Protein 8R2R (pdb70)

B-factor: mean 80.79, std 21.19, range [41.86, 186.73]

Organism: Mycobacterium tuberculosis (strain ATCC 25618 / H37Rv) (NCBI:txid83332)

Secondary structure (DSSP, 8-state):
--SS--SHHHHHHHHHHH-TTSEEEEETTEEEEHHHHHHHHHHHHHHHHTTT--TT-EEEEE--SSHHHHHHHHHHHHTTPEEEE--TTS-HHHHHHHHHHHT--EEEEETTTHHHHHHHHHH-TT--EEEEET----TT-EEHHHHHH-------TTSEEEEEE-S---SS--EEEEEHHHHHHHHHHHHHHH---TTT--EEE-S-TTSHHHHHTTHHHHHHT--EEEPPPSS--HHHHHHHHHHTT--EEE--HHHHHHHHHHHHHS-------EEEE-SS---HHHHHHHHHHSTT-EEEEEE---SS----EEEEGGGTTTTTT--EEE-TT-EEEEE-TTSPBPPTTS-EEEEEE-TTS--EETT-HHHHHHHTGGGSEEEEEEEEE-TT-EEEE---PPPS--/-GGG--SHHHHHHHHHHH-TTSEEEEETTEEEEHHHHHHHHHHHHHHHHHTT--TT-EEEEE--SSHHHHHHHHHHHHTT-EEEE--TTS-HHHHHHHHHHHT--EEEEEGGGHHHHHHHHHH-TT--EEEEET--SBTTBEEHHHHHTT--------TTSEEEEEE-S--SSS--EEEEEHHHHHHHHHHHHHHH---TTT--EEE-S-TTSHHHHHTTHHHHHHT--EEEPPP----HHHHHHHHHHHT--EEEE-HHHHHHHHHHHHHS-------EEEE-SS---HHHHHHHHHHSTT-EEEEEE---SS----EEE-TTHHHHTTT--EEEPTT-EEEEE-TTS-BPPTTS-EEEEEE-TTS---BTT-HHHHHHHTGGGSEEEEEEEEE-TT-EEEE------TTT-

Nearest PDB structures (foldseek):
  8r2r-assembly1_A  TM=1.002E+00  e=1.449E-90  Mycobacterium tuberculosis H37Rv
  8r2q-assembly1_A  TM=9.995E-01  e=2.449E-86  Mycobacterium tuberculosis H37Rv
  8r2r-assembly1_B  TM=1.001E+00  e=6.295E-86  Mycobacterium tuberculosis H37Rv
  4gxr-assembly1_A  TM=8.474E-01  e=1.047E-34  Rhodopseudomonas palustris CGA009
  7thq-assembly2_A  TM=8.764E-01  e=4.043E-30  Pseudomonas protegens Pf-5

Foldseek 3Di:
DVVPADFLLVLLVVQCVPPVQAFAEAEPHDGQGSVNLNLLLCLVLVLVVVVVDAAAAEEEEQEWQDVVVVSVLSSCVQRNYAYEYDDNVDALVVVLLVCVQRLHQHYEYEPVSVVSVVSVCVVPVSNQYYEYEPDDCDVSYHDSVVSSVPDGDDFHQQRFRYWQWADVPPPHIWTFTFGRVLLVVLLVLCCVAQNDDLPQAEAEAAPTCSFCSNVSSSSPCSNSVHYYYGYGDDDDDLVVVQVVQQVRLHAEDEDELVSLVVNLVCCVVPNGPHNHAEYEYEPDFHDPVSLVSSCVSDPNHWYKYWDDDHSFTRTFAIDTSVCCVVPPQFNHAGDPQKDKAFAAPVRHGDPAQDKGWIWIDGPSGTPAGRPCVPVRCVQCPPNTGTSVWIWHAHPVRIIHTDDDDDDDVD/DPPPADFLLVLLVVCCVPPVAAFAEAEPHDTAGSVRLNLLLCLLLFLCVVVPQAAAAEEEEQEWFDVVRVSVLSSCVQRNYAYEYDDNVDALVRVLLVCVQRLHQHYEYAPVSVVSVVSNCVVHVSHQAYEYEPDPPDPSYHHSVVSSVPGDDGDDAHQQRFSYWQWAPPPPDRIWTFTFGRLLLLVLLVLCCVAQNDDLPQAEAEAADTCSFPSRVSSSSPSSNSVHYYYGYGHDDDDLVVVQVVQLVRQHAEDEDEQVSLVVNLVVCVVPNGDHNHAEYEYEPDAHDPVSLVSSCVSDPNHKYKYFDQDHSFAHGQAIDTSVCCPVVPQFNHAGDPQKDKAFAAPVRHGDPAFDKGWIWIDGSNGTPATPPCVPVRCVCCPPNTGTSVWIWHAHPVRTIHTDDDDDDPVVD

InterPro domains:
  IPR000873 AMP-dependent synthetase/ligase domain [PF00501] (32-395)
  IPR020845 AMP-binding, conserved site [PS00455] (188-199)
  IPR025110 AMP-binding enzyme, C-terminal domain [PF13193] (445-519)
  IPR042099 ANL, N-terminal domain [G3DSA:3.40.50.12780] (21-429)
  IPR045851 AMP-binding enzyme domain superfamily [G3DSA:3.30.300.30] (431-530)
  IPR050237 ATP-dependent AMP-binding enzyme [PTHR43767] (29-523)

Solvent-accessible surface area: 33281 Å² total; per-residue (Å²): 29,92,59,92,53,27,3,11,5,11,9,0,60,12,0,16,90,34,39,50,119,24,54,1,0,48,30,102,53,103,68,31,24,0,35,54,0,84,140,31,0,28,22,0,4,45,12,1,61,58,99,70,8,27,105,24,46,43,0,0,0,1,2,46,3,65,16,23,0,4,0,0,3,0,0,0,1,27,20,6,1,4,0,0,7,2,42,32,172,42,69,47,80,80,0,7,71,8,0,99,24,0,63,0,83,4,0,0,0,3,56,66,21,15,98,35,0,48,19,0,46,118,87,26,108,59,0,73,14,0,0,5,2,63,27,67,61,132,91,65,24,49,0,0,68,67,17,20,127,173,183,113,36,71,9,52,45,109,7,44,0,0,0,4,25,34,93,52,66,124,79,116,13,61,1,0,4,1,13,4,42,3,8,24,13,16,3,5,11,36,1,0,10,32,18,15,39,18,48,63,12,18,25,11,0,28,37,28,2,22,74,3,34,0,3,17,56,1,15,40,4,4,4,4,6,9,18,2,5,1,41,56,58,71,101,89,64,33,10,97,7,0,68,40,1,61,80,27,109,0,12,23,6,60,11,43,6,74,56,0,74,34,0,0,76,28,15,92,61,144,102,39,98,31,123,18,79,8,0,28,27,8,98,41,105,10,80,41,74,6,10,132,44,0,61,74,18,10,84,173,30,63,18,5,8,49,52,12,55,56,19,26,4,3,24,0,0,17,6,10,34,103,18,8,74,80,41,114,58,8,27,0,64,13,6,4,6,0,4,7,47,14,3,51,171,114,43,85,89,24,99,117,20,96,75,6,35,1,0,2,61,3,25,11,7,0,42,43,17,51,107,11,105,79,12,22,64,138,12,44,42,57,38,15,8,38,34,59,47,92,0,81,49,18,112,85,24,18,0,58,38,59,138,226,184,190,79,182,167,176,23,112,59,83,59,21,2,10,5,23,11,0,61,16,0,16,95,43,32,54,123,24,51,1,1,54,41,98,50,106,68,32,26,0,37,47,0,82,134,39,0,17,16,0,0,26,6,0,56,68,71,63,7,28,107,23,49,39,0,0,0,0,2,54,7,47,14,18,0,5,0,0,2,1,0,0,1,5,6,7,1,4,0,0,7,2,38,25,190,34,71,46,79,77,0,5,71,17,0,103,20,0,60,0,81,5,0,0,0,11,55,72,18,18,94,34,0,51,20,0,48,122,92,24,110,60,1,75,18,1,0,8,0,58,23,68,60,110,112,92,17,68,0,0,59,66,3,12,131,88,119,90,143,114,54,77,8,51,47,112,12,48,0,0,0,5,21,30,73,54,80,136,55,131,24,70,1,0,3,2,14,5,41,3,9,28,16,16,4,13,10,34,0,0,10,28,15,14,31,26,57,66,12,21,25,15,0,28,35,36,2,27,77,4,30,0,5,21,54,2,15,40,4,5,3,3,7,9,18,2,5,1,41,52,57,69,110,79,73,31,13,96,6,0,67,34,2,68,77,27,111,1,13,19,6,61,11,46,6,78,51,0,70,35,0,0,70,31,17,96,64,140,106,42,89,28,110,16,70,10,0,28,28,7,98,48,112,16,85,34,79,3,11,147,40,0,58,70,16,11,95,111,24,77,20,8,8,50,50,14,55,56,28,33,4,3,23,0,0,15,8,14,34,94,22,11,62,86,43,130,61,7,25,0,74,14,2,9,12,0,2,8,44,16,1,66,179,120,37,88,90,25,98,122,18,92,75,5,38,0,0,2,83,5,22,11,7,0,38,45,11,54,106,8,97,108,20,22,65,131,13,46,42,62,39,25,3,44,29,65,50,90,0,81,43,15,109,80,18,19,0,61,50,59,133,214,174,167,79,145,168,143,118

Sequence (823 aa):
YLARRQNWVNQLERHAMMQPDAPALRFVGNTMTWADLRRRVAALAGALSGRGVGFGDRVMILMLNRTEFVESVLAANMIGAIAVPLNFRLTPTEIAVLVEDCVAHVMLTEAALAPVAIGVRNIQPLLSVIVVAGGSSQDSVFGYEDLLNEEPVDIPNDSPALIMYTSGTTGRPKGAVLTHANLTGQAMTALYTSGANINSDVGFVGVPLFHIAGIGNMLTGLLLGLPTVIYPLGAFDPGQLLDVLEAEKVTGIFLVPAQWQAVCTEQQARPRDLRLRVLSWGAAPAPDALLRQMSATFPETQILAAFGQTEMSPVTCMLLGEDAIAKRGSVGRVIPTVAARVVDQNMNDVPVGEVGEIVYRAPTLMSCYWNNPEATAEAFAGGWFHSGDLVRMDSDGYVWVVDRKKDMIIYLARRQNWVNQLERHAMMQPDAPALRFVGNTMTWADLRRRVAALAGALSGRGVGFGDRVMILMLNRTEFVESVLAANMIGAIAVPLNFRLTPTEIAVLVEDCVAHVMLTEAALAPVAIGVRNIQPLLSVIVVAGGSSQDSVFGYEDLLNEAHEPVDIPNDSPALIMYTSGTTGRPKGAVLTHANLTGQAMTALYTSGANINSDVGFVGVPLFHIAGIGNMLTGLLLGLPTVIYPLGAFDPGQLLDVLEAEKVTGIFLVPAQWQAVCTEQQARPRDLRLRVLSWGAAPAPDALLRQMSATFPETQILAAFGQTEMSPVTCMLLGEDAIAKRGSVGRVIPTVAARVVDQNMNDVPVGEVGEIVYRAPTLMSCYWNNPEATAEAFAGGWFHSGDLVRMDSDGYVWVVDRKKDMIIS

Structure (mmCIF, N/CA/C/O backbone):
data_8R2R
#
_entry.id   8R2R
#
_cell.length_a   121.671
_cell.length_b   121.671
_cell.length_c   249.874
_cell.angle_alpha   90.000
_cell.angle_beta   90.000
_cell.angle_gamma   90.000
#
_symmetry.space_group_name_H-M   'P 41 21 2'
#
loop_
_entity.id
_entity.type
_entity.pdbx_description
1 polymer 'Probable fatty-acid-CoA ligase FadD5 (Fatty-acid-CoA synthetase) (Fatty-acid-CoA synthase)'
2 non-polymer GLYCEROL
3 water water
#
loop_
_atom_site.group_PDB
_atom_site.id
_atom_site.type_symbol
_atom_site.label_atom_id
_atom_site.label_alt_id
_atom_site.label_comp_id
_atom_site.label_asym_id
_atom_site.label_entity_id
_atom_site.label_seq_id
_atom_site.pdbx_PDB_ins_code
_atom_site.Cartn_x
_atom_site.Cartn_y
_atom_site.Cartn_z
_atom_site.occupancy
_atom_site.B_iso_or_equiv
_atom_site.auth_seq_id
_atom_site.auth_comp_id
_atom_site.auth_asym_id
_atom_site.auth_atom_id
_atom_site.pdbx_PDB_model_num
ATOM 1 N N . TYR A 1 37 ? -10.66613 60.78404 25.98556 1.000 130.44243 21 TYR A N 1
ATOM 2 C CA . TYR A 1 37 ? -11.04835 60.20984 24.69996 1.000 131.45630 21 TYR A CA 1
ATOM 3 C C . TYR A 1 37 ? -10.12106 60.74249 23.63475 1.000 139.70475 21 TYR A C 1
ATOM 4 O O . TYR A 1 37 ? -10.41997 61.72697 22.95585 1.000 141.68597 21 TYR A O 1
ATOM 13 N N . LEU A 1 38 ? -8.98802 60.05114 23.50679 1.000 146.15450 22 LEU A N 1
ATOM 14 C CA . LEU A 1 38 ? -7.85466 60.58025 22.75923 1.000 152.49212 22 LEU A CA 1
ATOM 15 C C . LEU A 1 38 ? -8.13990 60.60483 21.25921 1.000 150.76263 22 LEU A C 1
ATOM 16 O O . LEU A 1 38 ? -7.92925 61.62695 20.59494 1.000 152.98507 22 LEU A O 1
ATOM 21 N N . ALA A 1 39 ? -8.62006 59.48920 20.70690 1.000 128.02816 23 ALA A N 1
ATOM 22 C CA . ALA A 1 39 ? -9.03894 59.41407 19.30696 1.000 130.20641 23 ALA A CA 1
ATOM 23 C C . ALA A 1 39 ? -10.41137 58.75884 19.19796 1.000 138.11263 23 ALA A C 1
ATOM 24 O O . ALA A 1 39 ? -10.64309 57.90113 18.33947 1.000 130.53070 23 ALA A O 1
ATOM 26 N N . ARG A 1 40 ? -11.34124 59.16733 20.06837 1.000 134.88424 24 ARG A N 1
ATOM 27 C CA . ARG A 1 40 ? -12.66770 58.55165 20.18363 1.000 119.10149 24 ARG A CA 1
ATOM 28 C C . ARG A 1 40 ? -12.55454 57.06567 20.53007 1.000 107.16869 24 ARG A C 1
ATOM 29 O O . ARG A 1 40 ? -13.18945 56.20652 19.91614 1.000 101.22431 24 ARG A O 1
ATOM 37 N N . ARG A 1 41 ? -11.71978 56.76664 21.52058 1.000 105.44530 25 ARG A N 1
ATOM 38 C CA . ARG A 1 41 ? -11.54943 55.40300 21.99491 1.000 87.30849 25 ARG A CA 1
ATOM 39 C C . ARG A 1 41 ? -12.52602 55.12681 23.12708 1.000 84.11434 25 ARG A C 1
ATOM 40 O O . ARG A 1 41 ? -12.80494 56.00665 23.94530 1.000 93.80682 25 ARG A O 1
ATOM 48 N N . GLN A 1 42 ? -13.04637 53.90139 23.17187 1.000 74.66879 26 GLN A N 1
ATOM 49 C CA . GLN A 1 42 ? -13.93325 53.46555 24.25161 1.000 72.57726 26 GLN A CA 1
ATOM 50 C C . GLN A 1 42 ? -13.26268 52.30929 24.98827 1.000 64.84113 26 GLN A C 1
ATOM 51 O O . GLN A 1 42 ? -13.19029 51.19244 24.46900 1.000 75.73145 26 GLN A O 1
ATOM 57 N N . ASN A 1 43 ? -12.76920 52.58048 26.19388 1.000 72.25565 27 ASN A N 1
ATOM 58 C CA . ASN A 1 43 ? -12.23691 51.54686 27.07312 1.000 63.73039 27 ASN A CA 1
ATOM 59 C C . ASN A 1 43 ? -12.24047 52.08314 28.49845 1.000 63.46157 27 ASN A C 1
ATOM 60 O O . ASN A 1 43 ? -12.34132 53.29196 28.72123 1.000 75.70489 27 ASN A O 1
ATOM 65 N N . TRP A 1 44 ? -12.11551 51.17132 29.46907 1.000 69.24522 28 TRP A N 1
ATOM 66 C CA . TRP A 1 44 ? -12.25778 51.59340 30.85935 1.000 58.78959 28 TRP A CA 1
ATOM 67 C C . TRP A 1 44 ? -11.05742 52.38178 31.36594 1.000 59.43684 28 TRP A C 1
ATOM 68 O O . TRP A 1 44 ? -11.15607 53.01335 32.42581 1.000 62.79662 28 TRP A O 1
ATOM 79 N N . VAL A 1 45 ? -9.93662 52.37817 30.64602 1.000 54.14155 29 VAL A N 1
ATOM 80 C CA . VAL A 1 45 ? -8.85651 53.28986 31.01101 1.000 68.24472 29 VAL A CA 1
ATOM 81 C C . VAL A 1 45 ? -9.26346 54.72596 30.72023 1.000 68.37559 29 VAL A C 1
ATOM 82 O O . VAL A 1 45 ? -9.04211 55.62439 31.53981 1.000 77.63267 29 VAL A O 1
ATOM 86 N N . ASN A 1 46 ? -9.88147 54.96300 29.55791 1.000 65.40545 30 ASN A N 1
ATOM 87 C CA . ASN A 1 46 ? -10.34713 56.30654 29.22694 1.000 74.59328 30 ASN A CA 1
ATOM 88 C C . ASN A 1 46 ? -11.48943 56.73649 30.13722 1.000 64.97400 30 ASN A C 1
ATOM 89 O O . ASN A 1 46 ? -11.56560 57.90376 30.53964 1.000 71.98388 30 ASN A O 1
ATOM 94 N N . GLN A 1 47 ? -12.39911 55.81424 30.45326 1.000 65.41981 31 GLN A N 1
ATOM 95 C CA . GLN A 1 47 ? -13.46819 56.12671 31.39506 1.000 70.01335 31 GLN A CA 1
ATOM 96 C C . GLN A 1 47 ? -12.90018 56.54580 32.74481 1.000 64.58994 31 GLN A C 1
ATOM 97 O O . GLN A 1 47 ? -13.37279 57.51162 33.35438 1.000 66.67656 31 GLN A O 1
ATOM 103 N N . LEU A 1 48 ? -11.86327 55.84736 33.21259 1.000 67.61493 32 LEU A N 1
ATOM 104 C CA . LEU A 1 48 ? -11.22363 56.21895 34.46915 1.000 58.77545 32 LEU A CA 1
ATOM 105 C C . LEU A 1 48 ? -10.64182 57.62584 34.40028 1.000 65.12708 32 LEU A C 1
ATOM 106 O O . LEU A 1 48 ? -10.78045 58.40965 35.34691 1.000 67.86512 32 LEU A O 1
ATOM 111 N N . GLU A 1 49 ? -9.99120 57.97078 33.28678 1.000 69.15127 33 GLU A N 1
ATOM 112 C CA . GLU A 1 49 ? -9.49454 59.33465 33.13236 1.000 71.10811 33 GLU A CA 1
ATOM 113 C C . GLU A 1 49 ? -10.64776 60.33358 33.09139 1.000 66.44665 33 GLU A C 1
ATOM 114 O O . GLU A 1 49 ? -10.57265 61.40355 33.70661 1.000 73.97838 33 GLU A O 1
ATOM 120 N N . ARG A 1 50 ? -11.73374 59.99030 32.38971 1.000 63.96962 34 ARG A N 1
ATOM 121 C CA . ARG A 1 50 ? -12.90358 60.86619 32.34680 1.000 58.56326 34 ARG A CA 1
ATOM 122 C C . ARG A 1 50 ? -13.47501 61.09350 33.73892 1.000 66.55839 34 ARG A C 1
ATOM 123 O O . ARG A 1 50 ? -13.84170 62.22213 34.08944 1.000 73.29950 34 ARG A O 1
ATOM 131 N N . HIS A 1 51 ? -13.57544 60.03080 34.54262 1.000 68.32426 35 HIS A N 1
ATOM 132 C CA . HIS A 1 51 ? -14.16999 60.16996 35.86880 1.000 66.68640 35 HIS A CA 1
ATOM 133 C C . HIS A 1 51 ? -13.25197 60.94484 36.80329 1.000 70.26498 35 HIS A C 1
ATOM 134 O O . HIS A 1 51 ? -13.72175 61.74578 37.61918 1.000 69.28557 35 HIS A O 1
ATOM 141 N N . ALA A 1 52 ? -11.94094 60.71857 36.70423 1.000 67.01091 36 ALA A N 1
ATOM 142 C CA . ALA A 1 52 ? -11.00464 61.47144 37.52990 1.000 68.11605 36 ALA A CA 1
ATOM 143 C C . ALA A 1 52 ? -11.06942 62.96399 37.24032 1.000 70.08492 36 ALA A C 1
ATOM 144 O O . ALA A 1 52 ? -10.75045 63.76948 38.11982 1.000 72.48753 36 ALA A O 1
ATOM 146 N N . MET A 1 53 ? -11.50098 63.35357 36.04036 1.000 74.59830 37 MET A N 1
ATOM 147 C CA . MET A 1 53 ? -11.62786 64.76728 35.71009 1.000 61.76692 37 MET A CA 1
ATOM 148 C C . MET A 1 53 ? -12.98028 65.35007 36.10407 1.000 72.45153 37 MET A C 1
ATOM 149 O O . MET A 1 53 ? -13.04166 66.47011 36.61962 1.000 85.85894 37 MET A O 1
ATOM 154 N N . MET A 1 54 ? -14.07193 64.62269 35.87412 1.000 69.86452 38 MET A N 1
ATOM 155 C CA . MET A 1 54 ? -15.39419 65.18113 36.12565 1.000 67.48249 38 MET A CA 1
ATOM 156 C C . MET A 1 54 ? -15.84367 65.02947 37.57167 1.000 73.51923 38 MET A C 1
ATOM 157 O O . MET A 1 54 ? -16.61836 65.85687 38.06392 1.000 79.75459 38 MET A O 1
ATOM 162 N N . GLN A 1 55 ? -15.38370 64.00669 38.25985 1.000 71.06550 39 GLN A N 1
ATOM 163 C CA . GLN A 1 55 ? -15.79486 63.80573 39.64012 1.000 68.74805 39 GLN A CA 1
ATOM 164 C C . GLN A 1 55 ? -14.64447 63.20972 40.44133 1.000 68.60578 39 GLN A C 1
ATOM 165 O O . GLN A 1 55 ? -14.77956 62.09673 40.96150 1.000 67.87663 39 GLN A O 1
ATOM 171 N N . PRO A 1 56 ? -13.50593 63.90977 40.56779 1.000 72.73319 40 PRO A N 1
ATOM 172 C CA . PRO A 1 56 ? -12.32438 63.27063 41.17731 1.000 69.81179 40 PRO A CA 1
ATOM 173 C C . PRO A 1 56 ? -12.57114 62.73831 42.57329 1.000 71.43328 40 PRO A C 1
ATOM 174 O O . PRO A 1 56 ? -12.03985 61.67581 42.91853 1.000 78.91965 40 PRO A O 1
ATOM 178 N N . ASP A 1 57 ? -13.39104 63.42119 43.37226 1.000 65.14941 41 ASP A N 1
ATOM 179 C CA . ASP A 1 57 ? -13.58698 63.05981 44.76754 1.000 62.97531 41 ASP A CA 1
ATOM 180 C C . ASP A 1 57 ? -14.80594 62.17459 44.98722 1.000 66.77740 41 ASP A C 1
ATOM 181 O O . ASP A 1 57 ? -15.19331 61.94855 46.13797 1.000 76.38822 41 ASP A O 1
ATOM 186 N N . ALA A 1 58 ? -15.39999 61.65311 43.92047 1.000 71.97220 42 ALA A N 1
ATOM 187 C CA . ALA A 1 58 ? -16.50828 60.71848 44.03117 1.000 59.06540 42 ALA A CA 1
ATOM 188 C C . ALA A 1 58 ? -15.98939 59.30614 44.29478 1.000 71.43643 42 ALA A C 1
ATOM 189 O O . ALA A 1 58 ? -14.88430 58.95460 43.87565 1.000 74.63946 42 ALA A O 1
ATOM 191 N N . PRO A 1 59 ? -16.77023 58.47577 44.98363 1.000 70.62908 43 PRO A N 1
ATOM 192 C CA . PRO A 1 59 ? -16.29388 57.12529 45.31507 1.000 59.95814 43 PRO A CA 1
ATOM 193 C C . PRO A 1 59 ? -16.22969 56.23843 44.07991 1.000 69.57632 43 PRO A C 1
ATOM 194 O O . PRO A 1 59 ? -17.19565 56.14106 43.31723 1.000 65.03654 43 PRO A O 1
ATOM 198 N N . ALA A 1 60 ? -15.07799 55.58527 43.89621 1.000 65.66811 44 ALA A N 1
ATOM 199 C CA . ALA A 1 60 ? -14.86776 54.61674 42.82217 1.000 59.13526 44 ALA A CA 1
ATOM 200 C C . ALA A 1 60 ? -14.94655 53.18446 43.33367 1.000 65.19506 44 ALA A C 1
ATOM 201 O O . ALA A 1 60 ? -15.74898 52.38226 42.84565 1.000 64.95747 44 ALA A O 1
ATOM 203 N N . LEU A 1 61 ? -14.11011 52.84972 44.30944 1.000 70.83505 45 LEU A N 1
ATOM 204 C CA . LEU A 1 61 ? -14.08080 51.52827 44.91129 1.000 64.04369 45 LEU A CA 1
ATOM 205 C C . LEU A 1 61 ? -14.29893 51.64032 46.41313 1.000 66.52323 45 LEU A C 1
ATOM 206 O O . LEU A 1 61 ? -13.91915 52.63084 47.04356 1.000 71.63776 45 LEU A O 1
ATOM 211 N N . ARG A 1 62 ? -14.92829 50.61543 46.97723 1.000 63.97973 46 ARG A N 1
ATOM 212 C CA . ARG A 1 62 ? -15.13696 50.50612 48.41355 1.000 64.39497 46 ARG A CA 1
ATOM 213 C C . ARG A 1 62 ? -14.65086 49.13246 48.84039 1.000 65.14317 46 ARG A C 1
ATOM 214 O O . ARG A 1 62 ? -15.13051 48.11974 48.32083 1.000 65.34779 46 ARG A O 1
ATOM 222 N N . PHE A 1 63 ? -13.69816 49.09541 49.77298 1.000 60.32581 47 PHE A N 1
ATOM 223 C CA . PHE A 1 63 ? -13.11685 47.83853 50.23434 1.000 59.51187 47 PHE A CA 1
ATOM 224 C C . PHE A 1 63 ? -12.85655 47.93007 51.72994 1.000 70.28188 47 PHE A C 1
ATOM 225 O O . PHE A 1 63 ? -12.09543 48.79524 52.17229 1.000 67.39404 47 PHE A O 1
ATOM 233 N N . VAL A 1 64 ? -13.49514 47.04258 52.49762 1.000 72.90051 48 VAL A N 1
ATOM 234 C CA . VAL A 1 64 ? -13.33165 46.94952 53.94722 1.000 71.36891 48 VAL A CA 1
ATOM 235 C C . VAL A 1 64 ? -13.44370 48.34054 54.56845 1.000 77.04993 48 VAL A C 1
ATOM 236 O O . VAL A 1 64 ? -12.56490 48.78080 55.31806 1.000 75.18689 48 VAL A O 1
ATOM 240 N N . GLY A 1 65 ? -14.51664 49.05597 54.23166 1.000 75.00268 49 GLY A N 1
ATOM 241 C CA . GLY A 1 65 ? -14.82824 50.32842 54.85179 1.000 71.09353 49 GLY A CA 1
ATOM 242 C C . GLY A 1 65 ? -14.09033 51.53776 54.31662 1.000 67.48929 49 GLY A C 1
ATOM 243 O O . GLY A 1 65 ? -14.36815 52.65603 54.76770 1.000 83.96791 49 GLY A O 1
ATOM 244 N N . ASN A 1 66 ? -13.17215 51.36655 53.37189 1.000 72.18671 50 ASN A N 1
ATOM 245 C CA . ASN A 1 66 ? -12.35696 52.46280 52.86635 1.000 72.23309 50 ASN A CA 1
ATOM 246 C C . ASN A 1 66 ? -12.81398 52.88616 51.47780 1.000 72.66341 50 ASN A C 1
ATOM 247 O O . ASN A 1 66 ? -13.03992 52.04578 50.60153 1.000 73.09827 50 ASN A O 1
ATOM 252 N N . THR A 1 67 ? -12.93942 54.19466 51.28142 1.000 71.68330 51 THR A N 1
ATOM 253 C CA . THR A 1 67 ? -13.31654 54.76037 49.99385 1.000 67.78537 51 THR A CA 1
ATOM 254 C C . THR A 1 67 ? -12.06704 55.09949 49.19708 1.000 64.40423 51 THR A C 1
ATOM 255 O O . THR A 1 67 ? -11.14750 55.73884 49.71808 1.000 76.61833 51 THR A O 1
ATOM 259 N N . MET A 1 68 ? -12.03909 54.67545 47.93989 1.000 65.48865 52 MET A N 1
ATOM 260 C CA . MET A 1 68 ? -11.03452 55.11788 46.98264 1.000 70.89638 52 MET A CA 1
ATOM 261 C C . MET A 1 68 ? -11.74516 55.93989 45.91435 1.000 67.12649 52 MET A C 1
ATOM 262 O O . MET A 1 68 ? -12.55205 55.40682 45.14618 1.000 68.69371 52 MET A O 1
ATOM 267 N N . THR A 1 69 ? -11.45528 57.23719 45.87898 1.000 73.85950 53 THR A N 1
ATOM 268 C CA . THR A 1 69 ? -12.07127 58.12373 44.90685 1.000 64.01883 53 THR A CA 1
ATOM 269 C C . THR A 1 69 ? -11.52729 57.84528 43.50549 1.000 68.07583 53 THR A C 1
ATOM 270 O O . THR A 1 69 ? -10.54606 57.11721 43.31863 1.000 69.66209 53 THR A O 1
ATOM 274 N N . TRP A 1 70 ? -12.18326 58.44835 42.50651 1.000 68.40405 54 TRP A N 1
ATOM 275 C CA . TRP A 1 70 ? -11.70540 58.33496 41.13037 1.000 59.69504 54 TRP A CA 1
ATOM 276 C C . TRP A 1 70 ? -10.32872 58.96609 40.97090 1.000 69.45412 54 TRP A C 1
ATOM 277 O O . TRP A 1 70 ? -9.47402 58.43607 40.25182 1.000 66.42061 54 TRP A O 1
ATOM 288 N N . ALA A 1 71 ? -10.08758 60.09083 41.64574 1.000 68.60758 55 ALA A N 1
ATOM 289 C CA . ALA A 1 71 ? -8.77155 60.71730 41.57252 1.000 65.81099 55 ALA A CA 1
ATOM 290 C C . ALA A 1 71 ? -7.69672 59.83151 42.19655 1.000 75.03743 55 ALA A C 1
ATOM 291 O O . ALA A 1 71 ? -6.59131 59.71213 41.65284 1.000 72.06629 55 ALA A O 1
ATOM 293 N N . ASP A 1 72 ? -7.99731 59.20352 43.33822 1.000 75.57017 56 ASP A N 1
ATOM 294 C CA . ASP A 1 72 ? -7.03720 58.28130 43.93965 1.000 70.67705 56 ASP A CA 1
ATOM 295 C C . ASP A 1 72 ? -6.76605 57.09386 43.02181 1.000 71.55719 56 ASP A C 1
ATOM 296 O O . ASP A 1 72 ? -5.61458 56.67137 42.86321 1.000 73.22035 56 ASP A O 1
ATOM 301 N N . LEU A 1 73 ? -7.81589 56.54146 42.40725 1.000 71.92563 57 LEU A N 1
ATOM 302 C CA . LEU A 1 73 ? -7.63952 55.35696 41.57304 1.000 62.01104 57 LEU A CA 1
ATOM 303 C C . LEU A 1 73 ? -6.81667 55.67154 40.32926 1.000 69.68430 57 LEU A C 1
ATOM 304 O O . LEU A 1 73 ? -5.95477 54.87800 39.93397 1.000 75.31603 57 LEU A O 1
ATOM 309 N N . ARG A 1 74 ? -7.05647 56.82676 39.70387 1.000 71.89035 58 ARG A N 1
ATOM 310 C CA . ARG A 1 74 ? -6.27995 57.19100 38.52288 1.000 72.27196 58 ARG A CA 1
ATOM 311 C C . ARG A 1 74 ? -4.81621 57.42586 38.87418 1.000 76.29965 58 ARG A C 1
ATOM 312 O O . ARG A 1 74 ? -3.91903 56.97674 38.14958 1.000 74.52468 58 ARG A O 1
ATOM 320 N N . ARG A 1 75 ? -4.55704 58.13289 39.97772 1.000 72.88575 59 ARG A N 1
ATOM 321 C CA . ARG A 1 75 ? -3.18171 58.37087 40.40803 1.000 73.39659 59 ARG A CA 1
ATOM 322 C C . ARG A 1 75 ? -2.44203 57.05820 40.62715 1.000 75.83039 59 ARG A C 1
ATOM 323 O O . ARG A 1 75 ? -1.32445 56.86777 40.13146 1.000 74.04885 59 ARG A O 1
ATOM 331 N N . ARG A 1 76 ? -3.06376 56.13221 41.35882 1.000 71.69378 60 ARG A N 1
ATOM 332 C CA . ARG A 1 76 ? -2.42918 54.84682 41.62466 1.000 69.95976 60 ARG A CA 1
ATOM 333 C C . ARG A 1 76 ? -2.24006 54.04320 40.34259 1.000 77.32070 60 ARG A C 1
ATOM 334 O O . ARG A 1 76 ? -1.15404 53.50089 40.10330 1.000 82.82920 60 ARG A O 1
ATOM 342 N N . VAL A 1 77 ? -3.27289 53.96994 39.49604 1.000 72.21119 61 VAL A N 1
ATOM 343 C CA . VAL A 1 77 ? -3.14761 53.22653 38.24308 1.000 68.73718 61 VAL A CA 1
ATOM 344 C C . VAL A 1 77 ? -2.01743 53.79611 37.39365 1.000 74.83618 61 VAL A C 1
ATOM 345 O O . VAL A 1 77 ? -1.20562 53.04937 36.83247 1.000 77.85252 61 VAL A O 1
ATOM 349 N N . ALA A 1 78 ? -1.93101 55.12518 37.30331 1.000 71.35020 62 ALA A N 1
ATOM 350 C CA . ALA A 1 78 ? -0.88921 55.74058 36.48551 1.000 74.28730 62 ALA A CA 1
ATOM 351 C C . ALA A 1 78 ? 0.50268 55.45059 37.03786 1.000 79.99593 62 ALA A C 1
ATOM 352 O O . ALA A 1 78 ? 1.44412 55.21726 36.26951 1.000 84.46539 62 ALA A O 1
ATOM 354 N N . ALA A 1 79 ? 0.65440 55.45760 38.36496 1.000 75.70732 63 ALA A N 1
ATOM 355 C CA . ALA A 1 79 ? 1.94707 55.13057 38.95900 1.000 71.85849 63 ALA A CA 1
ATOM 356 C C . ALA A 1 79 ? 2.35243 53.69170 38.65824 1.000 85.77039 63 ALA A C 1
ATOM 357 O O . ALA A 1 79 ? 3.52463 53.42090 38.36902 1.000 92.47311 63 ALA A O 1
ATOM 359 N N . LEU A 1 80 ? 1.40079 52.75396 38.72488 1.000 83.03235 64 LEU A N 1
ATOM 360 C CA . LEU A 1 80 ? 1.72461 51.35816 38.44222 1.000 83.88413 64 LEU A CA 1
ATOM 361 C C . LEU A 1 80 ? 2.04973 51.15422 36.97000 1.000 78.63758 64 LEU A C 1
ATOM 362 O O . LEU A 1 80 ? 2.91092 50.33606 36.62752 1.000 81.14304 64 LEU A O 1
ATOM 367 N N . ALA A 1 81 ? 1.37170 51.88988 36.08612 1.000 83.27224 65 ALA A N 1
ATOM 368 C CA . ALA A 1 81 ? 1.69638 51.82190 34.66605 1.000 79.21019 65 ALA A CA 1
ATOM 369 C C . ALA A 1 81 ? 3.09224 52.36620 34.40093 1.000 85.65780 65 ALA A C 1
ATOM 370 O O . ALA A 1 81 ? 3.83654 51.81196 33.58368 1.000 98.95370 65 ALA A O 1
ATOM 372 N N . GLY A 1 82 ? 3.46804 53.44609 35.08713 1.000 79.27527 66 GLY A N 1
ATOM 373 C CA . GLY A 1 82 ? 4.83097 53.93572 34.97435 1.000 90.51475 66 GLY A CA 1
ATOM 374 C C . GLY A 1 82 ? 5.84777 52.93210 35.48246 1.000 85.20416 66 GLY A C 1
ATOM 375 O O . GLY A 1 82 ? 6.89650 52.72717 34.86662 1.000 92.76353 66 GLY A O 1
ATOM 376 N N . ALA A 1 83 ? 5.54954 52.28818 36.61109 1.000 80.99491 67 ALA A N 1
ATOM 377 C CA . ALA A 1 83 ? 6.45996 51.28247 37.14474 1.000 85.02893 67 ALA A CA 1
ATOM 378 C C . ALA A 1 83 ? 6.60261 50.10758 36.18797 1.000 96.30383 67 ALA A C 1
ATOM 379 O O . ALA A 1 83 ? 7.69454 49.54374 36.03992 1.000 101.18901 67 ALA A O 1
ATOM 381 N N . LEU A 1 84 ? 5.50717 49.73398 35.52390 1.000 93.49241 68 LEU A N 1
ATOM 382 C CA . LEU A 1 84 ? 5.53208 48.61977 34.58307 1.000 86.78854 68 LEU A CA 1
ATOM 383 C C . LEU A 1 84 ? 6.41893 48.93332 33.38465 1.000 95.23421 68 LEU A C 1
ATOM 384 O O . LEU A 1 84 ? 7.38292 48.21342 33.10826 1.000 104.03213 68 LEU A O 1
ATOM 389 N N . SER A 1 85 ? 6.12611 50.02350 32.67307 1.000 94.16216 69 SER A N 1
ATOM 390 C CA . SER A 1 85 ? 6.82769 50.33215 31.43074 1.000 98.88338 69 SER A CA 1
ATOM 391 C C . SER A 1 85 ? 8.29667 50.64176 31.71711 1.000 101.38212 69 SER A C 1
ATOM 392 O O . SER A 1 85 ? 9.12303 50.72915 30.79988 1.000 99.73040 69 SER A O 1
ATOM 395 N N . GLY A 1 86 ? 8.62833 50.80674 33.00252 1.000 106.71085 70 GLY A N 1
ATOM 396 C CA . GLY A 1 86 ? 9.97989 50.80291 33.52221 1.000 89.92629 70 GLY A CA 1
ATOM 397 C C . GLY A 1 86 ? 10.61585 49.43533 33.63962 1.000 102.12002 70 GLY A C 1
ATOM 398 O O . GLY A 1 86 ? 11.76500 49.33277 34.07523 1.000 122.73252 70 GLY A O 1
ATOM 399 N N . ARG A 1 87 ? 9.90129 48.37018 33.26639 1.000 105.37279 71 ARG A N 1
ATOM 400 C CA . ARG A 1 87 ? 10.46218 47.02492 33.21564 1.000 100.91618 71 ARG A CA 1
ATOM 401 C C . ARG A 1 87 ? 10.41682 46.44237 31.80917 1.000 108.81750 71 ARG A C 1
ATOM 402 O O . ARG A 1 87 ? 10.45867 45.21789 31.65093 1.000 123.92585 71 ARG A O 1
ATOM 410 N N . GLY A 1 88 ? 10.32693 47.28992 30.78610 1.000 110.38679 72 GLY A N 1
ATOM 411 C CA . GLY A 1 88 ? 10.34341 46.79516 29.42802 1.000 119.62226 72 GLY A CA 1
ATOM 412 C C . GLY A 1 88 ? 9.03831 46.21750 28.94035 1.000 107.00646 72 GLY A C 1
ATOM 413 O O . GLY A 1 88 ? 8.98777 45.71369 27.81340 1.000 129.07808 72 GLY A O 1
ATOM 414 N N . VAL A 1 89 ? 7.98158 46.26491 29.74875 1.000 93.43888 73 VAL A N 1
ATOM 415 C CA . VAL A 1 89 ? 6.66414 45.81372 29.31870 1.000 104.27377 73 VAL A CA 1
ATOM 416 C C . VAL A 1 89 ? 5.97866 46.95708 28.58241 1.000 91.17320 73 VAL A C 1
ATOM 417 O O . VAL A 1 89 ? 5.91804 48.09084 29.07739 1.000 85.93181 73 VAL A O 1
ATOM 421 N N . GLY A 1 90 ? 5.49420 46.66506 27.37924 1.000 81.33309 74 GLY A N 1
ATOM 422 C CA . GLY A 1 90 ? 4.85520 47.66126 26.54551 1.000 73.47220 74 GLY A CA 1
ATOM 423 C C . GLY A 1 90 ? 3.64201 47.10417 25.83495 1.000 75.22343 74 GLY A C 1
ATOM 424 O O . GLY A 1 90 ? 3.07615 46.09966 26.27513 1.000 82.23048 74 GLY A O 1
ATOM 425 N N . PHE A 1 91 ? 3.24407 47.74096 24.73319 1.000 61.67959 75 PHE A N 1
ATOM 426 C CA . PHE A 1 91 ? 2.02548 47.35923 24.03293 1.000 73.79208 75 PHE A CA 1
ATOM 427 C C . PHE A 1 91 ? 2.05595 45.88498 23.65234 1.000 77.55723 75 PHE A C 1
ATOM 428 O O . PHE A 1 91 ? 3.04470 45.39101 23.10189 1.000 89.71719 75 PHE A O 1
ATOM 436 N N . GLY A 1 92 ? 0.96773 45.17873 23.96310 1.000 74.75793 76 GLY A N 1
ATOM 437 C CA . GLY A 1 92 ? 0.82348 43.78545 23.60438 1.000 74.10217 76 GLY A CA 1
ATOM 438 C C . GLY A 1 92 ? 1.44262 42.80257 24.56697 1.000 73.27591 76 GLY A C 1
ATOM 439 O O . GLY A 1 92 ? 1.07587 41.62185 24.54140 1.000 88.20706 76 GLY A O 1
ATOM 440 N N . ASP A 1 93 ? 2.37142 43.24339 25.41073 1.000 74.12585 77 ASP A N 1
ATOM 441 C CA . ASP A 1 93 ? 2.95369 42.36164 26.41090 1.000 80.08723 77 ASP A CA 1
ATOM 442 C C . ASP A 1 93 ? 1.90605 41.95159 27.43400 1.000 79.92120 77 ASP A C 1
ATOM 443 O O . ASP A 1 93 ? 0.93196 42.66614 27.68796 1.000 83.45151 77 ASP A O 1
ATOM 448 N N . ARG A 1 94 ? 2.12645 40.79299 28.03887 1.000 85.01061 78 ARG A N 1
ATOM 449 C CA . ARG A 1 94 ? 1.17537 40.21280 28.97169 1.000 77.67814 78 ARG A CA 1
ATOM 450 C C . ARG A 1 94 ? 1.65734 40.40733 30.40006 1.000 78.67861 78 ARG A C 1
ATOM 451 O O . ARG A 1 94 ? 2.81603 40.12112 30.71630 1.000 82.87172 78 ARG A O 1
ATOM 459 N N . VAL A 1 95 ? 0.76194 40.89956 31.25058 1.000 80.45266 79 VAL A N 1
ATOM 460 C CA . VAL A 1 95 ? 1.00587 41.07615 32.67452 1.000 76.03624 79 VAL A CA 1
ATOM 461 C C . VAL A 1 95 ? 0.04740 40.16508 33.42529 1.000 69.71915 79 VAL A C 1
ATOM 462 O O . VAL A 1 95 ? -1.16705 40.19924 33.19206 1.000 71.92616 79 VAL A O 1
ATOM 466 N N . MET A 1 96 ? 0.58757 39.34840 34.31358 1.000 76.35879 80 MET A N 1
ATOM 467 C CA . MET A 1 96 ? -0.22051 38.39443 35.05197 1.000 81.42793 80 MET A CA 1
ATOM 468 C C . MET A 1 96 ? -0.58420 38.95470 36.41595 1.000 79.87825 80 MET A C 1
ATOM 469 O O . MET A 1 96 ? 0.21624 39.65010 37.04839 1.000 78.65105 80 MET A O 1
ATOM 474 N N . ILE A 1 97 ? -1.80052 38.64985 36.85901 1.000 68.94815 81 ILE A N 1
ATOM 475 C CA . ILE A 1 97 ? -2.33205 39.13289 38.12602 1.000 65.59617 81 ILE A CA 1
ATOM 476 C C . ILE A 1 97 ? -2.74076 37.92779 38.95251 1.000 66.10926 81 ILE A C 1
ATOM 477 O O . ILE A 1 97 ? -3.58948 37.13817 38.52197 1.000 74.84813 81 ILE A O 1
ATOM 482 N N . LEU A 1 98 ? -2.13385 37.78122 40.12810 1.000 74.12241 82 LEU A N 1
ATOM 483 C CA . LEU A 1 98 ? -2.44387 36.70843 41.07200 1.000 66.67822 82 LEU A CA 1
ATOM 484 C C . LEU A 1 98 ? -2.82914 37.37740 42.38822 1.000 73.10004 82 LEU A C 1
ATOM 485 O O . LEU A 1 98 ? -1.97809 37.60973 43.24871 1.000 75.22345 82 LEU A O 1
ATOM 490 N N . MET A 1 99 ? -4.11377 37.69907 42.53953 1.000 68.71323 83 MET A N 1
ATOM 491 C CA . MET A 1 99 ? -4.58827 38.43407 43.70211 1.000 66.04042 83 MET A CA 1
ATOM 492 C C . MET A 1 99 ? -5.96788 37.94479 44.11875 1.000 63.68459 83 MET A C 1
ATOM 493 O O . MET A 1 99 ? -6.73420 37.40790 43.31569 1.000 70.69485 83 MET A O 1
ATOM 498 N N . LEU A 1 100 ? -6.27495 38.15642 45.39535 1.000 73.67058 84 LEU A N 1
ATOM 499 C CA . LEU A 1 100 ? -7.60797 37.94658 45.93622 1.000 67.16412 84 LEU A CA 1
ATOM 500 C C . LEU A 1 100 ? -8.46325 39.18377 45.65560 1.000 74.14575 84 LEU A C 1
ATOM 501 O O . LEU A 1 100 ? -8.03087 40.12342 44.98200 1.000 76.33431 84 LEU A O 1
ATOM 506 N N . ASN A 1 101 ? -9.69073 39.20276 46.17263 1.000 78.81460 85 ASN A N 1
ATOM 507 C CA . ASN A 1 101 ? -10.56053 40.36479 46.00879 1.000 66.20804 85 ASN A CA 1
ATOM 508 C C . ASN A 1 101 ? -9.98877 41.52613 46.80742 1.000 67.71398 85 ASN A C 1
ATOM 509 O O . ASN A 1 101 ? -9.97747 41.49996 48.04193 1.000 71.28652 85 ASN A O 1
ATOM 514 N N . ARG A 1 102 ? -9.53602 42.55160 46.09794 1.000 67.80822 86 ARG A N 1
ATOM 515 C CA . ARG A 1 102 ? -8.68019 43.59176 46.64066 1.000 72.78568 86 ARG A CA 1
ATOM 516 C C . ARG A 1 102 ? -8.60642 44.69267 45.59544 1.000 71.77130 86 ARG A C 1
ATOM 517 O O . ARG A 1 102 ? -8.65067 44.40845 44.39646 1.000 74.16292 86 ARG A O 1
ATOM 525 N N . THR A 1 103 ? -8.51259 45.94756 46.04893 1.000 70.50464 87 THR A N 1
ATOM 526 C CA . THR A 1 103 ? -8.49923 47.05352 45.09256 1.00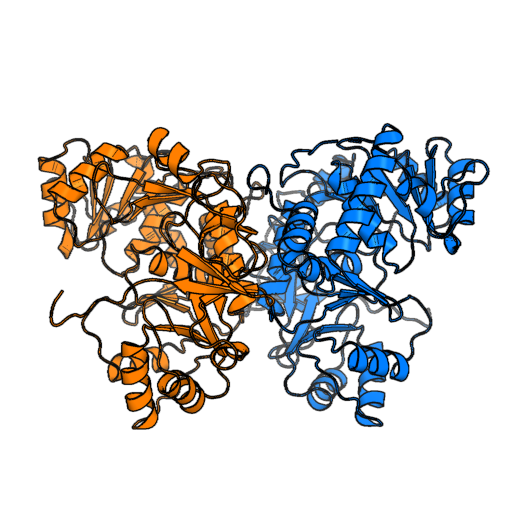0 71.28390 87 THR A CA 1
ATOM 527 C C . THR A 1 103 ? -7.34141 46.93350 44.11348 1.000 81.80565 87 THR A C 1
ATOM 528 O O . THR A 1 103 ? -7.49008 47.28029 42.93482 1.000 79.24558 87 THR A O 1
ATOM 532 N N . GLU A 1 104 ? -6.19112 46.43309 44.57368 1.000 73.18233 88 GLU A N 1
ATOM 533 C CA . GLU A 1 104 ? -5.03190 46.30648 43.69830 1.000 76.30930 88 GLU A CA 1
ATOM 534 C C . GLU A 1 104 ? -5.31707 45.44610 42.46985 1.000 75.41850 88 GLU A C 1
ATOM 535 O O . GLU A 1 104 ? -4.66135 45.63357 41.43766 1.000 67.65245 88 GLU A O 1
ATOM 541 N N . PHE A 1 105 ? -6.27974 44.51800 42.55080 1.000 67.53359 89 PHE A N 1
ATOM 542 C CA . PHE A 1 105 ? -6.67474 43.75575 41.36806 1.000 67.65840 89 PHE A CA 1
ATOM 543 C C . PHE A 1 105 ? -7.17434 44.68277 40.27040 1.000 69.88467 89 PHE A C 1
ATOM 544 O O . PHE A 1 105 ? -6.76064 44.56943 39.11147 1.000 72.70154 89 PHE A O 1
ATOM 552 N N . VAL A 1 106 ? -8.07823 45.60103 40.62043 1.000 65.87781 90 VAL A N 1
ATOM 553 C CA . VAL A 1 106 ? -8.60052 46.54943 39.64414 1.000 67.86511 90 VAL A CA 1
ATOM 554 C C . VAL A 1 106 ? -7.51270 47.52188 39.20750 1.000 70.27299 90 VAL A C 1
ATOM 555 O O . VAL A 1 106 ? -7.42084 47.87914 38.02696 1.000 69.50135 90 VAL A O 1
ATOM 559 N N . GLU A 1 107 ? -6.66989 47.96275 40.14607 1.000 68.39958 91 GLU A N 1
ATOM 560 C CA . GLU A 1 107 ? -5.56720 48.84630 39.78340 1.000 63.27292 91 GLU A CA 1
ATOM 561 C C . GLU A 1 107 ? -4.63352 48.16980 38.78747 1.000 68.10861 91 GLU A C 1
ATOM 562 O O . GLU A 1 107 ? -4.17968 48.79846 37.82477 1.000 76.90724 91 GLU A O 1
ATOM 568 N N . SER A 1 108 ? -4.35526 46.87919 38.99000 1.000 74.59376 92 SER A N 1
ATOM 569 C CA . SER A 1 108 ? -3.45409 46.16271 38.09159 1.000 71.09947 92 SER A CA 1
ATOM 570 C C . SER A 1 108 ? -4.04304 46.03484 36.69480 1.000 66.65967 92 SER A C 1
ATOM 571 O O . SER A 1 108 ? -3.34831 46.27829 35.70162 1.000 76.97335 92 SER A O 1
ATOM 574 N N . VAL A 1 109 ? -5.31656 45.64908 36.59356 1.000 71.01256 93 VAL A N 1
ATOM 575 C CA . VAL A 1 109 ? -5.94151 45.50859 35.27994 1.000 67.04065 93 VAL A CA 1
ATOM 576 C C . VAL A 1 109 ? -5.86852 46.82282 34.51593 1.000 67.14470 93 VAL A C 1
ATOM 577 O O . VAL A 1 109 ? -5.43422 46.86729 33.35860 1.000 81.09837 93 VAL A O 1
ATOM 581 N N . LEU A 1 110 ? -6.27823 47.91690 35.16046 1.000 65.31270 94 LEU A N 1
ATOM 582 C CA . LEU A 1 110 ? -6.28733 49.21285 34.49102 1.000 59.80777 94 LEU A CA 1
ATOM 583 C C . LEU A 1 110 ? -4.87301 49.69074 34.17470 1.000 73.02294 94 LEU A C 1
ATOM 584 O O . LEU A 1 110 ? -4.64695 50.33447 33.14386 1.000 71.77791 94 LEU A O 1
ATOM 589 N N . ALA A 1 111 ? -3.90656 49.37772 35.04166 1.000 73.77316 95 ALA A N 1
ATOM 590 C CA . ALA A 1 111 ? -2.54101 49.84776 34.82593 1.000 80.25433 95 ALA A CA 1
ATOM 591 C C . ALA A 1 111 ? -1.88778 49.14138 33.64414 1.000 80.52907 95 ALA A C 1
ATOM 592 O O . ALA A 1 111 ? -1.13763 49.76161 32.87966 1.000 74.39949 95 ALA A O 1
ATOM 594 N N . ALA A 1 112 ? -2.15141 47.84227 33.48333 1.000 79.79326 96 ALA A N 1
ATOM 595 C CA . ALA A 1 112 ? -1.63832 47.12884 32.31880 1.000 79.13998 96 ALA A CA 1
ATOM 596 C C . ALA A 1 112 ? -2.31571 47.60568 31.04037 1.000 77.19677 96 ALA A C 1
ATOM 597 O O . ALA A 1 112 ? -1.64778 47.82034 30.02272 1.000 74.12328 96 ALA A O 1
ATOM 599 N N . ASN A 1 113 ? -3.64087 47.78073 31.07152 1.000 71.13212 97 ASN A N 1
ATOM 600 C CA . ASN A 1 113 ? -4.34431 48.25807 29.88380 1.000 72.46836 97 ASN A CA 1
ATOM 601 C C . ASN A 1 113 ? -3.98484 49.70055 29.55179 1.000 74.33867 97 ASN A C 1
ATOM 602 O O . ASN A 1 113 ? -4.08870 50.10762 28.38879 1.000 69.92465 97 ASN A O 1
ATOM 607 N N . MET A 1 114 ? -3.57619 50.48784 30.55256 1.000 80.55118 98 MET A N 1
ATOM 608 C CA . MET A 1 114 ? -3.24332 51.88751 30.30432 1.000 76.94777 98 MET A CA 1
ATOM 609 C C . MET A 1 114 ? -2.03807 52.03084 29.37994 1.000 76.38992 98 MET A C 1
ATOM 610 O O . MET A 1 114 ? -1.93644 53.01555 28.64159 1.000 81.76446 98 MET A O 1
ATOM 615 N N . ILE A 1 115 ? -1.13440 51.05859 29.38220 1.000 76.71529 99 ILE A N 1
ATOM 616 C CA . ILE A 1 115 ? 0.02555 51.07103 28.50166 1.000 72.50985 99 ILE A CA 1
ATOM 617 C C . ILE A 1 115 ? -0.14561 50.08674 27.34330 1.000 77.68200 99 ILE A C 1
ATOM 618 O O . ILE A 1 115 ? 0.82110 49.76914 26.65716 1.000 82.77697 99 ILE A O 1
ATOM 623 N N . GLY A 1 116 ? -1.36728 49.60444 27.10682 1.000 75.03569 100 GLY A N 1
ATOM 624 C CA . GLY A 1 116 ? -1.61756 48.66140 26.03632 1.000 69.65438 100 GLY A CA 1
ATOM 625 C C . GLY A 1 116 ? -1.24290 47.22733 26.33709 1.000 71.97632 100 GLY A C 1
ATOM 626 O O . GLY A 1 116 ? -1.35924 46.37608 25.44596 1.000 76.19605 100 GLY A O 1
ATOM 627 N N . ALA A 1 117 ? -0.79397 46.93152 27.55445 1.000 83.27406 101 ALA A N 1
ATOM 628 C CA . ALA A 1 117 ? -0.48305 45.56495 27.94053 1.000 74.18414 101 ALA A CA 1
ATOM 629 C C . ALA A 1 117 ? -1.76034 44.78821 28.23318 1.000 73.77648 101 ALA A C 1
ATOM 630 O O . ALA A 1 117 ? -2.80779 45.36218 28.54416 1.000 73.87629 101 ALA A O 1
ATOM 632 N N . ILE A 1 118 ? -1.66420 43.46831 28.12456 1.000 77.22708 102 ILE A N 1
ATOM 633 C CA . ILE A 1 118 ? -2.80584 42.57669 28.28291 1.000 72.64824 102 ILE A CA 1
ATOM 634 C C . ILE A 1 118 ? -2.74143 41.96796 29.67462 1.000 73.68630 102 ILE A C 1
ATOM 635 O O . ILE A 1 118 ? -1.74515 41.32899 30.03562 1.000 73.84952 102 ILE A O 1
ATOM 640 N N . ALA A 1 119 ? -3.79941 42.16421 30.45689 1.000 74.19934 103 ALA A N 1
ATOM 641 C CA . ALA A 1 119 ? -3.85564 41.65888 31.82235 1.000 69.74170 103 ALA A CA 1
ATOM 642 C C . ALA A 1 119 ? -4.35866 40.22260 31.80983 1.000 70.56774 103 ALA A C 1
ATOM 643 O O . ALA A 1 119 ? -5.34526 39.91168 31.13483 1.000 72.14627 103 ALA A O 1
ATOM 645 N N . VAL A 1 120 ? -3.67154 39.34840 32.53957 1.000 68.81590 104 VAL A N 1
ATOM 646 C CA . VAL A 1 120 ? -4.05827 37.94100 32.60162 1.000 75.85000 104 VAL A CA 1
ATOM 647 C C . VAL A 1 120 ? -4.39070 37.57144 34.04191 1.000 73.21130 104 VAL A C 1
ATOM 648 O O . VAL A 1 120 ? -3.49135 37.18105 34.80202 1.000 75.38897 104 VAL A O 1
ATOM 652 N N . PRO A 1 121 ? -5.65247 37.68364 34.45919 1.000 72.45238 105 PRO A N 1
ATOM 653 C CA . PRO A 1 121 ? -6.01304 37.29876 35.83033 1.000 74.07865 105 PRO A CA 1
ATOM 654 C C . PRO A 1 121 ? -5.89850 35.79739 36.01591 1.000 69.38316 105 PRO A C 1
ATOM 655 O O . PRO A 1 121 ? -6.28813 35.01770 35.14297 1.000 85.78753 105 PRO A O 1
ATOM 659 N N . LEU A 1 122 ? -5.37193 35.39984 37.17293 1.000 75.10841 106 LEU A N 1
ATOM 660 C CA . LEU A 1 122 ? -5.06665 34.00823 37.47773 1.000 78.50105 106 LEU A CA 1
ATOM 661 C C . LEU A 1 122 ? -5.96152 33.47981 38.59066 1.000 67.93809 106 LEU A C 1
ATOM 662 O O . LEU A 1 122 ? -6.25745 34.18882 39.55900 1.000 78.91579 106 LEU A O 1
ATOM 667 N N . ASN A 1 123 ? -6.38710 32.22904 38.43688 1.000 65.41643 107 ASN A N 1
ATOM 668 C CA . ASN A 1 123 ? -7.08885 31.49453 39.48546 1.000 75.97788 107 ASN A CA 1
ATOM 669 C C . ASN A 1 123 ? -6.11372 31.18483 40.61911 1.000 78.21352 107 ASN A C 1
ATOM 670 O O . ASN A 1 123 ? -5.22479 30.34121 40.46639 1.000 74.32401 107 ASN A O 1
ATOM 675 N N . PHE A 1 124 ? -6.28417 31.84756 41.76743 1.000 68.39720 108 PHE A N 1
ATOM 676 C CA . PHE A 1 124 ? -5.34595 31.67279 42.87413 1.000 75.49520 108 PHE A CA 1
ATOM 677 C C . PHE A 1 124 ? -5.40986 30.29182 43.51131 1.000 80.21623 108 PHE A C 1
ATOM 678 O O . PHE A 1 124 ? -4.62061 30.02137 44.41982 1.000 84.12366 108 PHE A O 1
ATOM 686 N N . ARG A 1 125 ? -6.32816 29.42682 43.08330 1.000 81.47609 109 ARG A N 1
ATOM 687 C CA . ARG A 1 125 ? -6.35630 28.05073 43.56058 1.000 70.17114 109 ARG A CA 1
ATOM 688 C C . ARG A 1 125 ? -5.41219 27.13721 42.79014 1.000 70.70429 109 ARG A C 1
ATOM 689 O O . ARG A 1 125 ? -5.27464 25.96353 43.15307 1.000 78.65231 109 ARG A O 1
ATOM 697 N N . LEU A 1 126 ? -4.77390 27.63416 41.73738 1.000 80.53279 110 LEU A N 1
ATOM 698 C CA . LEU A 1 126 ? -3.88956 26.79775 40.94349 1.000 84.80853 110 LEU A CA 1
ATOM 699 C C . LEU A 1 126 ? -2.57929 26.55627 41.68176 1.000 88.13845 110 LEU A C 1
ATOM 700 O O . LEU A 1 126 ? -2.09329 27.41077 42.42783 1.000 82.25347 110 LEU A O 1
ATOM 705 N N . THR A 1 127 ? -2.01482 25.36700 41.47992 1.000 91.16572 111 THR A N 1
ATOM 706 C CA . THR A 1 127 ? -0.68685 25.08718 41.99180 1.000 87.74502 111 THR A CA 1
ATOM 707 C C . THR A 1 127 ? 0.33370 25.94212 41.24185 1.000 96.16716 111 THR A C 1
ATOM 708 O O . THR A 1 127 ? 0.05438 26.44725 40.15086 1.000 90.32522 111 THR A O 1
ATOM 712 N N . PRO A 1 128 ? 1.51611 26.14935 41.82317 1.000 91.87899 112 PRO A N 1
ATOM 713 C CA . PRO A 1 128 ? 2.55289 26.90180 41.09749 1.000 91.60745 112 PRO A CA 1
ATOM 714 C C . PRO A 1 128 ? 2.94359 26.26282 39.77511 1.000 99.73037 112 PRO A C 1
ATOM 715 O O . PRO A 1 128 ? 3.29428 26.98219 38.82932 1.000 100.90386 112 PRO A O 1
ATOM 719 N N . THR A 1 129 ? 2.88561 24.93062 39.67809 1.000 94.72896 113 THR A N 1
ATOM 720 C CA . THR A 1 129 ? 3.15101 24.26407 38.40593 1.000 96.51905 113 THR A CA 1
ATOM 721 C C . THR A 1 129 ? 2.09065 24.61021 37.37047 1.000 90.22695 113 THR A C 1
ATOM 722 O O . THR A 1 129 ? 2.41173 24.85793 36.20182 1.000 100.52181 113 THR A O 1
ATOM 726 N N . GLU A 1 130 ? 0.82018 24.61769 37.78018 1.000 81.05857 114 GLU A N 1
ATOM 727 C CA . GLU A 1 130 ? -0.25721 24.96250 36.86005 1.000 84.64327 114 GLU A CA 1
ATOM 728 C C . GLU A 1 130 ? -0.14512 26.40899 36.39728 1.000 89.07750 114 GLU A C 1
ATOM 729 O O . GLU A 1 130 ? -0.34754 26.70517 35.21253 1.000 91.61299 114 GLU A O 1
ATOM 735 N N . ILE A 1 131 ? 0.18445 27.32164 37.31482 1.000 90.28636 115 ILE A N 1
ATOM 736 C CA . ILE A 1 131 ? 0.37556 28.71992 36.93764 1.000 83.70660 115 ILE A CA 1
ATOM 737 C C . ILE A 1 131 ? 1.53723 28.85224 35.96190 1.000 90.77438 115 ILE A C 1
ATOM 738 O O . ILE A 1 131 ? 1.47304 29.62495 34.99700 1.000 87.49031 115 ILE A O 1
ATOM 743 N N . ALA A 1 132 ? 2.61092 28.08820 36.18625 1.000 89.18856 116 ALA A N 1
ATOM 744 C CA . ALA A 1 132 ? 3.76878 28.16310 35.30013 1.000 89.97057 116 ALA A CA 1
ATOM 745 C C . ALA A 1 132 ? 3.42735 27.70912 33.88562 1.000 92.68077 116 ALA A C 1
ATOM 746 O O . ALA A 1 132 ? 4.05684 28.15928 32.92032 1.000 93.75140 116 ALA A O 1
ATOM 748 N N . VAL A 1 133 ? 2.44121 26.81975 33.74210 1.000 88.58953 117 VAL A N 1
ATOM 749 C CA . VAL A 1 133 ? 1.96505 26.43789 32.41386 1.000 85.10285 117 VAL A CA 1
ATOM 750 C C . VAL A 1 133 ? 1.34866 27.63859 31.70639 1.000 91.22130 117 VAL A C 1
ATOM 751 O O . VAL A 1 133 ? 1.59572 27.87487 30.51678 1.000 88.73496 117 VAL A O 1
ATOM 755 N N . LEU A 1 134 ? 0.54764 28.42212 32.43242 1.000 82.27605 118 LEU A N 1
ATOM 756 C CA . LEU A 1 134 ? -0.06257 29.61267 31.85222 1.000 89.59078 118 LEU A CA 1
ATOM 757 C C . LEU A 1 134 ? 0.98444 30.67375 31.53906 1.000 84.75399 118 LEU A C 1
ATOM 758 O O . LEU A 1 134 ? 0.88096 31.37630 30.52681 1.000 90.66901 118 LEU A O 1
ATOM 763 N N . VAL A 1 135 ? 1.99303 30.81354 32.40171 1.000 86.20333 119 VAL A N 1
ATOM 764 C CA . VAL A 1 135 ? 3.08984 31.73633 32.11819 1.000 93.14083 119 VAL A CA 1
ATOM 765 C C . VAL A 1 135 ? 3.79021 31.34133 30.82610 1.000 91.47483 119 VAL A C 1
ATOM 766 O O . VAL A 1 135 ? 4.19241 32.19743 30.03022 1.000 94.53056 119 VAL A O 1
ATOM 770 N N . GLU A 1 136 ? 3.93135 30.03722 30.59092 1.000 98.93517 120 GLU A N 1
ATOM 771 C CA . GLU A 1 136 ? 4.56545 29.56405 29.36617 1.000 96.01338 120 GLU A CA 1
ATOM 772 C C . GLU A 1 136 ? 3.69434 29.84076 28.14596 1.000 95.23411 120 GLU A C 1
ATOM 773 O O . GLU A 1 136 ? 4.19905 30.25630 27.09644 1.000 100.76771 120 GLU A O 1
ATOM 779 N N . ASP A 1 137 ? 2.38303 29.62636 28.26593 1.000 95.30269 121 ASP A N 1
ATOM 780 C CA . ASP A 1 137 ? 1.51297 29.72421 27.09842 1.000 85.18379 121 ASP A CA 1
ATOM 781 C C . ASP A 1 137 ? 1.46896 31.14693 26.54855 1.000 91.66730 121 ASP A C 1
ATOM 782 O O . ASP A 1 137 ? 1.60432 31.34997 25.33703 1.000 93.95892 121 ASP A O 1
ATOM 787 N N . CYS A 1 138 ? 1.29053 32.14700 27.41032 1.000 96.35048 122 CYS A N 1
ATOM 788 C CA . CYS A 1 138 ? 1.22078 33.52708 26.94869 1.000 95.45741 122 CYS A CA 1
ATOM 789 C C . CYS A 1 138 ? 2.54851 34.26082 27.07450 1.000 89.41931 122 CYS A C 1
ATOM 790 O O . CYS A 1 138 ? 2.61169 35.45444 26.75913 1.000 85.09984 122 CYS A O 1
ATOM 793 N N . VAL A 1 139 ? 3.60797 33.57091 27.50303 1.000 88.13640 123 VAL A N 1
ATOM 794 C CA . VAL A 1 139 ? 4.96332 34.11650 27.53472 1.000 96.65637 123 VAL A CA 1
ATOM 795 C C . VAL A 1 139 ? 4.97597 35.41705 28.32278 1.000 86.65004 123 VAL A C 1
ATOM 796 O O . VAL A 1 139 ? 5.41367 36.45605 27.82344 1.000 102.01981 123 VAL A O 1
ATOM 800 N N . ALA A 1 140 ? 4.47572 35.37293 29.54769 1.000 88.55075 124 ALA A N 1
ATOM 801 C CA . ALA A 1 140 ? 4.45388 36.55359 30.39254 1.000 90.98653 124 ALA A CA 1
ATOM 802 C C . ALA A 1 140 ? 5.76452 36.69187 31.15258 1.000 90.35253 124 ALA A C 1
ATOM 803 O O . ALA A 1 140 ? 6.41902 35.70252 31.49213 1.000 108.22369 124 ALA A O 1
ATOM 805 N N . HIS A 1 141 ? 6.14975 37.94111 31.40910 1.000 85.52510 125 HIS A N 1
ATOM 806 C CA . HIS A 1 141 ? 7.38163 38.23847 32.12229 1.000 90.51150 125 HIS A CA 1
ATOM 807 C C . HIS A 1 141 ? 7.15546 39.02570 33.40226 1.000 96.56141 125 HIS A C 1
ATOM 808 O O . HIS A 1 141 ? 8.12240 39.27995 34.13023 1.000 98.23093 125 HIS A O 1
ATOM 815 N N . VAL A 1 142 ? 5.91952 39.42953 33.69347 1.000 88.18138 126 VAL A N 1
ATOM 816 C CA . VAL A 1 142 ? 5.60358 40.22464 34.87480 1.000 89.16156 126 VAL A CA 1
ATOM 817 C C . VAL A 1 142 ? 4.39621 39.61015 35.56854 1.000 83.58414 126 VAL A C 1
ATOM 818 O O . VAL A 1 142 ? 3.40701 39.26748 34.91076 1.000 80.60155 126 VAL A O 1
ATOM 822 N N . MET A 1 143 ? 4.47456 39.47117 36.89329 1.000 81.55274 127 MET A N 1
ATOM 823 C CA . MET A 1 143 ? 3.34322 39.01854 37.69715 1.000 81.81701 127 MET A CA 1
ATOM 824 C C . MET A 1 143 ? 3.11339 39.98236 38.84958 1.000 82.10678 127 MET A C 1
ATOM 825 O O . MET A 1 143 ? 3.99517 40.16911 39.69433 1.000 83.62021 127 MET A O 1
ATOM 830 N N . LEU A 1 144 ? 1.92698 40.57946 38.88597 1.000 79.73227 128 LEU A N 1
ATOM 831 C CA . LEU A 1 144 ? 1.49825 41.42952 39.98905 1.000 79.17456 128 LEU A CA 1
ATOM 832 C C . LEU A 1 144 ? 0.68646 40.56836 40.95010 1.000 77.34073 128 LEU A C 1
ATOM 833 O O . LEU A 1 144 ? -0.40248 40.09980 40.60200 1.000 86.14387 128 LEU A O 1
ATOM 838 N N . THR A 1 145 ? 1.21827 40.35321 42.14970 1.000 69.39585 129 THR A N 1
ATOM 839 C CA . THR A 1 145 ? 0.57542 39.52676 43.16535 1.000 78.79232 129 THR A CA 1
ATOM 840 C C . THR A 1 145 ? 0.42034 40.33264 44.45796 1.000 76.33845 129 THR A C 1
ATOM 841 O O . THR A 1 145 ? 0.54869 41.55994 44.46861 1.000 77.59140 129 THR A O 1
ATOM 845 N N . GLU A 1 146 ? 0.13401 39.63431 45.55541 1.000 85.09449 130 GLU A N 1
ATOM 846 C CA . GLU A 1 146 ? -0.00914 40.26048 46.86514 1.000 91.01503 130 GLU A CA 1
ATOM 847 C C . GLU A 1 146 ? 0.75728 39.44490 47.90227 1.000 84.80658 130 GLU A C 1
ATOM 848 O O . GLU A 1 146 ? 1.28140 38.36393 47.61479 1.000 86.09095 130 GLU A O 1
ATOM 854 N N . ALA A 1 147 ? 0.81432 39.97595 49.12615 1.000 82.62236 131 ALA A N 1
ATOM 855 C CA . ALA A 1 147 ? 1.59348 39.33462 50.18030 1.000 84.58067 131 ALA A CA 1
ATOM 856 C C . ALA A 1 147 ? 1.12977 37.90550 50.43518 1.000 90.70985 131 ALA A C 1
ATOM 857 O O . ALA A 1 147 ? 1.95471 36.99819 50.59533 1.000 80.94692 131 ALA A O 1
ATOM 859 N N . ALA A 1 148 ? -0.18528 37.68291 50.47779 1.000 91.87740 132 ALA A N 1
ATOM 860 C CA . ALA A 1 148 ? -0.69110 36.35091 50.79634 1.000 81.71292 132 ALA A CA 1
ATOM 861 C C . ALA A 1 148 ? -0.24893 35.32466 49.76076 1.000 83.77238 132 ALA A C 1
ATOM 862 O O . ALA A 1 148 ? 0.14151 34.20663 50.11207 1.000 89.65450 132 ALA A O 1
ATOM 864 N N . LEU A 1 149 ? -0.29442 35.68786 48.48310 1.000 82.19099 133 LEU A N 1
ATOM 865 C CA . LEU A 1 149 ? 0.01540 34.77342 47.39511 1.000 78.70132 133 LEU A CA 1
ATOM 866 C C . LEU A 1 149 ? 1.45149 34.89118 46.91144 1.000 92.12283 133 LEU A C 1
ATOM 867 O O . LEU A 1 149 ? 1.82345 34.21556 45.94468 1.000 87.57521 133 LEU A O 1
ATOM 872 N N . ALA A 1 150 ? 2.25702 35.74028 47.54582 1.000 92.40939 134 ALA A N 1
ATOM 873 C CA . ALA A 1 150 ? 3.64237 35.90129 47.11582 1.000 79.69053 134 ALA A CA 1
ATOM 874 C C . ALA A 1 150 ? 4.46105 34.61670 47.20601 1.000 87.22411 134 ALA A C 1
ATOM 875 O O . ALA A 1 150 ? 5.33387 34.42168 46.34076 1.000 98.48258 134 ALA A O 1
ATOM 877 N N . PRO A 1 151 ? 4.26816 33.72459 48.18951 1.000 96.66557 135 PRO A N 1
ATOM 878 C CA . PRO A 1 151 ? 4.96072 32.42534 48.11864 1.000 92.62992 135 PRO A CA 1
ATOM 879 C C . PRO A 1 151 ? 4.67275 31.65760 46.84366 1.000 90.49796 135 PRO A C 1
ATOM 880 O O . PRO A 1 151 ? 5.57301 30.99102 46.31882 1.000 92.26491 135 PRO A O 1
ATOM 884 N N . VAL A 1 152 ? 3.44382 31.73240 46.32780 1.000 94.01006 136 VAL A N 1
ATOM 885 C CA . VAL A 1 152 ? 3.10094 31.00539 45.10960 1.000 81.48748 136 VAL A CA 1
ATOM 886 C C . VAL A 1 152 ? 3.86966 31.56394 43.91703 1.000 92.36110 136 VAL A C 1
ATOM 887 O O . VAL A 1 152 ? 4.34889 30.80859 43.06290 1.000 95.64836 136 VAL A O 1
ATOM 891 N N . ALA A 1 153 ? 4.01457 32.89097 43.84631 1.000 90.60654 137 ALA A N 1
ATOM 892 C CA . ALA A 1 153 ? 4.66077 33.50773 42.68983 1.000 96.26673 137 ALA A CA 1
ATOM 893 C C . ALA A 1 153 ? 6.14341 33.15493 42.61932 1.000 105.12411 137 ALA A C 1
ATOM 894 O O . ALA A 1 153 ? 6.67648 32.91143 41.52934 1.000 100.75473 137 ALA A O 1
ATOM 896 N N . ILE A 1 154 ? 6.82751 33.12524 43.76696 1.000 100.07230 138 ILE A N 1
ATOM 897 C CA . ILE A 1 154 ? 8.23428 32.73008 43.77701 1.000 105.99457 138 ILE A CA 1
ATOM 898 C C . ILE A 1 154 ? 8.37711 31.28163 43.33088 1.000 106.01951 138 ILE A C 1
ATOM 899 O O . ILE A 1 154 ? 9.32405 30.92527 42.61819 1.000 106.85786 138 ILE A O 1
ATOM 904 N N . GLY A 1 155 ? 7.44162 30.42399 43.74744 1.000 92.12983 139 GLY A N 1
ATOM 905 C CA . GLY A 1 155 ? 7.43095 29.05808 43.25231 1.000 89.11344 139 GLY A CA 1
ATOM 906 C C . GLY A 1 155 ? 7.25896 28.99269 41.74730 1.000 105.45429 139 GLY A C 1
ATOM 907 O O . GLY A 1 155 ? 7.88033 28.16461 41.07753 1.000 109.08818 139 GLY A O 1
ATOM 908 N N . VAL A 1 156 ? 6.41750 29.87033 41.19459 1.000 91.81233 140 VAL A N 1
ATOM 909 C CA . VAL A 1 156 ? 6.27948 29.95358 39.74407 1.000 100.45937 140 VAL A CA 1
ATOM 910 C C . VAL A 1 156 ? 7.61118 30.32880 39.10734 1.000 109.65673 140 VAL A C 1
ATOM 911 O O . VAL A 1 156 ? 8.03839 29.71899 38.11886 1.000 107.73775 140 VAL A O 1
ATOM 915 N N . ARG A 1 157 ? 8.30230 31.31818 39.67870 1.000 102.79930 141 ARG A N 1
ATOM 916 C CA . ARG A 1 157 ? 9.57145 31.75116 39.10528 1.000 105.38202 141 ARG A CA 1
ATOM 917 C C . ARG A 1 157 ? 10.64237 30.67348 39.21617 1.000 110.72370 141 ARG A C 1
ATOM 918 O O . ARG A 1 157 ? 11.52086 30.58595 38.35033 1.000 117.66368 141 ARG A O 1
ATOM 926 N N . ASN A 1 158 ? 10.59099 29.84903 40.26583 1.000 113.28679 142 ASN A N 1
ATOM 927 C CA . ASN A 1 158 ? 11.52358 28.73123 40.36814 1.000 109.52203 142 ASN A CA 1
ATOM 928 C C . ASN A 1 158 ? 11.24376 27.67050 39.31265 1.000 107.25875 142 ASN A C 1
ATOM 929 O O . ASN A 1 158 ? 12.15905 26.94593 38.90659 1.000 115.86351 142 ASN A O 1
ATOM 934 N N . ILE A 1 159 ? 9.99420 27.55990 38.86742 1.000 112.78025 143 ILE A N 1
ATOM 935 C CA . ILE A 1 159 ? 9.64971 26.62813 37.80166 1.000 106.30727 143 ILE A CA 1
ATOM 936 C C . ILE A 1 159 ? 9.82815 27.26696 36.42656 1.000 101.05130 143 ILE A C 1
ATOM 937 O O . ILE A 1 159 ? 10.18973 26.57980 35.46576 1.000 116.80833 143 ILE A O 1
ATOM 942 N N . GLN A 1 160 ? 9.60635 28.57111 36.31593 1.000 104.95511 144 GLN A N 1
ATOM 943 C CA . GLN A 1 160 ? 9.63531 29.26854 35.03228 1.000 112.49756 144 GLN A CA 1
ATOM 944 C C . GLN A 1 160 ? 10.45328 30.54342 35.16749 1.000 115.91447 144 GLN A C 1
ATOM 945 O O . GLN A 1 160 ? 9.96473 31.53012 35.75585 1.000 110.51643 144 GLN A O 1
ATOM 951 N N . PRO A 1 161 ? 11.68032 30.58057 34.64245 1.000 128.27264 145 PRO A N 1
ATOM 952 C CA . PRO A 1 161 ? 12.50083 31.79525 34.76564 1.000 122.03920 145 PRO A CA 1
ATOM 953 C C . PRO A 1 161 ? 12.06037 32.92878 33.85139 1.000 114.45601 145 PRO A C 1
ATOM 954 O O . PRO A 1 161 ? 12.59472 34.03764 33.97727 1.000 111.63390 145 PRO A O 1
ATOM 958 N N . LEU A 1 162 ? 11.10905 32.68877 32.94125 1.000 122.23310 146 LEU A N 1
ATOM 959 C CA . LEU A 1 162 ? 10.51476 33.77339 32.16295 1.000 128.75818 146 LEU A CA 1
ATOM 960 C C . LEU A 1 162 ? 9.85356 34.81899 33.04983 1.000 125.75420 146 LEU A C 1
ATOM 961 O O . LEU A 1 162 ? 9.71384 35.97435 32.63119 1.000 123.69217 146 LEU A O 1
ATOM 966 N N . LEU A 1 163 ? 9.43559 34.43787 34.25808 1.000 131.55612 147 LEU A N 1
ATOM 967 C CA . LEU A 1 163 ? 8.81663 35.36436 35.20407 1.000 123.11366 147 LEU A CA 1
ATOM 968 C C . LEU A 1 163 ? 9.92476 36.12290 35.92981 1.000 112.62794 147 LEU A C 1
ATOM 969 O O . LEU A 1 163 ? 10.28300 35.83616 37.07286 1.000 117.99935 147 LEU A O 1
ATOM 974 N N . SER A 1 164 ? 10.48577 37.11161 35.23785 1.000 113.28508 148 SER A N 1
ATOM 975 C CA . SER A 1 164 ? 11.59863 37.87792 35.78161 1.000 122.51554 148 SER A CA 1
ATOM 976 C C . SER A 1 164 ? 11.16275 38.99584 36.72360 1.000 123.59416 148 SER A C 1
ATOM 977 O O . SER A 1 164 ? 12.01585 39.56554 37.41219 1.000 131.32396 148 SER A O 1
ATOM 980 N N . VAL A 1 165 ? 9.87414 39.32706 36.77874 1.000 114.80161 149 VAL A N 1
ATOM 981 C CA . VAL A 1 165 ? 9.38341 40.43532 37.59113 1.000 113.58902 149 VAL A CA 1
ATOM 982 C C . VAL A 1 165 ? 8.17899 39.96818 38.39839 1.000 106.99394 149 VAL A C 1
ATOM 983 O O . VAL A 1 165 ? 7.18266 39.50961 37.82875 1.000 99.71506 149 VAL A O 1
ATOM 987 N N . ILE A 1 166 ? 8.26747 40.09627 39.72044 1.000 109.37036 150 ILE A N 1
ATOM 988 C CA . ILE A 1 166 ? 7.17316 39.77729 40.63125 1.000 99.41280 150 ILE A CA 1
ATOM 989 C C . ILE A 1 166 ? 6.98144 40.97521 41.55015 1.000 95.92194 150 ILE A C 1
ATOM 990 O O . ILE A 1 166 ? 7.80447 41.21396 42.44108 1.000 101.92786 150 ILE A O 1
ATOM 995 N N . VAL A 1 167 ? 5.90580 41.72718 41.33942 1.000 94.23527 151 VAL A N 1
ATOM 996 C CA . VAL A 1 167 ? 5.57875 42.88439 42.16525 1.000 95.11292 151 VAL A CA 1
ATOM 997 C C . VAL A 1 167 ? 4.51382 42.47187 43.17485 1.000 91.74587 151 VAL A C 1
ATOM 998 O O . VAL A 1 167 ? 3.46999 41.92099 42.79887 1.000 90.88007 151 VAL A O 1
ATOM 1002 N N . VAL A 1 168 ? 4.77039 42.73611 44.45460 1.000 87.49151 152 VAL A N 1
ATOM 1003 C CA . VAL A 1 168 ? 3.91263 42.27553 45.54449 1.000 96.34670 152 VAL A CA 1
ATOM 1004 C C . VAL A 1 168 ? 3.17052 43.46463 46.13761 1.000 98.16763 152 VAL A C 1
ATOM 1005 O O . VAL A 1 168 ? 3.79583 44.40049 46.65098 1.000 101.95256 152 VAL A O 1
ATOM 1009 N N . ALA A 1 169 ? 1.83834 43.41164 46.09071 1.000 95.09325 153 ALA A N 1
ATOM 1010 C CA . ALA A 1 169 ? 1.00067 44.34141 46.83868 1.000 93.11428 153 ALA A CA 1
ATOM 1011 C C . ALA A 1 169 ? 1.03326 44.01744 48.32800 1.000 104.47658 153 ALA A C 1
ATOM 1012 O O . ALA A 1 169 ? 0.92231 42.85543 48.73214 1.000 97.52718 153 ALA A O 1
ATOM 1014 N N . GLY A 1 170 ? 1.18045 45.05685 49.14570 1.000 101.00991 154 GLY A N 1
ATOM 1015 C CA . GLY A 1 170 ? 1.28186 44.85182 50.57491 1.000 102.32436 154 GLY A CA 1
ATOM 1016 C C . GLY A 1 170 ? 2.60748 44.29705 51.03180 1.000 104.33479 154 GLY A C 1
ATOM 1017 O O . GLY A 1 170 ? 2.69750 43.76351 52.13987 1.000 119.96686 154 GLY A O 1
ATOM 1018 N N . GLY A 1 171 ? 3.64571 44.40513 50.20351 1.000 113.65221 155 GLY A N 1
ATOM 1019 C CA . GLY A 1 171 ? 4.94740 43.88511 50.54911 1.000 105.08114 155 GLY A CA 1
ATOM 1020 C C . GLY A 1 171 ? 6.03960 44.88656 50.24044 1.000 116.41834 155 GLY A C 1
ATOM 1021 O O . GLY A 1 171 ? 5.84960 45.85188 49.49958 1.000 116.28307 155 GLY A O 1
ATOM 1022 N N . SER A 1 172 ? 7.20518 44.63218 50.82116 1.000 126.58885 156 SER A N 1
ATOM 1023 C CA . SER A 1 172 ? 8.35634 45.50723 50.68478 1.000 130.21556 156 SER A CA 1
ATOM 1024 C C . SER A 1 172 ? 9.17043 45.13273 49.45047 1.000 139.74726 156 SER A C 1
ATOM 1025 O O . SER A 1 172 ? 9.00249 44.05876 48.86749 1.000 140.71333 156 SER A O 1
ATOM 1028 N N . SER A 1 173 ? 10.05710 46.04677 49.04790 1.000 140.27249 157 SER A N 1
ATOM 1029 C CA . SER A 1 173 ? 10.96768 45.80579 47.92593 1.000 135.75750 157 SER A CA 1
ATOM 1030 C C . SER A 1 173 ? 12.17456 45.01024 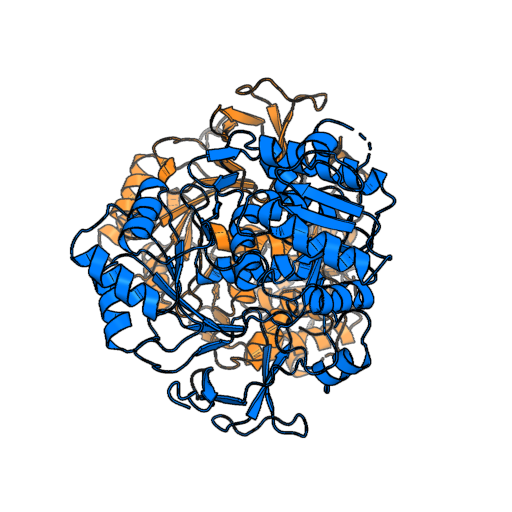48.42634 1.000 143.04005 157 SER A C 1
ATOM 1031 O O . SER A 1 173 ? 13.29242 45.51093 48.56099 1.000 137.39326 157 SER A O 1
ATOM 1034 N N . GLN A 1 174 ? 11.92251 43.73550 48.71585 1.000 150.57685 158 GLN A N 1
ATOM 1035 C CA . GLN A 1 174 ? 12.96263 42.85299 49.22610 1.000 147.60598 158 GLN A CA 1
ATOM 1036 C C . GLN A 1 174 ? 13.73818 42.22138 48.07389 1.000 156.77900 158 GLN A C 1
ATOM 1037 O O . GLN A 1 174 ? 13.69407 42.71081 46.94015 1.000 159.68846 158 GLN A O 1
ATOM 1043 N N . ASP A 1 175 ? 14.45259 41.13572 48.35334 1.000 160.63515 159 ASP A N 1
ATOM 1044 C CA . ASP A 1 175 ? 15.25357 40.47366 47.33157 1.000 156.35403 159 ASP A CA 1
ATOM 1045 C C . ASP A 1 175 ? 14.35292 39.77918 46.31708 1.000 157.40614 159 ASP A C 1
ATOM 1046 O O . ASP A 1 175 ? 13.51962 38.94366 46.68256 1.000 159.14443 159 ASP A O 1
ATOM 1048 N N . SER A 1 176 ? 14.52126 40.13421 45.04031 1.000 159.76959 160 SER A N 1
ATOM 1049 C CA . SER A 1 176 ? 13.76227 39.57140 43.92056 1.000 160.09801 160 SER A CA 1
ATOM 1050 C C . SER A 1 176 ? 12.26307 39.84802 44.02780 1.000 153.28869 160 SER A C 1
ATOM 1051 O O . SER A 1 176 ? 11.45334 39.17179 43.38300 1.000 147.53299 160 SER A O 1
ATOM 1054 N N . VAL A 1 177 ? 11.87718 40.83786 44.82773 1.000 142.16908 161 VAL A N 1
ATOM 1055 C CA . VAL A 1 177 ? 10.48452 41.22955 44.99667 1.000 131.74164 161 VAL A CA 1
ATOM 1056 C C . VAL A 1 177 ? 10.40917 42.74497 44.91406 1.000 135.92030 161 VAL A C 1
ATOM 1057 O O . VAL A 1 177 ? 11.15784 43.44775 45.60199 1.000 143.31700 161 VAL A O 1
ATOM 1061 N N . PHE A 1 178 ? 9.51793 43.24456 44.06861 1.000 118.39410 162 PHE A N 1
ATOM 1062 C CA . PHE A 1 178 ? 9.29388 44.67383 43.92054 1.000 115.69361 162 PHE A CA 1
ATOM 1063 C C . PHE A 1 178 ? 8.12426 45.06075 44.81687 1.000 120.84581 162 PHE A C 1
ATOM 1064 O O . PHE A 1 178 ? 7.06162 44.43224 44.76203 1.000 116.89545 162 PHE A O 1
ATOM 1072 N N . GLY A 1 179 ? 8.33490 46.06314 45.66647 1.000 125.33628 163 GLY A N 1
ATOM 1073 C CA . GLY A 1 179 ? 7.25549 46.55168 46.50861 1.000 116.52878 163 GLY A CA 1
ATOM 1074 C C . GLY A 1 179 ? 6.22689 47.29369 45.67394 1.000 127.95412 163 GLY A C 1
ATOM 1075 O O . GLY A 1 179 ? 6.57455 48.14504 44.84670 1.000 132.90606 163 GLY A O 1
ATOM 1076 N N . TYR A 1 180 ? 4.95081 46.96046 45.87529 1.000 117.77751 164 TYR A N 1
ATOM 1077 C CA . TYR A 1 180 ? 3.87815 47.60370 45.12197 1.000 108.98217 164 TYR A CA 1
ATOM 1078 C C . TYR A 1 180 ? 3.83692 49.09860 45.40610 1.000 105.52867 164 TYR A C 1
ATOM 1079 O O . TYR A 1 180 ? 3.90487 49.92262 44.48758 1.000 105.13629 164 TYR A O 1
ATOM 1088 N N . GLU A 1 181 ? 3.73583 49.46671 46.68679 1.000 110.24607 165 GLU A N 1
ATOM 1089 C CA . GLU A 1 181 ? 3.67568 50.87505 47.05448 1.000 111.67040 165 GLU A CA 1
ATOM 1090 C C . GLU A 1 181 ? 5.01630 51.57661 46.87318 1.000 120.71742 165 GLU A C 1
ATOM 1091 O O . GLU A 1 181 ? 5.04683 52.80820 46.79995 1.000 130.25501 165 GLU A O 1
ATOM 1097 N N . ASP A 1 182 ? 6.12050 50.82578 46.79458 1.000 126.30513 166 ASP A N 1
ATOM 1098 C CA . ASP A 1 182 ? 7.42071 51.42685 46.50426 1.000 124.17771 166 ASP A CA 1
ATOM 1099 C C . ASP A 1 182 ? 7.54636 51.79035 45.02756 1.000 116.57128 166 ASP A C 1
ATOM 1100 O O . ASP A 1 182 ? 8.07449 52.85690 44.68946 1.000 114.90374 166 ASP A O 1
ATOM 1105 N N . LEU A 1 183 ? 7.08172 50.90870 44.13494 1.000 119.64704 167 LEU A N 1
ATOM 1106 C CA . LEU A 1 183 ? 7.09609 51.21875 42.70842 1.000 120.37850 167 LEU A CA 1
ATOM 1107 C C . LEU A 1 183 ? 6.09653 52.31592 42.36709 1.000 116.93910 167 LEU A C 1
ATOM 1108 O O . LEU A 1 183 ? 6.30471 53.06769 41.40690 1.000 120.18203 167 LEU A O 1
ATOM 1113 N N . LEU A 1 184 ? 5.01095 52.42201 43.13828 1.000 113.28060 168 LEU A N 1
ATOM 1114 C CA . LEU A 1 184 ? 4.05880 53.50905 42.93863 1.000 113.81665 168 LEU A CA 1
ATOM 1115 C C . LEU A 1 184 ? 4.61573 54.83816 43.43191 1.000 118.61932 168 LEU A C 1
ATOM 1116 O O . LEU A 1 184 ? 4.27981 55.89089 42.87803 1.000 112.12618 168 LEU A O 1
ATOM 1121 N N . ASN A 1 185 ? 5.46589 54.81051 44.46443 1.000 141.20150 169 ASN A N 1
ATOM 1122 C CA . ASN A 1 185 ? 6.06453 56.04242 44.97116 1.000 140.30222 169 ASN A CA 1
ATOM 1123 C C . ASN A 1 185 ? 7.00306 56.67393 43.95138 1.000 137.97948 169 ASN A C 1
ATOM 1124 O O . ASN A 1 185 ? 7.10749 57.90448 43.88779 1.000 145.35039 169 ASN A O 1
ATOM 1129 N N . GLU A 1 186 ? 7.69475 55.86213 43.15805 1.000 131.72268 170 GLU A N 1
ATOM 1130 C CA . GLU A 1 186 ? 8.51434 56.38982 42.07775 1.000 127.88497 170 GLU A CA 1
ATOM 1131 C C . GLU A 1 186 ? 7.63537 56.98982 40.97839 1.000 133.90567 170 GLU A C 1
ATOM 1132 O O . GLU A 1 186 ? 6.76280 56.31634 40.42158 1.000 127.68074 170 GLU A O 1
ATOM 1138 N N . GLU A 1 192 ? 3.79572 58.78067 29.07721 1.000 133.87934 176 GLU A N 1
ATOM 1139 C CA . GLU A 1 192 ? 3.31855 59.31091 27.80279 1.000 153.92434 176 GLU A CA 1
ATOM 1140 C C . GLU A 1 192 ? 2.02871 58.60272 27.37116 1.000 146.33508 176 GLU A C 1
ATOM 1141 O O . GLU A 1 192 ? 1.87850 57.40078 27.58826 1.000 144.12860 176 GLU A O 1
ATOM 1147 N N . PRO A 1 193 ? 1.09433 59.34726 26.77886 1.000 133.44518 177 PRO A N 1
ATOM 1148 C CA . PRO A 1 193 ? -0.18480 58.74381 26.38366 1.000 129.26173 177 PRO A CA 1
ATOM 1149 C C . PRO A 1 193 ? -0.00916 57.71539 25.27604 1.000 126.07302 177 PRO A C 1
ATOM 1150 O O . PRO A 1 193 ? 0.88799 57.81474 24.43596 1.000 127.28036 177 PRO A O 1
ATOM 1154 N N . VAL A 1 194 ? -0.88691 56.71283 25.28534 1.000 121.22964 178 VAL A N 1
ATOM 1155 C CA . VAL A 1 194 ? -0.84496 55.60953 24.33103 1.000 104.10510 178 VAL A CA 1
ATOM 1156 C C . VAL A 1 194 ? -2.19512 55.52000 23.63549 1.000 92.70339 178 VAL A C 1
ATOM 1157 O O . VAL A 1 194 ? -3.24096 55.57453 24.29146 1.000 97.33097 178 VAL A O 1
ATOM 1161 N N . ASP A 1 195 ? -2.17447 55.39543 22.31166 1.000 89.52157 179 ASP A N 1
ATOM 1162 C CA . ASP A 1 195 ? -3.40067 55.17411 21.55832 1.000 89.91630 179 ASP A CA 1
ATOM 1163 C C . ASP A 1 195 ? -3.76418 53.69818 21.65261 1.000 92.60418 179 ASP A C 1
ATOM 1164 O O . ASP A 1 195 ? -2.94967 52.82576 21.32435 1.000 81.37921 179 ASP A O 1
ATOM 1169 N N . ILE A 1 196 ? -4.97027 53.42012 22.12523 1.000 84.91406 180 ILE A N 1
ATOM 1170 C CA . ILE A 1 196 ? -5.44435 52.06364 22.35212 1.000 79.14846 180 ILE A CA 1
ATOM 1171 C C . ILE A 1 196 ? -6.68025 51.84696 21.49673 1.000 77.95827 180 ILE A C 1
ATOM 1172 O O . ILE A 1 196 ? -7.78441 52.26278 21.86550 1.000 80.11162 180 ILE A O 1
ATOM 1177 N N . PRO A 1 197 ? -6.53716 51.22479 20.33199 1.000 84.10243 181 PRO A N 1
ATOM 1178 C CA . PRO A 1 197 ? -7.70371 50.95472 19.48961 1.000 73.10930 181 PRO A CA 1
ATOM 1179 C C . PRO A 1 197 ? -8.67713 50.04175 20.21070 1.000 75.46333 181 PRO A C 1
ATOM 1180 O O . PRO A 1 197 ? -8.27589 49.12433 20.92981 1.000 75.20844 181 PRO A O 1
ATOM 1184 N N . ASN A 1 198 ? -9.97096 50.30245 20.00712 1.000 69.40183 182 ASN A N 1
ATOM 1185 C CA . ASN A 1 198 ? -11.00211 49.56731 20.72775 1.000 77.17071 182 ASN A CA 1
ATOM 1186 C C . ASN A 1 198 ? -10.91440 48.06514 20.49579 1.000 75.36511 182 ASN A C 1
ATOM 1187 O O . ASN A 1 198 ? -11.46301 47.29403 21.29191 1.000 78.22482 182 ASN A O 1
ATOM 1192 N N . ASP A 1 199 ? -10.22396 47.63433 19.44208 1.000 82.88343 183 ASP A N 1
ATOM 1193 C CA . ASP A 1 199 ? -10.02627 46.22311 19.15053 1.000 74.21799 183 ASP A CA 1
ATOM 1194 C C . ASP A 1 199 ? -8.72179 45.68105 19.71859 1.000 72.53222 183 ASP A C 1
ATOM 1195 O O . ASP A 1 199 ? -8.32499 44.56524 19.37077 1.000 71.34804 183 ASP A O 1
ATOM 1200 N N . SER A 1 200 ? -8.04680 46.43292 20.57689 1.000 78.26603 184 SER A N 1
ATOM 1201 C CA . SER A 1 200 ? -6.85173 45.90373 21.21314 1.000 64.59750 184 SER A CA 1
ATOM 1202 C C . SER A 1 200 ? -7.24562 44.85522 22.24931 1.000 78.63727 184 SER A C 1
ATOM 1203 O O . SER A 1 200 ? -8.22886 45.03936 22.97384 1.000 74.93637 184 SER A O 1
ATOM 1206 N N . PRO A 1 201 ? -6.52129 43.74028 22.32409 1.000 73.60574 185 PRO A N 1
ATOM 1207 C CA . PRO A 1 201 ? -6.76159 42.77341 23.40136 1.000 67.10299 185 PRO A CA 1
ATOM 1208 C C . PRO A 1 201 ? -6.55003 43.42192 24.75993 1.000 69.77943 185 PRO A C 1
ATOM 1209 O O . PRO A 1 201 ? -5.51039 44.03255 25.01905 1.000 75.06009 185 PRO A O 1
ATOM 1213 N N . ALA A 1 202 ? -7.55185 43.29028 25.62723 1.000 69.96812 186 ALA A N 1
ATOM 1214 C CA . ALA A 1 202 ? -7.48657 43.81206 26.98661 1.000 65.01428 186 ALA A CA 1
ATOM 1215 C C . ALA A 1 202 ? -7.16210 42.74407 28.01823 1.000 68.99314 186 ALA A C 1
ATOM 1216 O O . ALA A 1 202 ? -6.42475 43.01363 28.97374 1.000 69.34446 186 ALA A O 1
ATOM 1218 N N . LEU A 1 203 ? -7.69684 41.53736 27.84270 1.000 65.93878 187 LEU A N 1
ATOM 1219 C CA . LEU A 1 203 ? -7.56566 40.47177 28.82217 1.000 65.95010 187 LEU A CA 1
ATOM 1220 C C . LEU A 1 203 ? -7.29069 39.15508 28.11645 1.000 70.27497 187 LEU A C 1
ATOM 1221 O O . LEU A 1 203 ? -7.64732 38.96948 26.95104 1.000 72.72827 187 LEU A O 1
ATOM 1226 N N . ILE A 1 204 ? -6.65333 38.24295 28.84330 1.000 72.29518 188 ILE A N 1
ATOM 1227 C CA . ILE A 1 204 ? -6.59439 36.83014 28.48772 1.000 68.33493 188 ILE A CA 1
ATOM 1228 C C . ILE A 1 204 ? -7.17263 36.06216 29.66889 1.000 79.68473 188 ILE A C 1
ATOM 1229 O O . ILE A 1 204 ? -6.60718 36.08310 30.77143 1.000 80.06482 188 ILE A O 1
ATOM 1234 N N . MET A 1 205 ? -8.29947 35.39778 29.44749 1.000 71.34410 189 MET A N 1
ATOM 1235 C CA . MET A 1 205 ? -9.01896 34.67862 30.49361 1.000 74.09294 189 MET A CA 1
ATOM 1236 C C . MET A 1 205 ? -8.88184 33.18333 30.22014 1.000 74.48309 189 MET A C 1
ATOM 1237 O O . MET A 1 205 ? -9.54245 32.64814 29.32562 1.000 70.24318 189 MET A O 1
ATOM 1242 N N . TYR A 1 206 ? -8.02567 32.51091 30.99284 1.000 79.85258 190 TYR A N 1
ATOM 1243 C CA . TYR A 1 206 ? -7.81566 31.07870 30.82166 1.000 70.17417 190 TYR A CA 1
ATOM 1244 C C . TYR A 1 206 ? -8.96588 30.28503 31.42359 1.000 74.49411 190 TYR A C 1
ATOM 1245 O O . TYR A 1 206 ? -9.51402 30.65046 32.46700 1.000 77.09903 190 TYR A O 1
ATOM 1254 N N . THR A 1 207 ? -9.32307 29.18909 30.75844 1.000 86.90399 191 THR A N 1
ATOM 1255 C CA . THR A 1 207 ? -10.42123 28.34815 31.20321 1.000 95.74724 191 THR A CA 1
ATOM 1256 C C . THR A 1 207 ? -9.97093 27.43030 32.33571 1.000 112.11932 191 THR A C 1
ATOM 1257 O O . THR A 1 207 ? -8.78262 27.15573 32.51908 1.000 115.20277 191 THR A O 1
ATOM 1261 N N . SER A 1 208 ? -10.95215 26.95836 33.10512 1.000 132.17324 192 SER A N 1
ATOM 1262 C CA . SER A 1 208 ? -10.67739 26.12575 34.26817 1.000 124.31145 192 SER A CA 1
ATOM 1263 C C . SER A 1 208 ? -10.47813 24.66402 33.89795 1.000 132.33274 192 SER A C 1
ATOM 1264 O O . SER A 1 208 ? -9.72516 23.95718 34.57889 1.000 130.23996 192 SER A O 1
ATOM 1267 N N . GLY A 1 209 ? -11.14953 24.19738 32.84097 1.000 142.44808 193 GLY A N 1
ATOM 1268 C CA . GLY A 1 209 ? -11.08850 22.78424 32.49588 1.000 152.82921 193 GLY A CA 1
ATOM 1269 C C . GLY A 1 209 ? -9.67034 22.29839 32.27388 1.000 158.78592 193 GLY A C 1
ATOM 1270 O O . GLY A 1 209 ? -9.25132 21.28781 32.84627 1.000 147.99715 193 GLY A O 1
ATOM 1271 N N . THR A 1 210 ? -8.91021 23.02826 31.45323 1.000 165.05839 194 THR A N 1
ATOM 1272 C CA . THR A 1 210 ? -7.49894 22.74585 31.17748 1.000 168.24482 194 THR A CA 1
ATOM 1273 C C . THR A 1 210 ? -7.26389 21.25472 30.93402 1.000 175.75890 194 THR A C 1
ATOM 1274 O O . THR A 1 210 ? -6.42884 20.61287 31.57669 1.000 169.96325 194 THR A O 1
ATOM 1278 N N . THR A 1 211 ? -8.02838 20.69661 29.99426 1.000 178.70087 195 THR A N 1
ATOM 1279 C CA . THR A 1 211 ? -7.89069 19.29002 29.61676 1.000 177.08719 195 THR A CA 1
ATOM 1280 C C . THR A 1 211 ? -6.61053 19.13803 28.79836 1.000 165.68754 195 THR A C 1
ATOM 1281 O O . THR A 1 211 ? -6.62054 19.04726 27.56793 1.000 156.75732 195 THR A O 1
ATOM 1285 N N . GLY A 1 212 ? -5.48209 19.12127 29.50697 1.000 150.97984 196 GLY A N 1
ATOM 1286 C CA . GLY A 1 212 ? -4.18502 18.97243 28.87621 1.000 151.28364 196 GLY A CA 1
ATOM 1287 C C . GLY A 1 212 ? -3.57494 20.27270 28.38959 1.000 148.09729 196 GLY A C 1
ATOM 1288 O O . GLY A 1 212 ? -2.52912 20.70086 28.88743 1.000 141.56333 196 GLY A O 1
ATOM 1289 N N . ARG A 1 213 ? -4.21620 20.90975 27.40621 1.000 135.97545 197 ARG A N 1
ATOM 1290 C CA . ARG A 1 213 ? -3.70634 22.15066 26.83531 1.000 124.88222 197 ARG A CA 1
ATOM 1291 C C . ARG A 1 213 ? -4.47064 23.33796 27.39950 1.000 135.60112 197 ARG A C 1
ATOM 1292 O O . ARG A 1 213 ? -5.71096 23.31304 27.42811 1.000 130.03732 197 ARG A O 1
ATOM 1300 N N . PRO A 1 214 ? -3.78461 24.38029 27.86443 1.000 136.03818 198 PRO A N 1
ATOM 1301 C CA . PRO A 1 214 ? -4.49171 25.56759 28.35616 1.000 112.09070 198 PRO A CA 1
ATOM 1302 C C . PRO A 1 214 ? -5.00090 26.41410 27.20204 1.000 95.45699 198 PRO A C 1
ATOM 1303 O O . PRO A 1 214 ? -4.37024 26.50585 26.14563 1.000 106.13571 198 PRO A O 1
ATOM 1307 N N . LYS A 1 215 ? -6.15941 27.03560 27.41205 1.000 92.11262 199 LYS A N 1
ATOM 1308 C CA . LYS A 1 215 ? -6.80657 27.85550 26.39300 1.000 84.96887 199 LYS A CA 1
ATOM 1309 C C . LYS A 1 215 ? -7.12036 29.22274 26.97833 1.000 81.04626 199 LYS A C 1
ATOM 1310 O O . LYS A 1 215 ? -7.93878 29.33727 27.89768 1.000 79.59649 199 LYS A O 1
ATOM 1316 N N . GLY A 1 216 ? -6.47769 30.25460 26.43873 1.000 75.04250 200 GLY A N 1
ATOM 1317 C CA . GLY A 1 216 ? -6.66089 31.60276 26.93179 1.000 63.09797 200 GLY A CA 1
ATOM 1318 C C . GLY A 1 216 ? -7.50972 32.45764 26.01800 1.000 70.66725 200 GLY A C 1
ATOM 1319 O O . GLY A 1 216 ? -7.06131 32.86732 24.94446 1.000 75.43045 200 GLY A O 1
ATOM 1320 N N . ALA A 1 217 ? -8.74141 32.73430 26.43372 1.000 75.06199 201 ALA A N 1
ATOM 1321 C CA . ALA A 1 217 ? -9.63730 33.54255 25.62226 1.000 68.61213 201 ALA A CA 1
ATOM 1322 C C . ALA A 1 217 ? -9.17597 34.99444 25.61819 1.000 68.38908 201 ALA A C 1
ATOM 1323 O O . ALA A 1 217 ? -8.93968 35.58638 26.67559 1.000 72.25543 201 ALA A O 1
ATOM 1325 N N . VAL A 1 218 ? -9.03925 35.56128 24.42338 1.000 72.80511 202 VAL A N 1
ATOM 1326 C CA . VAL A 1 218 ? -8.60850 36.94180 24.23654 1.000 70.68295 202 VAL A CA 1
ATOM 1327 C C . VAL A 1 218 ? -9.84887 37.81144 24.08914 1.000 66.33214 202 VAL A C 1
ATOM 1328 O O . VAL A 1 218 ? -10.64584 37.61636 23.16372 1.000 78.67795 202 VAL A O 1
ATOM 1332 N N . LEU A 1 219 ? -10.00875 38.77722 24.98855 1.000 67.66371 203 LEU A N 1
ATOM 1333 C CA . LEU A 1 219 ? -11.13386 39.70377 24.96545 1.000 70.33594 203 LEU A CA 1
ATOM 1334 C C . LEU A 1 219 ? -10.61965 41.11578 24.71983 1.000 66.16013 203 LEU A C 1
ATOM 1335 O O . LEU A 1 219 ? -9.69590 41.56973 25.40336 1.000 75.56818 203 LEU A O 1
ATOM 1340 N N . THR A 1 220 ? -11.21767 41.80745 23.75403 1.000 64.80089 204 THR A N 1
ATOM 1341 C CA . THR A 1 220 ? -10.82181 43.17173 23.43605 1.000 72.66147 204 THR A CA 1
ATOM 1342 C C . THR A 1 220 ? -11.67437 44.17725 24.20978 1.000 72.90162 204 THR A C 1
ATOM 1343 O O . THR A 1 220 ? -12.68064 43.82886 24.83345 1.000 72.25123 204 THR A O 1
ATOM 1347 N N . HIS A 1 221 ? -11.26772 45.45166 24.15555 1.000 64.92249 205 HIS A N 1
ATOM 1348 C CA . HIS A 1 221 ? -12.06165 46.49121 24.81048 1.000 68.80499 205 HIS A CA 1
ATOM 1349 C C . HIS A 1 221 ? -13.44782 46.60594 24.18148 1.000 67.23872 205 HIS A C 1
ATOM 1350 O O . HIS A 1 221 ? -14.43711 46.85523 24.88035 1.000 63.34506 205 HIS A O 1
ATOM 1357 N N . ALA A 1 222 ? -13.53952 46.44380 22.85928 1.000 69.25504 206 ALA A N 1
ATOM 1358 C CA . ALA A 1 222 ? -14.85051 46.42391 22.21934 1.000 70.53867 206 ALA A CA 1
ATOM 1359 C C . ALA A 1 222 ? -15.70317 45.28680 22.76525 1.000 70.26304 206 ALA A C 1
ATOM 1360 O O . ALA A 1 222 ? -16.90115 45.46245 23.02151 1.000 62.16870 206 ALA A O 1
ATOM 1362 N N . ASN A 1 223 ? -15.09617 44.11127 22.94581 1.000 69.27940 207 ASN A N 1
ATOM 1363 C CA . ASN A 1 223 ? -15.78198 42.99242 23.58401 1.000 61.62185 207 ASN A CA 1
ATOM 1364 C C . ASN A 1 223 ? -16.35615 43.40589 24.93340 1.000 68.01392 207 ASN A C 1
ATOM 1365 O O . ASN A 1 223 ? -17.54948 43.21916 25.19772 1.000 63.38296 207 ASN A O 1
ATOM 1370 N N . LEU A 1 224 ? -15.51812 43.99426 25.79315 1.000 65.74161 208 LEU A N 1
ATOM 1371 C CA . LEU A 1 224 ? -15.96441 44.38455 27.12821 1.000 55.48624 208 LEU A CA 1
ATOM 1372 C C . LEU A 1 224 ? -17.04447 45.45573 27.06978 1.000 60.73124 208 LEU A C 1
ATOM 1373 O O . LEU A 1 224 ? -18.02571 45.39531 27.82342 1.000 66.59182 208 LEU A O 1
ATOM 1378 N N . THR A 1 225 ? -16.87099 46.45680 26.19648 1.000 54.89799 209 THR A N 1
ATOM 1379 C CA . THR A 1 225 ? -17.90087 47.47775 26.02434 1.000 63.96435 209 THR A CA 1
ATOM 1380 C C . THR A 1 225 ? -19.24790 46.84936 25.70524 1.000 65.71069 209 THR A C 1
ATOM 1381 O O . THR A 1 225 ? -20.26016 47.16970 26.33927 1.000 64.89647 209 THR A O 1
ATOM 1385 N N . GLY A 1 226 ? -19.27754 45.94641 24.72574 1.000 60.35484 210 GLY A N 1
ATOM 1386 C CA . GLY A 1 226 ? -20.52879 45.30474 24.37216 1.000 57.00608 210 GLY A CA 1
ATOM 1387 C C . GLY A 1 226 ? -21.12795 44.52032 25.52122 1.000 60.65931 210 GLY A C 1
ATOM 1388 O O . GLY A 1 226 ? -22.35063 44.49360 25.69112 1.000 64.36485 210 GLY A O 1
ATOM 1389 N N . GLN A 1 227 ? -20.28044 43.86368 26.32186 1.000 50.94100 211 GLN A N 1
ATOM 1390 C CA . GLN A 1 227 ? -20.79686 43.12453 27.46937 1.000 58.21780 211 GLN A CA 1
ATOM 1391 C C . GLN A 1 227 ? -21.36439 44.06756 28.51653 1.000 62.52849 211 GLN A C 1
ATOM 1392 O O . GLN A 1 227 ? -22.32098 43.70980 29.21410 1.000 64.15006 211 GLN A O 1
ATOM 1398 N N . ALA A 1 228 ? -20.79248 45.27113 28.63858 1.000 52.95681 212 ALA A N 1
ATOM 1399 C CA . ALA A 1 228 ? -21.35210 46.26531 29.54840 1.000 66.25859 212 ALA A CA 1
ATOM 1400 C C . ALA A 1 228 ? -22.74253 46.68996 29.10834 1.000 63.64942 212 ALA A C 1
ATOM 1401 O O . ALA A 1 228 ? -23.61199 46.94344 29.95206 1.000 66.92390 212 ALA A O 1
ATOM 1403 N N . MET A 1 229 ? -22.96896 46.75575 27.79423 1.000 63.24914 213 MET A N 1
ATOM 1404 C CA . MET A 1 229 ? -24.26676 47.16105 27.27155 1.000 66.58202 213 MET A CA 1
ATOM 1405 C C . MET A 1 229 ? -25.35513 46.16592 27.65073 1.000 63.28610 213 MET A C 1
ATOM 1406 O O . MET A 1 229 ? -26.49306 46.56870 27.92446 1.000 67.34473 213 MET A O 1
ATOM 1411 N N . THR A 1 230 ? -25.02429 44.87138 27.69346 1.000 66.47612 214 THR A N 1
ATOM 1412 C CA . THR A 1 230 ? -26.01528 43.87085 28.07971 1.000 67.00325 214 THR A CA 1
ATOM 1413 C C . THR A 1 230 ? -26.48290 44.08414 29.51200 1.000 66.28734 214 THR A C 1
ATOM 1414 O O . THR A 1 230 ? -27.65549 43.85143 29.83500 1.000 70.64340 214 THR A O 1
ATOM 1418 N N . ALA A 1 231 ? -25.58035 44.52222 30.38906 1.000 64.03095 215 ALA A N 1
ATOM 1419 C CA . ALA A 1 231 ? -25.99222 44.81000 31.75640 1.000 62.25677 215 ALA A CA 1
ATOM 1420 C C . ALA A 1 231 ? -26.94317 45.99186 31.80793 1.000 65.66140 215 ALA A C 1
ATOM 1421 O O . ALA A 1 231 ? -27.85829 46.01322 32.63913 1.000 73.42561 215 ALA A O 1
ATOM 1423 N N . LEU A 1 232 ? -26.75695 46.96747 30.91568 1.000 71.65203 216 LEU A N 1
ATOM 1424 C CA . LEU A 1 232 ? -27.56387 48.18170 30.96488 1.000 64.48334 216 LEU A CA 1
ATOM 1425 C C . LEU A 1 232 ? -29.01110 47.91262 30.57776 1.000 66.65965 216 LEU A C 1
ATOM 1426 O O . LEU A 1 232 ? -29.93558 48.44360 31.20569 1.000 71.42824 216 LEU A O 1
ATOM 1431 N N . TYR A 1 233 ? -29.23595 47.10253 29.54882 1.000 67.36561 217 TYR A N 1
ATOM 1432 C CA . TYR A 1 233 ? -30.59391 46.93401 29.05664 1.000 73.85492 217 TYR A CA 1
ATOM 1433 C C . TYR A 1 233 ? -31.31416 45.75614 29.69603 1.000 76.00583 217 TYR A C 1
ATOM 1434 O O . TYR A 1 233 ? -32.47882 45.50552 29.36685 1.000 81.51462 217 TYR A O 1
ATOM 1443 N N . THR A 1 234 ? -30.66645 45.05016 30.61906 1.000 71.36952 218 THR A N 1
ATOM 1444 C CA . THR A 1 234 ? -31.32858 44.04899 31.44283 1.000 70.45774 218 THR A CA 1
ATOM 1445 C C . THR A 1 234 ? -31.51863 44.51924 32.87706 1.000 80.94616 218 THR A C 1
ATOM 1446 O O . THR A 1 234 ? -32.64794 44.53585 33.37822 1.000 84.46148 218 THR A O 1
ATOM 1450 N N . SER A 1 235 ? -30.43366 44.91386 33.55265 1.000 80.62523 219 SER A N 1
ATOM 1451 C CA . SER A 1 235 ? -30.51424 45.35691 34.94102 1.000 85.92971 219 SER A CA 1
ATOM 1452 C C . SER A 1 235 ? -31.00349 46.78759 35.07427 1.000 88.73942 219 SER A C 1
ATOM 1453 O O . SER A 1 235 ? -31.58059 47.13504 36.11008 1.000 102.00999 219 SER A O 1
ATOM 1456 N N . GLY A 1 236 ? -30.78262 47.62111 34.06211 1.000 80.24644 220 GLY A N 1
ATOM 1457 C CA . GLY A 1 236 ? -30.98777 49.04409 34.21158 1.000 83.83281 220 GLY A CA 1
ATOM 1458 C C . GLY A 1 236 ? -29.84105 49.68509 34.97398 1.000 91.80208 220 GLY A C 1
ATOM 1459 O O . GLY A 1 236 ? -28.83796 49.05370 35.31962 1.000 91.35106 220 GLY A O 1
ATOM 1460 N N . ALA A 1 237 ? -30.00685 50.97808 35.24995 1.000 82.39811 221 ALA A N 1
ATOM 1461 C CA . ALA A 1 237 ? -28.97207 51.76180 35.91304 1.000 67.74704 221 ALA A CA 1
ATOM 1462 C C . ALA A 1 237 ? -29.50383 53.11624 36.34653 1.000 65.94780 221 ALA A C 1
ATOM 1463 O O . ALA A 1 237 ? -30.12155 53.82677 35.54557 1.000 88.41820 221 ALA A O 1
ATOM 1465 N N . ASN A 1 238 ? -29.25835 53.48682 37.60323 1.000 76.13937 222 ASN A N 1
ATOM 1466 C CA . ASN A 1 238 ? -29.47735 54.84513 38.09030 1.000 72.62488 222 ASN A CA 1
ATOM 1467 C C . ASN A 1 238 ? -28.11207 55.49459 38.27281 1.000 70.82799 222 ASN A C 1
ATOM 1468 O O . ASN A 1 238 ? -27.39811 55.18954 39.22859 1.000 80.29257 222 ASN A O 1
ATOM 1473 N N . ILE A 1 239 ? -27.75467 56.41167 37.36865 1.000 70.47790 223 ILE A N 1
ATOM 1474 C CA . ILE A 1 239 ? -26.41273 56.99394 37.38188 1.000 63.96573 223 ILE A CA 1
ATOM 1475 C C . ILE A 1 239 ? -26.20104 57.98165 38.51561 1.000 72.93680 223 ILE A C 1
ATOM 1476 O O . ILE A 1 239 ? -25.16576 58.66152 38.53859 1.000 81.40218 223 ILE A O 1
ATOM 1481 N N . ASN A 1 240 ? -27.13796 58.09241 39.45856 1.000 67.56870 224 ASN A N 1
ATOM 1482 C CA . ASN A 1 240 ? -26.93008 58.92023 40.64139 1.000 72.42129 224 ASN A CA 1
ATOM 1483 C C . ASN A 1 240 ? -26.72351 58.09454 41.90168 1.000 87.10311 224 ASN A C 1
ATOM 1484 O O . ASN A 1 240 ? -25.77447 58.33896 42.65375 1.000 96.40807 224 ASN A O 1
ATOM 1489 N N . SER A 1 241 ? -27.58242 57.10227 42.14148 1.000 79.57062 225 SER A N 1
ATOM 1490 C CA . SER A 1 241 ? -27.67450 56.43572 43.43405 1.000 76.68448 225 SER A CA 1
ATOM 1491 C C . SER A 1 241 ? -27.15943 55.00314 43.44125 1.000 76.67192 225 SER A C 1
ATOM 1492 O O . SER A 1 241 ? -27.09024 54.39800 44.51500 1.000 88.57854 225 SER A O 1
ATOM 1495 N N . ASP A 1 242 ? -26.79668 54.43901 42.29570 1.000 76.36395 226 ASP A N 1
ATOM 1496 C CA . ASP A 1 242 ? -26.45276 53.02373 42.26088 1.000 65.68795 226 ASP A CA 1
ATOM 1497 C C . ASP A 1 242 ? -25.10328 52.75778 42.92215 1.000 68.05312 226 ASP A C 1
ATOM 1498 O O . ASP A 1 242 ? -24.17576 53.57021 42.84311 1.000 71.24753 226 ASP A O 1
ATOM 1503 N N . VAL A 1 243 ? -25.00639 51.60515 43.58512 1.000 65.78699 227 VAL A N 1
ATOM 1504 C CA . VAL A 1 243 ? -23.77471 51.12413 44.20640 1.000 47.46012 227 VAL A CA 1
ATOM 1505 C C . VAL A 1 243 ? -23.65644 49.64562 43.87658 1.000 54.83220 227 VAL A C 1
ATOM 1506 O O . VAL A 1 243 ? -24.48430 48.84235 44.32410 1.000 61.44614 227 VAL A O 1
ATOM 1510 N N . GLY A 1 244 ? -22.63360 49.28539 43.09058 1.000 54.26554 228 GLY A N 1
ATOM 1511 C CA . GLY A 1 244 ? -22.45408 47.91149 42.67508 1.000 42.28431 228 GLY A CA 1
ATOM 1512 C C . GLY A 1 244 ? -21.66518 47.08758 43.67811 1.000 63.66612 228 GLY A C 1
ATOM 1513 O O . GLY A 1 244 ? -21.14086 47.59454 44.66971 1.000 65.12242 228 GLY A O 1
ATOM 1514 N N . PHE A 1 245 ? -21.55926 45.79053 43.38597 1.000 61.74915 229 PHE A N 1
ATOM 1515 C CA . PHE A 1 245 ? -21.01975 44.83493 44.34618 1.000 58.67378 229 PHE A CA 1
ATOM 1516 C C . PHE A 1 245 ? -20.45509 43.63762 43.59958 1.000 56.99106 229 PHE A C 1
ATOM 1517 O O . PHE A 1 245 ? -21.15427 43.04453 42.77381 1.000 68.13048 229 PHE A O 1
ATOM 1525 N N . VAL A 1 246 ? -19.21054 43.26894 43.90504 1.000 58.68988 230 VAL A N 1
ATOM 1526 C CA . VAL A 1 246 ? -18.59152 42.06527 43.35708 1.000 55.77022 230 VAL A CA 1
ATOM 1527 C C . VAL A 1 246 ? -18.09336 41.20720 44.51850 1.000 65.07732 230 VAL A C 1
ATOM 1528 O O . VAL A 1 246 ? -17.29360 41.66627 45.34530 1.000 64.86835 230 VAL A O 1
ATOM 1532 N N . GLY A 1 247 ? -18.58539 39.97207 44.59459 1.000 66.72980 231 GLY A N 1
ATOM 1533 C CA . GLY A 1 247 ? -18.24005 39.07951 45.68411 1.000 41.86438 231 GLY A CA 1
ATOM 1534 C C . GLY A 1 247 ? -17.68932 37.74396 45.22557 1.000 57.73675 231 GLY A C 1
ATOM 1535 O O . GLY A 1 247 ? -16.99343 37.06457 45.98873 1.000 74.34105 231 GLY A O 1
ATOM 1536 N N . VAL A 1 248 ? -17.99956 37.35183 43.99107 1.000 60.36911 232 VAL A N 1
ATOM 1537 C CA . VAL A 1 248 ? -17.33730 36.22227 43.33932 1.000 67.72505 232 VAL A CA 1
ATOM 1538 C C . VAL A 1 248 ? -15.87020 36.60144 43.16146 1.000 69.37817 232 VAL A C 1
ATOM 1539 O O . VAL A 1 248 ? -15.52636 37.78783 43.27388 1.000 61.33710 232 VAL A O 1
ATOM 1543 N N . PRO A 1 249 ? -14.97610 35.65155 42.88828 1.000 63.94609 233 PRO A N 1
ATOM 1544 C CA . PRO A 1 249 ? -13.56770 36.01000 42.67079 1.000 63.56400 233 PRO A CA 1
ATOM 1545 C C . PRO A 1 249 ? -13.40116 36.93677 41.47380 1.000 64.41792 233 PRO A C 1
ATOM 1546 O O . PRO A 1 249 ? -13.90494 36.66486 40.38033 1.000 65.61090 233 PRO A O 1
ATOM 1550 N N . LEU A 1 250 ? -12.66161 38.03024 41.68556 1.000 65.58761 234 LEU A N 1
ATOM 1551 C CA . LEU A 1 250 ? -12.44425 39.00801 40.62000 1.000 57.30874 234 LEU A CA 1
ATOM 1552 C C . LEU A 1 250 ? -11.70893 38.42235 39.41396 1.000 66.10676 234 LEU A C 1
ATOM 1553 O O . LEU A 1 250 ? -11.84865 38.94243 38.30188 1.000 77.54213 234 LEU A O 1
ATOM 1558 N N . PHE A 1 251 ? -10.91793 37.35976 39.59948 1.000 68.36950 235 PHE A N 1
ATOM 1559 C CA . PHE A 1 251 ? -10.21526 36.76763 38.46376 1.000 66.35367 235 PHE A CA 1
ATOM 1560 C C . PHE A 1 251 ? -11.16909 36.07443 37.49972 1.000 72.04913 235 PHE A C 1
ATOM 1561 O O . PHE A 1 251 ? -10.81583 35.87425 36.33315 1.000 73.64601 235 PHE A O 1
ATOM 1569 N N . HIS A 1 252 ? -12.34428 35.66976 37.97319 1.000 70.24477 236 HIS A N 1
ATOM 1570 C CA . HIS A 1 252 ? -13.32508 34.99591 37.14084 1.000 73.58199 236 HIS A CA 1
ATOM 1571 C C . HIS A 1 252 ? -14.06676 36.01827 36.28885 1.000 73.34789 236 HIS A C 1
ATOM 1572 O O . HIS A 1 252 ? -14.24830 37.17237 36.68725 1.000 69.91954 236 HIS A O 1
ATOM 1579 N N . ILE A 1 253 ? -14.49123 35.58715 35.09903 1.000 72.37896 237 ILE A N 1
ATOM 1580 C CA . ILE A 1 253 ? -15.16095 36.51538 34.19439 1.000 65.44381 237 ILE A CA 1
ATOM 1581 C C . ILE A 1 253 ? -16.39475 37.11113 34.85853 1.000 67.01128 237 ILE A C 1
ATOM 1582 O O . ILE A 1 253 ? -16.69460 38.29748 34.67580 1.000 68.15566 237 ILE A O 1
ATOM 1587 N N . ALA A 1 254 ? -17.10486 36.32193 35.66984 1.000 63.85544 238 ALA A N 1
ATOM 1588 C CA . ALA A 1 254 ? -18.24456 36.86328 36.40342 1.000 64.02846 238 ALA A CA 1
ATOM 1589 C C . ALA A 1 254 ? -17.81737 37.94790 37.38452 1.000 65.64437 238 ALA A C 1
ATOM 1590 O O . ALA A 1 254 ? -18.62403 38.81448 37.73800 1.000 70.34625 238 ALA A O 1
ATOM 1592 N N . GLY A 1 255 ? -16.56266 37.92559 37.83157 1.000 65.35501 239 GLY A N 1
ATOM 1593 C CA . GLY A 1 255 ? -16.07139 38.95983 38.72388 1.000 60.38679 239 GLY A CA 1
ATOM 1594 C C . GLY A 1 255 ? -15.64748 40.21001 37.98348 1.000 68.85807 239 GLY A C 1
ATOM 1595 O O . GLY A 1 255 ? -16.14088 41.31258 38.24335 1.000 69.63058 239 GLY A O 1
ATOM 1596 N N . ILE A 1 256 ? -14.72196 40.03217 37.04305 1.000 72.40305 240 ILE A N 1
ATOM 1597 C CA . ILE A 1 256 ? -14.25871 41.13621 36.21474 1.000 76.32644 240 ILE A CA 1
ATOM 1598 C C . ILE A 1 256 ? -15.42766 41.75342 35.44887 1.000 76.76496 240 ILE A C 1
ATOM 1599 O O . ILE A 1 256 ? -15.43955 42.96128 35.18411 1.000 71.48775 240 ILE A O 1
ATOM 1604 N N . GLY A 1 257 ? -16.44676 40.95220 35.12119 1.000 71.46511 241 GLY A N 1
ATOM 1605 C CA . GLY A 1 257 ? -17.62524 41.49238 34.46589 1.000 68.82197 241 GLY A CA 1
ATOM 1606 C C . GLY A 1 257 ? -18.44733 42.40498 35.35307 1.000 69.60342 241 GLY A C 1
ATOM 1607 O O . GLY A 1 257 ? -19.06669 43.35341 34.86322 1.000 84.72089 241 GLY A O 1
ATOM 1608 N N . ASN A 1 258 ? -18.47057 42.13870 36.66167 1.000 77.77551 242 ASN A N 1
ATOM 1609 C CA . ASN A 1 258 ? -19.23522 42.97428 37.57999 1.000 73.68055 242 ASN A CA 1
ATOM 1610 C C . ASN A 1 258 ? -18.62024 44.34741 37.77997 1.000 67.70231 242 ASN A C 1
ATOM 1611 O O . ASN A 1 258 ? -19.25534 45.20222 38.40335 1.000 71.74961 242 ASN A O 1
ATOM 1616 N N . MET A 1 259 ? -17.40954 44.57393 37.27634 1.000 68.51602 243 MET A N 1
ATOM 1617 C CA . MET A 1 259 ? -16.77831 45.88307 37.33549 1.000 57.62173 243 MET A CA 1
ATOM 1618 C C . MET A 1 259 ? -17.17682 46.78573 36.18322 1.000 65.67933 243 MET A C 1
ATOM 1619 O O . MET A 1 259 ? -16.99314 48.00358 36.28335 1.000 78.14471 243 MET A O 1
ATOM 1624 N N . LEU A 1 260 ? -17.71332 46.21587 35.09928 1.000 74.50046 244 LEU A N 1
ATOM 1625 C CA . LEU A 1 260 ? -17.90357 46.97047 33.86234 1.000 66.07509 244 LEU A CA 1
ATOM 1626 C C . LEU A 1 260 ? -18.82351 48.15998 34.07547 1.000 58.92281 244 LEU A C 1
ATOM 1627 O O . LEU A 1 260 ? -18.51801 49.28001 33.65331 1.000 66.90374 244 LEU A O 1
ATOM 1632 N N . THR A 1 261 ? -19.95673 47.93106 34.73793 1.000 64.45977 245 THR A N 1
ATOM 1633 C CA . THR A 1 261 ? -20.94456 48.98703 34.92802 1.000 62.59417 245 THR A CA 1
ATOM 1634 C C . THR A 1 261 ? -20.39475 50.13485 35.77067 1.000 63.26856 245 THR A C 1
ATOM 1635 O O . THR A 1 261 ? -20.59755 51.31095 35.44239 1.000 65.72725 245 THR A O 1
ATOM 1639 N N . GLY A 1 262 ? -19.68218 49.81724 36.84891 1.000 69.28831 246 GLY A N 1
ATOM 1640 C CA . GLY A 1 262 ? -19.15941 50.86706 37.70232 1.000 56.38682 246 GLY A CA 1
ATOM 1641 C C . GLY A 1 262 ? -18.11687 51.72562 37.01434 1.000 57.79386 246 GLY A C 1
ATOM 1642 O O . GLY A 1 262 ? -18.11530 52.95012 37.16598 1.000 57.34029 246 GLY A O 1
ATOM 1643 N N . LEU A 1 263 ? -17.20614 51.09945 36.26243 1.000 52.80727 247 LEU A N 1
ATOM 1644 C CA . LEU A 1 263 ? -16.18130 51.86652 35.56035 1.000 56.84798 247 LEU A CA 1
ATOM 1645 C C . LEU A 1 263 ? -16.77077 52.65131 34.39513 1.000 68.28988 247 LEU A C 1
ATOM 1646 O O . LEU A 1 263 ? -16.34108 53.78003 34.13113 1.000 63.09663 247 LEU A O 1
ATOM 1651 N N . LEU A 1 264 ? -17.76376 52.08897 33.70301 1.000 65.08621 248 LEU A N 1
ATOM 1652 C CA . LEU A 1 264 ? -18.37974 52.80513 32.58969 1.000 67.76099 248 LEU A CA 1
ATOM 1653 C C . LEU A 1 264 ? -19.16872 54.01238 33.08215 1.000 67.80569 248 LEU A C 1
ATOM 1654 O O . LEU A 1 264 ? -18.96355 55.13813 32.60937 1.000 70.37631 248 LEU A O 1
ATOM 1659 N N . LEU A 1 265 ? -20.06760 53.79931 34.03994 1.000 60.71876 249 LEU A N 1
ATOM 1660 C CA . LEU A 1 265 ? -20.98395 54.83665 34.48848 1.000 59.01577 249 LEU A CA 1
ATOM 1661 C C . LEU A 1 265 ? -20.41835 55.69634 35.60883 1.000 58.76372 249 LEU A C 1
ATOM 1662 O O . LEU A 1 265 ? -21.11219 56.60202 36.07951 1.000 71.42261 249 LEU A O 1
ATOM 1667 N N . GLY A 1 266 ? -19.18889 55.43909 36.04646 1.000 60.70702 250 GLY A N 1
ATOM 1668 C CA . GLY A 1 266 ? -18.59604 56.21919 37.11811 1.000 61.91225 250 GLY A CA 1
ATOM 1669 C C . GLY A 1 266 ? -19.28038 56.08507 38.45637 1.000 50.52817 250 GLY A C 1
ATOM 1670 O O . GLY A 1 266 ? -19.32665 57.05350 39.21855 1.000 74.91546 250 GLY A O 1
ATOM 1671 N N . LEU A 1 267 ? -19.81300 54.90676 38.76378 1.000 62.08324 251 LEU A N 1
ATOM 1672 C CA . LEU A 1 267 ? -20.50490 54.59485 40.00023 1.000 62.85991 251 LEU A CA 1
ATOM 1673 C C . LEU A 1 267 ? -19.61510 53.75268 40.91528 1.000 59.25183 251 LEU A C 1
ATOM 1674 O O . LEU A 1 267 ? -18.74303 53.02063 40.43572 1.000 72.77460 251 LEU A O 1
ATOM 1679 N N . PRO A 1 268 ? -19.80225 53.82626 42.23173 1.000 56.25377 252 PRO A N 1
ATOM 1680 C CA . PRO A 1 268 ? -18.94930 53.04464 43.13200 1.000 61.90597 252 PRO A CA 1
ATOM 1681 C C . PRO A 1 268 ? -19.24051 51.56068 43.02359 1.000 58.46568 252 PRO A C 1
ATOM 1682 O O . PRO A 1 268 ? -20.35882 51.13993 42.71990 1.000 68.12940 252 PRO A O 1
ATOM 1686 N N . THR A 1 269 ? -18.20819 50.76295 43.27999 1.000 63.16838 253 THR A N 1
ATOM 1687 C CA . THR A 1 269 ? -18.33422 49.31351 43.35970 1.000 64.44222 253 THR A CA 1
ATOM 1688 C C . THR A 1 269 ? -17.78187 48.86536 44.70253 1.000 61.77714 253 THR A C 1
ATOM 1689 O O . THR A 1 269 ? -16.64764 49.20641 45.05205 1.000 68.54611 253 THR A O 1
ATOM 1693 N N . VAL A 1 270 ? -18.58216 48.12793 45.46001 1.000 61.86759 254 VAL A N 1
ATOM 1694 C CA . VAL A 1 270 ? -18.09766 47.50485 46.68638 1.000 62.74737 254 VAL A CA 1
ATOM 1695 C C . VAL A 1 270 ? -17.38008 46.21328 46.31854 1.000 66.70489 254 VAL A C 1
ATOM 1696 O O . VAL A 1 270 ? -17.94236 45.35475 45.62762 1.000 65.04324 254 VAL A O 1
ATOM 1700 N N . ILE A 1 271 ? -16.13283 46.07572 46.76060 1.000 59.05563 255 ILE A N 1
ATOM 1701 C CA . ILE A 1 271 ? -15.36098 44.85219 46.56040 1.000 65.12912 255 ILE A CA 1
ATOM 1702 C C . ILE A 1 271 ? -15.43736 44.03153 47.83721 1.000 64.90255 255 ILE A C 1
ATOM 1703 O O . ILE A 1 271 ? -15.01520 44.49165 48.90542 1.000 72.58420 255 ILE A O 1
ATOM 1708 N N . TYR A 1 272 ? -15.96766 42.80708 47.72912 1.000 63.75217 256 TYR A N 1
ATOM 1709 C CA . TYR A 1 272 ? -16.19562 42.04461 48.94985 1.000 71.77858 256 TYR A CA 1
ATOM 1710 C C . TYR A 1 272 ? -15.09684 41.01372 49.14246 1.000 74.40892 256 TYR A C 1
ATOM 1711 O O . TYR A 1 272 ? -14.85195 40.19934 48.24019 1.000 75.73024 256 TYR A O 1
ATOM 1720 N N . PRO A 1 273 ? -14.42698 41.02057 50.29440 1.000 72.40830 257 PRO A N 1
ATOM 1721 C CA . PRO A 1 273 ? -13.31595 40.08592 50.51455 1.000 67.53066 257 PRO A CA 1
ATOM 1722 C C . PRO A 1 273 ? -13.78674 38.63982 50.47662 1.000 64.69948 257 PRO A C 1
ATOM 1723 O O . PRO A 1 273 ? -14.86507 38.30363 50.96732 1.000 75.12534 257 PRO A O 1
ATOM 1727 N N . LEU A 1 274 ? -12.96577 37.78121 49.88143 1.000 67.10079 258 LEU A N 1
ATOM 1728 C CA . LEU A 1 274 ? -13.26352 36.35680 49.86621 1.000 64.19288 258 LEU A CA 1
ATOM 1729 C C . LEU A 1 274 ? -13.11632 35.77094 51.26754 1.000 64.33016 258 LEU A C 1
ATOM 1730 O O . LEU A 1 274 ? -12.25934 36.19427 52.04917 1.000 67.51681 258 LEU A O 1
ATOM 1735 N N . GLY A 1 275 ? -13.95781 34.79379 51.58589 1.000 71.70838 259 GLY A N 1
ATOM 1736 C CA . GLY A 1 275 ? -13.89500 34.15506 52.88551 1.000 72.86807 259 GLY A CA 1
ATOM 1737 C C . GLY A 1 275 ? -15.17345 33.39763 53.19103 1.000 73.23044 259 GLY A C 1
ATOM 1738 O O . GLY A 1 275 ? -16.02309 33.19416 52.32101 1.000 84.10594 259 GLY A O 1
ATOM 1739 N N . ALA A 1 276 ? -15.29113 32.98836 54.45427 1.000 80.91070 260 ALA A N 1
ATOM 1740 C CA . ALA A 1 276 ? -16.43778 32.19629 54.88103 1.000 75.69623 260 ALA A CA 1
ATOM 1741 C C . ALA A 1 276 ? -17.73663 32.98215 54.73309 1.000 73.00777 260 ALA A C 1
ATOM 1742 O O . ALA A 1 276 ? -17.82462 34.14775 55.12768 1.000 82.68563 260 ALA A O 1
ATOM 1744 N N . PHE A 1 277 ? -18.75227 32.32629 54.16957 1.000 61.69020 261 PHE A N 1
ATOM 1745 C CA . PHE A 1 277 ? -20.03565 32.97281 53.92984 1.000 76.27108 261 PHE A CA 1
ATOM 1746 C C . PHE A 1 277 ? -20.76078 33.24764 55.24578 1.000 71.25379 261 PHE A C 1
ATOM 1747 O O . PHE A 1 277 ? -20.76065 32.41944 56.15930 1.000 78.23000 261 PHE A O 1
ATOM 1755 N N . ASP A 1 278 ? -21.38049 34.42887 55.33813 1.000 78.06165 262 ASP A N 1
ATOM 1756 C CA . ASP A 1 278 ? -22.09567 34.85154 56.54397 1.000 72.50164 262 ASP A CA 1
ATOM 1757 C C . ASP A 1 278 ? -23.24677 35.74266 56.10882 1.000 75.41854 262 ASP A C 1
ATOM 1758 O O . ASP A 1 278 ? -23.04579 36.92893 55.79034 1.000 82.22437 262 ASP A O 1
ATOM 1763 N N . PRO A 1 279 ? -24.47941 35.22162 56.08204 1.000 73.97179 263 PRO A N 1
ATOM 1764 C CA . PRO A 1 279 ? -25.59879 36.02296 55.55605 1.000 75.52973 263 PRO A CA 1
ATOM 1765 C C . PRO A 1 279 ? -25.86744 37.28825 56.35202 1.000 83.93638 263 PRO A C 1
ATOM 1766 O O . PRO A 1 279 ? -26.17257 38.33106 55.75809 1.000 73.23728 263 PRO A O 1
ATOM 1770 N N . GLY A 1 280 ? -25.75534 37.22976 57.68169 1.000 81.43149 264 GLY A N 1
ATOM 1771 C CA . GLY A 1 280 ? -25.98180 38.42246 58.48255 1.000 73.02775 264 GLY A CA 1
ATOM 1772 C C . GLY A 1 280 ? -24.90505 39.47223 58.28059 1.000 70.47375 264 GLY A C 1
ATOM 1773 O O . GLY A 1 280 ? -25.19336 40.67060 58.22118 1.000 73.78287 264 GLY A O 1
ATOM 1774 N N . GLN A 1 281 ? -23.64986 39.03862 58.17530 1.000 73.55522 265 GLN A N 1
ATOM 1775 C CA . GLN A 1 281 ? -22.56148 39.97269 57.91180 1.000 73.97737 265 GLN A CA 1
ATOM 1776 C C . GLN A 1 281 ? -22.70096 40.59827 56.52749 1.000 72.10396 265 GLN A C 1
ATOM 1777 O O . GLN A 1 281 ? -22.54780 41.81634 56.37431 1.000 72.59270 265 GLN A O 1
ATOM 1783 N N . LEU A 1 282 ? -23.00707 39.78427 55.50940 1.000 69.31450 266 LEU A N 1
ATOM 1784 C CA . LEU A 1 282 ? -23.25001 40.32509 54.16952 1.000 66.16126 266 LEU A CA 1
ATOM 1785 C C . LEU A 1 282 ? -24.39095 41.33170 54.18035 1.000 71.34379 266 LEU A C 1
ATOM 1786 O O . LEU A 1 282 ? -24.28287 42.41371 53.58810 1.000 73.35901 266 LEU A O 1
ATOM 1791 N N . LEU A 1 283 ? -25.49468 40.98960 54.85118 1.000 70.79213 267 LEU A N 1
ATOM 1792 C CA . LEU A 1 283 ? -26.63947 41.89125 54.91365 1.000 70.70818 267 LEU A CA 1
ATOM 1793 C C . LEU A 1 283 ? -26.27125 43.20701 55.58319 1.000 75.70259 267 LEU A C 1
ATOM 1794 O O . LEU A 1 283 ? -26.71915 44.27778 55.15168 1.000 75.53490 267 LEU A O 1
ATOM 1799 N N . ASP A 1 284 ? -25.43520 43.14808 56.62399 1.000 69.51153 268 ASP A N 1
ATOM 1800 C CA . ASP A 1 284 ? -24.97146 44.36840 57.27509 1.000 67.12508 268 ASP A CA 1
ATOM 1801 C C . ASP A 1 284 ? -24.13294 45.23211 56.33615 1.000 73.37294 268 ASP A C 1
ATOM 1802 O O . ASP A 1 284 ? -24.20330 46.46321 56.40806 1.000 71.91645 268 ASP A O 1
ATOM 1807 N N . VAL A 1 285 ? -23.35063 44.61921 55.44348 1.000 77.54586 269 VAL A N 1
ATOM 1808 C CA . VAL A 1 285 ? -22.55665 45.40667 54.50264 1.000 55.86159 269 VAL A CA 1
ATOM 1809 C C . VAL A 1 285 ? -23.43478 45.97986 53.39715 1.000 67.14321 269 VAL A C 1
ATOM 1810 O O . VAL A 1 285 ? -23.28481 47.14627 53.01330 1.000 70.90080 269 VAL A O 1
ATOM 1814 N N . LEU A 1 286 ? -24.35897 45.17758 52.86106 1.000 77.04161 270 LEU A N 1
ATOM 1815 C CA . LEU A 1 286 ? -25.27022 45.68807 51.83869 1.000 65.79259 270 LEU A CA 1
ATOM 1816 C C . LEU A 1 286 ? -26.09358 46.86347 52.35587 1.000 65.95368 270 LEU A C 1
ATOM 1817 O O . LEU A 1 286 ? -26.46965 47.75096 51.58389 1.000 73.33182 270 LEU A O 1
ATOM 1822 N N . GLU A 1 287 ? -26.37201 46.88932 53.65543 1.000 73.95433 271 GLU A N 1
ATOM 1823 C CA . GLU A 1 287 ? -27.11416 47.98618 54.26450 1.000 77.11288 271 GLU A CA 1
ATOM 1824 C C . GLU A 1 287 ? -26.24632 49.22870 54.43034 1.000 74.49386 271 GLU A C 1
ATOM 1825 O O . GLU A 1 287 ? -26.67364 50.34372 54.10894 1.000 83.29575 271 GLU A O 1
ATOM 1831 N N . ALA A 1 288 ? -25.02509 49.04949 54.94008 1.000 72.03259 272 ALA A N 1
ATOM 1832 C CA . ALA A 1 288 ? -24.14475 50.18277 55.20734 1.000 70.62684 272 ALA A CA 1
ATOM 1833 C C . ALA A 1 288 ? -23.67131 50.83959 53.91918 1.000 66.10428 272 ALA A C 1
ATOM 1834 O O . ALA A 1 288 ? -23.49887 52.06329 53.87121 1.000 73.41421 272 ALA A O 1
ATOM 1836 N N . GLU A 1 289 ? -23.44965 50.04699 52.86917 1.000 64.21647 273 GLU A N 1
ATOM 1837 C CA . GLU A 1 289 ? -22.94959 50.55687 51.59945 1.000 67.21322 273 GLU A CA 1
ATOM 1838 C C . GLU A 1 289 ? -24.05975 50.98139 50.64464 1.000 62.80136 273 GLU A C 1
ATOM 1839 O O . GLU A 1 289 ? -23.75878 51.47675 49.55215 1.000 60.56520 273 GLU A O 1
ATOM 1845 N N . LYS A 1 290 ? -25.32448 50.80480 51.03049 1.000 69.12914 274 LYS A N 1
ATOM 1846 C CA . LYS A 1 290 ? -26.46769 51.12626 50.17213 1.000 69.53648 274 LYS A CA 1
ATOM 1847 C C . LYS A 1 290 ? -26.33622 50.46027 48.80543 1.000 65.29212 274 LYS A C 1
ATOM 1848 O O . LYS A 1 290 ? -26.61964 51.06385 47.76757 1.000 73.25254 274 LYS A O 1
ATOM 1854 N N . VAL A 1 291 ? -25.88923 49.19845 48.81162 1.000 60.61102 275 VAL A N 1
ATOM 1855 C CA . VAL A 1 291 ? -25.73977 48.44499 47.57142 1.000 63.60662 275 VAL A CA 1
ATOM 1856 C C . VAL A 1 291 ? -27.09090 48.32355 46.87902 1.000 58.58579 275 VAL A C 1
ATOM 1857 O O . VAL A 1 291 ? -28.11354 48.03362 47.51212 1.000 73.18051 275 VAL A O 1
ATOM 1861 N N . THR A 1 292 ? -27.10050 48.55022 45.56568 1.000 58.76301 276 THR A N 1
ATOM 1862 C CA . THR A 1 292 ? -28.32839 48.50674 44.77907 1.000 63.34729 276 THR A CA 1
ATOM 1863 C C . THR A 1 292 ? -28.47841 47.24300 43.93904 1.000 68.66946 276 THR A C 1
ATOM 1864 O O . THR A 1 292 ? -29.58743 46.95969 43.47353 1.000 71.29334 276 THR A O 1
ATOM 1868 N N . GLY A 1 293 ? -27.40435 46.48818 43.72422 1.000 64.23494 277 GLY A N 1
ATOM 1869 C CA . GLY A 1 293 ? -27.48387 45.27121 42.93936 1.000 58.40834 277 GLY A CA 1
ATOM 1870 C C . GLY A 1 293 ? -26.45054 44.25750 43.37749 1.000 64.95025 277 GLY A C 1
ATOM 1871 O O . GLY A 1 293 ? -25.29169 44.61256 43.60945 1.000 72.26536 277 GLY A O 1
ATOM 1872 N N . ILE A 1 294 ? -26.85246 42.99594 43.50391 1.000 59.78911 278 ILE A N 1
ATOM 1873 C CA . ILE A 1 294 ? -25.94783 41.94137 43.94650 1.000 54.44121 278 ILE A CA 1
ATOM 1874 C C . ILE A 1 294 ? -26.29203 40.65402 43.20608 1.000 60.66138 278 ILE A C 1
ATOM 1875 O O . ILE A 1 294 ? -27.46001 40.38199 42.91436 1.000 66.88166 278 ILE A O 1
ATOM 1880 N N . PHE A 1 295 ? -25.26275 39.87218 42.88438 1.000 72.26308 279 PHE A N 1
ATOM 1881 C CA . PHE A 1 295 ? -25.41911 38.50430 42.40427 1.000 63.88430 279 PHE A CA 1
ATOM 1882 C C . PHE A 1 295 ? -25.16675 37.53102 43.54807 1.000 65.20102 279 PHE A C 1
ATOM 1883 O O . PHE A 1 295 ? -24.25425 37.72899 44.35533 1.000 64.18614 279 PHE A O 1
ATOM 1891 N N . LEU A 1 296 ? -25.96545 36.46876 43.60369 1.000 67.92674 280 LEU A N 1
ATOM 1892 C CA . LEU A 1 296 ? -25.73804 35.40022 44.56700 1.000 66.23426 280 LEU A CA 1
ATOM 1893 C C . LEU A 1 296 ? -26.25834 34.09379 43.98945 1.000 71.33321 280 LEU A C 1
ATOM 1894 O O . LEU A 1 296 ? -27.19156 34.08136 43.18259 1.000 70.80768 280 LEU A O 1
ATOM 1899 N N . VAL A 1 297 ? -25.64024 32.99838 44.41809 1.000 68.52141 281 VAL A N 1
ATOM 1900 C CA . VAL A 1 297 ? -26.03386 31.63937 44.05092 1.000 69.83756 281 VAL A CA 1
ATOM 1901 C C . VAL A 1 297 ? -27.29037 31.27710 44.83870 1.000 74.53524 281 VAL A C 1
ATOM 1902 O O . VAL A 1 297 ? -27.46103 31.75661 45.96934 1.000 79.26594 281 VAL A O 1
ATOM 1906 N N . PRO A 1 298 ? -28.20365 30.46961 44.28312 1.000 71.93324 282 PRO A N 1
ATOM 1907 C CA . PRO A 1 298 ? -29.47177 30.19281 44.98498 1.000 69.70784 282 PRO A CA 1
ATOM 1908 C C . PRO A 1 298 ? -29.31411 29.71970 46.42272 1.000 74.53687 282 PRO A C 1
ATOM 1909 O O . PRO A 1 298 ? -30.15180 30.05850 47.26769 1.000 79.14994 282 PRO A O 1
ATOM 1913 N N . ALA A 1 299 ? -28.27136 28.94838 46.73409 1.000 72.23320 283 ALA A N 1
ATOM 1914 C CA . ALA A 1 299 ? -28.06377 28.53024 48.11750 1.000 68.57486 283 ALA A CA 1
ATOM 1915 C C . ALA A 1 299 ? -27.79989 29.73059 49.01591 1.000 74.38433 283 ALA A C 1
ATOM 1916 O O . ALA A 1 299 ? -28.28822 29.78856 50.15045 1.000 77.85783 283 ALA A O 1
ATOM 1918 N N . GLN A 1 300 ? -27.03259 30.70423 48.52247 1.000 74.21997 284 GLN A N 1
ATOM 1919 C CA . GLN A 1 300 ? -26.78727 31.91356 49.30027 1.000 63.91469 284 GLN A CA 1
ATOM 1920 C C . GLN A 1 300 ? -28.05356 32.75445 49.43229 1.000 76.48441 284 GLN A C 1
ATOM 1921 O O . GLN A 1 300 ? -28.32512 33.31102 50.50466 1.000 80.34618 284 GLN A O 1
ATOM 1927 N N . TRP A 1 301 ? -28.84690 32.85250 48.35912 1.000 71.89961 285 TRP A N 1
ATOM 1928 C CA . TRP A 1 301 ? -30.10933 33.58481 48.44467 1.000 64.55721 285 TRP A CA 1
ATOM 1929 C C . TRP A 1 301 ? -31.02238 32.98558 49.50019 1.000 73.70994 285 TRP A C 1
ATOM 1930 O O . TRP A 1 301 ? -31.72938 33.71438 50.20815 1.000 71.97940 285 TRP A O 1
ATOM 1941 N N . GLN A 1 302 ? -31.02250 31.65678 49.61758 1.000 72.94527 286 GLN A N 1
ATOM 1942 C CA . GLN A 1 302 ? -31.81259 31.01387 50.65866 1.000 75.29285 286 GLN A CA 1
ATOM 1943 C C . GLN A 1 302 ? -31.39723 31.50236 52.03980 1.000 80.53735 286 GLN A C 1
ATOM 1944 O O . GLN A 1 302 ? -32.24960 31.87007 52.85997 1.000 75.93755 286 GLN A O 1
ATOM 1950 N N . ALA A 1 303 ? -30.08579 31.53201 52.30470 1.000 71.20257 287 ALA A N 1
ATOM 1951 C CA . ALA A 1 303 ? -29.59150 31.97383 53.60542 1.000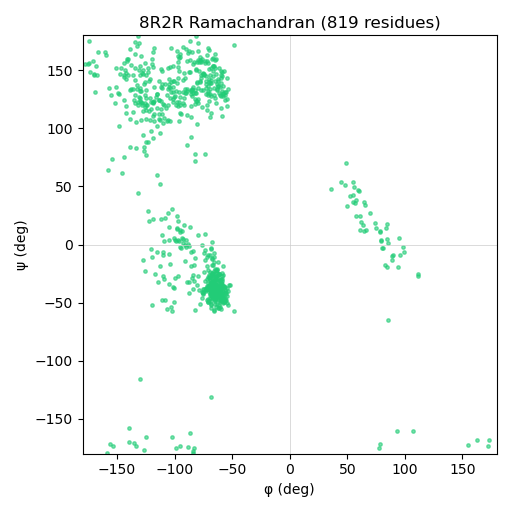 68.11150 287 ALA A CA 1
ATOM 1952 C C . ALA A 1 303 ? -29.81738 33.46536 53.80818 1.000 72.37472 287 ALA A C 1
ATOM 1953 O O . ALA A 1 303 ? -30.12002 33.90866 54.92315 1.000 83.21095 287 ALA A O 1
ATOM 1955 N N . VAL A 1 304 ? -29.67333 34.25414 52.74346 1.000 70.26738 288 VAL A N 1
ATOM 1956 C CA . VAL A 1 304 ? -29.89408 35.69105 52.85057 1.000 71.76684 288 VAL A CA 1
ATOM 1957 C C . VAL A 1 304 ? -31.36558 35.99255 53.11745 1.000 72.66128 288 VAL A C 1
ATOM 1958 O O . VAL A 1 304 ? -31.69439 36.86839 53.92637 1.000 72.79221 288 VAL A O 1
ATOM 1962 N N . CYS A 1 305 ? -32.27479 35.26732 52.46056 1.000 70.89773 289 CYS A N 1
ATOM 1963 C CA . CYS A 1 305 ? -33.69811 35.52016 52.66860 1.000 68.61893 289 CYS A CA 1
ATOM 1964 C C . CYS A 1 305 ? -34.12856 35.14836 54.08111 1.000 81.64120 289 CYS A C 1
ATOM 1965 O O . CYS A 1 305 ? -34.90527 35.87621 54.71070 1.000 87.62922 289 CYS A O 1
ATOM 1968 N N . THR A 1 306 ? -33.63800 34.02201 54.59901 1.000 70.30328 290 THR A N 1
ATOM 1969 C CA . THR A 1 306 ? -34.01665 33.62597 55.94850 1.000 74.35918 290 THR A CA 1
ATOM 1970 C C . THR A 1 306 ? -33.51212 34.63146 56.97293 1.000 79.47082 290 THR A C 1
ATOM 1971 O O . THR A 1 306 ? -34.22043 34.96172 57.93274 1.000 88.66545 290 THR A O 1
ATOM 1975 N N . GLU A 1 307 ? -32.29190 35.13701 56.78052 1.000 79.27561 291 GLU A N 1
ATOM 1976 C CA . GLU A 1 307 ? -31.75293 36.12830 57.70458 1.000 81.64559 291 GLU A CA 1
ATOM 1977 C C . GLU A 1 307 ? -32.49022 37.45433 57.57952 1.000 86.28763 291 GLU A C 1
ATOM 1978 O O . GLU A 1 307 ? -32.87143 38.05441 58.59163 1.000 79.11234 291 GLU A O 1
ATOM 1984 N N . GLN A 1 308 ? -32.70661 37.92172 56.34448 1.000 79.90669 292 GLN A N 1
ATOM 1985 C CA . GLN A 1 308 ? -33.38114 39.19928 56.13435 1.000 71.18545 292 GLN A CA 1
ATOM 1986 C C . GLN A 1 308 ? -34.82901 39.16404 56.60783 1.000 77.98980 292 GLN A C 1
ATOM 1987 O O . GLN A 1 308 ? -35.34455 40.17763 57.08916 1.000 80.61975 292 GLN A O 1
ATOM 1993 N N . GLN A 1 309 ? -35.50372 38.01973 56.48978 1.000 79.96144 293 GLN A N 1
ATOM 1994 C CA . GLN A 1 309 ? -36.85621 37.93534 57.02936 1.000 83.87406 293 GLN A CA 1
ATOM 1995 C C . GLN A 1 309 ? -36.84299 37.89844 58.55147 1.000 80.49803 293 GLN A C 1
ATOM 1996 O O . GLN A 1 309 ? -37.72388 38.48334 59.19135 1.000 89.44714 293 GLN A O 1
ATOM 2002 N N . ALA A 1 310 ? -35.84079 37.24527 59.14482 1.000 86.88774 294 ALA A N 1
ATOM 2003 C CA . ALA A 1 310 ? -35.75495 37.15976 60.59997 1.000 82.67971 294 ALA A CA 1
ATOM 2004 C C . ALA A 1 310 ? -35.36013 38.49778 61.21467 1.000 88.32684 294 ALA A C 1
ATOM 2005 O O . ALA A 1 310 ? -35.97048 38.94804 62.19175 1.000 96.81700 294 ALA A O 1
ATOM 2007 N N . ARG A 1 311 ? -34.32734 39.13773 60.66173 1.000 88.23308 295 ARG A N 1
ATOM 2008 C CA . ARG A 1 311 ? -33.76718 40.38788 61.17837 1.000 87.00718 295 ARG A CA 1
ATOM 2009 C C . ARG A 1 311 ? -33.58562 41.34155 60.00381 1.000 91.10043 295 ARG A C 1
ATOM 2010 O O . ARG A 1 311 ? -32.48295 41.45996 59.45175 1.000 86.32171 295 ARG A O 1
ATOM 2018 N N . PRO A 1 312 ? -34.64354 42.04533 59.59679 1.000 74.82554 296 PRO A N 1
ATOM 2019 C CA . PRO A 1 312 ? -34.57851 42.84316 58.36218 1.000 79.40303 296 PRO A CA 1
ATOM 2020 C C . PRO A 1 312 ? -33.60020 44.00585 58.46788 1.000 82.32850 296 PRO A C 1
ATOM 2021 O O . PRO A 1 312 ? -33.59713 44.74666 59.45193 1.000 81.24979 296 PRO A O 1
ATOM 2025 N N . ARG A 1 313 ? -32.78558 44.17421 57.42967 1.000 75.64833 297 ARG A N 1
ATOM 2026 C CA . ARG A 1 313 ? -31.90154 45.32249 57.29871 1.000 72.77159 297 ARG A CA 1
ATOM 2027 C C . ARG A 1 313 ? -32.54550 46.39043 56.41553 1.000 75.20359 297 ARG A C 1
ATOM 2028 O O . ARG A 1 313 ? -33.49718 46.12805 55.67678 1.000 79.48239 297 ARG A O 1
ATOM 2036 N N . ASP A 1 314 ? -32.01906 47.61315 56.51124 1.000 75.64533 298 ASP A N 1
ATOM 2037 C CA . ASP A 1 314 ? -32.50699 48.73922 55.71148 1.000 71.20232 298 ASP A CA 1
ATOM 2038 C C . ASP A 1 314 ? -31.72100 48.75104 54.40638 1.000 84.24621 298 ASP A C 1
ATOM 2039 O O . ASP A 1 314 ? -30.71575 49.45192 54.25744 1.000 82.87089 298 ASP A O 1
ATOM 2044 N N . LEU A 1 315 ? -32.19491 47.97152 53.44416 1.000 79.00659 299 LEU A N 1
ATOM 2045 C CA . LEU A 1 315 ? -31.46897 47.77391 52.20582 1.000 60.16136 299 LEU A CA 1
ATOM 2046 C C . LEU A 1 315 ? -31.95776 48.73303 51.13153 1.000 71.56202 299 LEU A C 1
ATOM 2047 O O . LEU A 1 315 ? -33.04761 49.30288 51.21365 1.000 81.92757 299 LEU A O 1
ATOM 2052 N N . ARG A 1 316 ? -31.12129 48.90616 50.11202 1.000 70.43011 300 ARG A N 1
ATOM 2053 C CA . ARG A 1 316 ? -31.44658 49.71322 48.94616 1.000 68.14593 300 ARG A CA 1
ATOM 2054 C C . ARG A 1 316 ? -31.32806 48.89137 47.66575 1.000 69.56655 300 ARG A C 1
ATOM 2055 O O . ARG A 1 316 ? -31.04741 49.42945 46.59315 1.000 73.90146 300 ARG A O 1
ATOM 2063 N N . LEU A 1 317 ? -31.55029 47.58243 47.77092 1.000 71.15961 301 LEU A N 1
ATOM 2064 C CA . LEU A 1 317 ? -31.41410 46.69617 46.62338 1.000 63.97557 301 LEU A CA 1
ATOM 2065 C C . LEU A 1 317 ? -32.51731 46.96792 45.61086 1.000 69.03172 301 LEU A C 1
ATOM 2066 O O . LEU A 1 317 ? -33.69084 47.09720 45.96981 1.000 79.79055 301 LEU A O 1
ATOM 2071 N N . ARG A 1 318 ? -32.12673 47.05577 44.34179 1.000 71.23222 302 ARG A N 1
ATOM 2072 C CA . ARG A 1 318 ? -33.02263 47.30621 43.22187 1.000 69.92248 302 ARG A CA 1
ATOM 2073 C C . ARG A 1 318 ? -33.11510 46.13023 42.26186 1.000 72.16481 302 ARG A C 1
ATOM 2074 O O . ARG A 1 318 ? -34.17617 45.90318 41.67642 1.000 73.83072 302 ARG A O 1
ATOM 2082 N N . VAL A 1 319 ? -32.03159 45.37243 42.09811 1.000 68.50867 303 VAL A N 1
ATOM 2083 C CA . VAL A 1 319 ? -31.98125 44.22518 41.20184 1.000 66.12197 303 VAL A CA 1
ATOM 2084 C C . VAL A 1 319 ? -31.34690 43.06366 41.95387 1.000 75.96015 303 VAL A C 1
ATOM 2085 O O . VAL A 1 319 ? -30.36454 43.25125 42.68010 1.000 72.50782 303 VAL A O 1
ATOM 2089 N N . LEU A 1 320 ? -31.91403 41.86737 41.79195 1.000 67.99878 304 LEU A N 1
ATOM 2090 C CA . LEU A 1 320 ? -31.36775 40.64453 42.37221 1.000 63.19278 304 LEU A CA 1
ATOM 2091 C C . LEU A 1 320 ? -31.02061 39.68813 41.24175 1.000 61.14455 304 LEU A C 1
ATOM 2092 O O . LEU A 1 320 ? -31.89174 39.33208 40.44274 1.000 78.28074 304 LEU A O 1
ATOM 2097 N N . SER A 1 321 ? -29.76046 39.26572 41.18008 1.000 60.20044 305 SER A N 1
ATOM 2098 C CA . SER A 1 321 ? -29.28569 38.34915 40.14993 1.000 63.91119 305 SER A CA 1
ATOM 2099 C C . SER A 1 321 ? -28.94227 37.00652 40.77333 1.000 65.03698 305 SER A C 1
ATOM 2100 O O . SER A 1 321 ? -28.29000 36.95222 41.82313 1.000 64.02894 305 SER A O 1
ATOM 2103 N N . TRP A 1 322 ? -29.37127 35.92872 40.12093 1.000 64.69900 306 TRP A N 1
ATOM 2104 C CA . TRP A 1 322 ? -29.00890 34.58241 40.52958 1.000 61.78480 306 TRP A CA 1
ATOM 2105 C C . TRP A 1 322 ? -28.55657 33.78923 39.31170 1.000 67.97164 306 TRP A C 1
ATOM 2106 O O . TRP A 1 322 ? -28.69039 34.22751 38.16702 1.000 65.45628 306 TRP A O 1
ATOM 2117 N N . GLY A 1 323 ? -28.01282 32.61206 39.57497 1.000 68.58993 307 GLY A N 1
ATOM 2118 C CA . GLY A 1 323 ? -27.53753 31.75243 38.51478 1.000 73.17134 307 GLY A CA 1
ATOM 2119 C C . GLY A 1 323 ? -26.46160 30.82713 39.04507 1.000 74.39113 307 GLY A C 1
ATOM 2120 O O . GLY A 1 323 ? -26.19885 30.77701 40.24571 1.000 68.96515 307 GLY A O 1
ATOM 2121 N N . ALA A 1 324 ? -25.84664 30.09902 38.11138 1.000 73.46786 308 ALA A N 1
ATOM 2122 C CA . ALA A 1 324 ? -24.78912 29.12550 38.37507 1.000 80.56640 308 ALA A CA 1
ATOM 2123 C C . ALA A 1 324 ? -25.28031 27.92333 39.17083 1.000 77.00181 308 ALA A C 1
ATOM 2124 O O . ALA A 1 324 ? -24.46260 27.13644 39.66020 1.000 89.72545 308 ALA A O 1
ATOM 2126 N N . ALA A 1 325 ? -26.59803 27.76477 39.30917 1.000 79.12747 309 ALA A N 1
ATOM 2127 C CA . ALA A 1 325 ? -27.24315 26.65958 40.00802 1.000 82.94775 309 ALA A CA 1
ATOM 2128 C C . ALA A 1 325 ? -28.75283 26.77995 39.82847 1.000 81.95572 309 ALA A C 1
ATOM 2129 O O . ALA A 1 325 ? -29.26262 27.87958 39.57745 1.000 83.17693 309 ALA A O 1
ATOM 2131 N N . PRO A 1 326 ? -29.49912 25.68598 39.93451 1.000 83.76582 310 PRO A N 1
ATOM 2132 C CA . PRO A 1 326 ? -30.95834 25.78056 39.80384 1.000 84.84051 310 PRO A CA 1
ATOM 2133 C C . PRO A 1 326 ? -31.60756 26.39776 41.03667 1.000 76.40582 310 PRO A C 1
ATOM 2134 O O . PRO A 1 326 ? -31.16224 26.20222 42.16887 1.000 88.78520 310 PRO A O 1
ATOM 2138 N N . ALA A 1 327 ? -32.68341 27.14832 40.80217 1.000 84.17706 311 ALA A N 1
ATOM 2139 C CA . ALA A 1 327 ? -33.43604 27.81257 41.86366 1.000 81.62175 311 ALA A CA 1
ATOM 2140 C C . ALA A 1 327 ? -34.84394 27.23812 41.94040 1.000 94.65765 311 ALA A C 1
ATOM 2141 O O . ALA A 1 327 ? -35.61121 27.36863 40.96963 1.000 97.00628 311 ALA A O 1
ATOM 2143 N N . PRO A 1 328 ? -35.24004 26.62329 43.05379 1.000 88.00117 312 PRO A N 1
ATOM 2144 C CA . PRO A 1 328 ? -36.59053 26.06276 43.14481 1.000 83.48580 312 PRO A CA 1
ATOM 2145 C C . PRO A 1 328 ? -37.64811 27.15214 43.09160 1.000 98.34912 312 PRO A C 1
ATOM 2146 O O . PRO A 1 328 ? -37.38901 28.32959 43.35279 1.000 93.68809 312 PRO A O 1
ATOM 2150 N N . ASP A 1 329 ? -38.86168 26.73074 42.72846 1.000 104.59698 313 ASP A N 1
ATOM 2151 C CA . ASP A 1 329 ? -39.98967 27.65271 42.67923 1.000 103.63980 313 ASP A CA 1
ATOM 2152 C C . ASP A 1 329 ? -40.17929 28.37015 44.01085 1.000 104.91065 313 ASP A C 1
ATOM 2153 O O . ASP A 1 329 ? -40.50240 29.56395 44.03448 1.000 102.92009 313 ASP A O 1
ATOM 2158 N N . ALA A 1 330 ? -39.95083 27.66767 45.12459 1.000 106.61260 314 ALA A N 1
ATOM 2159 C CA . ALA A 1 330 ? -40.17315 28.25267 46.44305 1.000 100.58644 314 ALA A CA 1
ATOM 2160 C C . ALA A 1 330 ? -39.19912 29.39071 46.72394 1.000 93.98388 314 ALA A C 1
ATOM 2161 O O . ALA A 1 330 ? -39.60118 30.44959 47.22191 1.000 93.74716 314 ALA A O 1
ATOM 2163 N N . LEU A 1 331 ? -37.91618 29.18998 46.40765 1.000 98.76094 315 LEU A N 1
ATOM 2164 C CA . LEU A 1 331 ? -36.90690 30.21415 46.66618 1.000 85.68082 315 LEU A CA 1
ATOM 2165 C C . LEU A 1 331 ? -37.21065 31.50672 45.92133 1.000 87.57899 315 LEU A C 1
ATOM 2166 O O . LEU A 1 331 ? -37.07638 32.60079 46.48327 1.000 87.71730 315 LEU A O 1
ATOM 2171 N N . LEU A 1 332 ? -37.60331 31.40360 44.64921 1.000 86.20762 316 LEU A N 1
ATOM 2172 C CA . LEU A 1 332 ? -37.89242 32.60313 43.87030 1.000 83.64015 316 LEU A CA 1
ATOM 2173 C C . LEU A 1 332 ? -39.05973 33.37568 44.46424 1.000 86.55185 316 LEU A C 1
ATOM 2174 O O . LEU A 1 332 ? -39.05026 34.61250 44.48110 1.000 90.65783 316 LEU A O 1
ATOM 2179 N N . ARG A 1 333 ? -40.07729 32.66450 44.95538 1.000 91.09170 317 ARG A N 1
ATOM 2180 C CA . ARG A 1 333 ? -41.18517 33.34203 45.61807 1.000 87.12199 317 ARG A CA 1
ATOM 2181 C C . ARG A 1 333 ? -40.72366 33.97949 46.92076 1.000 85.85448 317 ARG A C 1
ATOM 2182 O O . ARG A 1 333 ? -41.14871 35.08957 47.26387 1.000 81.17389 317 ARG A O 1
ATOM 2190 N N . GLN A 1 334 ? -39.83732 33.29695 47.64924 1.000 89.68027 318 GLN A N 1
ATOM 2191 C CA . GLN A 1 334 ? -39.30490 33.85631 48.88605 1.000 81.05809 318 GLN A CA 1
ATOM 2192 C C . GLN A 1 334 ? -38.50449 35.11972 48.61328 1.000 85.93796 318 GLN A C 1
ATOM 2193 O O . GLN A 1 334 ? -38.66848 36.12702 49.31185 1.000 82.41570 318 GLN A O 1
ATOM 2199 N N . MET A 1 335 ? -37.63339 35.08281 47.59724 1.000 74.06686 319 MET A N 1
ATOM 2200 C CA . MET A 1 335 ? -36.87014 36.26936 47.22072 1.000 69.63450 319 MET A CA 1
ATOM 2201 C C . MET A 1 335 ? -37.78720 37.42735 46.86204 1.000 76.05824 319 MET A C 1
ATOM 2202 O O . MET A 1 335 ? -37.50606 38.58016 47.21067 1.000 84.69679 319 MET A O 1
ATOM 2207 N N . SER A 1 336 ? -38.88622 37.14331 46.15904 1.000 78.69502 320 SER A N 1
ATOM 2208 C CA . SER A 1 336 ? -39.81775 38.20423 45.79317 1.000 86.43652 320 SER A CA 1
ATOM 2209 C C . SER A 1 336 ? -40.51328 38.77286 47.02526 1.000 98.48435 320 SER A C 1
ATOM 2210 O O . SER A 1 336 ? -40.69840 39.99269 47.13570 1.000 88.77945 320 SER A O 1
ATOM 2213 N N . ALA A 1 337 ? -40.89018 37.90544 47.96894 1.000 76.48940 321 ALA A N 1
ATOM 2214 C CA . ALA A 1 337 ? -41.52794 38.37796 49.19280 1.000 86.36309 321 ALA A CA 1
ATOM 2215 C C . ALA A 1 337 ? -40.52671 39.06817 50.11077 1.000 93.90951 321 ALA A C 1
ATOM 2216 O O . ALA A 1 337 ? -40.85140 40.08191 50.73980 1.000 97.28186 321 ALA A O 1
ATOM 2218 N N . THR A 1 338 ? -39.30681 38.53277 50.20500 1.000 83.63334 322 THR A N 1
ATOM 2219 C CA . THR A 1 338 ? -38.30760 39.12606 51.08798 1.000 80.29457 322 THR A CA 1
ATOM 2220 C C . THR A 1 338 ? -37.85656 40.48595 50.57114 1.000 81.92033 322 THR A C 1
ATOM 2221 O O . THR A 1 338 ? -37.60202 41.40677 51.35729 1.000 83.63444 322 THR A O 1
ATOM 2225 N N . PHE A 1 339 ? -37.76386 40.63421 49.25474 1.000 85.50894 323 PHE A N 1
ATOM 2226 C CA . PHE A 1 339 ? -37.33611 41.87819 48.62032 1.000 87.04788 323 PHE A CA 1
ATOM 2227 C C . PHE A 1 339 ? -38.38638 42.28125 47.59689 1.000 96.44389 323 PHE A C 1
ATOM 2228 O O . PHE A 1 339 ? -38.22723 42.03677 46.39268 1.000 92.44334 323 PHE A O 1
ATOM 2236 N N . PRO A 1 340 ? -39.48251 42.88844 48.03898 1.000 101.05785 324 PRO A N 1
ATOM 2237 C CA . PRO A 1 340 ? -40.39690 43.53049 47.09300 1.000 87.88641 324 PRO A CA 1
ATOM 2238 C C . PRO A 1 340 ? -39.74689 44.77644 46.51700 1.000 94.73880 324 PRO A C 1
ATOM 2239 O O . PRO A 1 340 ? -38.72607 45.26340 47.00764 1.000 105.33789 324 PRO A O 1
ATOM 2243 N N . GLU A 1 341 ? -40.36339 45.29892 45.46060 1.000 93.07211 325 GLU A N 1
ATOM 2244 C CA . GLU A 1 341 ? -39.87186 46.47491 44.74008 1.000 108.82157 325 GLU A CA 1
ATOM 2245 C C . GLU A 1 341 ? -38.51018 46.22953 44.09011 1.000 83.15223 325 GLU A C 1
ATOM 2246 O O . GLU A 1 341 ? -37.81669 47.18323 43.72605 1.000 92.46549 325 GLU A O 1
ATOM 2252 N N . THR A 1 342 ? -38.10570 44.96767 43.93761 1.000 74.06217 326 THR A N 1
ATOM 2253 C CA . THR A 1 342 ? -36.86094 44.61081 43.27052 1.000 74.74941 326 THR A CA 1
ATOM 2254 C C . THR A 1 342 ? -37.14781 43.75112 42.04784 1.000 73.23102 326 THR A C 1
ATOM 2255 O O . THR A 1 342 ? -38.14735 43.03015 41.99131 1.000 74.32660 326 THR A O 1
ATOM 2259 N N . GLN A 1 343 ? -36.24453 43.82390 41.07877 1.000 74.85815 327 GLN A N 1
ATOM 2260 C CA . GLN A 1 343 ? -36.28908 42.99434 39.88549 1.000 73.54661 327 GLN A CA 1
ATOM 2261 C C . GLN A 1 343 ? -35.34604 41.80854 40.05686 1.000 69.57686 327 GLN A C 1
ATOM 2262 O O . GLN A 1 343 ? -34.24309 41.95431 40.59184 1.000 71.73917 327 GLN A O 1
ATOM 2268 N N . ILE A 1 344 ? -35.78240 40.63282 39.61280 1.000 66.70741 328 ILE A N 1
ATOM 2269 C CA . ILE A 1 344 ? -35.00474 39.40463 39.75229 1.000 59.49797 328 ILE A CA 1
ATOM 2270 C C . ILE A 1 344 ? -34.58678 38.93169 38.36783 1.000 68.11071 328 ILE A C 1
ATOM 2271 O O . ILE A 1 344 ? -35.43314 38.72800 37.48874 1.000 72.96435 328 ILE A O 1
ATOM 2276 N N . LEU A 1 345 ? -33.28213 38.74637 38.18119 1.000 65.62275 329 LEU A N 1
ATOM 2277 C CA . LEU A 1 345 ? -32.69922 38.42259 36.88874 1.000 59.00680 329 LEU A CA 1
ATOM 2278 C C . LEU A 1 345 ? -31.79879 37.20209 37.00958 1.000 71.97539 329 LEU A C 1
ATOM 2279 O O . LEU A 1 345 ? -31.15445 36.98586 38.04093 1.000 72.72679 329 LEU A O 1
ATOM 2284 N N . ALA A 1 346 ? -31.74642 36.41043 35.93705 1.000 66.58558 330 ALA A N 1
ATOM 2285 C CA . ALA A 1 346 ? -30.86376 35.24647 35.87305 1.000 60.49315 330 ALA A CA 1
ATOM 2286 C C . ALA A 1 346 ? -30.24168 35.17884 34.48613 1.000 68.23044 330 ALA A C 1
ATOM 2287 O O . ALA A 1 346 ? -30.92549 34.83811 33.51522 1.000 75.58199 330 ALA A O 1
ATOM 2289 N N . ALA A 1 347 ? -28.95125 35.48744 34.39454 1.000 56.76306 331 ALA A N 1
ATOM 2290 C CA . ALA A 1 347 ? -28.23713 35.39289 33.13094 1.000 60.85400 331 ALA A CA 1
ATOM 2291 C C . ALA A 1 347 ? -27.69010 33.98455 32.91885 1.000 62.33587 331 ALA A C 1
ATOM 2292 O O . ALA A 1 347 ? -27.50707 33.21066 33.86134 1.000 75.45697 331 ALA A O 1
ATOM 2294 N N . PHE A 1 348 ? -27.42614 33.66570 31.65232 1.000 60.61314 332 PHE A N 1
ATOM 2295 C CA . PHE A 1 348 ? -26.80968 32.40702 31.25924 1.000 51.66922 332 PHE A CA 1
ATOM 2296 C C . PHE A 1 348 ? -25.92719 32.64438 30.04161 1.000 65.28169 332 PHE A C 1
ATOM 2297 O O . PHE A 1 348 ? -26.18218 33.54405 29.23686 1.000 65.29945 332 PHE A O 1
ATOM 2305 N N . GLY A 1 349 ? -24.88675 31.81635 29.91269 1.000 63.65378 333 GLY A N 1
ATOM 2306 C CA . GLY A 1 349 ? -24.06477 31.73021 28.72245 1.000 61.27529 333 GLY A CA 1
ATOM 2307 C C . GLY A 1 349 ? -22.65264 32.24716 28.90364 1.000 66.24595 333 GLY A C 1
ATOM 2308 O O . GLY A 1 349 ? -21.73806 31.77928 28.21059 1.000 77.31635 333 GLY A O 1
ATOM 2309 N N . GLN A 1 350 ? -22.45390 33.18136 29.83132 1.000 70.81090 334 GLN A N 1
ATOM 2310 C CA . GLN A 1 350 ? -21.16159 33.83742 29.99668 1.000 70.29599 334 GLN A CA 1
ATOM 2311 C C . GLN A 1 350 ? -20.09006 32.84669 30.43021 1.000 64.11211 334 GLN A C 1
ATOM 2312 O O . GLN A 1 350 ? -20.21891 32.18821 31.46779 1.000 74.05093 334 GLN A O 1
ATOM 2318 N N . THR A 1 351 ? -19.02933 32.74856 29.62961 1.000 71.04025 335 THR A N 1
ATOM 2319 C CA . THR A 1 351 ? -17.84987 31.95985 29.96199 1.000 59.01258 335 THR A CA 1
ATOM 2320 C C . THR A 1 351 ? -16.61501 32.80123 29.66284 1.000 64.64980 335 THR A C 1
ATOM 2321 O O . THR A 1 351 ? -16.74038 33.98703 29.34389 1.000 66.07740 335 THR A O 1
ATOM 2325 N N . GLU A 1 352 ? -15.42049 32.21153 29.76397 1.000 68.76504 336 GLU A N 1
ATOM 2326 C CA . GLU A 1 352 ? -14.21196 32.94472 29.39643 1.000 58.14089 336 GLU A CA 1
ATOM 2327 C C . GLU A 1 352 ? -14.24803 33.38688 27.93613 1.000 76.42329 336 GLU A C 1
ATOM 2328 O O . GLU A 1 352 ? -13.72454 34.45593 27.60025 1.000 77.41304 336 GLU A O 1
ATOM 2334 N N . MET A 1 353 ? -14.87415 32.58837 27.06290 1.000 74.77959 337 MET A N 1
ATOM 2335 C CA . MET A 1 353 ? -14.94905 32.84842 25.62630 1.000 76.92637 337 MET A CA 1
ATOM 2336 C C . MET A 1 353 ? -16.24438 33.51792 25.19850 1.000 69.02984 337 MET A C 1
ATOM 2337 O O . MET A 1 353 ? -16.26314 34.22011 24.18229 1.000 71.29533 337 MET A O 1
ATOM 2342 N N . SER A 1 354 ? -17.31602 33.30436 25.92922 1.000 71.13579 338 SER A N 1
ATOM 2343 C CA . SER A 1 354 ? -18.61994 33.77859 25.53168 1.000 64.85682 338 SER A CA 1
ATOM 2344 C C . SER A 1 354 ? -19.09147 34.89041 26.45835 1.000 79.97553 338 SER A C 1
ATOM 2345 O O . SER A 1 354 ? -18.72473 34.92630 27.63723 1.000 72.97106 338 SER A O 1
ATOM 2348 N N . PRO A 1 355 ? -19.87803 35.82538 25.94946 1.000 77.05556 339 PRO A N 1
ATOM 2349 C CA . PRO A 1 355 ? -20.58977 36.76515 26.81555 1.000 63.89008 339 PRO A CA 1
ATOM 2350 C C . PRO A 1 355 ? -21.85393 36.10725 27.36124 1.000 70.66538 339 PRO A C 1
ATOM 2351 O O . PRO A 1 355 ? -22.16106 34.95343 27.06459 1.000 78.97693 339 PRO A O 1
ATOM 2355 N N . VAL A 1 356 ? -22.58909 36.86108 28.18109 1.000 65.04103 340 VAL A N 1
ATOM 2356 C CA . VAL A 1 356 ? -23.96792 36.48690 28.46710 1.000 61.78996 340 VAL A CA 1
ATOM 2357 C C . VAL A 1 356 ? -24.72114 36.38040 27.14832 1.000 69.42845 340 VAL A C 1
ATOM 2358 O O . VAL A 1 356 ? -24.61412 37.25938 26.28441 1.000 77.00463 340 VAL A O 1
ATOM 2362 N N . THR A 1 357 ? -25.45426 35.28210 26.96573 1.000 70.10379 341 THR A N 1
ATOM 2363 C CA . THR A 1 357 ? -26.22472 35.08074 25.74575 1.000 60.58422 341 THR A CA 1
ATOM 2364 C C . THR A 1 357 ? -27.72430 34.99667 25.97687 1.000 68.00648 341 THR A C 1
ATOM 2365 O O . THR A 1 357 ? -28.48816 35.31394 25.06092 1.000 70.49885 341 THR A O 1
ATOM 2369 N N . CYS A 1 358 ? -28.16585 34.59657 27.17115 1.000 57.73811 342 CYS A N 1
ATOM 2370 C CA . CYS A 1 358 ? -29.58122 34.45839 27.48180 1.000 55.60358 342 CYS A CA 1
ATOM 2371 C C . CYS A 1 358 ? -29.89956 35.17143 28.78775 1.000 65.67675 342 CYS A C 1
ATOM 2372 O O . CYS A 1 358 ? -29.08200 35.20756 29.70951 1.000 60.44382 342 CYS A O 1
ATOM 2375 N N . MET A 1 359 ? -31.09945 35.74029 28.86046 1.000 61.97445 343 MET A N 1
ATOM 2376 C CA . MET A 1 359 ? -31.57709 36.39756 30.06945 1.000 60.62602 343 MET A CA 1
ATOM 2377 C C . MET A 1 359 ? -32.96180 35.88284 30.42536 1.000 61.18966 343 MET A C 1
ATOM 2378 O O . MET A 1 359 ? -33.84560 35.80478 29.56457 1.000 70.85069 343 MET A O 1
ATOM 2383 N N . LEU A 1 360 ? -33.14056 35.52960 31.69127 1.000 62.07761 344 LEU A N 1
ATOM 2384 C CA . LEU A 1 360 ? -34.43073 35.13292 32.23406 1.000 53.92239 344 LEU A CA 1
ATOM 2385 C C . LEU A 1 360 ? -34.88451 36.25357 33.15806 1.000 70.01653 344 LEU A C 1
ATOM 2386 O O . LEU A 1 360 ? -34.30270 36.44928 34.23084 1.000 66.48441 344 LEU A O 1
ATOM 2391 N N . LEU A 1 361 ? -35.89837 37.00263 32.72727 1.000 71.84074 345 LEU A N 1
ATOM 2392 C CA . LEU A 1 361 ? -36.47379 38.05461 33.54948 1.000 63.20334 345 LEU A CA 1
ATOM 2393 C C . LEU A 1 361 ? -37.40403 37.44893 34.59841 1.000 87.94805 345 LEU A C 1
ATOM 2394 O O . LEU A 1 361 ? -37.87853 36.31795 34.46655 1.000 97.68197 345 LEU A O 1
ATOM 2399 N N . GLY A 1 362 ? -37.65128 38.21373 35.66131 1.000 91.10964 346 GLY A N 1
ATOM 2400 C CA . GLY A 1 362 ? -38.39826 37.67083 36.78342 1.000 83.58201 346 GLY A CA 1
ATOM 2401 C C . GLY A 1 362 ? -39.82274 37.29259 36.43499 1.000 87.16464 346 GLY A C 1
ATOM 2402 O O . GLY A 1 362 ? -40.38735 36.36810 37.02873 1.000 84.83922 346 GLY A O 1
ATOM 2403 N N . GLU A 1 363 ? -40.42270 37.99350 35.47104 1.000 91.94679 347 GLU A N 1
ATOM 2404 C CA . GLU A 1 363 ? -41.78714 37.70038 35.04626 1.000 98.19353 347 GLU A CA 1
ATOM 2405 C C . GLU A 1 363 ? -41.90996 36.37025 34.31216 1.000 97.60259 347 GLU A C 1
ATOM 2406 O O . GLU A 1 363 ? -43.03273 35.92101 34.05762 1.000 116.95752 347 GLU A O 1
ATOM 2412 N N . ASP A 1 364 ? -40.79232 35.73352 33.97201 1.000 101.37482 348 ASP A N 1
ATOM 2413 C CA . ASP A 1 364 ? -40.79173 34.46047 33.27039 1.000 90.54558 348 ASP A CA 1
ATOM 2414 C C . ASP A 1 364 ? -40.20776 33.31848 34.09071 1.000 95.25634 348 ASP A C 1
ATOM 2415 O O . ASP A 1 364 ? -40.26269 32.16848 33.63933 1.000 96.57000 348 ASP A O 1
ATOM 2420 N N . ALA A 1 365 ? -39.64731 33.59651 35.27471 1.000 83.37310 349 ALA A N 1
ATOM 2421 C CA . ALA A 1 365 ? -38.95838 32.55450 36.03080 1.000 87.83062 349 ALA A CA 1
ATOM 2422 C C . ALA A 1 365 ? -39.91227 31.46431 36.49942 1.000 96.80573 349 ALA A C 1
ATOM 2423 O O . ALA A 1 365 ? -39.48452 30.32573 36.72176 1.000 112.50273 349 ALA A O 1
ATOM 2425 N N . ILE A 1 366 ? -41.19309 31.78422 36.65305 1.000 92.34459 350 ILE A N 1
ATOM 2426 C CA . ILE A 1 366 ? -42.19864 30.80372 37.03701 1.000 102.86976 350 ILE A CA 1
ATOM 2427 C C . ILE A 1 366 ? -43.00842 30.33450 35.83546 1.000 99.66664 350 ILE A C 1
ATOM 2428 O O . ILE A 1 366 ? -43.36720 29.16003 35.74702 1.000 107.86954 350 ILE A O 1
ATOM 2433 N N . ALA A 1 367 ? -43.28734 31.23838 34.89305 1.000 108.17117 351 ALA A N 1
ATOM 2434 C CA . ALA A 1 367 ? -43.98395 30.84380 33.67305 1.000 98.41753 351 ALA A CA 1
ATOM 2435 C C . ALA A 1 367 ? -43.1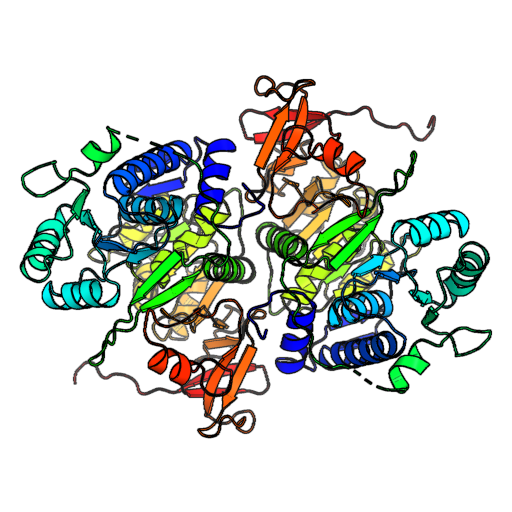7585 29.82077 32.88537 1.000 94.91076 351 ALA A C 1
ATOM 2436 O O . ALA A 1 367 ? -43.72124 28.82242 32.40154 1.000 107.35598 351 ALA A O 1
ATOM 2438 N N . LYS A 1 368 ? -41.87156 30.04963 32.75536 1.000 99.24737 352 LYS A N 1
ATOM 2439 C CA . LYS A 1 368 ? -40.98650 29.15284 32.02522 1.000 88.38392 352 LYS A CA 1
ATOM 2440 C C . LYS A 1 368 ? -39.95878 28.53535 32.96507 1.000 85.62916 352 LYS A C 1
ATOM 2441 O O . LYS A 1 368 ? -38.75439 28.72175 32.77136 1.000 86.81501 352 LYS A O 1
ATOM 2447 N N . ARG A 1 369 ? -40.42107 27.80885 33.98333 1.000 106.71202 353 ARG A N 1
ATOM 2448 C CA . ARG A 1 369 ? -39.52036 27.24012 34.98096 1.000 102.27237 353 ARG A CA 1
ATOM 2449 C C . ARG A 1 369 ? -38.51575 26.28940 34.33835 1.000 91.88982 353 ARG A C 1
ATOM 2450 O O . ARG A 1 369 ? -38.85779 25.49465 33.45930 1.000 87.11785 353 ARG A O 1
ATOM 2458 N N . GLY A 1 370 ? -37.26622 26.36900 34.79548 1.000 80.69765 354 GLY A N 1
ATOM 2459 C CA . GLY A 1 370 ? -36.19438 25.53848 34.28661 1.000 63.93104 354 GLY A CA 1
ATOM 2460 C C . GLY A 1 370 ? -35.46662 26.10962 33.09318 1.000 75.99380 354 GLY A C 1
ATOM 2461 O O . GLY A 1 370 ? -34.38833 25.61135 32.74295 1.000 77.94382 354 GLY A O 1
ATOM 2462 N N . SER A 1 371 ? -36.02232 27.13501 32.46256 1.000 57.98578 355 SER A N 1
ATOM 2463 C CA . SER A 1 371 ? -35.41994 27.77240 31.31105 1.000 71.71868 355 SER A CA 1
ATOM 2464 C C . SER A 1 371 ? -34.27679 28.68123 31.73986 1.000 60.82962 355 SER A C 1
ATOM 2465 O O . SER A 1 371 ? -34.19793 29.12800 32.88667 1.000 71.05426 355 SER A O 1
ATOM 2468 N N . VAL A 1 372 ? -33.37898 28.95314 30.79374 1.000 62.25430 356 VAL A N 1
ATOM 2469 C CA . VAL A 1 372 ? -32.34775 29.96035 30.98426 1.000 63.44383 356 VAL A CA 1
ATOM 2470 C C . VAL A 1 372 ? -32.72943 31.28029 30.33314 1.000 63.75825 356 VAL A C 1
ATOM 2471 O O . VAL A 1 372 ? -31.94448 32.23393 30.36987 1.000 79.17518 356 VAL A O 1
ATOM 2475 N N . GLY A 1 373 ? -33.92419 31.36470 29.76122 1.000 62.01136 357 GLY A N 1
ATOM 2476 C CA . GLY A 1 373 ? -34.45847 32.59568 29.21905 1.000 64.51810 357 GLY A CA 1
ATOM 2477 C C . GLY A 1 373 ? -34.46690 32.60765 27.70366 1.000 66.22811 357 GLY A C 1
ATOM 2478 O O . GLY A 1 373 ? -34.40713 31.57212 27.03758 1.000 65.85593 357 GLY A O 1
ATOM 2479 N N . ARG A 1 374 ? -34.55094 33.81332 27.15314 1.000 67.43063 358 ARG A N 1
ATOM 2480 C CA . ARG A 1 374 ? -34.49844 34.03175 25.71461 1.000 60.56665 358 ARG A CA 1
ATOM 2481 C C . ARG A 1 374 ? -33.13866 34.61095 25.33845 1.000 63.70528 358 ARG A C 1
ATOM 2482 O O . ARG A 1 374 ? -32.48315 35.26613 26.15145 1.000 72.78683 358 ARG A O 1
ATOM 2490 N N . VAL A 1 375 ? -32.70175 34.34309 24.10326 1.000 67.93835 359 VAL A N 1
ATOM 2491 C CA . VAL A 1 375 ? -31.44420 34.91530 23.63646 1.000 61.39141 359 VAL A CA 1
ATOM 2492 C C . VAL A 1 375 ? -31.57552 36.43078 23.61606 1.000 65.03147 359 VAL A C 1
ATOM 2493 O O . VAL A 1 375 ? -32.61482 36.97863 23.22530 1.000 78.74041 359 VAL A O 1
ATOM 2497 N N . ILE A 1 376 ? -30.52463 37.11868 24.05497 1.000 59.98016 360 ILE A N 1
ATOM 2498 C CA . ILE A 1 376 ? -30.56480 38.57146 24.21855 1.000 63.50186 360 ILE A CA 1
ATOM 2499 C C . ILE A 1 376 ? -30.52362 39.25739 22.85427 1.000 67.18861 360 ILE A C 1
ATOM 2500 O O . ILE A 1 376 ? -30.02122 38.67208 21.88450 1.000 63.78112 360 ILE A O 1
ATOM 2505 N N . PRO A 1 377 ? -31.01886 40.49574 22.73478 1.000 68.93987 361 PRO A N 1
ATOM 2506 C CA . PRO A 1 377 ? -31.14331 41.11921 21.40243 1.000 67.10892 361 PRO A CA 1
ATOM 2507 C C . PRO A 1 377 ? -29.82926 41.35042 20.67750 1.000 61.32582 361 PRO A C 1
ATOM 2508 O O . PRO A 1 377 ? -29.84579 41.50354 19.45013 1.000 76.29427 361 PRO A O 1
ATOM 2512 N N . THR A 1 378 ? -28.69856 41.41106 21.37780 1.000 63.56290 362 THR A N 1
ATOM 2513 C CA . THR A 1 378 ? -27.41893 41.68952 20.73897 1.000 56.79864 362 THR A CA 1
ATOM 2514 C C . THR A 1 378 ? -26.63107 40.41936 20.43507 1.000 66.99253 362 THR A C 1
ATOM 2515 O O . THR A 1 378 ? -25.41355 40.48708 20.23053 1.000 70.65341 362 THR A O 1
ATOM 2519 N N . VAL A 1 379 ? -27.30923 39.26978 20.38043 1.000 64.74353 363 VAL A N 1
ATOM 2520 C CA . VAL A 1 379 ? -26.68747 37.97102 20.13619 1.000 53.55944 363 VAL A CA 1
ATOM 2521 C C . VAL A 1 379 ? -27.56576 37.18678 19.16840 1.000 62.78599 363 VAL A C 1
ATOM 2522 O O . VAL A 1 379 ? -28.78818 37.13146 19.34155 1.000 61.49246 363 VAL A O 1
ATOM 2526 N N . ALA A 1 380 ? -26.94636 36.58479 18.15107 1.000 60.73288 364 ALA A N 1
ATOM 2527 C CA . ALA A 1 380 ? -27.61121 35.64716 17.25339 1.000 60.77697 364 ALA A CA 1
ATOM 2528 C C . ALA A 1 380 ? -27.24329 34.21812 17.63325 1.000 72.69621 364 ALA A C 1
ATOM 2529 O O . ALA A 1 380 ? -26.09025 33.93543 17.96995 1.000 75.03816 364 ALA A O 1
ATOM 2531 N N . ALA A 1 381 ? -28.21737 33.31109 17.56002 1.000 73.07928 365 ALA A N 1
ATOM 2532 C CA . ALA A 1 381 ? -27.99268 31.93470 17.98052 1.000 64.84839 365 ALA A CA 1
ATOM 2533 C C . ALA A 1 381 ? -28.74523 30.95429 17.09030 1.000 57.94990 365 ALA A C 1
ATOM 2534 O O . ALA A 1 381 ? -29.85180 31.23042 16.61784 1.000 66.49911 365 ALA A O 1
ATOM 2536 N N . ARG A 1 382 ? -28.12948 29.78864 16.88659 1.000 70.19450 366 ARG A N 1
ATOM 2537 C CA . ARG A 1 382 ? -28.73607 28.67304 16.17823 1.000 58.38854 366 ARG A CA 1
ATOM 2538 C C . ARG A 1 382 ? -28.58160 27.40730 17.01014 1.000 71.12940 366 ARG A C 1
ATOM 2539 O O . ARG A 1 382 ? -27.65148 27.28648 17.81151 1.000 72.95506 366 ARG A O 1
ATOM 2547 N N . VAL A 1 383 ? -29.49824 26.46216 16.81286 1.000 69.78208 367 VAL A N 1
ATOM 2548 C CA . VAL A 1 383 ? -29.44522 25.15487 17.46176 1.000 69.18546 367 VAL A CA 1
ATOM 2549 C C . VAL A 1 383 ? -29.20514 24.12556 16.36612 1.000 76.60960 367 VAL A C 1
ATOM 2550 O O . VAL A 1 383 ? -30.10754 23.82774 15.57409 1.000 79.13593 367 VAL A O 1
ATOM 2554 N N . VAL A 1 384 ? -27.99388 23.56946 16.32563 1.000 82.65206 368 VAL A N 1
ATOM 2555 C CA . VAL A 1 384 ? -27.51541 22.81793 15.17373 1.000 82.02923 368 VAL A CA 1
ATOM 2556 C C . VAL A 1 384 ? -27.18582 21.38572 15.57268 1.000 88.98624 368 VAL A C 1
ATOM 2557 O O . VAL A 1 384 ? -26.96197 21.07013 16.74534 1.000 85.32207 368 VAL A O 1
ATOM 2561 N N . ASP A 1 385 ? -27.15728 20.51252 14.56221 1.000 87.98419 369 ASP A N 1
ATOM 2562 C CA . ASP A 1 385 ? -26.63312 19.16354 14.71075 1.000 87.98244 369 ASP A CA 1
ATOM 2563 C C . ASP A 1 385 ? -25.17280 19.14371 14.26035 1.000 91.02216 369 ASP A C 1
ATOM 2564 O O . ASP A 1 385 ? -24.58868 20.17977 13.93073 1.000 89.83653 369 ASP A O 1
ATOM 2569 N N . GLN A 1 386 ? -24.57658 17.94886 14.20948 1.000 95.87665 370 GLN A N 1
ATOM 2570 C CA . GLN A 1 386 ? -23.14755 17.81781 13.94263 1.000 100.26184 370 GLN A CA 1
ATOM 2571 C C . GLN A 1 386 ? -22.74276 18.26960 12.54358 1.000 103.29211 370 GLN A C 1
ATOM 2572 O O . GLN A 1 386 ? -21.54169 18.33169 12.26254 1.000 104.67312 370 GLN A O 1
ATOM 2578 N N . ASN A 1 387 ? -23.69574 18.58611 11.66573 1.000 102.06715 371 ASN A N 1
ATOM 2579 C CA . ASN A 1 387 ? -23.39235 19.04060 10.31433 1.000 96.62830 371 ASN A CA 1
ATOM 2580 C C . ASN A 1 387 ? -23.68580 20.52427 10.12369 1.000 102.44167 371 ASN A C 1
ATOM 2581 O O . ASN A 1 387 ? -23.89104 20.96981 8.99098 1.000 108.37551 371 ASN A O 1
ATOM 2586 N N . MET A 1 388 ? -23.70590 21.29625 11.21164 1.000 100.23139 372 MET A N 1
ATOM 2587 C CA . MET A 1 388 ? -24.02041 22.72614 11.20308 1.000 90.73554 372 MET A CA 1
ATOM 2588 C C . MET A 1 388 ? -25.39873 23.01856 10.61547 1.000 86.84694 372 MET A C 1
ATOM 2589 O O . MET A 1 388 ? -25.65567 24.13127 10.14642 1.000 83.33816 372 MET A O 1
ATOM 2594 N N . ASN A 1 389 ? -26.30285 22.04685 10.65242 1.000 88.28130 373 ASN A N 1
ATOM 2595 C CA . ASN A 1 389 ? -27.65483 22.22565 10.15073 1.000 89.58710 373 ASN A CA 1
ATOM 2596 C C . ASN A 1 389 ? -28.62155 22.44830 11.30459 1.000 91.07222 373 ASN A C 1
ATOM 2597 O O . ASN A 1 389 ? -28.55949 21.75281 12.32253 1.000 82.62030 373 ASN A O 1
ATOM 2602 N N . ASP A 1 390 ? -29.51234 23.42497 11.13428 1.000 86.30288 374 ASP A N 1
ATOM 2603 C CA . ASP A 1 390 ? -30.53757 23.69894 12.13149 1.000 77.91933 374 ASP A CA 1
ATOM 2604 C C . ASP A 1 390 ? -31.39958 22.46552 12.36890 1.000 84.27462 374 ASP A C 1
ATOM 2605 O O . ASP A 1 390 ? -31.89805 21.84994 11.42310 1.000 85.55234 374 ASP A O 1
ATOM 2610 N N . VAL A 1 391 ? -31.56699 22.10114 13.63635 1.000 79.81538 375 VAL A N 1
ATOM 2611 C CA . VAL A 1 391 ? -32.48163 21.02637 14.01343 1.000 79.47195 375 VAL A CA 1
ATOM 2612 C C . VAL A 1 391 ? -33.90133 21.57605 13.92499 1.000 90.63649 375 VAL A C 1
ATOM 2613 O O . VAL A 1 391 ? -34.08207 22.80333 13.94458 1.000 86.20656 375 VAL A O 1
ATOM 2617 N N . PRO A 1 392 ? -34.92755 20.72738 13.81067 1.000 88.32066 376 PRO A N 1
ATOM 2618 C CA . PRO A 1 392 ? -36.30403 21.23694 13.82614 1.000 76.28292 376 PRO A CA 1
ATOM 2619 C C . PRO A 1 392 ? -36.58748 21.96467 15.12846 1.000 88.46517 376 PRO A C 1
ATOM 2620 O O . PRO A 1 392 ? -36.11410 21.56817 16.19426 1.000 102.27569 376 PRO A O 1
ATOM 2624 N N . VAL A 1 393 ? -37.36232 23.04899 15.03359 1.000 92.50391 377 VAL A N 1
ATOM 2625 C CA . VAL A 1 393 ? -37.59423 23.88352 16.20754 1.000 97.29876 377 VAL A CA 1
ATOM 2626 C C . VAL A 1 393 ? -38.21386 23.04877 17.32098 1.000 95.38501 377 VAL A C 1
ATOM 2627 O O . VAL A 1 393 ? -39.09991 22.21567 17.08833 1.000 97.31699 377 VAL A O 1
ATOM 2631 N N . GLY A 1 394 ? -37.71504 23.24590 18.54166 1.000 92.95773 378 GLY A N 1
ATOM 2632 C CA . GLY A 1 394 ? -38.12964 22.45761 19.67894 1.000 84.35779 378 GLY A CA 1
ATOM 2633 C C . GLY A 1 394 ? -37.32209 21.20042 19.90823 1.000 91.35798 378 GLY A C 1
ATOM 2634 O O . GLY A 1 394 ? -37.49295 20.55595 20.95204 1.000 94.43505 378 GLY A O 1
ATOM 2635 N N . GLU A 1 395 ? -36.45444 20.82851 18.97272 1.000 86.59360 379 GLU A N 1
ATOM 2636 C CA . GLU A 1 395 ? -35.62037 19.64763 19.11874 1.000 81.90119 379 GLU A CA 1
ATOM 2637 C C . GLU A 1 395 ? -34.24788 20.03114 19.65899 1.000 83.45169 379 GLU A C 1
ATOM 2638 O O . GLU A 1 395 ? -33.82287 21.19035 19.58938 1.000 86.75764 379 GLU A O 1
ATOM 2644 N N . VAL A 1 396 ? -33.55353 19.03432 20.20059 1.000 72.17055 380 VAL A N 1
ATOM 2645 C CA . VAL A 1 396 ? -32.30020 19.28178 20.89877 1.000 74.86448 380 VAL A CA 1
ATOM 2646 C C . VAL A 1 396 ? -31.14827 19.35522 19.90795 1.000 77.41083 380 VAL A C 1
ATOM 2647 O O . VAL A 1 396 ? -31.03687 18.53564 18.98790 1.000 81.29235 380 VAL A O 1
ATOM 2651 N N . GLY A 1 397 ? -30.28718 20.34606 20.09847 1.000 75.42641 381 GLY A N 1
ATOM 2652 C CA . GLY A 1 397 ? -29.03789 20.41963 19.37976 1.000 72.65482 381 GLY A CA 1
ATOM 2653 C C . GLY A 1 397 ? -28.05791 21.24428 20.18181 1.000 73.83254 381 GLY A C 1
ATOM 2654 O O . GLY A 1 397 ? -28.31878 21.60166 21.33310 1.000 77.59525 381 GLY A O 1
ATOM 2655 N N . GLU A 1 398 ? -26.91967 21.54907 19.56253 1.000 68.38831 382 GLU A N 1
ATOM 2656 C CA . GLU A 1 398 ? -25.93031 22.41232 20.19177 1.000 64.65544 382 GLU A CA 1
ATOM 2657 C C . GLU A 1 398 ? -26.21258 23.86001 19.82676 1.000 73.88028 382 GLU A C 1
ATOM 2658 O O . GLU A 1 398 ? -26.37143 24.18701 18.64678 1.000 79.46963 382 GLU A O 1
ATOM 2664 N N . ILE A 1 399 ? -26.25522 24.72568 20.83574 1.000 72.36871 383 ILE A N 1
ATOM 2665 C CA . ILE A 1 399 ? -26.48272 26.14435 20.59746 1.000 74.19645 383 ILE A CA 1
ATOM 2666 C C . ILE A 1 399 ? -25.16300 26.79455 20.19313 1.000 73.32792 383 ILE A C 1
ATOM 2667 O O . ILE A 1 399 ? -24.12268 26.59140 20.83318 1.000 69.79042 383 ILE A O 1
ATOM 2672 N N . VAL A 1 400 ? -25.19728 27.54365 19.09625 1.000 68.79132 384 VAL A N 1
ATOM 2673 C CA . VAL A 1 400 ? -24.02272 28.18044 18.52380 1.000 68.78039 384 VAL A CA 1
ATOM 2674 C C . VAL A 1 400 ? -24.34299 29.65625 18.35044 1.000 70.48527 384 VAL A C 1
ATOM 2675 O O . VAL A 1 400 ? -25.50060 30.03555 18.15013 1.000 65.57146 384 VAL A O 1
ATOM 2679 N N . TYR A 1 401 ? -23.31272 30.49365 18.44252 1.000 63.46354 385 TYR A N 1
ATOM 2680 C CA . TYR A 1 401 ? -23.49311 31.92416 18.64063 1.000 66.36852 385 TYR A CA 1
ATOM 2681 C C . TYR A 1 401 ? -22.78067 32.73702 17.56985 1.000 71.54768 385 TYR A C 1
ATOM 2682 O O . TYR A 1 401 ? -21.70960 32.35384 17.08672 1.000 69.41116 385 TYR A O 1
ATOM 2691 N N . ARG A 1 402 ? -23.39048 33.86604 17.21450 1.000 78.28366 386 ARG A N 1
ATOM 2692 C CA . ARG A 1 402 ? -22.74644 34.93576 16.45907 1.000 70.31510 386 ARG A CA 1
ATOM 2693 C C . ARG A 1 402 ? -23.03216 36.23436 17.19811 1.000 64.61456 386 ARG A C 1
ATOM 2694 O O . ARG A 1 402 ? -24.19363 36.53715 17.49132 1.000 74.47923 386 ARG A O 1
ATOM 2702 N N . ALA A 1 403 ? -21.98289 36.99268 17.50841 1.000 59.12745 387 ALA A N 1
ATOM 2703 C CA . ALA A 1 403 ? -22.14279 38.23007 18.26230 1.000 71.81833 387 ALA A CA 1
ATOM 2704 C C . ALA A 1 403 ? -20.84183 39.01924 18.27556 1.000 76.76816 387 ALA A C 1
ATOM 2705 O O . ALA A 1 403 ? -19.75529 38.42577 18.31690 1.000 90.26672 387 ALA A O 1
ATOM 2707 N N . PRO A 1 404 ? -20.90720 40.35244 18.27323 1.000 83.85052 388 PRO A N 1
ATOM 2708 C CA . PRO A 1 404 ? -19.67099 41.14108 18.40756 1.000 86.72744 388 PRO A CA 1
ATOM 2709 C C . PRO A 1 404 ? -18.95377 40.90524 19.72991 1.000 84.34675 388 PRO A C 1
ATOM 2710 O O . PRO A 1 404 ? -17.72808 41.06311 19.80078 1.000 80.66475 388 PRO A O 1
ATOM 2714 N N . THR A 1 405 ? -19.67510 40.51536 20.77610 1.000 75.58765 389 THR A N 1
ATOM 2715 C CA . THR A 1 405 ? -19.09254 40.31282 22.09177 1.000 77.08236 389 THR A CA 1
ATOM 2716 C C . THR A 1 405 ? -18.52345 38.91116 22.28879 1.000 73.61337 389 THR A C 1
ATOM 2717 O O . THR A 1 405 ? -18.25775 38.52230 23.42845 1.000 86.91830 389 THR A O 1
ATOM 2721 N N . LEU A 1 406 ? -18.32411 38.14869 21.21818 1.000 82.61386 390 LEU A N 1
ATOM 2722 C CA . LEU A 1 406 ? -17.61408 36.88668 21.34674 1.000 82.33119 390 LEU A CA 1
ATOM 2723 C C . LEU A 1 406 ? -16.11074 37.13692 21.42477 1.000 80.58441 390 LEU A C 1
ATOM 2724 O O . LEU A 1 406 ? -15.60497 38.17004 20.97970 1.000 81.25007 390 LEU A O 1
ATOM 2729 N N . MET A 1 407 ? -15.39597 36.17305 22.00405 1.000 81.55506 391 MET A N 1
ATOM 2730 C CA . MET A 1 407 ? -13.94790 36.28591 22.11968 1.000 77.30535 391 MET A CA 1
ATOM 2731 C C . MET A 1 407 ? -13.31023 36.36263 20.73722 1.000 75.81340 391 MET A C 1
ATOM 2732 O O . MET A 1 407 ? -13.84599 35.84857 19.75334 1.000 92.71547 391 MET A O 1
ATOM 2737 N N . SER A 1 408 ? -12.15109 37.02052 20.66779 1.000 81.51595 392 SER A N 1
ATOM 2738 C CA . SER A 1 408 ? -11.43638 37.13384 19.39924 1.000 76.88999 392 SER A CA 1
ATOM 2739 C C . SER A 1 408 ? -10.85130 35.79313 18.97942 1.000 88.88654 392 SER A C 1
ATOM 2740 O O . SER A 1 408 ? -11.01694 35.36065 17.83400 1.000 85.40678 392 SER A O 1
ATOM 2743 N N . CYS A 1 409 ? -10.16724 35.12239 19.89825 1.000 86.32810 393 CYS A N 1
ATOM 2744 C CA . CYS A 1 409 ? -9.44347 33.89907 19.59605 1.000 83.67497 393 CYS A CA 1
ATOM 2745 C C . CYS A 1 409 ? -8.90776 33.33298 20.89851 1.000 72.84217 393 CYS A C 1
ATOM 2746 O O . CYS A 1 409 ? -8.72869 34.05818 21.87947 1.000 75.59317 393 CYS A O 1
ATOM 2749 N N . TYR A 1 410 ? -8.66529 32.02807 20.90095 1.000 80.62454 394 TYR A N 1
ATOM 2750 C CA . TYR A 1 410 ? -7.80944 31.45774 21.92730 1.000 76.08645 394 TYR A CA 1
ATOM 2751 C C . TYR A 1 410 ? -6.38414 31.92465 21.67463 1.000 77.49852 394 TYR A C 1
ATOM 2752 O O . TYR A 1 410 ? -5.88335 31.82940 20.55011 1.000 87.79338 394 TYR A O 1
ATOM 2761 N N . TRP A 1 411 ? -5.73902 32.44590 22.71546 1.000 79.65994 395 TRP A N 1
ATOM 2762 C CA . TRP A 1 411 ? -4.43150 33.06809 22.55614 1.000 75.63093 395 TRP A CA 1
ATOM 2763 C C . TRP A 1 411 ? -3.42188 32.07477 22.00081 1.000 85.27760 395 TRP A C 1
ATOM 2764 O O . TRP A 1 411 ? -3.10538 31.07133 22.64672 1.000 93.67711 395 TRP A O 1
ATOM 2775 N N . ASN A 1 412 ? -2.90894 32.37169 20.80653 1.000 88.92762 396 ASN A N 1
ATOM 2776 C CA . ASN A 1 412 ? -1.86706 31.57160 20.16481 1.000 95.83313 396 ASN A CA 1
ATOM 2777 C C . ASN A 1 412 ? -2.29894 30.11124 20.02754 1.000 96.23350 396 ASN A C 1
ATOM 2778 O O . ASN A 1 412 ? -1.57152 29.18399 20.38793 1.000 105.17460 396 ASN A O 1
ATOM 2783 N N . ASN A 1 413 ? -3.50595 29.91353 19.50487 1.000 99.34927 397 ASN A N 1
ATOM 2784 C CA . ASN A 1 413 ? -4.03482 28.57703 19.27003 1.000 100.81993 397 ASN A CA 1
ATOM 2785 C C . ASN A 1 413 ? -5.07145 28.63486 18.15537 1.000 99.27574 397 ASN A C 1
ATOM 2786 O O . ASN A 1 413 ? -6.27444 28.52557 18.42440 1.000 105.06095 397 ASN A O 1
ATOM 2791 N N . PRO A 1 414 ? -4.65653 28.80810 16.89710 1.000 96.11813 398 PRO A N 1
ATOM 2792 C CA . PRO A 1 414 ? -5.64722 28.85731 15.81331 1.000 93.72521 398 PRO A CA 1
ATOM 2793 C C . PRO A 1 414 ? -6.34910 27.53429 15.59156 1.000 92.64996 398 PRO A C 1
ATOM 2794 O O . PRO A 1 414 ? -7.47143 27.52940 15.06798 1.000 103.22362 398 PRO A O 1
ATOM 2798 N N . GLU A 1 415 ? -5.72934 26.41569 15.97482 1.000 82.57373 399 GLU A N 1
ATOM 2799 C CA . GLU A 1 415 ? -6.40472 25.12768 15.87238 1.000 87.24924 399 GLU A CA 1
ATOM 2800 C C . GLU A 1 415 ? -7.65308 25.10858 16.74296 1.000 85.50640 399 GLU A C 1
ATOM 2801 O O . GLU A 1 415 ? -8.75298 24.79501 16.26966 1.000 91.24294 399 GLU A O 1
ATOM 2803 N N . ALA A 1 416 ? -7.50349 25.47401 18.01956 1.000 89.98659 400 ALA A N 1
ATOM 2804 C CA . ALA A 1 416 ? -8.65318 25.53688 18.91437 1.000 82.68943 400 ALA A CA 1
ATOM 2805 C C . ALA A 1 416 ? -9.62811 26.63359 18.50642 1.000 85.80532 400 ALA A C 1
ATOM 2806 O O . ALA A 1 416 ? -10.84281 26.47045 18.67254 1.000 95.16161 400 ALA A O 1
ATOM 2808 N N . THR A 1 417 ? -9.12171 27.75129 17.97559 1.000 74.46426 401 THR A N 1
ATOM 2809 C CA . THR A 1 417 ? -10.00465 28.83130 17.54465 1.000 79.75237 401 THR A CA 1
ATOM 2810 C C . THR A 1 417 ? -10.86081 28.40128 16.36337 1.000 85.46983 401 THR A C 1
ATOM 2811 O O . THR A 1 417 ? -12.05528 28.71659 16.30728 1.000 81.99762 401 THR A O 1
ATOM 2815 N N . ALA A 1 418 ? -10.26899 27.67676 15.41119 1.000 95.41430 402 ALA A N 1
ATOM 2816 C CA . ALA A 1 418 ? -11.03451 27.21701 14.25907 1.000 80.65572 402 ALA A CA 1
ATOM 2817 C C . ALA A 1 418 ? -12.07492 26.18022 14.66507 1.000 90.99809 402 ALA A C 1
ATOM 2818 O O . ALA A 1 418 ? -13.22461 26.24018 14.20866 1.000 89.23170 402 ALA A O 1
ATOM 2820 N N . GLU A 1 419 ? -11.69699 25.22621 15.52618 1.000 77.50108 403 GLU A N 1
ATOM 2821 C CA . GLU A 1 419 ? -12.67977 24.26732 16.02234 1.000 93.48163 403 GLU A CA 1
ATOM 2822 C C . GLU A 1 419 ? -13.80735 24.96597 16.77312 1.000 93.33749 403 GLU A C 1
ATOM 2823 O O . GLU A 1 419 ? -14.97445 24.57889 16.64210 1.000 96.58991 403 GLU A O 1
ATOM 2829 N N . ALA A 1 420 ? -13.48354 26.00880 17.54141 1.000 77.50584 404 ALA A N 1
ATOM 2830 C CA . ALA A 1 420 ? -14.49854 26.73631 18.29027 1.000 72.12233 404 ALA A CA 1
ATOM 2831 C C . ALA A 1 420 ? -15.41776 27.54140 17.38640 1.000 82.32920 404 ALA A C 1
ATOM 2832 O O . ALA A 1 420 ? -16.56498 27.80018 17.76532 1.000 82.02585 404 ALA A O 1
ATOM 2834 N N . PHE A 1 421 ? -14.94368 27.94165 16.20512 1.000 80.14064 405 PHE A N 1
ATOM 2835 C CA . PHE A 1 421 ? -15.73887 28.72430 15.26524 1.000 73.89447 405 PHE A CA 1
ATOM 2836 C C . PHE A 1 421 ? -16.08210 27.93488 14.00658 1.000 83.70820 405 PHE A C 1
ATOM 2837 O O . PHE A 1 421 ? -16.37614 28.53362 12.96472 1.000 77.42433 405 PHE A O 1
ATOM 2845 N N . ALA A 1 422 ? -16.05426 26.60450 14.08802 1.000 78.55190 406 ALA A N 1
ATOM 2846 C CA . ALA A 1 422 ? -16.33568 25.76491 12.93190 1.000 68.66211 406 ALA A CA 1
ATOM 2847 C C . ALA A 1 422 ? -17.70218 26.08785 12.33847 1.000 80.26703 406 ALA A C 1
ATOM 2848 O O . ALA A 1 422 ? -18.71005 26.12453 13.04932 1.000 90.45878 406 ALA A O 1
ATOM 2850 N N . GLY A 1 423 ? -17.73095 26.32755 11.02927 1.000 70.82943 407 GLY A N 1
ATOM 2851 C CA . GLY A 1 423 ? -18.96140 26.62621 10.33232 1.000 71.06172 407 GLY A CA 1
ATOM 2852 C C . GLY A 1 423 ? -19.37664 28.07827 10.35087 1.000 65.16944 407 GLY A C 1
ATOM 2853 O O . GLY A 1 423 ? -20.43710 28.40541 9.80631 1.000 90.99764 407 GLY A O 1
ATOM 2854 N N . GLY A 1 424 ? -18.58586 28.95822 10.95989 1.000 66.67420 408 GLY A N 1
ATOM 2855 C CA . GLY A 1 424 ? -18.90483 30.36942 11.02927 1.000 76.04085 408 GLY A CA 1
ATOM 2856 C C . GLY A 1 424 ? -19.62186 30.81185 12.28692 1.000 77.24374 408 GLY A C 1
ATOM 2857 O O . GLY A 1 424 ? -20.02652 31.97897 12.37279 1.000 81.39205 408 GLY A O 1
ATOM 2858 N N . TRP A 1 425 ? -19.80423 29.92009 13.25348 1.000 73.22190 409 TRP A N 1
ATOM 2859 C CA . TRP A 1 425 ? -20.49934 30.22481 14.49239 1.000 74.30880 409 TRP A CA 1
ATOM 2860 C C . TRP A 1 425 ? -19.69025 29.67331 15.65888 1.000 80.00462 409 TRP A C 1
ATOM 2861 O O . TRP A 1 425 ? -18.95112 28.69591 15.51400 1.000 79.08298 409 TRP A O 1
ATOM 2872 N N . PHE A 1 426 ? -19.82138 30.31358 16.81731 1.000 70.97309 410 PHE A N 1
ATOM 2873 C CA . PHE A 1 426 ? -19.09284 29.87165 17.99798 1.000 78.44400 410 PHE A CA 1
ATOM 2874 C C . PHE A 1 426 ? -19.82448 28.71165 18.66786 1.000 77.14422 410 PHE A C 1
ATOM 2875 O O . PHE A 1 426 ? -21.03642 28.77430 18.88825 1.000 72.27614 410 PHE A O 1
ATOM 2883 N N . HIS A 1 427 ? -19.08336 27.65872 19.00400 1.000 71.80858 411 HIS A N 1
ATOM 2884 C CA . HIS A 1 427 ? -19.65688 26.43309 19.55136 1.000 73.38273 411 HIS A CA 1
ATOM 2885 C C . HIS A 1 427 ? -19.56856 26.45896 21.07205 1.000 76.83900 411 HIS A C 1
ATOM 2886 O O . HIS A 1 427 ? -18.49006 26.26837 21.64426 1.000 80.16410 411 HIS A O 1
ATOM 2893 N N . SER A 1 428 ? -20.71542 26.67630 21.72140 1.000 72.62472 412 SER A N 1
ATOM 2894 C CA . SER A 1 428 ? -20.75020 26.75671 23.17742 1.000 67.95374 412 SER A CA 1
ATOM 2895 C C . SER A 1 428 ? -20.48148 25.40743 23.82964 1.000 68.03685 412 SER A C 1
ATOM 2896 O O . SER A 1 428 ? -19.93034 25.35292 24.93434 1.000 75.54236 412 SER A O 1
ATOM 2899 N N . GLY A 1 429 ? -20.86356 24.31681 23.17752 1.000 70.95858 413 GLY A N 1
ATOM 2900 C CA . GLY A 1 429 ? -20.78858 23.01272 23.79720 1.000 54.60254 413 GLY A CA 1
ATOM 2901 C C . GLY A 1 429 ? -21.97190 22.65780 24.66577 1.000 59.57804 413 GLY A C 1
ATOM 2902 O O . GLY A 1 429 ? -21.95451 21.59888 25.30374 1.000 81.43780 413 GLY A O 1
ATOM 2903 N N . ASP A 1 430 ? -22.99644 23.50539 24.71202 1.000 71.81819 414 ASP A N 1
ATOM 2904 C CA . ASP A 1 430 ? -24.20925 23.24110 25.47325 1.000 69.15300 414 ASP A CA 1
ATOM 2905 C C . ASP A 1 430 ? -25.29891 22.74104 24.53272 1.000 75.03553 414 ASP A C 1
ATOM 2906 O O . ASP A 1 430 ? -25.58781 23.37916 23.51479 1.000 79.15166 414 ASP A O 1
ATOM 2911 N N . LEU A 1 431 ? -25.89164 21.59947 24.86907 1.000 70.78181 415 LEU A N 1
ATOM 2912 C CA . LEU A 1 431 ? -27.05600 21.09076 24.15712 1.000 74.50395 415 LEU A CA 1
ATOM 2913 C C . LEU A 1 431 ? -28.31217 21.74044 24.72661 1.000 76.47835 415 LEU A C 1
ATOM 2914 O O . LEU A 1 431 ? -28.49924 21.77227 25.94672 1.000 79.31698 415 LEU A O 1
ATOM 2919 N N . VAL A 1 432 ? -29.16551 22.26583 23.84235 1.000 80.13059 416 VAL A N 1
ATOM 2920 C CA . VAL A 1 432 ? -30.36475 23.00226 24.22833 1.000 63.23040 416 VAL A CA 1
ATOM 2921 C C . VAL A 1 432 ? -31.51929 22.60772 23.31515 1.000 72.19239 416 VAL A C 1
ATOM 2922 O O . VAL A 1 432 ? -31.34132 21.95146 22.28769 1.000 71.68379 416 VAL A O 1
ATOM 2926 N N . ARG A 1 433 ? -32.71765 23.02526 23.71151 1.000 73.97530 417 ARG A N 1
ATOM 2927 C CA . ARG A 1 433 ? -33.86938 23.09422 22.82691 1.000 75.94233 417 ARG A CA 1
ATOM 2928 C C . ARG A 1 433 ? -34.47790 24.48203 22.96692 1.000 79.92045 417 ARG A C 1
ATOM 2929 O O . ARG A 1 433 ? -34.22476 25.19503 23.94060 1.000 75.06035 417 ARG A O 1
ATOM 2937 N N . MET A 1 434 ? -35.29165 24.86443 21.98838 1.000 86.63643 418 MET A N 1
ATOM 2938 C CA . MET A 1 434 ? -35.88352 26.19556 21.97109 1.000 74.21999 418 MET A CA 1
ATOM 2939 C C . MET A 1 434 ? -37.35276 26.06061 21.61280 1.000 79.96333 418 MET A C 1
ATOM 2940 O O . MET A 1 434 ? -37.68326 25.48058 20.57475 1.000 99.25263 418 MET A O 1
ATOM 2945 N N . ASP A 1 435 ? -38.23242 26.58128 22.46590 1.000 75.21619 419 ASP A N 1
ATOM 2946 C CA . ASP A 1 435 ? -39.65724 26.38704 22.24558 1.000 87.47724 419 ASP A CA 1
ATOM 2947 C C . ASP A 1 435 ? -40.18604 27.43424 21.26575 1.000 92.99199 419 ASP A C 1
ATOM 2948 O O . ASP A 1 435 ? -39.43888 28.26312 20.73374 1.000 82.02051 419 ASP A O 1
ATOM 2953 N N . SER A 1 436 ? -41.49969 27.38536 21.01772 1.000 102.50177 420 SER A N 1
ATOM 2954 C CA . SER A 1 436 ? -42.11766 28.27343 20.03913 1.000 87.36443 420 SER A CA 1
ATOM 2955 C C . SER A 1 436 ? -42.08986 29.73065 20.47501 1.000 93.40568 420 SER A C 1
ATOM 2956 O O . SER A 1 436 ? -42.26378 30.61608 19.63137 1.000 101.05225 420 SER A O 1
ATOM 2959 N N . ASP A 1 437 ? -41.86708 29.99943 21.76101 1.000 88.38823 421 ASP A N 1
ATOM 2960 C CA . ASP A 1 437 ? -41.80803 31.35841 22.28166 1.000 77.50628 421 ASP A CA 1
ATOM 2961 C C . ASP A 1 437 ? -40.38840 31.90389 22.37775 1.000 78.87263 421 ASP A C 1
ATOM 2962 O O . ASP A 1 437 ? -40.20992 33.06346 22.76532 1.000 83.00801 421 ASP A O 1
ATOM 2967 N N . GLY A 1 438 ? -39.37852 31.10259 22.04150 1.000 75.75828 422 GLY A N 1
ATOM 2968 C CA . GLY A 1 438 ? -38.00098 31.54710 22.04811 1.000 64.70618 422 GLY A CA 1
ATOM 2969 C C . GLY A 1 438 ? -37.19346 31.17185 23.27389 1.000 80.90934 422 GLY A C 1
ATOM 2970 O O . GLY A 1 438 ? -35.99289 31.47167 23.31401 1.000 73.38220 422 GLY A O 1
ATOM 2971 N N . TYR A 1 439 ? -37.79924 30.51571 24.26276 1.000 81.37315 423 TYR A N 1
ATOM 2972 C CA . TYR A 1 439 ? -37.11501 30.22376 25.51655 1.000 71.34709 423 TYR A CA 1
ATOM 2973 C C . TYR A 1 439 ? -36.21797 28.99865 25.38699 1.000 74.73070 423 TYR A C 1
ATOM 2974 O O . TYR A 1 439 ? -36.58247 28.00222 24.75535 1.000 78.77463 423 TYR A O 1
ATOM 2983 N N . VAL A 1 440 ? -35.03733 29.08301 25.99876 1.000 66.35259 424 VAL A N 1
ATOM 2984 C CA . VAL A 1 440 ? -33.97277 28.09995 25.82906 1.000 66.59480 424 VAL A CA 1
ATOM 2985 C C . VAL A 1 440 ? -33.91258 27.21422 27.06458 1.000 69.54865 424 VAL A C 1
ATOM 2986 O O . VAL A 1 440 ? -33.81952 27.71669 28.19185 1.000 65.65986 424 VAL A O 1
ATOM 2990 N N . TRP A 1 441 ? -33.98272 25.89865 26.85950 1.000 68.43448 425 TRP A N 1
ATOM 2991 C CA . TRP A 1 441 ? -33.80025 24.91656 27.92654 1.000 71.56222 425 TRP A CA 1
ATOM 2992 C C . TRP A 1 441 ? -32.49701 24.16647 27.68201 1.000 66.84545 425 TRP A C 1
ATOM 2993 O O . TRP A 1 441 ? -32.31491 23.57240 26.61534 1.000 73.42552 425 TRP A O 1
ATOM 3004 N N . VAL A 1 442 ? -31.59761 24.19496 28.66324 1.000 72.65911 426 VAL A N 1
ATOM 3005 C CA . VAL A 1 442 ? -30.32215 23.48976 28.57443 1.000 72.75892 426 VAL A CA 1
ATOM 3006 C C . VAL A 1 442 ? -30.49480 22.09342 29.15658 1.000 77.80845 426 VAL A C 1
ATOM 3007 O O . VAL A 1 442 ? -31.07967 21.93477 30.23138 1.000 74.73263 426 VAL A O 1
ATOM 3011 N N . VAL A 1 443 ? -29.99296 21.07488 28.45098 1.000 77.13820 427 VAL A N 1
ATOM 3012 C CA . VAL A 1 443 ? -30.10403 19.68982 28.90057 1.000 92.56931 427 VAL A CA 1
ATOM 3013 C C . VAL A 1 443 ? -28.75931 19.23157 29.44843 1.000 99.57905 427 VAL A C 1
ATOM 3014 O O . VAL A 1 443 ? -27.70347 19.49153 28.85558 1.000 103.29282 427 VAL A O 1
ATOM 3018 N N . ASP A 1 444 ? -28.79837 18.57259 30.60209 1.000 117.69501 428 ASP A N 1
ATOM 3019 C CA . ASP A 1 444 ? -27.60175 18.16752 31.33139 1.000 135.55078 428 ASP A CA 1
ATOM 3020 C C . ASP A 1 444 ? -27.94787 16.94357 32.17518 1.000 135.41700 428 ASP A C 1
ATOM 3021 O O . ASP A 1 444 ? -29.04598 16.38603 32.07437 1.000 118.51180 428 ASP A O 1
ATOM 3026 N N . ARG A 1 445 ? -27.00346 16.52515 33.01367 1.000 116.58146 429 ARG A N 1
ATOM 3027 C CA . ARG A 1 445 ? -27.20613 15.43382 33.95723 1.000 108.83754 429 ARG A CA 1
ATOM 3028 C C . ARG A 1 445 ? -26.74252 15.91613 35.32348 1.000 119.92713 429 ARG A C 1
ATOM 3029 O O . ARG A 1 445 ? -25.59315 16.34595 35.47058 1.000 111.50537 429 ARG A O 1
ATOM 3037 N N . LYS A 1 446 ? -27.63720 15.86561 36.31150 1.000 121.13105 430 LYS A N 1
ATOM 3038 C CA . LYS A 1 446 ? -27.32631 16.40868 37.62887 1.000 123.50169 430 LYS A CA 1
ATOM 3039 C C . LYS A 1 446 ? -26.15017 15.67314 38.25833 1.000 127.22703 430 LYS A C 1
ATOM 3040 O O . LYS A 1 446 ? -26.06667 14.44239 38.20938 1.000 125.81361 430 LYS A O 1
ATOM 3046 N N . LYS A 1 447 ? -25.24034 16.43975 38.85912 1.000 125.54368 431 LYS A N 1
ATOM 3047 C CA . LYS A 1 447 ? -24.06659 15.87168 39.51158 1.000 123.23485 431 LYS A CA 1
ATOM 3048 C C . LYS A 1 447 ? -24.43337 15.40120 40.91726 1.000 121.06864 431 LYS A C 1
ATOM 3049 O O . LYS A 1 447 ? -24.89516 16.19484 41.74467 1.000 133.37690 431 LYS A O 1
ATOM 3055 N N . ASP A 1 448 ? -24.23201 14.11083 41.18197 1.000 115.97607 432 ASP A N 1
ATOM 3056 C CA . ASP A 1 448 ? -24.51496 13.53590 42.49139 1.000 117.77988 432 ASP A CA 1
ATOM 3057 C C . ASP A 1 448 ? -23.33977 13.79187 43.42783 1.000 126.33145 432 ASP A C 1
ATOM 3058 O O . ASP A 1 448 ? -22.18441 13.52658 43.07734 1.000 123.16164 432 ASP A O 1
ATOM 3063 N N . MET A 1 449 ? -23.64143 14.30562 44.62402 1.000 126.04366 433 MET A N 1
ATOM 3064 C CA . MET A 1 449 ? -22.59417 14.70977 45.55734 1.000 130.30158 433 MET A CA 1
ATOM 3065 C C . MET A 1 449 ? -21.98295 13.51927 46.28981 1.000 127.98301 433 MET A C 1
ATOM 3066 O O . MET A 1 449 ? -20.76698 13.48717 46.51451 1.000 135.72826 433 MET A O 1
ATOM 3071 N N . ILE A 1 450 ? -22.80214 12.53393 46.66874 1.000 120.42353 434 ILE A N 1
ATOM 3072 C CA . ILE A 1 450 ? -22.29289 11.37010 47.38755 1.000 114.49541 434 ILE A CA 1
ATOM 3073 C C . ILE A 1 450 ? -21.33572 10.54824 46.52677 1.000 125.04920 434 ILE A C 1
ATOM 3074 O O . ILE A 1 450 ? -20.52096 9.78613 47.06112 1.000 123.13564 434 ILE A O 1
ATOM 3079 N N . ILE A 1 451 ? -21.40266 10.69043 45.20351 1.000 132.59927 435 ILE A N 1
ATOM 3080 C CA . ILE A 1 451 ? -20.51111 9.95821 44.30739 1.000 125.97585 435 ILE A CA 1
ATOM 3081 C C . ILE A 1 451 ? -19.63034 10.91514 43.50131 1.000 121.58455 435 ILE A C 1
ATOM 3082 O O . ILE A 1 451 ? -20.10933 11.63685 42.62393 1.000 110.92209 435 ILE A O 1
ATOM 3087 N N . TYR B 1 37 ? -24.41403 39.60397 12.31729 1.000 126.30181 21 TYR B N 1
ATOM 3088 C CA . TYR B 1 37 ? -23.36676 40.16282 13.16718 1.000 140.53286 21 TYR B CA 1
ATOM 3089 C C . TYR B 1 37 ? -21.98526 39.71266 12.69400 1.000 145.12378 21 TYR B C 1
ATOM 3090 O O . TYR B 1 37 ? -21.01180 39.75808 13.44848 1.000 132.79419 21 TYR B O 1
ATOM 3099 N N . LEU B 1 38 ? -21.91540 39.29852 11.42995 1.000 161.09064 22 LEU B N 1
ATOM 3100 C CA . LEU B 1 38 ? -20.66951 38.82315 10.84499 1.000 163.97742 22 LEU B CA 1
ATOM 3101 C C . LEU B 1 38 ? -19.64666 39.95507 10.73957 1.000 164.63479 22 LEU B C 1
ATOM 3102 O O . LEU B 1 38 ? -19.99540 41.13660 10.65769 1.000 153.42971 22 LEU B O 1
ATOM 3107 N N . ALA B 1 39 ? -18.36846 39.56858 10.75009 1.000 151.95472 23 ALA B N 1
ATOM 3108 C CA . ALA B 1 39 ? -17.19347 40.43458 10.85846 1.000 125.96564 23 ALA B CA 1
ATOM 3109 C C . ALA B 1 39 ? -17.15319 41.23684 12.15782 1.000 131.06450 23 ALA B C 1
ATOM 3110 O O . ALA B 1 39 ? -16.34536 42.16665 12.27277 1.000 127.65063 23 ALA B O 1
ATOM 3112 N N . ARG B 1 40 ? -17.99592 40.89599 13.14264 1.000 132.25331 24 ARG B N 1
ATOM 3113 C CA . ARG B 1 40 ? -18.00398 41.54787 14.46115 1.000 120.95385 24 ARG B CA 1
ATOM 3114 C C . ARG B 1 40 ? -18.39800 43.02396 14.36351 1.000 115.41699 24 ARG B C 1
ATOM 3115 O O . ARG B 1 40 ? -17.88014 43.87471 15.09316 1.000 101.34312 24 ARG B O 1
ATOM 3123 N N . ARG B 1 41 ? -19.32524 43.33400 13.46011 1.000 98.46942 25 ARG B N 1
ATOM 3124 C CA . ARG B 1 41 ? -19.79027 44.69918 13.26047 1.000 81.71968 25 ARG B CA 1
ATOM 3125 C C . ARG B 1 41 ? -21.02628 44.96197 14.11039 1.000 76.14053 25 ARG B C 1
ATOM 3126 O O . ARG B 1 41 ? -21.88908 44.09087 14.25599 1.000 97.82002 25 ARG B O 1
ATOM 3134 N N . GLN B 1 42 ? -21.10942 46.16832 14.66916 1.000 69.89471 26 GLN B N 1
ATOM 3135 C CA . GLN B 1 42 ? -22.29269 46.61811 15.39837 1.000 78.82713 26 GLN B CA 1
ATOM 3136 C C . GLN B 1 42 ? -22.86588 47.84202 14.69021 1.000 70.03406 26 GLN B C 1
ATOM 3137 O O . GLN B 1 42 ? -22.24914 48.91308 14.69241 1.000 75.99125 26 GLN B O 1
ATOM 3143 N N . ASN B 1 43 ? -24.03461 47.67311 14.07330 1.000 67.17995 27 ASN B N 1
ATOM 3144 C CA . ASN B 1 43 ? -24.78731 48.76726 13.47078 1.000 68.07806 27 ASN B CA 1
ATOM 3145 C C . ASN B 1 43 ? -26.22655 48.30678 13.31397 1.000 57.30346 27 ASN B C 1
ATOM 3146 O O . ASN B 1 43 ? -26.52231 47.11598 13.41783 1.000 65.03739 27 ASN B O 1
ATOM 3151 N N . TRP B 1 44 ? -27.12712 49.25747 13.05702 1.000 62.16270 28 TRP B N 1
ATOM 3152 C CA . TRP B 1 44 ? -28.53210 48.86580 13.02649 1.000 56.55633 28 TRP B CA 1
ATOM 3153 C C . TRP B 1 44 ? -28.89804 48.04695 11.79848 1.000 62.88695 28 TRP B C 1
ATOM 3154 O O . TRP B 1 44 ? -29.99231 47.47433 11.77344 1.000 61.60381 28 TRP B O 1
ATOM 3165 N N . VAL B 1 45 ? -28.01986 47.94406 10.79718 1.000 56.56544 29 VAL B N 1
ATOM 3166 C CA . VAL B 1 45 ? -28.28929 47.00842 9.70737 1.000 67.96898 29 VAL B CA 1
ATOM 3167 C C . VAL B 1 45 ? -28.12524 45.57349 10.19170 1.000 65.49119 29 VAL B C 1
ATOM 3168 O O . VAL B 1 45 ? -28.99844 44.72625 9.97276 1.000 66.98876 29 VAL B O 1
ATOM 3172 N N . ASN B 1 46 ? -27.00246 45.28247 10.86158 1.000 65.91320 30 ASN B N 1
ATOM 3173 C CA . ASN B 1 46 ? -26.79415 43.95677 11.44426 1.000 62.07086 30 ASN B CA 1
ATOM 3174 C C . ASN B 1 46 ? -27.86657 43.62517 12.47321 1.000 65.55707 30 ASN B C 1
ATOM 3175 O O . ASN B 1 46 ? -28.33273 42.48185 12.54630 1.000 74.33348 30 ASN B O 1
ATOM 3180 N N . GLN B 1 47 ? -28.25437 44.60618 13.29316 1.000 57.42786 31 GLN B N 1
ATOM 3181 C CA . GLN B 1 47 ? -29.34003 44.38368 14.24292 1.000 61.87323 31 GLN B CA 1
ATOM 3182 C C . GLN B 1 47 ? -30.61515 43.96791 13.52047 1.000 64.55156 31 GLN B C 1
ATOM 3183 O O . GLN B 1 47 ? -31.27639 43.00141 13.91879 1.000 67.52687 31 GLN B O 1
ATOM 3189 N N . LEU B 1 48 ? -30.96091 44.67248 12.43807 1.000 65.68945 32 LEU B N 1
ATOM 3190 C CA . LEU B 1 48 ? -32.12883 44.30075 11.64303 1.000 55.88424 32 LEU B CA 1
ATOM 3191 C C . LEU B 1 48 ? -32.04716 42.85286 11.17013 1.000 67.75990 32 LEU B C 1
ATOM 3192 O O . LEU B 1 48 ? -33.04835 42.12690 11.19264 1.000 64.13257 32 LEU B O 1
ATOM 3197 N N . GLU B 1 49 ? -30.86149 42.40864 10.74509 1.000 66.72837 33 GLU B N 1
ATOM 3198 C CA . GLU B 1 49 ? -30.71965 41.02316 10.30591 1.000 52.04093 33 GLU B CA 1
ATOM 3199 C C . GLU B 1 49 ? -30.89473 40.05445 11.47101 1.000 67.31878 33 GLU B C 1
ATOM 3200 O O . GLU B 1 49 ? -31.61172 39.05346 11.34856 1.000 72.33362 33 GLU B O 1
ATOM 3206 N N . ARG B 1 50 ? -30.25037 40.33343 12.60942 1.000 59.71668 34 ARG B N 1
ATOM 3207 C CA . ARG B 1 50 ? -30.38491 39.45737 13.77024 1.000 55.50259 34 ARG B CA 1
ATOM 3208 C C . ARG B 1 50 ? -31.85146 39.27027 14.14464 1.000 63.19478 34 ARG B C 1
ATOM 3209 O O . ARG B 1 50 ? -32.29684 38.14554 14.40461 1.000 64.63329 34 ARG B O 1
ATOM 3217 N N . HIS B 1 51 ? -32.63253 40.35531 14.12191 1.000 59.10926 35 HIS B N 1
ATOM 3218 C CA . HIS B 1 51 ? -34.03107 40.26703 14.53769 1.000 60.04598 35 HIS B CA 1
ATOM 3219 C C . HIS B 1 51 ? -34.88565 39.53163 13.51135 1.000 63.33361 35 HIS B C 1
ATOM 3220 O O . HIS B 1 51 ? -35.80895 38.80004 13.88562 1.000 70.59246 35 HIS B O 1
ATOM 3227 N N . ALA B 1 52 ? -34.61420 39.72597 12.22105 1.000 56.23747 36 ALA B N 1
ATOM 3228 C CA . ALA B 1 52 ? -35.32980 38.96669 11.20243 1.000 69.65954 36 ALA B CA 1
ATOM 3229 C C . ALA B 1 52 ? -35.02834 37.47801 11.30006 1.000 67.50109 36 ALA B C 1
ATOM 3230 O O . ALA B 1 52 ? -35.88335 36.64836 10.95977 1.000 61.23180 36 ALA B O 1
ATOM 3232 N N . MET B 1 53 ? -33.83039 37.11958 11.76187 1.000 59.17713 37 MET B N 1
ATOM 3233 C CA . MET B 1 53 ? -33.53716 35.71083 11.99583 1.000 63.94440 37 MET B CA 1
ATOM 3234 C C . MET B 1 53 ? -34.16703 35.21304 13.29288 1.000 61.10706 37 MET B C 1
ATOM 3235 O O . MET B 1 53 ? -34.87691 34.20459 13.29171 1.000 75.31144 37 MET B O 1
ATOM 3240 N N . MET B 1 54 ? -33.94191 35.92213 14.40335 1.000 64.30782 38 MET B N 1
ATOM 3241 C CA . MET B 1 54 ? -34.29080 35.39677 15.72179 1.000 61.42790 38 MET B CA 1
ATOM 3242 C C . MET B 1 54 ? -35.74455 35.60697 16.10268 1.000 67.21428 38 MET B C 1
ATOM 3243 O O . MET B 1 54 ? -36.22861 34.94604 17.02411 1.000 73.17468 38 MET B O 1
ATOM 3248 N N . GLN B 1 55 ? -36.45335 36.51282 15.43845 1.000 65.77333 39 GLN B N 1
ATOM 3249 C CA . GLN B 1 55 ? -37.84678 36.80690 15.78085 1.000 65.46019 39 GLN B CA 1
ATOM 32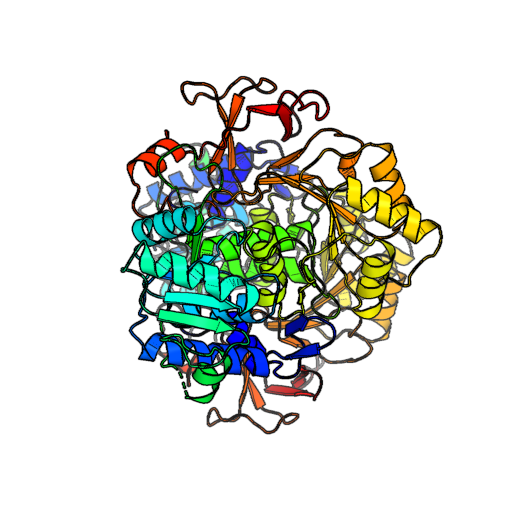50 C C . GLN B 1 55 ? -38.54910 37.42687 14.57729 1.000 71.72125 39 GLN B C 1
ATOM 3251 O O . GLN B 1 55 ? -39.01855 38.57401 14.61947 1.000 65.94416 39 GLN B O 1
ATOM 3257 N N . PRO B 1 56 ? -38.67227 36.66834 13.48402 1.000 68.02586 40 PRO B N 1
ATOM 3258 C CA . PRO B 1 56 ? -39.22033 37.23230 12.24342 1.000 74.88405 40 PRO B CA 1
ATOM 3259 C C . PRO B 1 56 ? -40.59042 37.84812 12.40888 1.000 70.57668 40 PRO B C 1
ATOM 3260 O O . PRO B 1 56 ? -40.87408 38.87852 11.78447 1.000 71.78674 40 PRO B O 1
ATOM 3264 N N . ASP B 1 57 ? -41.45598 37.23165 13.20700 1.000 62.43274 41 ASP B N 1
ATOM 3265 C CA . ASP B 1 57 ? -42.83976 37.66089 13.32099 1.000 64.92459 41 ASP B CA 1
ATOM 3266 C C . ASP B 1 57 ? -43.06143 38.67485 14.43537 1.000 69.08483 41 ASP B C 1
ATOM 3267 O O . ASP B 1 57 ? -44.19830 39.11821 14.63317 1.000 69.85908 41 ASP B O 1
ATOM 3272 N N . ALA B 1 58 ? -42.01559 39.04492 15.16794 1.000 67.82516 42 ALA B N 1
ATOM 3273 C CA . ALA B 1 58 ? -42.14774 40.08472 16.17226 1.000 55.75343 42 ALA B CA 1
ATOM 3274 C C . ALA B 1 58 ? -42.39697 41.42904 15.49151 1.000 70.68007 42 ALA B C 1
ATOM 3275 O O . ALA B 1 58 ? -41.97923 41.63928 14.34923 1.000 70.85545 42 ALA B O 1
ATOM 3277 N N . PRO B 1 59 ? -43.08350 42.35430 16.16298 1.000 64.26933 43 PRO B N 1
ATOM 3278 C CA . PRO B 1 59 ? -43.31753 43.67123 15.55287 1.000 60.65685 43 PRO B CA 1
ATOM 3279 C C . PRO B 1 59 ? -42.05800 44.52495 15.58662 1.000 70.76289 43 PRO B C 1
ATOM 3280 O O . PRO B 1 59 ? -41.38296 44.62427 16.61426 1.000 76.26577 43 PRO B O 1
ATOM 3284 N N . ALA B 1 60 ? -41.74243 45.13282 14.44276 1.000 72.15355 44 ALA B N 1
ATOM 3285 C CA . ALA B 1 60 ? -40.67286 46.11682 14.33039 1.000 63.42211 44 ALA B CA 1
ATOM 3286 C C . ALA B 1 60 ? -41.20387 47.54207 14.33109 1.000 60.41866 44 ALA B C 1
ATOM 3287 O O . ALA B 1 60 ? -40.70558 48.39621 15.07283 1.000 60.14923 44 ALA B O 1
ATOM 3289 N N . LEU B 1 61 ? -42.20909 47.81351 13.50575 1.000 67.48143 45 LEU B N 1
ATOM 3290 C CA . LEU B 1 61 ? -42.75010 49.15444 13.35558 1.000 71.07201 45 LEU B CA 1
ATOM 3291 C C . LEU B 1 61 ? -44.26648 49.10506 13.38717 1.000 67.82667 45 LEU B C 1
ATOM 3292 O O . LEU B 1 61 ? -44.87721 48.18103 12.84286 1.000 66.21779 45 LEU B O 1
ATOM 3297 N N . ARG B 1 62 ? -44.86372 50.10421 14.03117 1.000 62.45795 46 ARG B N 1
ATOM 3298 C CA . ARG B 1 62 ? -46.30581 50.30268 14.02755 1.000 56.10873 46 ARG B CA 1
ATOM 3299 C C . ARG B 1 62 ? -46.58511 51.67791 13.45045 1.000 62.54763 46 ARG B C 1
ATOM 3300 O O . ARG B 1 62 ? -46.02937 52.67719 13.91954 1.000 74.04541 46 ARG B O 1
ATOM 3308 N N . PHE B 1 63 ? -47.43034 51.72442 12.42823 1.000 60.89177 47 PHE B N 1
ATOM 3309 C CA . PHE B 1 63 ? -47.74078 52.96759 11.74589 1.000 63.68511 47 PHE B CA 1
ATOM 3310 C C . PHE B 1 63 ? -49.20632 52.94285 11.34508 1.000 80.13552 47 PHE B C 1
ATOM 3311 O O . PHE B 1 63 ? -49.64246 52.02325 10.64476 1.000 79.18321 47 PHE B O 1
ATOM 3319 N N . VAL B 1 64 ? -49.94737 53.96486 11.78952 1.000 80.98488 48 VAL B N 1
ATOM 3320 C CA . VAL B 1 64 ? -51.39653 54.11433 11.63426 1.000 76.56200 48 VAL B CA 1
ATOM 3321 C C . VAL B 1 64 ? -52.12708 52.77804 11.73721 1.000 74.10344 48 VAL B C 1
ATOM 3322 O O . VAL B 1 64 ? -52.99521 52.46105 10.91446 1.000 77.90460 48 VAL B O 1
ATOM 3326 N N . GLY B 1 65 ? -51.79941 51.99665 12.76494 1.000 73.23602 49 GLY B N 1
ATOM 3327 C CA . GLY B 1 65 ? -52.54207 50.79671 13.07329 1.000 68.53953 49 GLY B CA 1
ATOM 3328 C C . GLY B 1 65 ? -52.07360 49.53848 12.37819 1.000 77.53284 49 GLY B C 1
ATOM 3329 O O . GLY B 1 65 ? -52.54472 48.44869 12.72680 1.000 97.21369 49 GLY B O 1
ATOM 3330 N N . ASN B 1 66 ? -51.17266 49.64033 11.40894 1.000 84.42279 50 ASN B N 1
ATOM 3331 C CA . ASN B 1 66 ? -50.62897 48.45025 10.77561 1.000 79.07854 50 ASN B CA 1
ATOM 3332 C C . ASN B 1 66 ? -49.28967 48.08495 11.39970 1.000 77.54548 50 ASN B C 1
ATOM 3333 O O . ASN B 1 66 ? -48.57226 48.93827 11.92954 1.000 77.90755 50 ASN B O 1
ATOM 3338 N N . THR B 1 67 ? -48.96724 46.79647 11.34370 1.000 72.37781 51 THR B N 1
ATOM 3339 C CA . THR B 1 67 ? -47.77410 46.24654 11.97076 1.000 64.04660 51 THR B CA 1
ATOM 3340 C C . THR B 1 67 ? -46.82904 45.71712 10.90388 1.000 70.39498 51 THR B C 1
ATOM 3341 O O . THR B 1 67 ? -47.23772 44.93986 10.03417 1.000 73.97576 51 THR B O 1
ATOM 3345 N N . MET B 1 68 ? -45.56942 46.13171 10.97710 1.000 71.25140 52 MET B N 1
ATOM 3346 C CA . MET B 1 68 ? -44.51524 45.59818 10.12692 1.000 68.36804 52 MET B CA 1
ATOM 3347 C C . MET B 1 68 ? -43.58438 44.75878 10.98892 1.000 72.54765 52 MET B C 1
ATOM 3348 O O . MET B 1 68 ? -43.01096 45.26492 11.96009 1.000 70.98660 52 MET B O 1
ATOM 3353 N N . THR B 1 69 ? -43.44550 43.48076 10.64375 1.000 71.06337 53 THR B N 1
ATOM 3354 C CA . THR B 1 69 ? -42.57640 42.60291 11.40852 1.000 71.71065 53 THR B CA 1
ATOM 3355 C C . THR B 1 69 ? -41.11508 42.80626 11.01029 1.000 69.30767 53 THR B C 1
ATOM 3356 O O . THR B 1 69 ? -40.79035 43.53207 10.06679 1.000 69.83781 53 THR B O 1
ATOM 3360 N N . TRP B 1 70 ? -40.22175 42.15101 11.75642 1.000 70.79813 54 TRP B N 1
ATOM 3361 C CA . TRP B 1 70 ? -38.80493 42.20093 11.41374 1.000 67.97744 54 TRP B CA 1
ATOM 3362 C C . TRP B 1 70 ? -38.53859 41.52554 10.07258 1.000 70.85169 54 TRP B C 1
ATOM 3363 O O . TRP B 1 70 ? -37.75751 42.03346 9.26119 1.000 71.10544 54 TRP B O 1
ATOM 3374 N N . ALA B 1 71 ? -39.18320 40.38760 9.81218 1.000 69.35563 55 ALA B N 1
ATOM 3375 C CA . ALA B 1 71 ? -38.99824 39.73215 8.52150 1.000 65.72103 55 ALA B CA 1
ATOM 3376 C C . ALA B 1 71 ? -39.51420 40.60415 7.38285 1.000 65.68996 55 ALA B C 1
ATOM 3377 O O . ALA B 1 71 ? -38.90967 40.64890 6.30552 1.000 70.08877 55 ALA B O 1
ATOM 3379 N N . ASP B 1 72 ? -40.62412 41.31587 7.60856 1.000 64.00682 56 ASP B N 1
ATOM 3380 C CA . ASP B 1 72 ? -41.14841 42.22993 6.59613 1.000 70.92183 56 ASP B CA 1
ATOM 3381 C C . ASP B 1 72 ? -40.22170 43.41880 6.38653 1.000 72.43369 56 ASP B C 1
ATOM 3382 O O . ASP B 1 72 ? -39.98036 43.83295 5.24563 1.000 74.16918 56 ASP B O 1
ATOM 3387 N N . LEU B 1 73 ? -39.72765 44.00791 7.47672 1.000 72.32708 57 LEU B N 1
ATOM 3388 C CA . LEU B 1 73 ? -38.84814 45.16475 7.35507 1.000 62.62591 57 LEU B CA 1
ATOM 3389 C C . LEU B 1 73 ? -37.54585 44.77662 6.67328 1.000 65.29124 57 LEU B C 1
ATOM 3390 O O . LEU B 1 73 ? -37.10002 45.44276 5.73342 1.000 65.67447 57 LEU B O 1
ATOM 3395 N N . ARG B 1 74 ? -36.93651 43.68118 7.12254 1.000 61.95699 58 ARG B N 1
ATOM 3396 C CA . ARG B 1 74 ? -35.73057 43.18315 6.47745 1.000 64.51246 58 ARG B CA 1
ATOM 3397 C C . ARG B 1 74 ? -35.96866 42.91678 4.99261 1.000 67.83551 58 ARG B C 1
ATOM 3398 O O . ARG B 1 74 ? -35.13067 43.26471 4.15362 1.000 68.43421 58 ARG B O 1
ATOM 3406 N N . ARG B 1 75 ? -37.11930 42.33541 4.64270 1.000 67.17041 59 ARG B N 1
ATOM 3407 C CA . ARG B 1 75 ? -37.38736 42.00362 3.24305 1.000 57.44506 59 ARG B CA 1
ATOM 3408 C C . ARG B 1 75 ? -37.48635 43.25651 2.37830 1.000 71.83995 59 ARG B C 1
ATOM 3409 O O . ARG B 1 75 ? -36.87610 43.33115 1.30338 1.000 61.85291 59 ARG B O 1
ATOM 3417 N N . ARG B 1 76 ? -38.26492 44.24690 2.82525 1.000 65.93004 60 ARG B N 1
ATOM 3418 C CA . ARG B 1 76 ? -38.38318 45.49440 2.07656 1.000 64.78266 60 ARG B CA 1
ATOM 3419 C C . ARG B 1 76 ? -37.05524 46.24348 2.02978 1.000 69.99046 60 ARG B C 1
ATOM 3420 O O . ARG B 1 76 ? -36.65128 46.72980 0.96663 1.000 75.99636 60 ARG B O 1
ATOM 3428 N N . VAL B 1 77 ? -36.36514 46.34667 3.16935 1.000 71.93407 61 VAL B N 1
ATOM 3429 C CA . VAL B 1 77 ? -35.07526 47.03662 3.21196 1.000 65.82097 61 VAL B CA 1
ATOM 3430 C C . VAL B 1 77 ? -34.10682 46.41839 2.21243 1.000 78.09915 61 VAL B C 1
ATOM 3431 O O . VAL B 1 77 ? -33.46211 47.12437 1.42513 1.000 70.54918 61 VAL B O 1
ATOM 3435 N N . ALA B 1 78 ? -33.99551 45.08607 2.22549 1.000 72.28772 62 ALA B N 1
ATOM 3436 C CA . ALA B 1 78 ? -33.06872 44.41850 1.32024 1.000 65.29603 62 ALA B CA 1
ATOM 3437 C C . ALA B 1 78 ? -33.47280 44.60671 -0.13407 1.000 71.65198 62 ALA B C 1
ATOM 3438 O O . ALA B 1 78 ? -32.60553 44.64563 -1.01488 1.000 71.69475 62 ALA B O 1
ATOM 3440 N N . ALA B 1 79 ? -34.77434 44.73105 -0.40454 1.000 68.89994 63 ALA B N 1
ATOM 3441 C CA . ALA B 1 79 ? -35.22236 44.98467 -1.76887 1.000 66.13961 63 ALA B CA 1
ATOM 3442 C C . ALA B 1 79 ? -34.87516 46.40325 -2.20595 1.000 72.08095 63 ALA B C 1
ATOM 3443 O O . ALA B 1 79 ? -34.35465 46.61133 -3.30857 1.000 73.81104 63 ALA B O 1
ATOM 3445 N N . LEU B 1 80 ? -35.15790 47.39591 -1.35521 1.000 73.64280 64 LEU B N 1
ATOM 3446 C CA . LEU B 1 80 ? -34.78707 48.77042 -1.68452 1.000 68.87561 64 LEU B CA 1
ATOM 3447 C C . LEU B 1 80 ? -33.27849 48.90934 -1.84216 1.000 69.67749 64 LEU B C 1
ATOM 3448 O O . LEU B 1 80 ? -32.80139 49.62457 -2.73174 1.000 72.23139 64 LEU B O 1
ATOM 3453 N N . ALA B 1 81 ? -32.51226 48.22496 -0.99071 1.000 73.21660 65 ALA B N 1
ATOM 3454 C CA . ALA B 1 81 ? -31.06046 48.24380 -1.12180 1.000 67.13903 65 ALA B CA 1
ATOM 3455 C C . ALA B 1 81 ? -30.62373 47.70024 -2.47497 1.000 71.78924 65 ALA B C 1
ATOM 3456 O O . ALA B 1 81 ? -29.72307 48.25424 -3.11698 1.000 76.92845 65 ALA B O 1
ATOM 3458 N N . GLY B 1 82 ? -31.25211 46.61665 -2.92784 1.000 73.85005 66 GLY B N 1
ATOM 3459 C CA . GLY B 1 82 ? -30.90251 46.07043 -4.22565 1.000 69.59803 66 GLY B CA 1
ATOM 3460 C C . GLY B 1 82 ? -31.25374 47.00963 -5.36090 1.000 69.60486 66 GLY B C 1
ATOM 3461 O O . GLY B 1 82 ? -30.50237 47.12704 -6.33281 1.000 65.22104 66 GLY B O 1
ATOM 3462 N N . ALA B 1 83 ? -32.40080 47.69001 -5.25591 1.000 74.73532 67 ALA B N 1
ATOM 3463 C CA . ALA B 1 83 ? -32.78235 48.65960 -6.27829 1.000 73.04022 67 ALA B CA 1
ATOM 3464 C C . ALA B 1 83 ? -31.79743 49.81897 -6.32771 1.000 72.54764 67 ALA B C 1
ATOM 3465 O O . ALA B 1 83 ? -31.42141 50.26954 -7.41645 1.000 77.79051 67 ALA B O 1
ATOM 3467 N N . LEU B 1 84 ? -31.36349 50.30678 -5.15812 1.000 68.24016 68 LEU B N 1
ATOM 3468 C CA . LEU B 1 84 ? -30.37123 51.37909 -5.11135 1.000 64.57617 68 LEU B CA 1
ATOM 3469 C C . LEU B 1 84 ? -29.03305 50.90641 -5.65490 1.000 71.25902 68 LEU B C 1
ATOM 3470 O O . LEU B 1 84 ? -28.38277 51.60818 -6.43815 1.000 75.18266 68 LEU B O 1
ATOM 3475 N N . SER B 1 85 ? -28.59543 49.71908 -5.23037 1.000 75.33006 69 SER B N 1
ATOM 3476 C CA . SER B 1 85 ? -27.31760 49.20115 -5.69764 1.000 71.30023 69 SER B CA 1
ATOM 3477 C C . SER B 1 85 ? -27.33192 48.98879 -7.20270 1.000 70.75129 69 SER B C 1
ATOM 3478 O O . SER B 1 85 ? -26.33064 49.24594 -7.87756 1.000 86.57797 69 SER B O 1
ATOM 3481 N N . GLY B 1 86 ? -28.46565 48.55145 -7.75095 1.000 77.47188 70 GLY B N 1
ATOM 3482 C CA . GLY B 1 86 ? -28.58636 48.38562 -9.18871 1.000 68.77568 70 GLY B CA 1
ATOM 3483 C C . GLY B 1 86 ? -28.55344 49.68304 -9.96695 1.000 85.54261 70 GLY B C 1
ATOM 3484 O O . GLY B 1 86 ? -28.19461 49.67626 -11.15124 1.000 101.49407 70 GLY B O 1
ATOM 3485 N N . ARG B 1 87 ? -28.92267 50.79705 -9.33354 1.000 91.79600 71 ARG B N 1
ATOM 3486 C CA . ARG B 1 87 ? -28.92938 52.09671 -9.99381 1.000 70.85824 71 ARG B CA 1
ATOM 3487 C C . ARG B 1 87 ? -27.72725 52.95286 -9.60933 1.000 75.10944 71 ARG B C 1
ATOM 3488 O O . ARG B 1 87 ? -27.82652 54.18494 -9.57001 1.000 84.42592 71 ARG B O 1
ATOM 3496 N N . GLY B 1 88 ? -26.59300 52.32025 -9.30684 1.000 74.11638 72 GLY B N 1
ATOM 3497 C CA . GLY B 1 88 ? -25.33528 53.01883 -9.14731 1.000 64.35567 72 GLY B CA 1
ATOM 3498 C C . GLY B 1 88 ? -24.95124 53.39001 -7.72813 1.000 77.72331 72 GLY B C 1
ATOM 3499 O O . GLY B 1 88 ? -23.81634 53.83934 -7.51403 1.000 78.38356 72 GLY B O 1
ATOM 3500 N N . VAL B 1 89 ? -25.84606 53.22034 -6.75595 1.000 74.33055 73 VAL B N 1
ATOM 3501 C CA . VAL B 1 89 ? -25.53684 53.60733 -5.38235 1.000 68.15345 73 VAL B CA 1
ATOM 3502 C C . VAL B 1 89 ? -24.52871 52.62541 -4.80242 1.000 69.01882 73 VAL B C 1
ATOM 3503 O O . VAL B 1 89 ? -24.78390 51.41866 -4.71515 1.000 75.51319 73 VAL B O 1
ATOM 3507 N N . GLY B 1 90 ? -23.37402 53.13770 -4.40741 1.000 66.15228 74 GLY B N 1
ATOM 3508 C CA . GLY B 1 90 ? -22.35258 52.28532 -3.84335 1.000 73.04730 74 GLY B CA 1
ATOM 3509 C C . GLY B 1 90 ? -21.87968 52.76944 -2.49263 1.000 67.99887 74 GLY B C 1
ATOM 3510 O O . GLY B 1 90 ? -22.38589 53.76409 -1.96502 1.000 68.14314 74 GLY B O 1
ATOM 3511 N N . PHE B 1 91 ? -20.89782 52.06715 -1.93673 1.000 65.43272 75 PHE B N 1
ATOM 3512 C CA . PHE B 1 91 ? -20.35599 52.40349 -0.62850 1.000 69.17261 75 PHE B CA 1
ATOM 3513 C C . PHE B 1 91 ? -19.91769 53.86165 -0.58329 1.000 63.21994 75 PHE B C 1
ATOM 3514 O O . PHE B 1 91 ? -19.25039 54.35080 -1.49811 1.000 75.21455 75 PHE B O 1
ATOM 3522 N N . GLY B 1 92 ? -20.30366 54.55735 0.48521 1.000 61.44494 76 GLY B N 1
ATOM 3523 C CA . GLY B 1 92 ? -19.94654 55.94618 0.66365 1.000 64.12105 76 GLY B CA 1
ATOM 3524 C C . GLY B 1 92 ? -20.82313 56.94886 -0.05396 1.000 64.57735 76 GLY B C 1
ATOM 3525 O O . GLY B 1 92 ? -20.78699 58.13468 0.29846 1.000 73.22556 76 GLY B O 1
ATOM 3526 N N . ASP B 1 93 ? -21.59686 56.53006 -1.05221 1.000 57.59733 77 ASP B N 1
ATOM 3527 C CA . ASP B 1 93 ? -22.47944 57.46092 -1.73815 1.000 63.07470 77 ASP B CA 1
ATOM 3528 C C . ASP B 1 93 ? -23.53776 58.00086 -0.78013 1.000 64.95771 77 ASP B C 1
ATOM 3529 O O . ASP B 1 93 ? -23.83691 57.40976 0.26068 1.000 76.22255 77 ASP B O 1
ATOM 3534 N N . ARG B 1 94 ? -24.11278 59.13790 -1.14668 1.000 63.07809 78 ARG B N 1
ATOM 3535 C CA . ARG B 1 94 ? -25.11700 59.79523 -0.32620 1.000 60.60875 78 ARG B CA 1
ATOM 3536 C C . ARG B 1 94 ? -26.50053 59.59945 -0.92710 1.000 60.97400 78 ARG B C 1
ATOM 3537 O O . ARG B 1 94 ? -26.68987 59.75393 -2.13587 1.000 68.68108 78 ARG B O 1
ATOM 3545 N N . VAL B 1 95 ? -27.46468 59.26861 -0.06961 1.000 65.39248 79 VAL B N 1
ATOM 3546 C CA . VAL B 1 95 ? -28.86248 59.11478 -0.45234 1.000 57.08235 79 VAL B CA 1
ATOM 3547 C C . VAL B 1 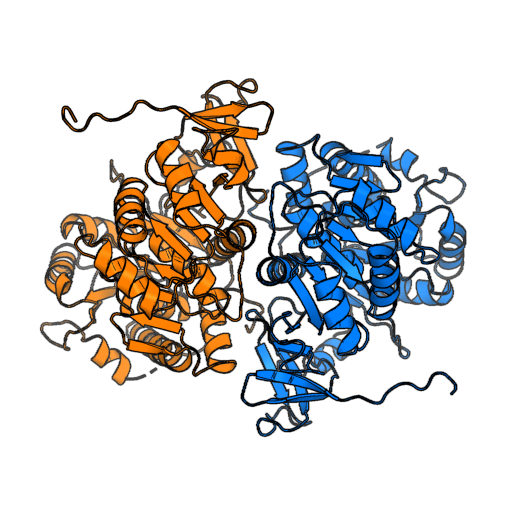95 ? -29.67794 60.11210 0.36098 1.000 62.03649 79 VAL B C 1
ATOM 3548 O O . VAL B 1 95 ? -29.71219 60.02906 1.59479 1.000 64.01507 79 VAL B O 1
ATOM 3552 N N . MET B 1 96 ? -30.31619 61.06205 -0.32383 1.000 72.03737 80 MET B N 1
ATOM 3553 C CA . MET B 1 96 ? -31.21034 62.00069 0.34183 1.000 56.01648 80 MET B CA 1
ATOM 3554 C C . MET B 1 96 ? -32.52393 61.31706 0.70437 1.000 65.53132 80 MET B C 1
ATOM 3555 O O . MET B 1 96 ? -33.00901 60.43483 -0.00731 1.000 69.89850 80 MET B O 1
ATOM 3560 N N . ILE B 1 97 ? -33.10847 61.73661 1.82212 1.000 58.45052 81 ILE B N 1
ATOM 3561 C CA . ILE B 1 97 ? -34.43339 61.28129 2.22701 1.000 58.12709 81 ILE B CA 1
ATOM 3562 C C . ILE B 1 97 ? -35.26799 62.51490 2.53028 1.000 58.49036 81 ILE B C 1
ATOM 3563 O O . ILE B 1 97 ? -34.89234 63.32869 3.38549 1.000 60.50682 81 ILE B O 1
ATOM 3568 N N . LEU B 1 98 ? -36.39294 62.65791 1.82461 1.000 63.49436 82 LEU B N 1
ATOM 3569 C CA . LEU B 1 98 ? -37.30158 63.80044 1.96466 1.000 76.90311 82 LEU B CA 1
ATOM 3570 C C . LEU B 1 98 ? -38.69774 63.23649 2.23367 1.000 64.92888 82 LEU B C 1
ATOM 3571 O O . LEU B 1 98 ? -39.49939 63.08014 1.31195 1.000 81.23137 82 LEU B O 1
ATOM 3576 N N . MET B 1 99 ? -38.98674 62.92474 3.49703 1.000 73.57608 83 MET B N 1
ATOM 3577 C CA . MET B 1 99 ? -40.23025 62.25000 3.84954 1.000 67.00949 83 MET B CA 1
ATOM 3578 C C . MET B 1 99 ? -40.78279 62.80110 5.15519 1.000 63.10856 83 MET B C 1
ATOM 3579 O O . MET B 1 99 ? -40.07022 63.40923 5.95655 1.000 71.82439 83 MET B O 1
ATOM 3584 N N . LEU B 1 100 ? -42.07698 62.58178 5.35093 1.000 79.04512 84 LEU B N 1
ATOM 3585 C CA . LEU B 1 100 ? -42.72676 62.81995 6.62926 1.000 75.97027 84 LEU B CA 1
ATOM 3586 C C . LEU B 1 100 ? -42.61575 61.54161 7.46273 1.000 69.93502 84 LEU B C 1
ATOM 3587 O O . LEU B 1 100 ? -41.95813 60.57810 7.06238 1.000 71.80475 84 LEU B O 1
ATOM 3592 N N . ASN B 1 101 ? -43.25203 61.49993 8.62893 1.000 69.30893 85 ASN B N 1
ATOM 3593 C CA . ASN B 1 101 ? -43.14401 60.30783 9.46437 1.000 63.65163 85 ASN B CA 1
ATOM 3594 C C . ASN B 1 101 ? -43.94321 59.17623 8.83397 1.000 65.50031 85 ASN B C 1
ATOM 3595 O O . ASN B 1 101 ? -45.16875 59.26633 8.70468 1.000 70.77250 85 ASN B O 1
ATOM 3600 N N . ARG B 1 102 ? -43.23944 58.11934 8.43325 1.000 62.03174 86 ARG B N 1
ATOM 3601 C CA . ARG B 1 102 ? -43.81462 56.94492 7.79260 1.000 64.97871 86 ARG B CA 1
ATOM 3602 C C . ARG B 1 102 ? -42.72489 55.88629 7.70297 1.000 64.36287 86 ARG B C 1
ATOM 3603 O O . ARG B 1 102 ? -41.53286 56.20421 7.71534 1.000 68.45543 86 ARG B O 1
ATOM 3611 N N . THR B 1 103 ? -43.14811 54.62369 7.58781 1.000 61.39173 87 THR B N 1
ATOM 3612 C CA . THR B 1 103 ? -42.19853 53.51634 7.65786 1.000 71.03014 87 THR B CA 1
ATOM 3613 C C . THR B 1 103 ? -41.14392 53.58300 6.55958 1.000 62.76914 87 THR B C 1
ATOM 3614 O O . THR B 1 103 ? -40.00961 53.13982 6.77124 1.000 62.13326 87 THR B O 1
ATOM 3618 N N . GLU B 1 104 ? -41.48090 54.12823 5.38900 1.000 64.48515 88 GLU B N 1
ATOM 3619 C CA . GLU B 1 104 ? -40.49107 54.18735 4.31478 1.000 71.40101 88 GLU B CA 1
ATOM 3620 C C . GLU B 1 104 ? -39.28933 55.05561 4.67625 1.000 65.32985 88 GLU B C 1
ATOM 3621 O O . GLU B 1 104 ? -38.22883 54.89921 4.06297 1.000 71.09008 88 GLU B O 1
ATOM 3627 N N . PHE B 1 105 ? -39.42262 55.96661 5.64788 1.000 58.82715 89 PHE B N 1
ATOM 3628 C CA . PHE B 1 105 ? -38.25463 56.70438 6.13056 1.000 55.96267 89 PHE B CA 1
ATOM 3629 C C . PHE B 1 105 ? -37.25589 55.76516 6.79173 1.000 69.89769 89 PHE B C 1
ATOM 3630 O O . PHE B 1 105 ? -36.06746 55.76436 6.44922 1.000 69.58882 89 PHE B O 1
ATOM 3638 N N . VAL B 1 106 ? -37.71887 54.98203 7.77145 1.000 70.97359 90 VAL B N 1
ATOM 3639 C CA . VAL B 1 106 ? -36.85286 54.00355 8.42289 1.000 53.92769 90 VAL B CA 1
ATOM 3640 C C . VAL B 1 106 ? -36.32239 53.00676 7.40332 1.000 62.07969 90 VAL B C 1
ATOM 3641 O O . VAL B 1 106 ? -35.14269 52.63177 7.43579 1.000 62.54036 90 VAL B O 1
ATOM 3645 N N . GLU B 1 107 ? -37.18247 52.56302 6.48000 1.000 55.37398 91 GLU B N 1
ATOM 3646 C CA . GLU B 1 107 ? -36.74326 51.62017 5.45437 1.000 58.07834 91 GLU B CA 1
ATOM 3647 C C . GLU B 1 107 ? -35.62598 52.20960 4.60857 1.000 62.03277 91 GLU B C 1
ATOM 3648 O O . GLU B 1 107 ? -34.69194 51.50123 4.21729 1.000 68.41091 91 GLU B O 1
ATOM 3654 N N . SER B 1 108 ? -35.70218 53.50701 4.31754 1.000 63.38222 92 SER B N 1
ATOM 3655 C CA . SER B 1 108 ? -34.72818 54.11233 3.41739 1.000 62.33394 92 SER B CA 1
ATOM 3656 C C . SER B 1 108 ? -33.39084 54.33691 4.11025 1.000 64.17759 92 SER B C 1
ATOM 3657 O O . SER B 1 108 ? -32.33422 54.11280 3.50891 1.000 68.24720 92 SER B O 1
ATOM 3660 N N . VAL B 1 109 ? -33.40901 54.78622 5.36750 1.000 59.36177 93 VAL B N 1
ATOM 3661 C CA . VAL B 1 109 ? -32.15919 54.91120 6.11337 1.000 60.23091 93 VAL B CA 1
ATOM 3662 C C . VAL B 1 109 ? -31.44411 53.56703 6.15946 1.000 67.50348 93 VAL B C 1
ATOM 3663 O O . VAL B 1 109 ? -30.25352 53.46378 5.83734 1.000 63.03910 93 VAL B O 1
ATOM 3667 N N . LEU B 1 110 ? -32.17314 52.51186 6.53993 1.000 61.64225 94 LEU B N 1
ATOM 3668 C CA . LEU B 1 110 ? -31.57292 51.18669 6.65287 1.000 52.59563 94 LEU B CA 1
ATOM 3669 C C . LEU B 1 110 ? -31.11028 50.66138 5.29535 1.000 54.76533 94 LEU B C 1
ATOM 3670 O O . LEU B 1 110 ? -30.02206 50.08558 5.18833 1.000 59.17849 94 LEU B O 1
ATOM 3675 N N . ALA B 1 111 ? -31.91132 50.85489 4.24591 1.000 59.26832 95 ALA B N 1
ATOM 3676 C CA . ALA B 1 111 ? -31.51935 50.36778 2.92521 1.000 63.80981 95 ALA B CA 1
ATOM 3677 C C . ALA B 1 111 ? -30.22626 51.02235 2.45044 1.000 64.26011 95 ALA B C 1
ATOM 3678 O O . ALA B 1 111 ? -29.31074 50.33657 1.97971 1.000 74.27885 95 ALA B O 1
ATOM 3680 N N . ALA B 1 112 ? -30.13211 52.34806 2.56856 1.000 60.57492 96 ALA B N 1
ATOM 3681 C CA . ALA B 1 112 ? -28.90223 53.04434 2.19926 1.000 63.11332 96 ALA B CA 1
ATOM 3682 C C . ALA B 1 112 ? -27.70847 52.52903 2.99266 1.000 66.76886 96 ALA B C 1
ATOM 3683 O O . ALA B 1 112 ? -26.64150 52.27009 2.42334 1.000 68.47108 96 ALA B O 1
ATOM 3685 N N . ASN B 1 113 ? -27.86692 52.38772 4.31289 1.000 61.89916 97 ASN B N 1
ATOM 3686 C CA . ASN B 1 113 ? -26.77914 51.89610 5.15316 1.000 58.85427 97 ASN B CA 1
ATOM 3687 C C . ASN B 1 113 ? -26.42379 50.44650 4.83820 1.000 66.70129 97 ASN B C 1
ATOM 3688 O O . ASN B 1 113 ? -25.26258 50.04667 4.98682 1.000 63.35433 97 ASN B O 1
ATOM 3693 N N . MET B 1 114 ? -27.40400 49.64823 4.40866 1.000 59.10204 98 MET B N 1
ATOM 3694 C CA . MET B 1 114 ? -27.15267 48.23645 4.14267 1.000 64.03078 98 MET B CA 1
ATOM 3695 C C . MET B 1 114 ? -26.12061 48.04715 3.03991 1.000 72.29279 98 MET B C 1
ATOM 3696 O O . MET B 1 114 ? -25.35114 47.08128 3.06522 1.000 77.25009 98 MET B O 1
ATOM 3701 N N . ILE B 1 115 ? -26.07692 48.95829 2.07158 1.000 75.42764 99 ILE B N 1
ATOM 3702 C CA . ILE B 1 115 ? -25.06334 48.91265 1.02789 1.000 71.05252 99 ILE B CA 1
ATOM 3703 C C . ILE B 1 115 ? -23.89718 49.84643 1.33493 1.000 68.56906 99 ILE B C 1
ATOM 3704 O O . ILE B 1 115 ? -23.06531 50.10205 0.46188 1.000 69.83612 99 ILE B O 1
ATOM 3709 N N . GLY B 1 116 ? -23.80134 50.33565 2.57106 1.000 72.03607 100 GLY B N 1
ATOM 3710 C CA . GLY B 1 116 ? -22.72099 51.20792 2.98472 1.000 50.38718 100 GLY B CA 1
ATOM 3711 C C . GLY B 1 116 ? -22.81901 52.63049 2.48443 1.000 62.39154 100 GLY B C 1
ATOM 3712 O O . GLY B 1 116 ? -21.82033 53.35775 2.52883 1.000 63.00835 100 GLY B O 1
ATOM 3713 N N . ALA B 1 117 ? -23.97521 53.04451 1.98395 1.000 65.34484 101 ALA B N 1
ATOM 3714 C CA . ALA B 1 117 ? -24.19185 54.42501 1.59034 1.000 63.50949 101 ALA B CA 1
ATOM 3715 C C . ALA B 1 117 ? -24.61354 55.25323 2.80601 1.000 68.50821 101 ALA B C 1
ATOM 3716 O O . ALA B 1 117 ? -24.97504 54.71890 3.85677 1.000 61.31283 101 ALA B O 1
ATOM 3718 N N . ILE B 1 118 ? -24.56379 56.57551 2.65106 1.000 62.85895 102 ILE B N 1
ATOM 3719 C CA . ILE B 1 118 ? -24.81252 57.51984 3.73791 1.000 57.82435 102 ILE B CA 1
ATOM 3720 C C . ILE B 1 118 ? -26.18347 58.14853 3.53485 1.000 63.35945 102 ILE B C 1
ATOM 3721 O O . ILE B 1 118 ? -26.42493 58.81547 2.52096 1.000 60.98488 102 ILE B O 1
ATOM 3726 N N . ALA B 1 119 ? -27.07484 57.96477 4.50331 1.000 61.41391 103 ALA B N 1
ATOM 3727 C CA . ALA B 1 119 ? -28.38930 58.58300 4.43126 1.000 51.23732 103 ALA B CA 1
ATOM 3728 C C . ALA B 1 119 ? -28.31047 60.03926 4.86992 1.000 53.58515 103 ALA B C 1
ATOM 3729 O O . ALA B 1 119 ? -27.61175 60.37691 5.82839 1.000 63.25100 103 ALA B O 1
ATOM 3731 N N . VAL B 1 120 ? -29.02188 60.90304 4.15290 1.000 56.80443 104 VAL B N 1
ATOM 3732 C CA . VAL B 1 120 ? -29.04666 62.33610 4.44171 1.000 67.64722 104 VAL B CA 1
ATOM 3733 C C . VAL B 1 120 ? -30.50007 62.75818 4.63069 1.000 67.18252 104 VAL B C 1
ATOM 3734 O O . VAL B 1 120 ? -31.15863 63.15157 3.65661 1.000 62.63166 104 VAL B O 1
ATOM 3738 N N . PRO B 1 121 ? -31.04814 62.67852 5.84491 1.000 69.07853 105 PRO B N 1
ATOM 3739 C CA . PRO B 1 121 ? -32.45274 63.05894 6.04226 1.000 57.15842 105 PRO B CA 1
ATOM 3740 C C . PRO B 1 121 ? -32.62201 64.56622 5.95265 1.000 67.69931 105 PRO B C 1
ATOM 3741 O O . PRO B 1 121 ? -31.78540 65.33183 6.43756 1.000 76.61495 105 PRO B O 1
ATOM 3745 N N . LEU B 1 122 ? -33.72197 64.98677 5.33109 1.000 70.31333 106 LEU B N 1
ATOM 3746 C CA . LEU B 1 122 ? -33.96619 66.38872 5.02470 1.000 62.33501 106 LEU B CA 1
ATOM 3747 C C . LEU B 1 122 ? -35.20808 66.90180 5.73460 1.000 67.23987 106 LEU B C 1
ATOM 3748 O O . LEU B 1 122 ? -36.24717 66.23599 5.75879 1.000 71.87094 106 LEU B O 1
ATOM 3753 N N . ASN B 1 123 ? -35.08327 68.09670 6.30249 1.000 68.75490 107 ASN B N 1
ATOM 3754 C CA . ASN B 1 123 ? -36.21067 68.87430 6.79548 1.000 67.42761 107 ASN B CA 1
ATOM 3755 C C . ASN B 1 123 ? -37.17543 69.14622 5.64590 1.000 69.73571 107 ASN B C 1
ATOM 3756 O O . ASN B 1 123 ? -36.85363 69.92719 4.74338 1.000 69.67334 107 ASN B O 1
ATOM 3761 N N . PHE B 1 124 ? -38.36059 68.52058 5.67014 1.000 67.29078 108 PHE B N 1
ATOM 3762 C CA . PHE B 1 124 ? -39.29355 68.61788 4.54816 1.000 64.20717 108 PHE B CA 1
ATOM 3763 C C . PHE B 1 124 ? -39.89614 70.00824 4.37140 1.000 66.17850 108 PHE B C 1
ATOM 3764 O O . PHE B 1 124 ? -40.65827 70.20917 3.42082 1.000 79.99417 108 PHE B O 1
ATOM 3772 N N . ARG B 1 125 ? -39.59115 70.96260 5.24652 1.000 75.49412 109 ARG B N 1
ATOM 3773 C CA . ARG B 1 125 ? -40.06872 72.33164 5.09550 1.000 72.46499 109 ARG B CA 1
ATOM 3774 C C . ARG B 1 125 ? -39.07083 73.22175 4.36265 1.000 75.55581 109 ARG B C 1
ATOM 3775 O O . ARG B 1 125 ? -39.29892 74.43139 4.25324 1.000 83.85693 109 ARG B O 1
ATOM 3783 N N . LEU B 1 126 ? -37.98131 72.64925 3.85294 1.000 79.01352 110 LEU B N 1
ATOM 3784 C CA . LEU B 1 126 ? -36.98799 73.40812 3.10637 1.000 68.28086 110 LEU B CA 1
ATOM 3785 C C . LEU B 1 126 ? -37.46519 73.67696 1.68516 1.000 78.79836 110 LEU B C 1
ATOM 3786 O O . LEU B 1 126 ? -38.06732 72.81181 1.04078 1.000 74.99143 110 LEU B O 1
ATOM 3791 N N . THR B 1 127 ? -37.18626 74.88538 1.19953 1.000 76.02792 111 THR B N 1
ATOM 3792 C CA . THR B 1 127 ? -37.51937 75.23539 -0.17016 1.000 75.22971 111 THR B CA 1
ATOM 3793 C C . THR B 1 127 ? -36.68245 74.40685 -1.14347 1.000 76.49886 111 THR B C 1
ATOM 3794 O O . THR B 1 127 ? -35.58537 73.95445 -0.80055 1.000 74.79161 111 THR B O 1
ATOM 3798 N N . PRO B 1 128 ? -37.18670 74.17919 -2.35878 1.000 75.54849 112 PRO B N 1
ATOM 3799 C CA . PRO B 1 128 ? -36.39684 73.43073 -3.35062 1.000 77.05429 112 PRO B CA 1
ATOM 3800 C C . PRO B 1 128 ? -35.00164 73.99055 -3.55776 1.000 76.54050 112 PRO B C 1
ATOM 3801 O O . PRO B 1 128 ? -34.05772 73.22119 -3.77792 1.000 80.41232 112 PRO B O 1
ATOM 3805 N N . THR B 1 129 ? -34.83794 75.31045 -3.47335 1.000 76.39883 113 THR B N 1
ATOM 3806 C CA . THR B 1 129 ? -33.50699 75.89797 -3.57163 1.000 66.98031 113 THR B CA 1
ATOM 3807 C C . THR B 1 129 ? -32.64055 75.50825 -2.38355 1.000 71.50869 113 THR B C 1
ATOM 3808 O O . THR B 1 129 ? -31.46634 75.15946 -2.55341 1.000 76.21827 113 THR B O 1
ATOM 3812 N N . GLU B 1 130 ? -33.20033 75.56446 -1.17206 1.000 81.12586 114 GLU B N 1
ATOM 3813 C CA . GLU B 1 130 ? -32.42881 75.21207 0.01570 1.000 72.21390 114 GLU B CA 1
ATOM 3814 C C . GLU B 1 130 ? -31.94419 73.76856 -0.04555 1.000 66.01661 114 GLU B C 1
ATOM 3815 O O . GLU B 1 130 ? -30.79746 73.47662 0.31780 1.000 68.22566 114 GLU B O 1
ATOM 3821 N N . ILE B 1 131 ? -32.80109 72.85480 -0.51265 1.000 64.80643 115 ILE B N 1
ATOM 3822 C CA . ILE B 1 131 ? -32.40688 71.45626 -0.67320 1.000 67.27899 115 ILE B CA 1
ATOM 3823 C C . ILE B 1 131 ? -31.37608 71.30884 -1.78605 1.000 70.72868 115 ILE B C 1
ATOM 3824 O O . ILE B 1 131 ? -30.42628 70.52538 -1.67121 1.000 69.41187 115 ILE B O 1
ATOM 3829 N N . ALA B 1 132 ? -31.55813 72.03735 -2.89075 1.000 78.23587 116 ALA B N 1
ATOM 3830 C CA . ALA B 1 132 ? -30.59672 71.96650 -3.98547 1.000 67.29637 116 ALA B CA 1
ATOM 3831 C C . ALA B 1 132 ? -29.20811 72.38470 -3.53231 1.000 68.04386 116 ALA B C 1
ATOM 3832 O O . ALA B 1 132 ? -28.20776 71.84679 -4.01805 1.000 75.59501 116 ALA B O 1
ATOM 3834 N N . VAL B 1 133 ? -29.12431 73.33613 -2.60333 1.000 67.30288 117 VAL B N 1
ATOM 3835 C CA . VAL B 1 133 ? -27.82752 73.72536 -2.06223 1.000 62.30519 117 VAL B CA 1
ATOM 3836 C C . VAL B 1 133 ? -27.21557 72.57607 -1.26888 1.000 70.82278 117 VAL B C 1
ATOM 3837 O O . VAL B 1 133 ? -26.00045 72.34505 -1.32107 1.000 80.62438 117 VAL B O 1
ATOM 3841 N N . LEU B 1 134 ? -28.04512 71.82180 -0.54256 1.000 64.08007 118 LEU B N 1
ATOM 3842 C CA . LEU B 1 134 ? -27.53146 70.68791 0.22172 1.000 71.47501 118 LEU B CA 1
ATOM 3843 C C . LEU B 1 134 ? -27.11046 69.54432 -0.69540 1.000 76.40424 118 LEU B C 1
ATOM 3844 O O . LEU B 1 134 ? -26.12847 68.84484 -0.41378 1.000 77.53745 118 LEU B O 1
ATOM 3849 N N . VAL B 1 135 ? -27.84715 69.33192 -1.79022 1.000 59.74972 119 VAL B N 1
ATOM 3850 C CA . VAL B 1 135 ? -27.48205 68.28847 -2.74630 1.000 72.89207 119 VAL B CA 1
ATOM 3851 C C . VAL B 1 135 ? -26.10394 68.56122 -3.33485 1.000 70.91013 119 VAL B C 1
ATOM 3852 O O . VAL B 1 135 ? -25.29355 67.64426 -3.51623 1.000 66.16685 119 VAL B O 1
ATOM 3856 N N . GLU B 1 136 ? -25.80944 69.82470 -3.63069 1.000 71.51189 120 GLU B N 1
ATOM 3857 C CA . GLU B 1 136 ? -24.49446 70.15529 -4.16230 1.000 67.75423 120 GLU B CA 1
ATOM 3858 C C . GLU B 1 136 ? -23.40812 70.02717 -3.10408 1.000 64.17355 120 GLU B C 1
ATOM 3859 O O . GLU B 1 136 ? -22.24822 69.76109 -3.43758 1.000 82.19000 120 GLU B O 1
ATOM 3865 N N . ASP B 1 137 ? -23.75910 70.20562 -1.83117 1.000 70.71551 121 ASP B N 1
ATOM 3866 C CA . ASP B 1 137 ? -22.74123 70.21637 -0.78518 1.000 71.71668 121 ASP B CA 1
ATOM 3867 C C . ASP B 1 137 ? -22.19300 68.82185 -0.51645 1.000 67.07677 121 ASP B C 1
ATOM 3868 O O . ASP B 1 137 ? -20.99690 68.66263 -0.25502 1.000 87.54223 121 ASP B O 1
ATOM 3873 N N . CYS B 1 138 ? -23.04783 67.80434 -0.56037 1.000 68.40915 122 CYS B N 1
ATOM 3874 C CA . CYS B 1 138 ? -22.63356 66.42651 -0.33841 1.000 67.19625 122 CYS B CA 1
ATOM 3875 C C . CYS B 1 138 ? -22.67948 65.59108 -1.61031 1.000 70.56249 122 CYS B C 1
ATOM 3876 O O . CYS B 1 138 ? -22.40987 64.38464 -1.55269 1.000 79.00172 122 CYS B O 1
ATOM 3879 N N . VAL B 1 139 ? -23.01013 66.20586 -2.74764 1.000 65.22216 123 VAL B N 1
ATOM 3880 C CA . VAL B 1 139 ? -23.03188 65.55150 -4.05379 1.000 79.29169 123 VAL B CA 1
ATOM 3881 C C . VAL B 1 139 ? -23.79646 64.24048 -3.97231 1.000 67.38829 123 VAL B C 1
ATOM 3882 O O . VAL B 1 139 ? -23.20912 63.15638 -4.02669 1.000 76.02534 123 VAL B O 1
ATOM 3886 N N . ALA B 1 140 ? -25.10440 64.33065 -3.80949 1.000 63.12220 124 ALA B N 1
ATOM 3887 C CA . ALA B 1 140 ? -25.95739 63.15678 -3.74398 1.000 64.91588 124 ALA B CA 1
ATOM 3888 C C . ALA B 1 140 ? -26.72352 63.02026 -5.05223 1.000 65.89558 124 ALA B C 1
ATOM 3889 O O . ALA B 1 140 ? -27.19564 64.01307 -5.61017 1.000 74.48461 124 ALA B O 1
ATOM 3891 N N . HIS B 1 141 ? -26.82267 61.79103 -5.55423 1.000 72.13482 125 HIS B N 1
ATOM 3892 C CA . HIS B 1 141 ? -27.47558 61.54620 -6.83184 1.000 66.55856 125 HIS B CA 1
ATOM 3893 C C . HIS B 1 141 ? -28.85785 60.91974 -6.69575 1.000 75.46785 125 HIS B C 1
ATOM 3894 O O . HIS B 1 141 ? -29.57426 60.81672 -7.70077 1.000 69.70183 125 HIS B O 1
ATOM 3901 N N . VAL B 1 142 ? -29.25052 60.51154 -5.48941 1.000 62.00810 126 VAL B N 1
ATOM 3902 C CA . VAL B 1 142 ? -30.50449 59.80655 -5.25227 1.000 69.99162 126 VAL B CA 1
ATOM 3903 C C . VAL B 1 142 ? -31.28969 60.53189 -4.16512 1.000 73.57564 126 VAL B C 1
ATOM 3904 O O . VAL B 1 142 ? -30.71787 60.97206 -3.16140 1.000 64.33513 126 VAL B O 1
ATOM 3908 N N . MET B 1 143 ? -32.60210 60.65304 -4.35920 1.000 62.57252 127 MET B N 1
ATOM 3909 C CA . MET B 1 143 ? -33.48932 61.18835 -3.33357 1.000 62.90977 127 MET B CA 1
ATOM 3910 C C . MET B 1 143 ? -34.68920 60.26912 -3.19066 1.000 71.83343 127 MET B C 1
ATOM 3911 O O . MET B 1 143 ? -35.42943 60.05622 -4.15557 1.000 74.18679 127 MET B O 1
ATOM 3916 N N . LEU B 1 144 ? -34.87958 59.72935 -1.99284 1.000 70.69592 128 LEU B N 1
ATOM 3917 C CA . LEU B 1 144 ? -36.06425 58.95206 -1.66319 1.000 69.16374 128 LEU B CA 1
ATOM 3918 C C . LEU B 1 144 ? -37.05692 59.88148 -0.97355 1.000 68.90179 128 LEU B C 1
ATOM 3919 O O . LEU B 1 144 ? -36.72559 60.50739 0.03942 1.000 64.44261 128 LEU B O 1
ATOM 3924 N N . THR B 1 145 ? -38.25594 59.99422 -1.53953 1.000 61.05147 129 THR B N 1
ATOM 3925 C CA . THR B 1 145 ? -39.25763 60.94238 -1.06561 1.000 69.15120 129 THR B CA 1
ATOM 3926 C C . THR B 1 145 ? -40.61997 60.25306 -1.11885 1.000 70.63368 129 THR B C 1
ATOM 3927 O O . THR B 1 145 ? -40.71181 59.03851 -1.32070 1.000 68.56279 129 THR B O 1
ATOM 3931 N N . GLU B 1 146 ? -41.69075 61.02015 -0.92053 1.000 70.13260 130 GLU B N 1
ATOM 3932 C CA . GLU B 1 146 ? -43.04840 60.48962 -0.98821 1.000 65.74288 130 GLU B CA 1
ATOM 3933 C C . GLU B 1 146 ? -43.90159 61.38197 -1.88967 1.000 72.13055 130 GLU B C 1
ATOM 3934 O O . GLU B 1 146 ? -43.46604 62.44664 -2.33985 1.000 75.52334 130 GLU B O 1
ATOM 3940 N N . ALA B 1 147 ? -45.13370 60.93242 -2.15718 1.000 64.98920 131 ALA B N 1
ATOM 3941 C CA . ALA B 1 147 ? -45.97753 61.60154 -3.14741 1.000 76.01816 131 ALA B CA 1
ATOM 3942 C C . ALA B 1 147 ? -46.24994 63.05454 -2.77648 1.000 76.70362 131 ALA B C 1
ATOM 3943 O O . ALA B 1 147 ? -46.24143 63.93395 -3.64538 1.000 75.22883 131 ALA B O 1
ATOM 3945 N N . ALA B 1 148 ? -46.49984 63.32791 -1.49414 1.000 84.08658 132 ALA B N 1
ATOM 3946 C CA . ALA B 1 148 ? -46.77266 64.69924 -1.07853 1.000 64.22947 132 ALA B CA 1
ATOM 3947 C C . ALA B 1 148 ? -45.59346 65.62010 -1.36214 1.000 76.35699 132 ALA B C 1
ATOM 3948 O O . ALA B 1 148 ? -45.78528 66.80949 -1.63316 1.000 74.77580 132 ALA B O 1
ATOM 3950 N N . LEU B 1 149 ? -44.37244 65.09550 -1.32291 1.000 73.08431 133 LEU B N 1
ATOM 3951 C CA . LEU B 1 149 ? -43.18150 65.91318 -1.49827 1.000 71.55952 133 LEU B CA 1
ATOM 3952 C C . LEU B 1 149 ? -42.53478 65.73449 -2.86631 1.000 81.64943 133 LEU B C 1
ATOM 3953 O O . LEU B 1 149 ? -41.48293 66.33121 -3.12486 1.000 79.12451 133 LEU B O 1
ATOM 3958 N N . ALA B 1 150 ? -43.14624 64.94937 -3.75421 1.000 81.57265 134 ALA B N 1
ATOM 3959 C CA . ALA B 1 150 ? -42.54199 64.70198 -5.06212 1.000 71.33328 134 ALA B CA 1
ATOM 3960 C C . ALA B 1 150 ? -42.41529 65.95048 -5.93213 1.000 85.29933 134 ALA B C 1
ATOM 3961 O O . ALA B 1 150 ? -41.41771 66.04965 -6.66973 1.000 78.74357 134 ALA B O 1
ATOM 3963 N N . PRO B 1 151 ? -43.35414 66.90572 -5.93291 1.000 81.22160 135 PRO B N 1
ATOM 3964 C CA . PRO B 1 151 ? -43.08151 68.15701 -6.66052 1.000 68.06523 135 PRO B CA 1
ATOM 3965 C C . PRO B 1 151 ? -41.84292 68.88002 -6.16065 1.000 79.36559 135 PRO B C 1
ATOM 3966 O O . PRO B 1 151 ? -41.12577 69.48923 -6.96527 1.000 71.29378 135 PRO B O 1
ATOM 3970 N N . VAL B 1 152 ? -41.55105 68.81980 -4.85969 1.000 77.19614 136 VAL B N 1
ATOM 3971 C CA . VAL B 1 152 ? -40.35496 69.48852 -4.35983 1.000 72.63587 136 VAL B CA 1
ATOM 3972 C C . VAL B 1 152 ? -39.09925 68.80524 -4.88877 1.000 73.49676 136 VAL B C 1
ATOM 3973 O O . VAL B 1 152 ? -38.16415 69.47294 -5.34557 1.000 73.74024 136 VAL B O 1
ATOM 3977 N N . ALA B 1 153 ? -39.06106 67.46840 -4.85616 1.000 79.97795 137 ALA B N 1
ATOM 3978 C CA . ALA B 1 153 ? -37.89425 66.75217 -5.37022 1.000 73.80694 137 ALA B CA 1
ATOM 3979 C C . ALA B 1 153 ? -37.70072 67.00137 -6.86180 1.000 79.18496 137 ALA B C 1
ATOM 3980 O O . ALA B 1 153 ? -36.56275 67.09608 -7.33679 1.000 74.08905 137 ALA B O 1
ATOM 3982 N N . ILE B 1 154 ? -38.80139 67.09659 -7.61667 1.000 80.10506 138 ILE B N 1
ATOM 3983 C CA . ILE B 1 154 ? -38.71963 67.45312 -9.03241 1.000 72.82525 138 ILE B CA 1
ATOM 3984 C C . ILE B 1 154 ? -38.06892 68.81999 -9.19913 1.000 84.14691 138 ILE B C 1
ATOM 3985 O O . ILE B 1 154 ? -37.19674 69.01389 -10.05727 1.000 82.48227 138 ILE B O 1
ATOM 3990 N N . GLY B 1 155 ? -38.48464 69.78958 -8.38249 1.000 82.76855 139 GLY B N 1
ATOM 3991 C CA . GLY B 1 155 ? -37.91158 71.11943 -8.46966 1.000 70.10669 139 GLY B CA 1
ATOM 3992 C C . GLY B 1 155 ? -36.45034 71.16556 -8.07723 1.000 82.50752 139 GLY B C 1
ATOM 3993 O O . GLY B 1 155 ? -35.68162 71.95593 -8.63143 1.000 84.09759 139 GLY B O 1
ATOM 3994 N N . VAL B 1 156 ? -36.04247 70.32704 -7.12201 1.000 82.09017 140 VAL B N 1
ATOM 3995 C CA . VAL B 1 156 ? -34.63127 70.26584 -6.75307 1.000 72.71581 140 VAL B CA 1
ATOM 3996 C C . VAL B 1 156 ? -33.79822 69.79586 -7.93793 1.000 77.89915 140 VAL B C 1
ATOM 3997 O O . VAL B 1 156 ? -32.74872 70.37438 -8.24748 1.000 81.44168 140 VAL B O 1
ATOM 4001 N N . ARG B 1 157 ? -34.27127 68.76134 -8.63855 1.000 70.87635 141 ARG B N 1
ATOM 4002 C CA . ARG B 1 157 ? -33.54688 68.24520 -9.79581 1.000 73.03082 141 ARG B CA 1
ATOM 4003 C C . ARG B 1 157 ? -33.37861 69.30720 -10.87611 1.000 77.26894 141 ARG B C 1
ATOM 4004 O O . ARG B 1 157 ? -32.30392 69.42039 -11.47849 1.000 78.13852 141 ARG B O 1
ATOM 4012 N N . ASN B 1 158 ? -34.42880 70.09284 -11.14210 1.000 81.17050 142 ASN B N 1
ATOM 4013 C CA . ASN B 1 158 ? -34.33270 71.11621 -12.18125 1.000 79.49618 142 ASN B CA 1
ATOM 4014 C C . ASN B 1 158 ? -33.32215 72.19680 -11.82177 1.000 81.94189 142 ASN B C 1
ATOM 4015 O O . ASN B 1 158 ? -32.70482 72.78752 -12.71241 1.000 83.77594 142 ASN B O 1
ATOM 4020 N N . ILE B 1 159 ? -33.13302 72.46013 -10.53359 1.000 80.90916 143 ILE B N 1
ATOM 4021 C CA . ILE B 1 159 ? -32.15580 73.44655 -10.08496 1.000 65.66599 143 ILE B CA 1
ATOM 4022 C C . ILE B 1 159 ? -30.75911 72.84445 -9.99182 1.000 84.83638 143 ILE B C 1
ATOM 4023 O O . ILE B 1 159 ? -29.76533 73.50913 -10.29877 1.000 86.90580 143 ILE B O 1
ATOM 4028 N N . GLN B 1 160 ? -30.65189 71.59449 -9.55076 1.000 65.18465 144 GLN B N 1
ATOM 4029 C CA . GLN B 1 160 ? -29.35628 70.94988 -9.34814 1.000 68.37333 144 GLN B CA 1
ATOM 4030 C C . GLN B 1 160 ? -29.33735 69.62197 -10.09281 1.000 76.67356 144 GLN B C 1
ATOM 4031 O O . GLN B 1 160 ? -29.77283 68.59214 -9.54635 1.000 76.00170 144 GLN B O 1
ATOM 4037 N N . PRO B 1 161 ? -28.83354 69.59103 -11.32804 1.000 76.37144 145 PRO B N 1
ATOM 4038 C CA . PRO B 1 161 ? -28.89919 68.36135 -12.13189 1.000 76.24862 145 PRO B CA 1
ATOM 4039 C C . PRO B 1 161 ? -28.04904 67.21629 -11.60247 1.000 72.76575 145 PRO B C 1
ATOM 4040 O O . PRO B 1 161 ? -27.99776 66.16391 -12.24970 1.000 82.71866 145 PRO B O 1
ATOM 4044 N N . LEU B 1 162 ? -27.37252 67.38627 -10.46396 1.000 62.36460 146 LEU B N 1
ATOM 4045 C CA . LEU B 1 162 ? -26.65969 66.27402 -9.84481 1.000 73.08293 146 LEU B CA 1
ATOM 4046 C C . LEU B 1 162 ? -27.61848 65.20486 -9.35029 1.000 79.40841 146 LEU B C 1
ATOM 4047 O O . LEU B 1 162 ? -27.23169 64.03891 -9.21351 1.000 80.34777 146 LEU B O 1
ATOM 4052 N N . LEU B 1 163 ? -28.85614 65.58834 -9.05639 1.000 78.47709 147 LEU B N 1
ATOM 4053 C CA . LEU B 1 163 ? -29.88704 64.65383 -8.62537 1.000 78.38883 147 LEU B CA 1
ATOM 4054 C C . LEU B 1 163 ? -30.54244 64.05182 -9.86393 1.000 73.39093 147 LEU B C 1
ATOM 4055 O O . LEU B 1 163 ? -31.26105 64.74398 -10.59082 1.000 82.87618 147 LEU B O 1
ATOM 4060 N N . SER B 1 164 ? -30.28633 62.76399 -10.11677 1.000 69.80327 148 SER B N 1
ATOM 4061 C CA . SER B 1 164 ? -30.87604 62.06777 -11.25255 1.000 61.92831 148 SER B CA 1
ATOM 4062 C C . SER B 1 164 ? -31.86594 60.96842 -10.88734 1.000 62.97661 148 SER B C 1
ATOM 4063 O O . SER B 1 164 ? -32.65371 60.57104 -11.75228 1.000 83.21290 148 SER B O 1
ATOM 4066 N N . VAL B 1 165 ? -31.85898 60.46896 -9.65282 1.000 69.42159 149 VAL B N 1
ATOM 4067 C CA . VAL B 1 165 ? -32.69596 59.34024 -9.25336 1.000 79.13672 149 VAL B CA 1
ATOM 4068 C C . VAL B 1 165 ? -33.64456 59.80593 -8.15479 1.000 75.61657 149 VAL B C 1
ATOM 4069 O O . VAL B 1 165 ? -33.21022 60.10483 -7.03544 1.000 77.81258 149 VAL B O 1
ATOM 4073 N N . ILE B 1 166 ? -34.93727 59.85909 -8.47138 1.000 69.61393 150 ILE B N 1
ATOM 4074 C CA . ILE B 1 166 ? -35.98746 60.22242 -7.52546 1.000 73.79116 150 ILE B CA 1
ATOM 4075 C C . ILE B 1 166 ? -36.92909 59.03242 -7.40154 1.000 70.75335 150 ILE B C 1
ATOM 4076 O O . ILE B 1 166 ? -37.48756 58.57125 -8.40450 1.000 71.81873 150 ILE B O 1
ATOM 4081 N N . VAL B 1 167 ? -37.09843 58.53462 -6.17923 1.000 74.06803 151 VAL B N 1
ATOM 4082 C CA . VAL B 1 167 ? -37.96397 57.39680 -5.88560 1.000 68.12361 151 VAL B CA 1
ATOM 4083 C C . VAL B 1 167 ? -39.04077 57.88476 -4.92979 1.000 78.00342 151 VAL B C 1
ATOM 4084 O O . VAL B 1 167 ? -38.72856 58.38452 -3.83968 1.000 66.34205 151 VAL B O 1
ATOM 4088 N N . VAL B 1 168 ? -40.30137 57.74620 -5.33314 1.000 69.01962 152 VAL B N 1
ATOM 4089 C CA . VAL B 1 168 ? -41.42264 58.37383 -4.63738 1.000 78.39465 152 VAL B CA 1
ATOM 4090 C C . VAL B 1 168 ? -42.22224 57.31101 -3.89925 1.000 81.62093 152 VAL B C 1
ATOM 4091 O O . VAL B 1 168 ? -42.81516 56.42177 -4.52387 1.000 84.31322 152 VAL B O 1
ATOM 4095 N N . ALA B 1 169 ? -42.26282 57.42382 -2.57262 1.000 79.31980 153 ALA B N 1
ATOM 4096 C CA . ALA B 1 169 ? -43.08001 56.52908 -1.76655 1.000 73.99282 153 ALA B CA 1
ATOM 4097 C C . ALA B 1 169 ? -44.55503 56.80889 -2.01159 1.000 79.30074 153 ALA B C 1
ATOM 4098 O O . ALA B 1 169 ? -45.00875 57.95177 -1.91028 1.000 81.57106 153 ALA B O 1
ATOM 4100 N N . GLY B 1 170 ? -45.30540 55.76298 -2.33707 1.000 78.80279 154 GLY B N 1
ATOM 4101 C CA . GLY B 1 170 ? -46.70413 55.93028 -2.66226 1.000 72.26481 154 GLY B CA 1
ATOM 4102 C C . GLY B 1 170 ? -46.97750 56.45408 -4.04839 1.000 78.84947 154 GLY B C 1
ATOM 4103 O O . GLY B 1 170 ? -48.11852 56.82168 -4.34041 1.000 90.48250 154 GLY B O 1
ATOM 4104 N N . GLY B 1 171 ? -45.96351 56.50578 -4.91428 1.000 86.37416 155 GLY B N 1
ATOM 4105 C CA . GLY B 1 171 ? -46.13203 56.93483 -6.28215 1.000 75.28609 155 GLY B CA 1
ATOM 4106 C C . GLY B 1 171 ? -45.78246 55.81716 -7.25275 1.000 85.65809 155 GLY B C 1
ATOM 4107 O O . GLY B 1 171 ? -45.22401 54.78174 -6.87344 1.000 83.94011 155 GLY B O 1
ATOM 4108 N N . SER B 1 172 ? -46.12545 56.03769 -8.51766 1.000 97.73893 156 SER B N 1
ATOM 4109 C CA . SER B 1 172 ? -45.84592 55.06827 -9.56430 1.000 95.61398 156 SER B CA 1
ATOM 4110 C C . SER B 1 172 ? -44.65032 55.51475 -10.39558 1.000 99.12056 156 SER B C 1
ATOM 4111 O O . SER B 1 172 ? -44.16350 56.64099 -10.28070 1.000 100.41653 156 SER B O 1
ATOM 4114 N N . SER B 1 173 ? -44.17054 54.60243 -11.23595 1.000 98.94259 157 SER B N 1
ATOM 4115 C CA . SER B 1 173 ? -43.05410 54.89170 -12.13217 1.000 94.28139 157 SER B CA 1
ATOM 4116 C C . SER B 1 173 ? -43.59214 55.65417 -13.33871 1.000 111.76166 157 SER B C 1
ATOM 4117 O O . SER B 1 173 ? -44.20482 55.07044 -14.23653 1.000 108.31140 157 SER B O 1
ATOM 4120 N N . GLN B 1 174 ? -43.35722 56.96583 -13.35978 1.000 116.04020 158 GLN B N 1
ATOM 4121 C CA . GLN B 1 174 ? -43.87723 57.86011 -14.38736 1.000 113.46203 158 GLN B CA 1
ATOM 4122 C C . GLN B 1 174 ? -43.14033 59.18678 -14.27806 1.000 121.00598 158 GLN B C 1
ATOM 4123 O O . GLN B 1 174 ? -42.47254 59.45892 -13.27725 1.000 133.55419 158 GLN B O 1
ATOM 4129 N N . ASP B 1 175 ? -43.27145 60.00932 -15.32222 1.000 137.09203 159 ASP B N 1
ATOM 4130 C CA . ASP B 1 175 ? -42.77619 61.39162 -15.31441 1.000 135.78494 159 ASP B CA 1
ATOM 4131 C C . ASP B 1 175 ? -41.28735 61.46321 -14.97244 1.000 122.85416 159 ASP B C 1
ATOM 4132 O O . ASP B 1 175 ? -40.85323 62.32698 -14.20478 1.000 109.22501 159 ASP B O 1
ATOM 4137 N N . SER B 1 176 ? -40.49968 60.54867 -15.54822 1.000 105.92689 160 SER B N 1
ATOM 4138 C CA . SER B 1 176 ? -39.06815 60.43063 -15.25561 1.000 104.63879 160 SER B CA 1
ATOM 4139 C C . SER B 1 176 ? -38.80429 60.26523 -13.75683 1.000 104.01425 160 SER B C 1
ATOM 4140 O O . SER B 1 176 ? -37.82207 60.78718 -13.22331 1.000 89.44624 160 SER B O 1
ATOM 4143 N N . VAL B 1 177 ? -39.68279 59.54423 -13.06205 1.000 110.83643 161 VAL B N 1
ATOM 4144 C CA . VAL B 1 177 ? -39.55593 59.28815 -11.63255 1.000 89.64095 161 VAL B CA 1
ATOM 4145 C C . VAL B 1 177 ? -39.87780 57.82211 -11.38292 1.000 85.27833 161 VAL B C 1
ATOM 4146 O O . VAL B 1 177 ? -40.71909 57.23189 -12.06666 1.000 100.37750 161 VAL B O 1
ATOM 4150 N N . PHE B 1 178 ? -39.19165 57.22581 -10.41077 1.000 74.77609 162 PHE B N 1
ATOM 4151 C CA . PHE B 1 178 ? -39.43655 55.83705 -10.05454 1.000 79.55299 162 PHE B CA 1
ATOM 4152 C C . PHE B 1 178 ? -40.47511 55.72351 -8.94694 1.000 80.17829 162 PHE B C 1
ATOM 4153 O O . PHE B 1 178 ? -40.57863 56.58311 -8.06643 1.000 83.34621 162 PHE B O 1
ATOM 4161 N N . GLY B 1 179 ? -41.24516 54.63990 -9.00291 1.000 86.78458 163 GLY B N 1
ATOM 4162 C CA . GLY B 1 179 ? -42.18440 54.31780 -7.94844 1.000 87.35481 163 GLY B CA 1
ATOM 4163 C C . GLY B 1 179 ? -41.50911 53.46099 -6.89875 1.000 78.57465 163 GLY B C 1
ATOM 4164 O O . GLY B 1 179 ? -40.83366 52.47994 -7.22199 1.000 85.05298 163 GLY B O 1
ATOM 4165 N N . TYR B 1 180 ? -41.69334 53.84025 -5.63625 1.000 75.52012 164 TYR B N 1
ATOM 4166 C CA . TYR B 1 180 ? -41.03525 53.14135 -4.53841 1.000 78.86781 164 TYR B CA 1
ATOM 4167 C C . TYR B 1 180 ? -41.43368 51.66807 -4.49822 1.000 80.73700 164 TYR B C 1
ATOM 4168 O O . TYR B 1 180 ? -40.57701 50.77776 -4.52091 1.000 75.34315 164 TYR B O 1
ATOM 4177 N N . GLU B 1 181 ? -42.73609 51.38547 -4.43740 1.000 78.43658 165 GLU B N 1
ATOM 4178 C CA . GLU B 1 181 ? -43.15411 49.98761 -4.40756 1.000 76.03460 165 GLU B CA 1
ATOM 4179 C C . GLU B 1 181 ? -42.77686 49.26769 -5.69525 1.000 81.60203 165 GLU B C 1
ATOM 4180 O O . GLU B 1 181 ? -42.56257 48.05025 -5.68283 1.000 78.80118 165 GLU B O 1
ATOM 4186 N N . ASP B 1 182 ? -42.67285 49.99943 -6.80959 1.000 80.37573 166 ASP B N 1
ATOM 4187 C CA . ASP B 1 182 ? -42.22953 49.38129 -8.05659 1.000 85.78636 166 ASP B CA 1
ATOM 4188 C C . ASP B 1 182 ? -40.78809 48.89044 -7.94937 1.000 86.93502 166 ASP B C 1
ATOM 4189 O O . ASP B 1 182 ? -40.46651 47.78594 -8.40347 1.000 84.42880 166 ASP B O 1
ATOM 4194 N N . LEU B 1 183 ? -39.90205 49.69709 -7.35466 1.000 80.83964 167 LEU B N 1
ATOM 4195 C CA . LEU B 1 183 ? -38.51135 49.27562 -7.20971 1.000 77.25795 167 LEU B CA 1
ATOM 4196 C C . LEU B 1 183 ? -38.36886 48.10026 -6.25407 1.000 78.84677 167 LEU B C 1
ATOM 4197 O O . LEU B 1 183 ? -37.48137 47.26071 -6.43097 1.000 77.77690 167 LEU B O 1
ATOM 4202 N N . LEU B 1 184 ? -39.19289 48.03501 -5.21245 1.000 82.08640 168 LEU B N 1
ATOM 4203 C CA . LEU B 1 184 ? -39.04507 46.92144 -4.28633 1.000 82.64826 168 LEU B CA 1
ATOM 4204 C C . LEU B 1 184 ? -39.45348 45.61305 -4.94503 1.000 84.89543 168 LEU B C 1
ATOM 4205 O O . LEU B 1 184 ? -38.80159 44.58218 -4.73861 1.000 83.49092 168 LEU B O 1
ATOM 4210 N N . ASN B 1 185 ? -40.49913 45.65011 -5.76978 1.000 91.66019 169 ASN B N 1
ATOM 4211 C CA . ASN B 1 185 ? -41.04400 44.47858 -6.43802 1.000 91.48209 169 ASN B CA 1
ATOM 4212 C C . ASN B 1 185 ? -40.24450 44.07741 -7.67233 1.000 80.86249 169 ASN B C 1
ATOM 4213 O O . ASN B 1 185 ? -40.67622 43.18331 -8.40625 1.000 96.05613 169 ASN B O 1
ATOM 4218 N N . GLU B 1 186 ? -39.08644 44.69819 -7.91220 1.000 88.12295 170 GLU B N 1
ATOM 4219 C CA . GLU B 1 186 ? -38.30926 44.44417 -9.11912 1.000 85.81486 170 GLU B CA 1
ATOM 4220 C C . GLU B 1 186 ? -37.00358 43.70756 -8.82108 1.000 109.56328 170 GLU B C 1
ATOM 4221 O O . GLU B 1 186 ? -36.18300 43.51936 -9.72780 1.000 117.42442 170 GLU B O 1
ATOM 4227 N N . ALA B 1 187 ? -36.82157 43.25752 -7.57342 1.000 124.99973 171 ALA B N 1
ATOM 4228 C CA . ALA B 1 187 ? -35.60462 42.60050 -7.06319 1.000 122.60692 171 ALA B CA 1
ATOM 4229 C C . ALA B 1 187 ? -35.03120 41.47005 -7.93461 1.000 133.67122 171 ALA B C 1
ATOM 4230 O O . ALA B 1 187 ? -35.60232 41.06443 -8.94771 1.000 124.19315 171 ALA B O 1
ATOM 4232 N N . HIS B 1 191 ? -29.24437 41.84780 -2.90165 1.000 138.61212 175 HIS B N 1
ATOM 4233 C CA . HIS B 1 191 ? -28.14382 42.53374 -2.23320 1.000 151.56571 175 HIS B CA 1
ATOM 4234 C C . HIS B 1 191 ? -27.05133 41.58061 -1.74527 1.000 165.63736 175 HIS B C 1
ATOM 4235 O O . HIS B 1 191 ? -27.31399 40.67830 -0.94136 1.000 152.61958 175 HIS B O 1
ATOM 4242 N N . GLU B 1 192 ? -25.80079 41.80458 -2.22820 1.000 168.52608 176 GLU B N 1
ATOM 4243 C CA . GLU B 1 192 ? -24.59383 41.06937 -1.83875 1.000 165.25352 176 GLU B CA 1
ATOM 4244 C C . GLU B 1 192 ? -23.98627 41.68635 -0.58040 1.000 163.52601 176 GLU B C 1
ATOM 4245 O O . GLU B 1 192 ? -23.82120 42.91140 -0.52246 1.000 164.51505 176 GLU B O 1
ATOM 4251 N N . PRO B 1 193 ? -23.64225 40.87879 0.42758 1.000 139.02689 177 PRO B N 1
ATOM 4252 C CA . PRO B 1 193 ? -23.19952 41.43090 1.71581 1.000 126.88789 177 PRO B CA 1
ATOM 4253 C C . PRO B 1 193 ? -22.04074 42.40768 1.59141 1.000 123.96830 177 PRO B C 1
ATOM 4254 O O . PRO B 1 193 ? -21.13733 42.23434 0.77309 1.000 116.88185 177 PRO B O 1
ATOM 4258 N N . VAL B 1 194 ? -22.08013 43.43972 2.43117 1.000 114.87743 178 VAL B N 1
ATOM 4259 C CA . VAL B 1 194 ? -21.09952 44.51538 2.43285 1.000 92.74535 178 VAL B CA 1
ATOM 4260 C C . VAL B 1 194 ? -20.53660 44.63914 3.83815 1.000 86.96525 178 VAL B C 1
ATOM 4261 O O . VAL B 1 194 ? -21.29492 44.72191 4.81095 1.000 93.24954 178 VAL B O 1
ATOM 4265 N N . ASP B 1 195 ? -19.21378 44.64207 3.94440 1.000 84.48073 179 ASP B N 1
ATOM 4266 C CA . ASP B 1 195 ? -18.57361 44.83238 5.23665 1.000 81.70214 179 ASP B CA 1
ATOM 4267 C C . ASP B 1 195 ? -18.64613 46.30228 5.62583 1.000 79.74809 179 ASP B C 1
ATOM 4268 O O . ASP B 1 195 ? -18.09569 47.16307 4.93187 1.000 95.25635 179 ASP B O 1
ATOM 4273 N N . ILE B 1 196 ? -19.32148 46.58903 6.73290 1.000 76.00880 180 ILE B N 1
ATOM 4274 C CA . ILE B 1 196 ? -19.52275 47.96291 7.18139 1.000 73.99215 180 ILE B CA 1
ATOM 4275 C C . ILE B 1 196 ? -18.75385 48.18887 8.47685 1.000 73.19024 180 ILE B C 1
ATOM 4276 O O . ILE B 1 196 ? -19.25675 47.86569 9.56497 1.000 79.88981 180 ILE B O 1
ATOM 4281 N N . PRO B 1 197 ? -17.53922 48.73065 8.40709 1.000 73.12143 181 PRO B N 1
ATOM 4282 C CA . PRO B 1 197 ? -16.79561 49.03702 9.63296 1.000 74.97114 181 PRO B CA 1
ATOM 4283 C C . PRO B 1 197 ? -17.56251 50.02309 10.49437 1.000 73.67182 181 PRO B C 1
ATOM 4284 O O . PRO B 1 197 ? -18.24731 50.91578 9.99088 1.000 70.70861 181 PRO B O 1
ATOM 4288 N N . ASN B 1 198 ? -17.42708 49.86089 11.81193 1.000 64.95883 182 ASN B N 1
ATOM 4289 C CA . ASN B 1 198 ? -18.20058 50.66129 12.75537 1.000 62.24913 182 ASN B CA 1
ATOM 4290 C C . ASN B 1 198 ? -17.85592 52.14602 12.71766 1.000 70.08157 182 ASN B C 1
ATOM 4291 O O . ASN B 1 198 ? -18.62346 52.95071 13.25896 1.000 72.65363 182 ASN B O 1
ATOM 4296 N N . ASP B 1 199 ? -16.73701 52.53078 12.10356 1.000 73.73000 183 ASP B N 1
ATOM 4297 C CA . ASP B 1 199 ? -16.39339 53.93687 11.92506 1.000 70.71104 183 ASP B CA 1
ATOM 4298 C C . ASP B 1 199 ? -16.92780 54.51064 10.62473 1.000 67.55129 183 ASP B C 1
ATOM 4299 O O . ASP B 1 199 ? -16.62879 55.66681 10.30384 1.000 79.72158 183 ASP B O 1
ATOM 4304 N N . SER B 1 200 ? -17.68637 53.73025 9.86570 1.000 74.64411 184 SER B N 1
ATOM 4305 C CA . SER B 1 200 ? -18.20454 54.20941 8.59684 1.000 62.21757 184 SER B CA 1
ATOM 4306 C C . SER B 1 200 ? -19.29278 55.25191 8.83824 1.000 65.54057 184 SER B C 1
ATOM 4307 O O . SER B 1 200 ? -20.13230 55.07866 9.72705 1.000 70.35339 184 SER B O 1
ATOM 4310 N N . PRO B 1 201 ? -19.28860 56.34995 8.08809 1.000 70.53914 185 PRO B N 1
ATOM 4311 C CA . PRO B 1 201 ? -20.38455 57.32002 8.19985 1.000 56.25119 185 PRO B CA 1
ATOM 4312 C C . PRO B 1 201 ? -21.72516 56.66907 7.89654 1.000 56.40376 185 PRO B C 1
ATOM 4313 O O . PRO B 1 201 ? -21.88927 55.97873 6.88784 1.000 64.33062 185 PRO B O 1
ATOM 4317 N N . ALA B 1 202 ? -22.68891 56.89228 8.78434 1.000 59.65616 186 ALA B N 1
ATOM 4318 C CA . ALA B 1 202 ? -24.03192 56.37846 8.58129 1.000 47.09616 186 ALA B CA 1
ATOM 4319 C C . ALA B 1 202 ? -25.01677 57.45332 8.16049 1.000 59.25534 186 ALA B C 1
ATOM 4320 O O . ALA B 1 202 ? -25.92972 57.16298 7.37726 1.000 53.57550 186 ALA B O 1
ATOM 4322 N N . LEU B 1 203 ? -24.84227 58.68467 8.64926 1.000 53.15047 187 LEU B N 1
ATOM 4323 C CA . LEU B 1 203 ? -25.75985 59.77891 8.36566 1.000 50.53662 187 LEU B CA 1
ATOM 4324 C C . LEU B 1 203 ? -24.99498 61.08170 8.18645 1.000 57.36644 187 LEU B C 1
ATOM 4325 O O . LEU B 1 203 ? -23.96897 61.31231 8.83114 1.000 59.45107 187 LEU B O 1
ATOM 4330 N N . ILE B 1 204 ? -25.52321 61.94407 7.32313 1.000 55.41668 188 ILE B N 1
ATOM 4331 C CA . ILE B 1 204 ? -25.17546 63.36031 7.30288 1.000 55.02940 188 ILE B CA 1
ATOM 4332 C C . ILE B 1 204 ? -26.40237 64.12477 7.78128 1.000 55.15528 188 ILE B C 1
ATOM 4333 O O . ILE B 1 204 ? -27.43444 64.14745 7.09656 1.000 66.02097 188 ILE B O 1
ATOM 4338 N N . MET B 1 205 ? -26.29684 64.74080 8.95857 1.000 55.62208 189 MET B N 1
ATOM 4339 C CA . MET B 1 205 ? -27.36843 65.54221 9.54282 1.000 62.01274 189 MET B CA 1
ATOM 4340 C C . MET B 1 205 ? -27.01509 67.01420 9.36180 1.000 65.91208 189 MET B C 1
ATOM 4341 O O . MET B 1 205 ? -26.12853 67.53008 10.04824 1.000 68.71420 189 MET B O 1
ATOM 4346 N N . TYR B 1 206 ? -27.70724 67.68898 8.44569 1.000 60.46967 190 TYR B N 1
ATOM 4347 C CA . TYR B 1 206 ? -27.40877 69.08605 8.15160 1.000 68.96752 190 TYR B CA 1
ATOM 4348 C C . TYR B 1 206 ? -28.02215 70.01747 9.18924 1.000 68.58296 190 TYR B C 1
ATOM 4349 O O . TYR B 1 206 ? -29.18280 69.86667 9.57240 1.000 76.59648 190 TYR B O 1
ATOM 4358 N N . THR B 1 207 ? -27.23265 70.98494 9.64373 1.000 74.56003 191 THR B N 1
ATOM 4359 C CA . THR B 1 207 ? -27.69333 71.92933 10.64955 1.000 79.60763 191 THR B CA 1
ATOM 4360 C C . THR B 1 207 ? -28.64865 72.94731 10.03031 1.000 94.10759 191 THR B C 1
ATOM 4361 O O . THR B 1 207 ? -28.53438 73.30673 8.85488 1.000 95.60029 191 THR B O 1
ATOM 4365 N N . SER B 1 208 ? -29.61570 73.39895 10.82834 1.000 115.49860 192 SER B N 1
ATOM 4366 C CA . SER B 1 208 ? -30.65601 74.28817 10.32717 1.000 118.26374 192 SER B CA 1
ATOM 4367 C C . SER B 1 208 ? -30.35396 75.76150 10.55376 1.000 127.00462 192 SER B C 1
ATOM 4368 O O . SER B 1 208 ? -31.14207 76.60770 10.12013 1.000 141.92212 192 SER B O 1
ATOM 4371 N N . GLY B 1 209 ? -29.23915 76.08961 11.21329 1.000 130.27454 193 GLY B N 1
ATOM 4372 C CA . GLY B 1 209 ? -28.85695 77.48733 11.34890 1.000 140.92351 193 GLY B CA 1
ATOM 4373 C C . GLY B 1 209 ? -28.76943 78.19784 10.01144 1.000 152.10423 193 GLY B C 1
ATOM 4374 O O . GLY B 1 209 ? -29.25062 79.32504 9.86433 1.000 141.56255 193 GLY B O 1
ATOM 4375 N N . THR B 1 210 ? -28.15989 77.54054 9.01842 1.000 158.23487 194 THR B N 1
ATOM 4376 C CA . THR B 1 210 ? -28.10224 78.01545 7.62850 1.000 161.73596 194 THR B CA 1
ATOM 4377 C C . THR B 1 210 ? -27.64543 79.47022 7.53193 1.000 161.27779 194 THR B C 1
ATOM 4378 O O . THR B 1 210 ? -28.08544 80.21463 6.65237 1.000 154.16918 194 THR B O 1
ATOM 4382 N N . THR B 1 211 ? -26.75913 79.88666 8.43955 1.000 161.18849 195 THR B N 1
ATOM 4383 C CA . THR B 1 211 ? -26.25493 81.25541 8.40560 1.000 161.04451 195 THR B CA 1
ATOM 4384 C C . THR B 1 211 ? -25.51403 81.52797 7.10079 1.000 148.55588 195 THR B C 1
ATOM 4385 O O . THR B 1 211 ? -25.84168 82.47160 6.37162 1.000 144.51273 195 THR B O 1
ATOM 4389 N N . GLY B 1 212 ? -24.52244 80.69728 6.78172 1.000 128.34905 196 GLY B N 1
ATOM 4390 C CA . GLY B 1 212 ? -23.76363 80.84507 5.55404 1.000 126.55714 196 GLY B CA 1
ATOM 4391 C C . GLY B 1 212 ? -23.65550 79.55415 4.76728 1.000 125.44905 196 GLY B C 1
ATOM 4392 O O . GLY B 1 212 ? -24.66317 79.03143 4.28166 1.000 128.46510 196 GLY B O 1
ATOM 4393 N N . ARG B 1 213 ? -22.43867 79.03688 4.62829 1.000 112.74444 197 ARG B N 1
ATOM 4394 C CA . ARG B 1 213 ? -22.24641 77.75793 3.96142 1.000 113.54601 197 ARG B CA 1
ATOM 4395 C C . ARG B 1 213 ? -22.91068 76.64554 4.77412 1.000 115.15133 197 ARG B C 1
ATOM 4396 O O . ARG B 1 213 ? -22.87163 76.67109 6.00981 1.000 92.12688 197 ARG B O 1
ATOM 4404 N N . PRO B 1 214 ? -23.54556 75.67037 4.12300 1.000 114.36001 198 PRO B N 1
ATOM 4405 C CA . PRO B 1 214 ? -24.18765 74.58359 4.87447 1.000 87.71706 198 PRO B CA 1
ATOM 4406 C C . PRO B 1 214 ? -23.16390 73.71207 5.58672 1.000 82.32558 198 PRO B C 1
ATOM 4407 O O . PRO B 1 214 ? -22.06102 73.47960 5.08587 1.000 90.60370 198 PRO B O 1
ATOM 4411 N N . LYS B 1 215 ? -23.54446 73.22540 6.76795 1.000 80.20954 199 LYS B N 1
ATOM 4412 C CA . LYS B 1 215 ? -22.68466 72.37798 7.58671 1.000 74.11301 199 LYS B CA 1
ATOM 4413 C C . LYS B 1 215 ? -23.43670 71.09926 7.91837 1.000 68.74097 199 LYS B C 1
ATOM 4414 O O . LYS B 1 215 ? -24.48840 71.14602 8.56337 1.000 78.75991 199 LYS B O 1
ATOM 4420 N N . GLY B 1 216 ? -22.90396 69.96426 7.47355 1.000 58.85535 200 GLY B N 1
ATOM 4421 C CA . GLY B 1 216 ? -23.53441 68.68173 7.72106 1.000 60.58337 200 GLY B CA 1
ATOM 4422 C C . GLY B 1 216 ? -22.74903 67.79906 8.67038 1.000 62.64059 200 GLY B C 1
ATOM 4423 O O . GLY B 1 216 ? -21.61861 67.40090 8.37165 1.000 61.85897 200 GLY B O 1
ATOM 4424 N N . ALA B 1 217 ? -23.33365 67.48553 9.82259 1.000 65.45548 201 ALA B N 1
ATOM 4425 C CA . ALA B 1 217 ? -22.65023 66.64050 10.78824 1.000 55.74358 201 ALA B CA 1
ATOM 4426 C C . ALA B 1 217 ? -22.63060 65.20202 10.29272 1.000 61.88059 201 ALA B C 1
ATOM 4427 O O . ALA B 1 217 ? -23.66195 64.65656 9.88629 1.000 65.05278 201 ALA B O 1
ATOM 4429 N N . VAL B 1 218 ? -21.44954 64.59791 10.30921 1.000 56.22341 202 VAL B N 1
ATOM 4430 C CA . VAL B 1 218 ? -21.26459 63.22262 9.86442 1.000 58.23334 202 VAL B CA 1
ATOM 4431 C C . VAL B 1 218 ? -21.28269 62.32558 11.09249 1.000 62.76426 202 VAL B C 1
ATOM 4432 O O . VAL B 1 218 ? -20.43631 62.45968 11.98276 1.000 61.10522 202 VAL B O 1
ATOM 4436 N N . LEU B 1 219 ? -22.24039 61.40944 11.14521 1.000 65.27186 203 LEU B N 1
ATOM 4437 C CA . LEU B 1 219 ? -22.39275 60.50818 12.27977 1.000 61.34050 203 LEU B CA 1
ATOM 4438 C C . LEU B 1 219 ? -22.09729 59.08444 11.82350 1.000 59.06858 203 LEU B C 1
ATOM 4439 O O . LEU B 1 219 ? -22.70676 58.59580 10.86645 1.000 62.53120 203 LEU B O 1
ATOM 4444 N N . THR B 1 220 ? -21.15700 58.43234 12.49783 1.000 59.61761 204 THR B N 1
ATOM 4445 C CA . THR B 1 220 ? -20.81004 57.05224 12.20379 1.000 57.58830 204 THR B CA 1
ATOM 4446 C C . THR B 1 220 ? -21.70892 56.10101 12.98472 1.000 61.00479 204 THR B C 1
ATOM 4447 O O . THR B 1 220 ? -22.39472 56.49174 13.93103 1.000 68.57359 204 THR B O 1
ATOM 4451 N N . HIS B 1 221 ? -21.68731 54.82458 12.58922 1.000 61.31209 205 HIS B N 1
ATOM 4452 C CA . HIS B 1 221 ? -22.43646 53.81863 13.33987 1.000 61.97472 205 HIS B CA 1
ATOM 4453 C C . HIS B 1 221 ? -21.95692 53.73829 14.78505 1.000 62.64344 205 HIS B C 1
ATOM 4454 O O . HIS B 1 221 ? -22.75749 53.51018 15.69944 1.000 66.29136 205 HIS B O 1
ATOM 4461 N N . ALA B 1 222 ? -20.65253 53.92000 15.01395 1.000 63.78812 206 ALA B N 1
ATOM 4462 C CA . ALA B 1 222 ? -20.14415 53.91924 16.38429 1.000 66.52125 206 ALA B CA 1
ATOM 4463 C C . ALA B 1 222 ? -20.75224 55.05628 17.19407 1.000 62.36006 206 ALA B C 1
ATOM 4464 O O . ALA B 1 222 ? -21.16048 54.85961 18.34659 1.000 66.36719 206 ALA B O 1
ATOM 4466 N N . ASN B 1 223 ? -20.81218 56.25349 16.60318 1.000 64.63563 207 ASN B N 1
ATOM 4467 C CA . ASN B 1 223 ? -21.51422 57.38446 17.20389 1.000 52.59275 207 ASN B CA 1
ATOM 4468 C C . ASN B 1 223 ? -22.90939 56.97715 17.66491 1.000 63.35202 207 ASN B C 1
ATOM 4469 O O . ASN B 1 223 ? -23.24985 57.09326 18.84759 1.000 58.54844 207 ASN B O 1
ATOM 4474 N N . LEU B 1 224 ? -23.72042 56.46141 16.73598 1.000 62.27220 208 LEU B N 1
ATOM 4475 C CA . LEU B 1 224 ? -25.10443 56.11385 17.05351 1.000 61.62397 208 LEU B CA 1
ATOM 4476 C C . LEU B 1 224 ? -25.18462 55.01377 18.10945 1.000 72.39564 208 LEU B C 1
ATOM 4477 O O . LEU B 1 224 ? -26.07544 55.03520 18.97057 1.000 70.22560 208 LEU B O 1
ATOM 4482 N N . THR B 1 225 ? -24.27028 54.03835 18.05754 1.000 60.72151 209 THR B N 1
ATOM 4483 C CA . THR B 1 225 ? -24.24374 53.00487 19.08969 1.000 63.52245 209 THR B CA 1
ATOM 4484 C C . THR B 1 225 ? -24.02161 53.61145 20.47094 1.000 69.26282 209 THR B C 1
ATOM 4485 O O . THR B 1 225 ? -24.70623 53.24916 21.43663 1.000 60.94957 209 THR B O 1
ATOM 4489 N N . GLY B 1 226 ? -23.07546 54.54609 20.58338 1.000 58.65359 210 GLY B N 1
ATOM 4490 C CA . GLY B 1 226 ? -22.85939 55.20768 21.85739 1.000 57.58244 210 GLY B CA 1
ATOM 4491 C C . GLY B 1 226 ? -24.05223 56.02360 22.31106 1.000 62.40492 210 GLY B C 1
ATOM 4492 O O . GLY B 1 226 ? -24.32195 56.12169 23.51113 1.000 73.54711 210 GLY B O 1
ATOM 4493 N N . GLN B 1 227 ? -24.78421 56.61799 21.36633 1.000 71.07117 211 GLN B N 1
ATOM 4494 C CA . GLN B 1 227 ? -25.97737 57.37174 21.73053 1.000 55.68455 211 GLN B CA 1
ATOM 4495 C C . GLN B 1 227 ? -27.11010 56.45237 22.16892 1.000 68.29787 211 GLN B C 1
ATOM 4496 O O . GLN B 1 227 ? -27.93818 56.85066 22.99702 1.000 65.52772 211 GLN B O 1
ATOM 4502 N N . ALA B 1 228 ? -27.16802 55.22615 21.63539 1.000 61.26924 212 ALA B N 1
ATOM 4503 C CA . ALA B 1 228 ? -28.13092 54.25769 22.15382 1.000 68.35930 212 ALA B CA 1
ATOM 4504 C C . ALA B 1 228 ? -27.76491 53.84607 23.56806 1.000 63.66811 212 ALA B C 1
ATOM 4505 O O . ALA B 1 228 ? -28.64543 53.64078 24.41145 1.000 67.71398 212 ALA B O 1
ATOM 4507 N N . MET B 1 229 ? -26.46555 53.73046 23.84449 1.000 72.03053 213 MET B N 1
ATOM 4508 C CA . MET B 1 229 ? -26.02009 53.38666 25.18865 1.000 72.38176 213 MET B CA 1
ATOM 4509 C C . MET B 1 229 ? -26.51829 54.40391 26.20652 1.000 67.51222 213 MET B C 1
ATOM 4510 O O . MET B 1 229 ? -27.02773 54.03228 27.27054 1.000 63.47705 213 MET B O 1
ATOM 4515 N N . THR B 1 230 ? -26.40295 55.69464 25.88056 1.000 66.95004 214 THR B N 1
ATOM 4516 C CA . THR B 1 230 ? -26.88382 56.74382 26.77543 1.000 63.38169 214 THR B CA 1
ATOM 4517 C C . THR B 1 230 ? -28.36757 56.57701 27.08741 1.000 65.82084 214 THR B C 1
ATOM 4518 O O . THR B 1 230 ? -28.80803 56.83432 28.21399 1.000 73.61042 214 THR B O 1
ATOM 4522 N N . ALA B 1 231 ? -29.15461 56.13108 26.10952 1.000 70.30238 215 ALA B N 1
ATOM 4523 C CA . ALA B 1 231 ? -30.56563 55.88694 26.37948 1.000 62.51108 215 ALA B CA 1
ATOM 4524 C C . ALA B 1 231 ? -30.75782 54.67916 27.28831 1.000 73.54961 215 ALA B C 1
ATOM 4525 O O . ALA B 1 231 ? -31.72288 54.63298 28.05936 1.000 74.48553 215 ALA B O 1
ATOM 4527 N N . LEU B 1 232 ? -29.84106 53.70991 27.23364 1.000 67.79512 216 LEU B N 1
ATOM 4528 C CA . LEU B 1 232 ? -29.99661 52.49434 28.02963 1.000 67.32115 216 LEU B CA 1
ATOM 4529 C C . LEU B 1 232 ? -29.75400 52.74340 29.51401 1.000 67.82152 216 LEU B C 1
ATOM 4530 O O . LEU B 1 232 ? -30.45718 52.17849 30.36021 1.000 76.70318 216 LEU B O 1
ATOM 4535 N N . TYR B 1 233 ? -28.75989 53.56290 29.85928 1.000 70.43427 217 TYR B N 1
ATOM 4536 C CA . TYR B 1 233 ? -28.43272 53.78745 31.26121 1.000 73.74303 217 TYR B CA 1
ATOM 4537 C C . TYR B 1 233 ? -29.09895 55.02739 31.83877 1.000 71.84722 217 TYR B C 1
ATOM 4538 O O . TYR B 1 233 ? -28.73789 55.45778 32.93688 1.000 76.63054 217 TYR B O 1
ATOM 4547 N N . THR B 1 234 ? -30.06806 55.60040 31.13589 1.000 74.57273 218 THR B N 1
ATOM 4548 C CA . THR B 1 234 ? -30.90494 56.65884 31.68364 1.000 65.18464 218 THR B CA 1
ATOM 4549 C C . THR B 1 234 ? -32.37298 56.26758 31.70506 1.000 74.03652 218 THR B C 1
ATOM 4550 O O . THR B 1 234 ? -33.01733 56.34963 32.75525 1.000 83.62250 218 THR B O 1
ATOM 4554 N N . SER B 1 235 ? -32.92154 55.82101 30.57723 1.000 87.43030 219 SER B N 1
ATOM 4555 C CA . SER B 1 235 ? -34.31085 55.38597 30.53634 1.000 84.59061 219 SER B CA 1
ATOM 4556 C C . SER B 1 235 ? -34.49158 53.94088 30.97537 1.000 78.66577 219 SER B C 1
ATOM 4557 O O . SER B 1 235 ? -35.57266 53.58765 31.45707 1.000 98.32927 219 SER B O 1
ATOM 4560 N N . GLY B 1 236 ? -33.47157 53.10329 30.82837 1.000 67.13101 220 GLY B N 1
ATOM 4561 C CA . GLY B 1 236 ? -33.63237 51.69174 31.09830 1.000 90.77291 220 GLY B CA 1
ATOM 4562 C C . GLY B 1 236 ? -34.32816 50.99107 29.94616 1.000 92.80243 220 GLY B C 1
ATOM 4563 O O . GLY B 1 236 ? -34.55406 51.56440 28.87410 1.000 76.14699 220 GLY B O 1
ATOM 4564 N N . ALA B 1 237 ? -34.68350 49.72861 30.17774 1.000 90.68138 221 ALA B N 1
ATOM 4565 C CA . ALA B 1 237 ? -35.29403 48.94130 29.11315 1.000 74.10822 221 ALA B CA 1
ATOM 4566 C C . ALA B 1 237 ? -35.87672 47.66212 29.68802 1.000 72.79088 221 ALA B C 1
ATOM 4567 O O . ALA B 1 237 ? -35.32956 47.08527 30.63068 1.000 91.74442 221 ALA B O 1
ATOM 4569 N N . ASN B 1 238 ? -36.98712 47.22443 29.10319 1.000 71.52751 222 ASN B N 1
ATOM 4570 C CA . ASN B 1 238 ? -37.53865 45.89760 29.35243 1.000 73.35731 222 ASN B CA 1
ATOM 4571 C C . ASN B 1 238 ? -37.69046 45.19537 28.00865 1.000 73.59541 222 ASN B C 1
ATOM 4572 O O . ASN B 1 238 ? -38.57844 45.53655 27.22025 1.000 88.68494 222 ASN B O 1
ATOM 4577 N N . ILE B 1 239 ? -36.83020 44.20371 27.76142 1.000 77.39018 223 ILE B N 1
ATOM 4578 C CA . ILE B 1 239 ? -36.77262 43.50826 26.47953 1.000 73.00023 223 ILE B CA 1
ATOM 4579 C C . ILE B 1 239 ? -38.06768 42.77024 26.15054 1.000 80.95394 223 ILE B C 1
ATOM 4580 O O . ILE B 1 239 ? -38.28463 42.38030 24.99803 1.000 83.18226 223 ILE B O 1
ATOM 4585 N N . ASN B 1 240 ? -38.94436 42.56904 27.13047 1.000 70.96729 224 ASN B N 1
ATOM 4586 C CA . ASN B 1 240 ? -40.14092 41.77049 26.90468 1.000 87.99578 224 ASN B CA 1
ATOM 4587 C C . ASN B 1 240 ? -41.38877 42.59729 26.64534 1.000 83.85416 224 ASN B C 1
ATOM 4588 O O . ASN B 1 240 ? -42.28358 42.12954 25.93492 1.000 87.36442 224 ASN B O 1
ATOM 4593 N N . SER B 1 241 ? -41.47286 43.81311 27.18363 1.000 81.97031 225 SER B N 1
ATOM 4594 C CA . SER B 1 241 ? -42.72476 44.55955 27.17174 1.000 81.10211 225 SER B CA 1
ATOM 4595 C C . SER B 1 241 ? -42.63198 45.97281 26.60468 1.000 72.86904 225 SER B C 1
ATOM 4596 O O . SER B 1 241 ? -43.68203 46.57211 26.34037 1.000 83.81535 225 SER B O 1
ATOM 4599 N N . ASP B 1 242 ? -41.43868 46.52605 26.41026 1.000 73.23122 226 ASP B N 1
ATOM 4600 C CA . ASP B 1 242 ? -41.32410 47.92171 26.00593 1.000 74.92038 226 ASP B CA 1
ATOM 4601 C C . ASP B 1 242 ? -41.80415 48.13577 24.57570 1.000 76.91571 226 ASP B C 1
ATOM 4602 O O . ASP B 1 242 ? -41.58953 47.29783 23.69417 1.000 76.78717 226 ASP B O 1
ATOM 4607 N N . VAL B 1 243 ? -42.46674 49.27103 24.35735 1.000 68.28988 227 VAL B N 1
ATOM 4608 C CA . VAL B 1 243 ? -42.92662 49.70202 23.04090 1.000 67.07790 227 VAL B CA 1
ATOM 4609 C C . VAL B 1 243 ? -42.56703 51.17194 22.88636 1.000 66.65066 227 VAL B C 1
ATOM 4610 O O . VAL B 1 243 ? -42.99396 52.00575 23.69592 1.000 66.58092 227 VAL B O 1
ATOM 4614 N N . GLY B 1 244 ? -41.78683 51.49097 21.85091 1.000 63.78338 228 GLY B N 1
ATOM 4615 C CA . GLY B 1 244 ? -41.27999 52.83642 21.67922 1.000 47.74206 228 GLY B CA 1
ATOM 4616 C C . GLY B 1 244 ? -42.19954 53.71026 20.85090 1.000 66.55480 228 GLY B C 1
ATOM 4617 O O . GLY B 1 244 ? -43.12948 53.23740 20.20338 1.000 69.52646 228 GLY B O 1
ATOM 4618 N N . PHE B 1 245 ? -41.90545 55.00885 20.86822 1.000 75.58868 229 PHE B N 1
ATOM 4619 C CA . PHE B 1 245 ? -42.74704 56.01141 20.22807 1.000 62.49647 229 PHE B CA 1
ATOM 4620 C C . PHE B 1 245 ? -41.86730 57.14968 19.73542 1.000 63.25731 229 PHE B C 1
ATOM 4621 O O . PHE B 1 245 ? -41.04948 57.67790 20.49735 1.000 72.23459 229 PHE B O 1
ATOM 4629 N N . VAL B 1 246 ? -42.03025 57.52075 18.46805 1.000 55.20506 230 VAL B N 1
ATOM 4630 C CA . VAL B 1 246 ? -41.38031 58.70382 17.90339 1.000 75.46058 230 VAL B CA 1
ATOM 4631 C C . VAL B 1 246 ? -42.47512 59.57841 17.30083 1.000 67.35246 230 VAL B C 1
ATOM 4632 O O . VAL B 1 246 ? -43.16467 59.16296 16.35971 1.000 56.63511 230 VAL B O 1
ATOM 4636 N N . GLY B 1 247 ? -42.65449 60.77547 17.86099 1.000 58.85438 231 GLY B N 1
ATOM 4637 C CA . GLY B 1 247 ? -43.68869 61.68337 17.40425 1.000 54.10159 231 GLY B CA 1
ATOM 4638 C C . GLY B 1 247 ? -43.15385 63.00611 16.88682 1.000 60.24501 231 GLY B C 1
ATOM 4639 O O . GLY B 1 247 ? -43.90258 63.79536 16.30131 1.000 73.77935 231 GLY B O 1
ATOM 4640 N N . VAL B 1 248 ? -41.86891 63.26720 17.11770 1.000 58.21969 232 VAL B N 1
ATOM 4641 C CA . VAL B 1 248 ? -41.16867 64.41291 16.53847 1.000 71.35300 232 VAL B CA 1
ATOM 4642 C C . VAL B 1 248 ? -40.79991 64.03214 15.10815 1.000 70.34381 232 VAL B C 1
ATOM 4643 O O . VAL B 1 248 ? -40.89622 62.84716 14.75604 1.000 71.38112 232 VAL B O 1
ATOM 4647 N N . PRO B 1 249 ? -40.38729 64.96798 14.25011 1.000 68.29855 233 PRO B N 1
ATOM 4648 C CA . PRO B 1 249 ? -40.07250 64.58629 12.86597 1.000 72.32545 233 PRO B CA 1
ATOM 4649 C C . PRO B 1 249 ? -38.90252 63.61423 12.81373 1.000 57.54237 233 PRO B C 1
ATOM 4650 O O . PRO B 1 249 ? -37.86969 63.82284 13.45525 1.000 65.31066 233 PRO B O 1
ATOM 4654 N N . LEU B 1 250 ? -39.07300 62.54239 12.03054 1.000 63.79546 234 LEU B N 1
ATOM 4655 C CA . LEU B 1 250 ? -38.02633 61.53561 11.88345 1.000 54.52600 234 LEU B CA 1
ATOM 4656 C C . LEU B 1 250 ? -36.75986 62.08633 11.23241 1.000 61.68990 234 LEU B C 1
ATOM 4657 O O . LEU B 1 250 ? -35.68671 61.50522 11.42434 1.000 70.60696 234 LEU B O 1
ATOM 4662 N N . PHE B 1 251 ? -36.84915 63.18505 10.46916 1.000 67.02516 235 PHE B N 1
ATOM 4663 C CA . PHE B 1 251 ? -35.63817 63.78318 9.90929 1.000 61.44988 235 PHE B CA 1
ATOM 4664 C C . PHE B 1 251 ? -34.78962 64.46083 10.97054 1.000 67.72979 235 PHE B C 1
ATOM 4665 O O . PHE B 1 251 ? -33.59704 64.68046 10.74133 1.000 67.62967 235 PHE B O 1
ATOM 4673 N N . HIS B 1 252 ? -35.38332 64.83510 12.09798 1.000 65.27833 236 HIS B N 1
ATOM 4674 C CA . HIS B 1 252 ? -34.65386 65.52208 13.15027 1.000 67.47847 236 HIS B CA 1
ATOM 4675 C C . HIS B 1 252 ? -33.88613 64.50834 13.98648 1.000 70.63844 236 HIS B C 1
ATOM 4676 O O . HIS B 1 252 ? -34.29570 63.35079 14.12370 1.000 66.90392 236 HIS B O 1
ATOM 4683 N N . ILE B 1 253 ? -32.75039 64.94772 14.53411 1.000 63.25381 237 ILE B N 1
ATOM 4684 C CA . ILE B 1 253 ? -31.90507 64.02949 15.28964 1.000 52.11494 237 ILE B CA 1
ATOM 4685 C C . ILE B 1 253 ? -32.67973 63.44132 16.46214 1.000 71.06648 237 ILE B C 1
ATOM 4686 O O . ILE B 1 253 ? -32.40476 62.31439 16.89505 1.000 67.42695 237 ILE B O 1
ATOM 4691 N N . ALA B 1 254 ? -33.68462 64.17007 16.96586 1.000 66.36206 238 ALA B N 1
ATOM 4692 C CA . ALA B 1 254 ? -34.52854 63.64874 18.03886 1.000 60.92885 238 ALA B CA 1
ATOM 4693 C C . ALA B 1 254 ? -35.41876 62.51209 17.54985 1.000 60.95563 238 ALA B C 1
ATOM 4694 O O . ALA B 1 254 ? -35.66435 61.55094 18.28553 1.000 69.37255 238 ALA B O 1
ATOM 4696 N N . GLY B 1 255 ? -35.92858 62.60833 16.32163 1.000 68.99686 239 GLY B N 1
ATOM 4697 C CA . GLY B 1 255 ? -36.71558 61.51175 15.78287 1.000 66.46921 239 GLY B CA 1
ATOM 4698 C C . GLY B 1 255 ? -35.87014 60.28270 15.51530 1.000 69.24906 239 GLY B C 1
ATOM 4699 O O . GLY B 1 255 ? -36.15550 59.19354 16.02060 1.000 72.27730 239 GLY B O 1
ATOM 4700 N N . ILE B 1 256 ? -34.80344 60.44859 14.73182 1.000 67.77663 240 ILE B N 1
ATOM 4701 C CA . ILE B 1 256 ? -33.93041 59.32794 14.40939 1.000 68.14074 240 ILE B CA 1
ATOM 4702 C C . ILE B 1 256 ? -33.33538 58.72348 15.67850 1.000 68.40214 240 ILE B C 1
ATOM 4703 O O . ILE B 1 256 ? -33.14325 57.50417 15.76400 1.000 75.62103 240 ILE B O 1
ATOM 4708 N N . GLY B 1 257 ? -33.09329 59.54526 16.70355 1.000 69.09920 241 GLY B N 1
ATOM 4709 C CA . GLY B 1 257 ? -32.55219 59.02607 17.94743 1.000 59.84700 241 GLY B CA 1
ATOM 4710 C C . GLY B 1 257 ? -33.52611 58.16423 18.72821 1.000 76.76415 241 GLY B C 1
ATOM 4711 O O . GLY B 1 257 ? -33.10504 57.28873 19.49155 1.000 83.06944 241 GLY B O 1
ATOM 4712 N N . ASN B 1 258 ? -34.83233 58.40010 18.56595 1.000 72.84741 242 ASN B N 1
ATOM 4713 C CA . ASN B 1 258 ? -35.83413 57.56083 19.22088 1.000 76.81540 242 ASN B CA 1
ATOM 4714 C C . ASN B 1 258 ? -35.96789 56.19275 18.56933 1.000 68.16666 242 ASN B C 1
ATOM 4715 O O . ASN B 1 258 ? -36.73413 55.36222 19.06703 1.000 77.57607 242 ASN B O 1
ATOM 4720 N N . MET B 1 259 ? -35.26248 55.94424 17.46932 1.000 62.15063 243 MET B N 1
ATOM 4721 C CA . MET B 1 259 ? -35.26496 54.63718 16.83346 1.000 52.99096 243 MET B CA 1
ATOM 4722 C C . MET B 1 259 ? -34.15381 53.73447 17.33929 1.000 60.61934 243 MET B C 1
ATOM 4723 O O . MET B 1 259 ? -34.19263 52.52880 17.07470 1.000 64.13242 243 MET B O 1
ATOM 4728 N N . LEU B 1 260 ? -33.16349 54.28769 18.04400 1.000 67.06367 244 LEU B N 1
ATOM 4729 C CA . LEU B 1 260 ? -31.97618 53.51454 18.39770 1.000 60.81584 244 LEU B CA 1
ATOM 4730 C C . LEU B 1 260 ? -32.32458 52.36898 19.33716 1.000 58.94688 244 LEU B C 1
ATOM 4731 O O . LEU B 1 260 ? -31.94952 51.21643 19.09196 1.000 62.68667 244 LEU B O 1
ATOM 4736 N N . THR B 1 261 ? -33.03707 52.67054 20.42319 1.000 63.20667 245 THR B N 1
ATOM 4737 C CA . THR B 1 261 ? -33.45448 51.62611 21.35081 1.000 55.42655 245 THR B CA 1
ATOM 4738 C C . THR B 1 261 ? -34.22636 50.52841 20.62952 1.000 63.57112 245 THR B C 1
ATOM 4739 O O . THR B 1 261 ? -33.93623 49.33629 20.79445 1.000 61.19347 245 THR B O 1
ATOM 4743 N N . GLY B 1 262 ? -35.20095 50.91575 19.80421 1.000 55.54380 246 GLY B N 1
ATOM 4744 C CA . GLY B 1 262 ? -36.04406 49.92251 19.16078 1.000 51.28413 246 GLY B CA 1
ATOM 4745 C C . GLY B 1 262 ? -35.25331 48.98172 18.27420 1.000 59.52077 246 GLY B C 1
ATOM 4746 O O . GLY B 1 262 ? -35.37934 47.75706 18.37122 1.000 68.26669 246 GLY B O 1
ATOM 4747 N N . LEU B 1 263 ? -34.40835 49.54616 17.40965 1.000 53.92451 247 LEU B N 1
ATOM 4748 C CA . LEU B 1 263 ? -33.63942 48.73704 16.47008 1.000 60.52765 247 LEU B CA 1
ATOM 4749 C C . LEU B 1 263 ? -32.57283 47.90467 17.17076 1.000 69.87472 247 LEU B C 1
ATOM 4750 O O . LEU B 1 263 ? -32.31726 46.76622 16.76319 1.000 65.84453 247 LEU B O 1
ATOM 4755 N N . LEU B 1 264 ? -31.95046 48.43989 18.22467 1.000 66.31991 248 LEU B N 1
ATOM 4756 C CA . LEU B 1 264 ? -30.93033 47.68096 18.94355 1.000 56.64650 248 LEU B CA 1
ATOM 4757 C C . LEU B 1 264 ? -31.54554 46.50480 19.68806 1.000 67.44423 248 LEU B C 1
ATOM 4758 O O . LEU B 1 264 ? -31.09890 45.36042 19.54189 1.000 67.18351 248 LEU B O 1
ATOM 4763 N N . LEU B 1 265 ? -32.58444 46.76570 20.47751 1.000 65.63983 249 LEU B N 1
ATOM 4764 C CA . LEU B 1 265 ? -33.15379 45.76978 21.37180 1.000 54.34917 249 LEU B CA 1
ATOM 4765 C C . LEU B 1 265 ? -34.22522 44.90981 20.71412 1.000 64.56035 249 LEU B C 1
ATOM 4766 O O . LEU B 1 265 ? -34.75319 44.00361 21.36854 1.000 62.31529 249 LEU B O 1
ATOM 4771 N N . GLY B 1 266 ? -34.55375 45.15559 19.44699 1.000 58.44820 250 GLY B N 1
ATOM 4772 C CA . GLY B 1 266 ? -35.57178 44.35663 18.78735 1.000 56.04286 250 GLY B CA 1
ATOM 4773 C C . GLY B 1 266 ? -36.97790 44.57878 19.30372 1.000 62.20656 250 GLY B C 1
ATOM 4774 O O . GLY B 1 266 ? -37.81363 43.67163 19.22178 1.000 73.43428 250 GLY B O 1
ATOM 4775 N N . LEU B 1 267 ? -37.26185 45.76186 19.84144 1.000 51.17646 251 LEU B N 1
ATOM 4776 C CA . LEU B 1 267 ? -38.56022 46.18572 20.33815 1.000 59.83817 251 LEU B CA 1
ATOM 4777 C C . LEU B 1 267 ? -39.29982 46.98673 19.27217 1.000 61.03270 251 LEU B C 1
ATOM 4778 O O . LEU B 1 267 ? -38.67248 47.65600 18.44455 1.000 70.19997 251 LEU B O 1
ATOM 4783 N N . PRO B 1 268 ? -40.62898 46.94034 19.25244 1.000 68.35704 252 PRO B N 1
ATOM 4784 C CA . PRO B 1 268 ? -41.36990 47.71882 18.25517 1.000 58.71988 252 PRO B CA 1
ATOM 4785 C C . PRO B 1 268 ? -41.30079 49.20746 18.54713 1.000 68.01120 252 PRO B C 1
ATOM 4786 O O . PRO B 1 268 ? -41.07998 49.63421 19.68367 1.000 62.66675 252 PRO B O 1
ATOM 4790 N N . THR B 1 269 ? -41.49553 50.00093 17.49345 1.000 68.79643 253 THR B N 1
ATOM 4791 C CA . THR B 1 269 ? -41.53028 51.45271 17.59380 1.000 58.41010 253 THR B CA 1
ATOM 4792 C C . THR B 1 269 ? -42.77513 51.95847 16.87988 1.000 68.81158 253 THR B C 1
ATOM 4793 O O . THR B 1 269 ? -43.00707 51.61782 15.71679 1.000 68.63726 253 THR B O 1
ATOM 4797 N N . VAL B 1 270 ? -43.58089 52.75068 17.57939 1.000 69.41024 254 VAL B N 1
ATOM 4798 C CA . VAL B 1 270 ? -44.71476 53.42991 16.96086 1.000 73.19326 254 VAL B CA 1
ATOM 4799 C C . VAL B 1 270 ? -44.20623 54.68151 16.25345 1.000 68.99339 254 VAL B C 1
ATOM 4800 O O . VAL B 1 270 ? -43.57567 55.54443 16.87375 1.000 65.56221 254 VAL B O 1
ATOM 4804 N N . ILE B 1 271 ? -44.48451 54.78520 14.95826 1.000 63.34788 255 ILE B N 1
ATOM 4805 C CA . ILE B 1 271 ? -44.22570 56.00388 14.20085 1.000 63.69295 255 ILE B CA 1
ATOM 4806 C C . ILE B 1 271 ? -45.51828 56.80776 14.20092 1.000 68.07805 255 ILE B C 1
ATOM 4807 O O . ILE B 1 271 ? -46.51671 56.38980 13.60712 1.000 74.92691 255 ILE B O 1
ATOM 4812 N N . TYR B 1 272 ? -45.50851 57.95278 14.87314 1.000 65.91619 256 TYR B N 1
ATOM 4813 C CA . TYR B 1 272 ? -46.72362 58.76139 14.89917 1.000 63.06571 256 TYR B CA 1
ATOM 4814 C C . TYR B 1 272 ? -46.70420 59.75504 13.74231 1.000 77.68997 256 TYR B C 1
ATOM 4815 O O . TYR B 1 272 ? -45.68921 60.43373 13.53626 1.000 73.34195 256 TYR B O 1
ATOM 4824 N N . PRO B 1 273 ? -47.77782 59.84700 12.95584 1.000 70.02613 257 PRO B N 1
ATOM 4825 C CA . PRO B 1 273 ? -47.79990 60.81323 11.85263 1.000 65.31105 257 PRO B CA 1
ATOM 4826 C C . PRO B 1 273 ? -47.72943 62.24030 12.37107 1.000 73.98507 257 PRO B C 1
ATOM 4827 O O . PRO B 1 273 ? -48.25120 62.55839 13.44168 1.000 76.68065 257 PRO B O 1
ATOM 4831 N N . LEU B 1 274 ? -47.08080 63.10490 11.59847 1.000 69.52425 258 LEU B N 1
ATOM 4832 C CA . LEU B 1 274 ? -46.98964 64.50658 11.96973 1.000 65.81187 258 LEU B CA 1
ATOM 4833 C C . LEU B 1 274 ? -48.29967 65.21970 11.65842 1.000 63.78356 258 LEU B C 1
ATOM 4834 O O . LEU B 1 274 ? -48.93007 64.96863 10.62890 1.000 78.32751 258 LEU B O 1
ATOM 4839 N N . GLY B 1 275 ? -48.71274 66.10377 12.55999 1.000 74.92668 259 GLY B N 1
ATOM 4840 C CA . GLY B 1 275 ? -49.97134 66.80033 12.39427 1.000 71.41860 259 GLY B CA 1
ATOM 4841 C C . GLY B 1 275 ? -50.31068 67.59669 13.63985 1.000 68.76138 259 GLY B C 1
ATOM 4842 O O . GLY B 1 275 ? -49.50418 67.70793 14.56751 1.000 89.13699 259 GLY B O 1
ATOM 4843 N N . ALA B 1 276 ? -51.52049 68.15155 13.63434 1.000 84.12392 260 ALA B N 1
ATOM 4844 C CA . ALA B 1 276 ? -51.97997 68.95253 14.76041 1.000 79.38097 260 ALA B CA 1
ATOM 4845 C C . ALA B 1 276 ? -51.96639 68.13018 16.04227 1.000 87.36743 260 ALA B C 1
ATOM 4846 O O . ALA B 1 276 ? -52.16851 66.91333 16.03013 1.000 93.84100 260 ALA B O 1
ATOM 4848 N N . PHE B 1 277 ? -51.72234 68.80775 17.15907 1.000 88.54327 261 PHE B N 1
ATOM 4849 C CA . PHE B 1 277 ? -51.60933 68.14799 18.45311 1.000 68.76611 261 PHE B CA 1
ATOM 4850 C C . PHE B 1 277 ? -52.99748 67.98550 19.06086 1.000 89.45033 261 PHE B C 1
ATOM 4851 O O . PHE B 1 277 ? -53.69468 68.97622 19.30539 1.000 100.35251 261 PHE B O 1
ATOM 4859 N N . ASP B 1 278 ? -53.39599 66.74116 19.29140 1.000 84.39288 262 ASP B N 1
ATOM 4860 C CA . ASP B 1 278 ? -54.64808 66.42249 19.97575 1.000 86.93387 262 ASP B CA 1
ATOM 4861 C C . ASP B 1 278 ? -54.30948 65.59488 21.20683 1.000 85.27734 262 ASP B C 1
ATOM 4862 O O . ASP B 1 278 ? -53.92451 64.41785 21.06776 1.000 86.72015 262 ASP B O 1
ATOM 4867 N N . PRO B 1 279 ? -54.41126 66.15072 22.41947 1.000 84.67780 263 PRO B N 1
ATOM 4868 C CA . PRO B 1 279 ? -54.01837 65.37182 23.60751 1.000 88.81057 263 PRO B CA 1
ATOM 4869 C C . PRO B 1 279 ? -54.86505 64.13247 23.80978 1.000 92.61892 263 PRO B C 1
ATOM 4870 O O . PRO B 1 279 ? -54.34851 63.09170 24.23550 1.000 84.55544 263 PRO B O 1
ATOM 4874 N N . GLY B 1 280 ? -56.16204 64.21829 23.51319 1.000 92.29691 264 GLY B N 1
ATOM 4875 C CA . GLY B 1 280 ? -57.02745 63.06769 23.70064 1.000 96.52191 264 GLY B CA 1
ATOM 4876 C C . GLY B 1 280 ? -56.72415 61.94449 22.72904 1.000 86.41436 264 GLY B C 1
ATOM 4877 O O . GLY B 1 280 ? -56.72261 60.77011 23.10625 1.000 95.29848 264 GLY B O 1
ATOM 4878 N N . GLN B 1 281 ? -56.45275 62.28623 21.46787 1.000 87.66140 265 GLN B N 1
ATOM 4879 C CA . GLN B 1 281 ? -56.18348 61.25406 20.47177 1.000 91.79914 265 GLN B CA 1
ATOM 4880 C C . GLN B 1 281 ? -54.81830 60.61349 20.68929 1.000 91.74678 265 GLN B C 1
ATOM 4881 O O . GLN B 1 281 ? -54.66134 59.40022 20.50540 1.000 89.91911 265 GLN B O 1
ATOM 4887 N N . LEU B 1 282 ? -53.81622 61.41337 21.06486 1.000 83.83960 266 LEU B N 1
ATOM 4888 C CA . LEU B 1 282 ? -52.51268 60.85506 21.41123 1.000 78.76658 266 LEU B CA 1
ATOM 4889 C C . LEU B 1 282 ? -52.64041 59.86103 22.55780 1.000 75.52362 266 LEU B C 1
ATOM 4890 O O . LEU B 1 282 ? -52.11074 58.74718 22.48976 1.000 76.83725 266 LEU B O 1
ATOM 4895 N N . LEU B 1 283 ? -53.35804 60.24519 23.61815 1.000 84.14765 267 LEU B N 1
ATOM 4896 C CA . LEU B 1 283 ? -53.56204 59.34046 24.74602 1.000 79.84223 267 LEU B CA 1
ATOM 4897 C C . LEU B 1 283 ? -54.28723 58.07271 24.31269 1.000 84.42290 267 LEU B C 1
ATOM 4898 O O . LEU B 1 283 ? -53.98139 56.97589 24.79752 1.000 82.53858 267 LEU B O 1
ATOM 4903 N N . ASP B 1 284 ? -55.25046 58.20142 23.39705 1.000 83.54014 268 ASP B N 1
ATOM 4904 C CA . ASP B 1 284 ? -55.90343 57.01603 22.85027 1.000 80.76892 268 ASP B CA 1
ATOM 4905 C C . ASP B 1 284 ? -54.89727 56.11313 22.14635 1.000 82.81861 268 ASP B C 1
ATOM 4906 O O . ASP B 1 284 ? -54.92111 54.88931 22.32256 1.000 85.35018 268 ASP B O 1
ATOM 4911 N N . VAL B 1 285 ? -53.99889 56.69790 21.34915 1.000 82.41025 269 VAL B N 1
ATOM 4912 C CA . VAL B 1 285 ? -52.99875 55.89257 20.65182 1.000 73.86090 269 VAL B CA 1
ATOM 4913 C C . VAL B 1 285 ? -52.02732 55.26220 21.64332 1.000 73.10579 269 VAL B C 1
ATOM 4914 O O . VAL B 1 285 ? -51.68982 54.07699 21.52940 1.000 74.55631 269 VAL B O 1
ATOM 4918 N N . LEU B 1 286 ? -51.55653 56.03782 22.62613 1.000 73.08529 270 LEU B N 1
ATOM 4919 C CA . LEU B 1 286 ? -50.65578 55.48172 23.63271 1.000 67.95338 270 LEU B CA 1
ATOM 4920 C C . LEU B 1 286 ? -51.30654 54.31338 24.35848 1.000 74.61649 270 LEU B C 1
ATOM 4921 O O . LEU B 1 286 ? -50.65332 53.30188 24.63775 1.000 76.17779 270 LEU B O 1
ATOM 4926 N N . GLU B 1 287 ? -52.59777 54.43842 24.66587 1.000 79.09468 271 GLU B N 1
ATOM 4927 C CA . GLU B 1 287 ? -53.34376 53.33798 25.26456 1.000 74.17913 271 GLU B CA 1
ATOM 4928 C C . GLU B 1 287 ? -53.36248 52.11992 24.34994 1.000 79.99997 271 GLU B C 1
ATOM 4929 O O . GLU B 1 287 ? -52.97959 51.01737 24.75793 1.000 84.03995 271 GLU B O 1
ATOM 4935 N N . ALA B 1 288 ? -53.79893 52.30767 23.10064 1.000 78.88534 272 ALA B N 1
ATOM 4936 C CA . ALA B 1 288 ? -53.96829 51.18403 22.18349 1.000 67.98343 272 ALA B CA 1
ATOM 4937 C C . ALA B 1 288 ? -52.65478 50.45903 21.92758 1.000 72.19146 272 ALA B C 1
ATOM 4938 O O . ALA B 1 288 ? -52.61043 49.22525 21.91586 1.000 82.97072 272 ALA B O 1
ATOM 4940 N N . GLU B 1 289 ? -51.57854 51.20125 21.71331 1.000 77.87487 273 GLU B N 1
ATOM 4941 C CA . GLU B 1 289 ? -50.30836 50.61350 21.31238 1.000 72.84502 273 GLU B CA 1
ATOM 4942 C C . GLU B 1 289 ? -49.47532 50.14023 22.49142 1.000 73.9928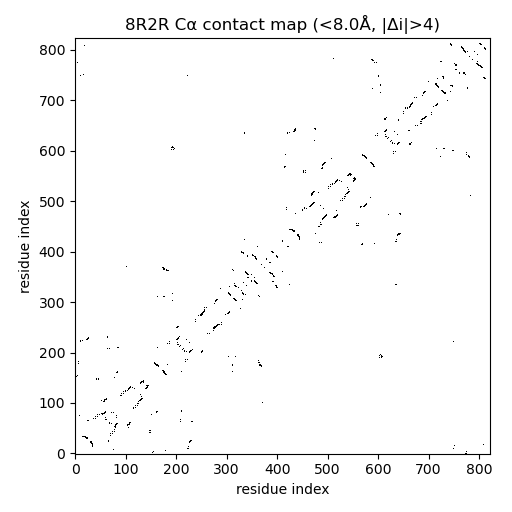9 273 GLU B C 1
ATOM 4943 O O . GLU B 1 289 ? -48.42628 49.52169 22.27587 1.000 73.62324 273 GLU B O 1
ATOM 4949 N N . LYS B 1 290 ? -49.91625 50.42230 23.72139 1.000 71.65062 274 LYS B N 1
ATOM 4950 C CA . LYS B 1 290 ? -49.21651 50.01669 24.94397 1.000 71.08142 274 LYS B CA 1
ATOM 4951 C C . LYS B 1 290 ? -47.80856 50.61055 25.01295 1.000 64.65424 274 LYS B C 1
ATOM 4952 O O . LYS B 1 290 ? -46.83998 49.92778 25.35621 1.000 73.15718 274 LYS B O 1
ATOM 4958 N N . VAL B 1 291 ? -47.70762 51.90876 24.70678 1.000 74.76170 275 VAL B N 1
ATOM 4959 C CA . VAL B 1 291 ? -46.41723 52.59319 24.66669 1.000 70.94400 275 VAL B CA 1
ATOM 4960 C C . VAL B 1 291 ? -45.85505 52.73774 26.07502 1.000 65.53589 275 VAL B C 1
ATOM 4961 O O . VAL B 1 291 ? -46.58792 53.02729 27.03002 1.000 76.65331 275 VAL B O 1
ATOM 4965 N N . THR B 1 292 ? -44.54188 52.53634 26.21267 1.000 66.99333 276 THR B N 1
ATOM 4966 C CA . THR B 1 292 ? -43.89121 52.53845 27.51644 1.000 70.13209 276 THR B CA 1
ATOM 4967 C C . THR B 1 292 ? -42.98067 53.73552 27.75361 1.000 66.92844 276 THR B C 1
ATOM 4968 O O . THR B 1 292 ? -42.52037 53.91740 28.88685 1.000 66.55344 276 THR B O 1
ATOM 4972 N N . GLY B 1 293 ? -42.70626 54.54600 26.72972 1.000 74.33399 277 GLY B N 1
ATOM 4973 C CA . GLY B 1 293 ? -41.92200 55.75951 26.88279 1.000 59.44332 277 GLY B CA 1
ATOM 4974 C C . GLY B 1 293 ? -42.20276 56.77426 25.79043 1.000 74.71715 277 GLY B C 1
ATOM 4975 O O . GLY B 1 293 ? -42.25858 56.41929 24.60988 1.000 70.12455 277 GLY B O 1
ATOM 4976 N N . ILE B 1 294 ? -42.38178 58.04204 26.16032 1.000 65.64194 278 ILE B N 1
ATOM 4977 C CA . ILE B 1 294 ? -42.71718 59.08496 25.20073 1.000 60.15908 278 ILE B CA 1
ATOM 4978 C C . ILE B 1 294 ? -42.00440 60.37480 25.58826 1.000 76.11890 278 ILE B C 1
ATOM 4979 O O . ILE B 1 294 ? -41.72246 60.62247 26.76434 1.000 69.84725 278 ILE B O 1
ATOM 4984 N N . PHE B 1 295 ? -41.68480 61.18259 24.57901 1.000 70.47288 279 PHE B N 1
ATOM 4985 C CA . PHE B 1 295 ? -41.15216 62.52516 24.76154 1.000 58.05513 279 PHE B CA 1
ATOM 4986 C C . PHE B 1 295 ? -42.18571 63.55033 24.31523 1.000 69.92351 279 PHE B C 1
ATOM 4987 O O . PHE B 1 295 ? -42.76955 63.42469 23.23327 1.000 72.24573 279 PHE B O 1
ATOM 4995 N N . LEU B 1 296 ? -42.37785 64.57971 25.13231 1.000 71.22266 280 LEU B N 1
ATOM 4996 C CA . LEU B 1 296 ? -43.21358 65.71763 24.78553 1.000 69.51176 280 LEU B CA 1
ATOM 4997 C C . LEU B 1 296 ? -42.55231 66.97683 25.32191 1.000 78.98756 280 LEU B C 1
ATOM 4998 O O . LEU B 1 296 ? -41.73300 66.92274 26.24099 1.000 80.24402 280 LEU B O 1
ATOM 5003 N N . VAL B 1 297 ? -42.90850 68.11640 24.73839 1.000 77.12182 281 VAL B N 1
ATOM 5004 C CA . VAL B 1 297 ? -42.43674 69.39899 25.25653 1.000 74.16127 281 VAL B CA 1
ATOM 5005 C C . VAL B 1 297 ? -43.32286 69.77519 26.44005 1.000 83.51448 281 VAL B C 1
ATOM 5006 O O . VAL B 1 297 ? -44.45161 69.27154 26.54424 1.000 78.45764 281 VAL B O 1
ATOM 5010 N N . PRO B 1 298 ? -42.85260 70.62447 27.36289 1.000 82.81684 282 PRO B N 1
ATOM 5011 C CA . PRO B 1 298 ? -43.65888 70.93449 28.55866 1.000 80.57980 282 PRO B CA 1
ATOM 5012 C C . PRO B 1 298 ? -45.06734 71.42138 28.25751 1.000 83.53461 282 PRO B C 1
ATOM 5013 O O . PRO B 1 298 ? -46.01055 71.04551 28.96766 1.000 85.37894 282 PRO B O 1
ATOM 5017 N N . ALA B 1 299 ? -45.23584 72.25370 27.22610 1.000 86.12990 283 ALA B N 1
ATOM 5018 C CA . ALA B 1 299 ? -46.57594 72.68186 26.83719 1.000 80.44806 283 ALA B CA 1
ATOM 5019 C C . ALA B 1 299 ? -47.47168 71.48318 26.54980 1.000 89.70831 283 ALA B C 1
ATOM 5020 O O . ALA B 1 299 ? -48.59850 71.40608 27.05406 1.000 92.90625 283 ALA B O 1
ATOM 5022 N N . GLN B 1 300 ? -46.97177 70.52351 25.76300 1.000 84.77771 284 GLN B N 1
ATOM 5023 C CA . GLN B 1 300 ? -47.75083 69.33275 25.43407 1.000 80.71038 284 GLN B CA 1
ATOM 5024 C C . GLN B 1 300 ? -48.06220 68.50198 26.67326 1.000 90.44265 284 GLN B C 1
ATOM 5025 O O . GLN B 1 300 ? -49.17200 67.97242 26.80774 1.000 86.87754 284 GLN B O 1
ATOM 5031 N N . TRP B 1 301 ? -47.09717 68.36975 27.58680 1.000 87.61280 285 TRP B N 1
ATOM 5032 C CA . TRP B 1 301 ? -47.34383 67.60124 28.80228 1.000 79.29334 285 TRP B CA 1
ATOM 5033 C C . TRP B 1 301 ? -48.47917 68.20340 29.61919 1.000 88.62931 285 TRP B C 1
ATOM 5034 O O . TRP B 1 301 ? -49.26124 67.47164 30.23671 1.000 89.26361 285 TRP B O 1
ATOM 5045 N N . GLN B 1 302 ? -48.58981 69.53472 29.63761 1.000 94.82809 286 GLN B N 1
ATOM 5046 C CA . GLN B 1 302 ? -49.69314 70.15887 30.36180 1.000 92.31083 286 GLN B CA 1
ATOM 5047 C C . GLN B 1 302 ? -51.03248 69.78128 29.73825 1.000 94.31592 286 GLN B C 1
ATOM 5048 O O . GLN B 1 302 ? -51.97929 69.42493 30.44919 1.000 89.38341 286 GLN B O 1
ATOM 5054 N N . ALA B 1 303 ? -51.11793 69.81849 28.40533 1.000 95.66849 287 ALA B N 1
ATOM 5055 C CA . ALA B 1 303 ? -52.34737 69.42798 27.72261 1.000 86.11458 287 ALA B CA 1
ATOM 5056 C C . ALA B 1 303 ? -52.62820 67.93590 27.86311 1.000 88.18815 287 ALA B C 1
ATOM 5057 O O . ALA B 1 303 ? -53.79244 67.52201 27.84686 1.000 95.71755 287 ALA B O 1
ATOM 5059 N N . VAL B 1 304 ? -51.58619 67.11630 27.99713 1.000 85.73230 288 VAL B N 1
ATOM 5060 C CA . VAL B 1 304 ? -51.78838 65.68084 28.16035 1.000 86.37223 288 VAL B CA 1
ATOM 5061 C C . VAL B 1 304 ? -52.14011 65.34699 29.60482 1.000 93.34513 288 VAL B C 1
ATOM 5062 O O . VAL B 1 304 ? -52.94234 64.44291 29.86599 1.000 94.93163 288 VAL B O 1
ATOM 5066 N N . CYS B 1 305 ? -51.56014 66.07316 30.56402 1.000 87.39965 289 CYS B N 1
ATOM 5067 C CA . CYS B 1 305 ? -51.82212 65.78162 31.97059 1.000 88.76270 289 CYS B CA 1
ATOM 5068 C C . CYS B 1 305 ? -53.26166 66.11023 32.34873 1.000 94.85462 289 CYS B C 1
ATOM 5069 O O . CYS B 1 305 ? -53.94897 65.29233 32.97012 1.000 97.52219 289 CYS B O 1
ATOM 5072 N N . THR B 1 306 ? -53.74081 67.30293 31.98231 1.000 101.10684 290 THR B N 1
ATOM 5073 C CA . THR B 1 306 ? -55.11614 67.66186 32.31680 1.000 105.06514 290 THR B CA 1
ATOM 5074 C C . THR B 1 306 ? -56.11614 66.77259 31.59001 1.000 99.57760 290 THR B C 1
ATOM 5075 O O . THR B 1 306 ? -57.17543 66.45247 32.14087 1.000 105.32708 290 THR B O 1
ATOM 5079 N N . GLU B 1 307 ? -55.79528 66.35187 30.36481 1.000 99.17218 291 GLU B N 1
ATOM 5080 C CA . GLU B 1 307 ? -56.67257 65.42975 29.64989 1.000 97.06620 291 GLU B CA 1
ATOM 5081 C C . GLU B 1 307 ? -56.69853 64.05795 30.31412 1.000 101.44680 291 GLU B C 1
ATOM 5082 O O . GLU B 1 307 ? -57.75061 63.41180 30.37704 1.000 104.99400 291 GLU B O 1
ATOM 5088 N N . GLN B 1 308 ? -55.54959 63.59435 30.80829 1.000 100.48985 292 GLN B N 1
ATOM 5089 C CA . GLN B 1 308 ? -55.48246 62.29472 31.46779 1.000 92.12970 292 GLN B CA 1
ATOM 5090 C C . GLN B 1 308 ? -56.08529 62.34615 32.86658 1.000 105.94313 292 GLN B C 1
ATOM 5091 O O . GLN B 1 308 ? -56.74387 61.39262 33.29671 1.000 100.97218 292 GLN B O 1
ATOM 5097 N N . GLN B 1 309 ? -55.87157 63.44671 33.59241 1.000 108.16141 293 GLN B N 1
ATOM 5098 C CA . GLN B 1 309 ? -56.47783 63.57325 34.91179 1.000 99.65498 293 GLN B CA 1
ATOM 5099 C C . GLN B 1 309 ? -57.99763 63.63412 34.81963 1.000 109.22950 293 GLN B C 1
ATOM 5100 O O . GLN B 1 309 ? -58.69074 63.07999 35.68026 1.000 108.17087 293 GLN B O 1
ATOM 5106 N N . ALA B 1 310 ? -58.53473 64.27012 33.77545 1.000 107.95710 294 ALA B N 1
ATOM 5107 C CA . ALA B 1 310 ? -59.98482 64.37490 33.64508 1.000 97.60505 294 ALA B CA 1
ATOM 5108 C C . ALA B 1 310 ? -60.60982 63.06079 33.18871 1.000 109.20410 294 ALA B C 1
ATOM 5109 O O . ALA B 1 310 ? -61.66881 62.66598 33.69043 1.000 116.97751 294 ALA B O 1
ATOM 5111 N N . ARG B 1 311 ? -59.97341 62.37345 32.24128 1.000 114.51588 295 ARG B N 1
ATOM 5112 C CA . ARG B 1 311 ? -60.51429 61.14573 31.65902 1.000 104.08259 295 ARG B CA 1
ATOM 5113 C C . ARG B 1 311 ? -59.38192 60.14696 31.48568 1.000 102.28999 295 ARG B C 1
ATOM 5114 O O . ARG B 1 311 ? -58.80037 60.02688 30.39924 1.000 99.45404 295 ARG B O 1
ATOM 5122 N N . PRO B 1 312 ? -59.04278 59.40563 32.54045 1.000 98.11799 296 PRO B N 1
ATOM 5123 C CA . PRO B 1 312 ? -57.85070 58.55068 32.49278 1.000 98.12444 296 PRO B CA 1
ATOM 5124 C C . PRO B 1 312 ? -57.95051 57.46579 31.43116 1.000 104.81884 296 PRO B C 1
ATOM 5125 O O . PRO B 1 312 ? -58.98583 56.81697 31.26878 1.000 95.64886 296 PRO B O 1
ATOM 5129 N N . ARG B 1 313 ? -56.85581 57.28754 30.69915 1.000 103.82809 297 ARG B N 1
ATOM 5130 C CA . ARG B 1 313 ? -56.65649 56.14751 29.81851 1.000 92.35827 297 ARG B CA 1
ATOM 5131 C C . ARG B 1 313 ? -55.82847 55.08427 30.53419 1.000 93.20289 297 ARG B C 1
ATOM 5132 O O . ARG B 1 313 ? -55.08653 55.37212 31.47854 1.000 84.94274 297 ARG B O 1
ATOM 5140 N N . ASP B 1 314 ? -55.96711 53.83900 30.07630 1.000 81.75521 298 ASP B N 1
ATOM 5141 C CA . ASP B 1 314 ? -55.18365 52.73252 30.62948 1.000 92.85339 298 ASP B CA 1
ATOM 5142 C C . ASP B 1 314 ? -53.85225 52.69726 29.89220 1.000 89.99781 298 ASP B C 1
ATOM 5143 O O . ASP B 1 314 ? -53.70964 52.06494 28.84476 1.000 77.37806 298 ASP B O 1
ATOM 5148 N N . LEU B 1 315 ? -52.86305 53.38298 30.44969 1.000 85.32279 299 LEU B N 1
ATOM 5149 C CA . LEU B 1 315 ? -51.56749 53.52731 29.80976 1.000 76.69431 299 LEU B CA 1
ATOM 5150 C C . LEU B 1 315 ? -50.57737 52.51017 30.36818 1.000 74.30896 299 LEU B C 1
ATOM 5151 O O . LEU B 1 315 ? -50.81563 51.86364 31.39040 1.000 82.82272 299 LEU B O 1
ATOM 5156 N N . ARG B 1 316 ? -49.45557 52.35835 29.65980 1.000 70.02170 300 ARG B N 1
ATOM 5157 C CA . ARG B 1 316 ? -48.35015 51.52461 30.11712 1.000 70.91564 300 ARG B CA 1
ATOM 5158 C C . ARG B 1 316 ? -47.05870 52.32041 30.22302 1.000 73.16741 300 ARG B C 1
ATOM 5159 O O . ARG B 1 316 ? -45.97212 51.73232 30.22135 1.000 77.25501 300 ARG B O 1
ATOM 5167 N N . LEU B 1 317 ? -47.16065 53.64645 30.30809 1.000 77.15508 301 LEU B N 1
ATOM 5168 C CA . LEU B 1 317 ? -45.97851 54.49627 30.36332 1.000 76.33684 301 LEU B CA 1
ATOM 5169 C C . LEU B 1 317 ? -45.13386 54.17022 31.58820 1.000 67.61124 301 LEU B C 1
ATOM 5170 O O . LEU B 1 317 ? -45.63455 54.12854 32.71390 1.000 80.30380 301 LEU B O 1
ATOM 5175 N N . ARG B 1 318 ? -43.84635 53.93827 31.35572 1.000 66.48529 302 ARG B N 1
ATOM 5176 C CA . ARG B 1 318 ? -42.86825 53.70784 32.40647 1.000 62.28556 302 ARG B CA 1
ATOM 5177 C C . ARG B 1 318 ? -41.88890 54.86163 32.57751 1.000 79.52123 302 ARG B C 1
ATOM 5178 O O . ARG B 1 318 ? -41.41965 55.09631 33.69425 1.000 76.35666 302 ARG B O 1
ATOM 5186 N N . VAL B 1 319 ? -41.58735 55.59969 31.50813 1.000 68.60504 303 VAL B N 1
ATOM 5187 C CA . VAL B 1 319 ? -40.67599 56.73990 31.56498 1.000 78.77183 303 VAL B CA 1
ATOM 5188 C C . VAL B 1 319 ? -41.25302 57.86723 30.71686 1.000 72.87923 303 VAL B C 1
ATOM 5189 O O . VAL B 1 319 ? -41.69733 57.63832 29.58713 1.000 75.98395 303 VAL B O 1
ATOM 5193 N N . LEU B 1 320 ? -41.26943 59.07764 31.27104 1.000 82.85682 304 LEU B N 1
ATOM 5194 C CA . LEU B 1 320 ? -41.69591 60.27820 30.56402 1.000 76.75697 304 LEU B CA 1
ATOM 5195 C C . LEU B 1 320 ? -40.48983 61.17704 30.32880 1.000 68.89709 304 LEU B C 1
ATOM 5196 O O . LEU B 1 320 ? -39.64561 61.34037 31.21468 1.000 78.96228 304 LEU B O 1
ATOM 5201 N N . SER B 1 321 ? -40.40343 61.75555 29.13662 1.000 67.90403 305 SER B N 1
ATOM 5202 C CA . SER B 1 321 ? -39.29684 62.63398 28.77870 1.000 64.68306 305 SER B CA 1
ATOM 5203 C C . SER B 1 321 ? -39.82734 63.99662 28.36971 1.000 72.13702 305 SER B C 1
ATOM 5204 O O . SER B 1 321 ? -40.85589 64.09614 27.69142 1.000 72.42051 305 SER B O 1
ATOM 5207 N N . TRP B 1 322 ? -39.11336 65.04305 28.77613 1.000 69.97773 306 TRP B N 1
ATOM 5208 C CA . TRP B 1 322 ? -39.46043 66.40051 28.39180 1.000 72.21017 306 TRP B CA 1
ATOM 5209 C C . TRP B 1 322 ? -38.18674 67.17744 28.10717 1.000 71.66948 306 TRP B C 1
ATOM 5210 O O . TRP B 1 322 ? -37.09560 66.79992 28.54013 1.000 67.97938 306 TRP B O 1
ATOM 5221 N N . GLY B 1 323 ? -38.34219 68.26781 27.36553 1.000 70.58990 307 GLY B N 1
ATOM 5222 C CA . GLY B 1 323 ? -37.21259 69.10155 27.01667 1.000 70.74765 307 GLY B CA 1
ATOM 5223 C C . GLY B 1 323 ? -37.62924 70.17194 26.02965 1.000 77.89973 307 GLY B C 1
ATOM 5224 O O . GLY B 1 323 ? -38.82101 70.40119 25.80006 1.000 78.64018 307 GLY B O 1
ATOM 5225 N N . ALA B 1 324 ? -36.61351 70.83220 25.46608 1.000 83.62123 308 ALA B N 1
ATOM 5226 C CA . ALA B 1 324 ? -36.74352 71.82195 24.39903 1.000 78.84949 308 ALA B CA 1
ATOM 5227 C C . ALA B 1 324 ? -37.50788 73.07130 24.82337 1.000 79.65982 308 ALA B C 1
ATOM 5228 O O . ALA B 1 324 ? -37.87830 73.87999 23.96541 1.000 94.46138 308 ALA B O 1
ATOM 5230 N N . ALA B 1 325 ? -37.75049 73.24947 26.12221 1.000 77.06374 309 ALA B N 1
ATOM 5231 C CA . ALA B 1 325 ? -38.40911 74.41322 26.70618 1.000 87.11805 309 ALA B CA 1
ATOM 5232 C C . ALA B 1 325 ? -38.42956 74.22455 28.21860 1.000 84.44295 309 ALA B C 1
ATOM 5233 O O . ALA B 1 325 ? -38.36214 73.08475 28.69565 1.000 87.60485 309 ALA B O 1
ATOM 5235 N N . PRO B 1 326 ? -38.49916 75.29442 29.00649 1.000 88.40264 310 PRO B N 1
ATOM 5236 C CA . PRO B 1 326 ? -38.52813 75.12346 30.46383 1.000 95.43786 310 PRO B CA 1
ATOM 5237 C C . PRO B 1 326 ? -39.85868 74.55225 30.93605 1.000 90.71451 310 PRO B C 1
ATOM 5238 O O . PRO B 1 326 ? -40.88448 74.64899 30.25806 1.000 97.47293 310 PRO B O 1
ATOM 5242 N N . ALA B 1 327 ? -39.82972 73.93836 32.11580 1.000 100.42914 311 ALA B N 1
ATOM 5243 C CA . ALA B 1 327 ? -41.00577 73.29208 32.68776 1.000 107.35577 311 ALA B CA 1
ATOM 5244 C C . ALA B 1 327 ? -41.26910 73.84581 34.08050 1.000 124.90379 311 ALA B C 1
ATOM 5245 O O . ALA B 1 327 ? -40.40163 73.71996 34.96321 1.000 129.53464 311 ALA B O 1
ATOM 5247 N N . PRO B 1 328 ? -42.42974 74.45510 34.32873 1.000 116.05874 312 PRO B N 1
ATOM 5248 C CA . PRO B 1 328 ? -42.71021 74.99408 35.66416 1.000 111.78417 312 PRO B CA 1
ATOM 5249 C C . PRO B 1 328 ? -42.67066 73.90761 36.72754 1.000 119.89933 312 PRO B C 1
ATOM 5250 O O . PRO B 1 328 ? -42.97286 72.74007 36.46818 1.000 115.96573 312 PRO B O 1
ATOM 5254 N N . ASP B 1 329 ? -42.27337 74.30853 37.93926 1.000 124.79084 313 ASP B N 1
ATOM 5255 C CA . ASP B 1 329 ? -42.19134 73.35466 39.03914 1.000 128.44672 313 ASP B CA 1
ATOM 5256 C C . ASP B 1 329 ? -43.55675 72.76567 39.35832 1.000 127.37685 313 ASP B C 1
ATOM 5257 O O . ASP B 1 329 ? -43.64824 71.62775 39.83639 1.000 117.02955 313 ASP B O 1
ATOM 5262 N N . ALA B 1 330 ? -44.62538 73.52492 39.09882 1.000 136.19061 314 ALA B N 1
ATOM 5263 C CA . ALA B 1 330 ? -45.97456 72.99368 39.25552 1.000 133.60079 314 ALA B CA 1
ATOM 5264 C C . ALA B 1 330 ? -46.23358 71.85922 38.27318 1.000 121.94454 314 ALA B C 1
ATOM 5265 O O . ALA B 1 330 ? -46.73961 70.79625 38.65914 1.000 102.56957 314 ALA B O 1
ATOM 5267 N N . LEU B 1 331 ? -45.87626 72.06733 37.00148 1.000 123.36904 315 LEU B N 1
ATOM 5268 C CA . LEU B 1 331 ? -46.08945 71.04807 35.97792 1.000 104.78877 315 LEU B CA 1
ATOM 5269 C C . LEU B 1 331 ? -45.34974 69.75646 36.30524 1.000 104.36387 315 LEU B C 1
ATOM 5270 O O . LEU B 1 331 ? -45.91842 68.66465 36.18673 1.000 97.01157 315 LEU B O 1
ATOM 5275 N N . LEU B 1 332 ? -44.07906 69.86006 36.70903 1.000 108.94717 316 LEU B N 1
ATOM 5276 C CA . LEU B 1 332 ? -43.29666 68.67013 37.04081 1.000 99.73794 316 LEU B CA 1
ATOM 5277 C C . LEU B 1 332 ? -43.98284 67.84412 38.12024 1.000 102.45876 316 LEU B C 1
ATOM 5278 O O . LEU B 1 332 ? -44.07947 66.61531 38.01366 1.000 98.32614 316 LEU B O 1
ATOM 5283 N N . ARG B 1 333 ? -44.46498 68.50600 39.17570 1.000 120.97664 317 ARG B N 1
ATOM 5284 C CA . ARG B 1 333 ? -45.19891 67.79123 40.21376 1.000 125.19377 317 ARG B CA 1
ATOM 5285 C C . ARG B 1 333 ? -46.54762 67.29938 39.70177 1.000 110.53662 317 ARG B C 1
ATOM 5286 O O . ARG B 1 333 ? -47.01312 66.23059 40.11688 1.000 97.30114 317 ARG B O 1
ATOM 5294 N N . GLN B 1 334 ? -47.17576 68.04605 38.78712 1.000 104.22007 318 GLN B N 1
ATOM 5295 C CA . GLN B 1 334 ? -48.42394 67.57943 38.18914 1.000 104.04237 318 GLN B CA 1
ATOM 5296 C C . GLN B 1 334 ? -48.20711 66.32094 37.35487 1.000 105.64138 318 GLN B C 1
ATOM 5297 O O . GLN B 1 334 ? -49.03570 65.40387 37.38348 1.000 102.64852 318 GLN B O 1
ATOM 5303 N N . MET B 1 335 ? -47.10470 66.26144 36.59995 1.000 96.88123 319 MET B N 1
ATOM 5304 C CA . MET B 1 335 ? -46.80792 65.06746 35.81235 1.000 92.74051 319 MET B CA 1
ATOM 5305 C C . MET B 1 335 ? -46.54042 63.86853 36.70805 1.000 96.85072 319 MET B C 1
ATOM 5306 O O . MET B 1 335 ? -46.99130 62.75366 36.41890 1.000 94.38826 319 MET B O 1
ATOM 5311 N N . SER B 1 336 ? -45.78969 64.07400 37.79131 1.000 102.82550 320 SER B N 1
ATOM 5312 C CA . SER B 1 336 ? -45.54370 62.98643 38.73016 1.000 107.71391 320 SER B CA 1
ATOM 5313 C C . SER B 1 336 ? -46.84390 62.50932 39.36477 1.000 107.47451 320 SER B C 1
ATOM 5314 O O . SER B 1 336 ? -47.03439 61.30524 39.57842 1.000 101.99006 320 SER B O 1
ATOM 5317 N N . ALA B 1 337 ? -47.75877 63.43797 39.65261 1.000 107.25416 321 ALA B N 1
ATOM 5318 C CA . ALA B 1 337 ? -49.02606 63.05941 40.26801 1.000 107.39468 321 ALA B CA 1
ATOM 5319 C C . ALA B 1 337 ? -49.95802 62.39641 39.26159 1.000 108.00328 321 ALA B C 1
ATOM 5320 O O . ALA B 1 337 ? -50.66744 61.44228 39.60020 1.000 108.61185 321 ALA B O 1
ATOM 5322 N N . THR B 1 338 ? -49.96520 62.88234 38.01868 1.000 104.76811 322 THR B N 1
ATOM 5323 C CA . THR B 1 338 ? -50.83674 62.30663 36.99900 1.000 92.74984 322 THR B CA 1
ATOM 5324 C C . THR B 1 338 ? -50.36321 60.92301 36.56646 1.000 94.23368 322 THR B C 1
ATOM 5325 O O . THR B 1 338 ? -51.18737 60.06123 36.24149 1.000 98.27886 322 THR B O 1
ATOM 5329 N N . PHE B 1 339 ? -49.05247 60.68689 36.56214 1.000 99.44349 323 PHE B N 1
ATOM 5330 C CA . PHE B 1 339 ? -48.47271 59.40663 36.15616 1.000 100.21274 323 PHE B CA 1
ATOM 5331 C C . PHE B 1 339 ? -47.58533 58.88095 37.27670 1.000 107.12694 323 PHE B C 1
ATOM 5332 O O . PHE B 1 339 ? -46.35130 58.95892 37.19563 1.000 113.18702 323 PHE B O 1
ATOM 5340 N N . PRO B 1 340 ? -48.17279 58.33567 38.33663 1.000 111.95779 324 PRO B N 1
ATOM 5341 C CA . PRO B 1 340 ? -47.35386 57.72376 39.38553 1.000 104.24160 324 PRO B CA 1
ATOM 5342 C C . PRO B 1 340 ? -46.64581 56.48762 38.85764 1.000 111.92480 324 PRO B C 1
ATOM 5343 O O . PRO B 1 340 ? -47.01837 55.91209 37.83241 1.000 105.82648 324 PRO B O 1
ATOM 5347 N N . GLU B 1 341 ? -45.59486 56.09263 39.57433 1.000 111.41270 325 GLU B N 1
ATOM 5348 C CA . GLU B 1 341 ? -44.80257 54.91114 39.23035 1.000 114.35771 325 GLU B CA 1
ATOM 5349 C C . GLU B 1 341 ? -44.15131 55.03326 37.85088 1.000 105.53708 325 GLU B C 1
ATOM 5350 O O . GLU B 1 341 ? -43.84665 54.02465 37.20951 1.000 103.90801 325 GLU B O 1
ATOM 5352 N N . THR B 1 342 ? -43.93261 56.26396 37.37737 1.000 92.56276 326 THR B N 1
ATOM 5353 C CA . THR B 1 342 ? -43.15667 56.51678 36.16774 1.000 94.58307 326 THR B CA 1
ATOM 5354 C C . THR B 1 342 ? -42.03797 57.49499 36.48989 1.000 80.98481 326 THR B C 1
ATOM 5355 O O . THR B 1 342 ? -42.24528 58.46072 37.22990 1.000 91.98488 326 THR B O 1
ATOM 5359 N N . GLN B 1 343 ? -40.85719 57.24759 35.92751 1.000 81.52656 327 GLN B N 1
ATOM 5360 C CA . GLN B 1 343 ? -39.73829 58.16620 36.08597 1.000 86.18726 327 GLN B CA 1
ATOM 5361 C C . GLN B 1 343 ? -39.77592 59.24425 35.00845 1.000 82.85741 327 GLN B C 1
ATOM 5362 O O . GLN B 1 343 ? -40.23544 59.01861 33.88595 1.000 81.03561 327 GLN B O 1
ATOM 5368 N N . ILE B 1 344 ? -39.28876 60.42956 35.36119 1.000 82.49310 328 ILE B N 1
ATOM 5369 C CA . ILE B 1 344 ? -39.35730 61.59548 34.48896 1.000 80.02920 328 ILE B CA 1
ATOM 5370 C C . ILE B 1 344 ? -37.94137 62.07982 34.21585 1.000 80.76316 328 ILE B C 1
ATOM 5371 O O . ILE B 1 344 ? -37.20065 62.41187 35.14918 1.000 79.88482 328 ILE B O 1
ATOM 5376 N N . LEU B 1 345 ? -37.57415 62.13682 32.93909 1.000 80.09244 329 LEU B N 1
ATOM 5377 C CA . LEU B 1 345 ? -36.23851 62.52542 32.51864 1.000 64.32437 329 LEU B CA 1
ATOM 5378 C C . LEU B 1 345 ? -36.29937 63.76295 31.63136 1.000 71.57936 329 LEU B C 1
ATOM 5379 O O . LEU B 1 345 ? -37.31562 64.04893 30.98960 1.000 72.57782 329 LEU B O 1
ATOM 5384 N N . ALA B 1 346 ? -35.18536 64.49598 31.60626 1.000 67.38007 330 ALA B N 1
ATOM 5385 C CA . ALA B 1 346 ? -35.00442 65.64058 30.71627 1.000 64.57587 330 ALA B CA 1
ATOM 5386 C C . ALA B 1 346 ? -33.55909 65.63615 30.23561 1.000 65.74005 330 ALA B C 1
ATOM 5387 O O . ALA B 1 346 ? -32.63819 65.83031 31.03683 1.000 71.68216 330 ALA B O 1
ATOM 5389 N N . ALA B 1 347 ? -33.36034 65.40369 28.93895 1.000 61.51360 331 ALA B N 1
ATOM 5390 C CA . ALA B 1 347 ? -32.03731 65.41246 28.33115 1.000 64.08570 331 ALA B CA 1
ATOM 5391 C C . ALA B 1 347 ? -31.67175 66.81360 27.84847 1.000 66.68850 331 ALA B C 1
ATOM 5392 O O . ALA B 1 347 ? -32.53399 67.66439 27.61219 1.000 67.63851 331 ALA B O 1
ATOM 5394 N N . PHE B 1 348 ? -30.36802 67.04673 27.70351 1.000 57.34575 332 PHE B N 1
ATOM 5395 C CA . PHE B 1 348 ? -29.88490 68.30715 27.15884 1.000 60.06474 332 PHE B CA 1
ATOM 5396 C C . PHE B 1 348 ? -28.60338 68.07066 26.37610 1.000 62.48465 332 PHE B C 1
ATOM 5397 O O . PHE B 1 348 ? -27.80111 67.19751 26.71689 1.000 71.70157 332 PHE B O 1
ATOM 5405 N N . GLY B 1 349 ? -28.41872 68.86532 25.32244 1.000 63.75685 333 GLY B N 1
ATOM 5406 C CA . GLY B 1 349 ? -27.17190 68.92855 24.59434 1.000 59.89463 333 GLY B CA 1
ATOM 5407 C C . GLY B 1 349 ? -27.22219 68.36243 23.19276 1.000 68.04487 333 GLY B C 1
ATOM 5408 O O . GLY B 1 349 ? -26.41605 68.77364 22.34286 1.000 80.46240 333 GLY B O 1
ATOM 5409 N N . GLN B 1 350 ? -28.13197 67.43646 22.92088 1.000 60.11289 334 GLN B N 1
ATOM 5410 C CA . GLN B 1 350 ? -28.13957 66.77624 21.62410 1.000 71.39876 334 GLN B CA 1
ATOM 54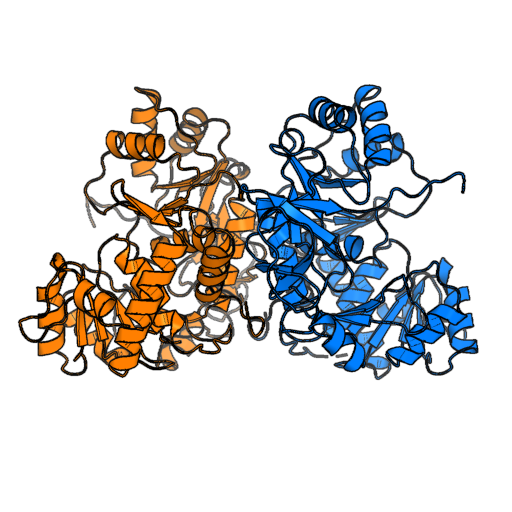11 C C . GLN B 1 350 ? -28.45501 67.77641 20.52156 1.000 73.32053 334 GLN B C 1
ATOM 5412 O O . GLN B 1 350 ? -29.45142 68.50339 20.59198 1.000 80.39394 334 GLN B O 1
ATOM 5418 N N . THR B 1 351 ? -27.58031 67.82547 19.51998 1.000 71.98363 335 THR B N 1
ATOM 5419 C CA . THR B 1 351 ? -27.78780 68.58458 18.29474 1.000 65.67739 335 THR B CA 1
ATOM 5420 C C . THR B 1 351 ? -27.38156 67.69091 17.13036 1.000 67.03506 335 THR B C 1
ATOM 5421 O O . THR B 1 351 ? -27.12914 66.49830 17.32575 1.000 73.95063 335 THR B O 1
ATOM 5425 N N . GLU B 1 352 ? -27.31435 68.23547 15.91803 1.000 64.18943 336 GLU B N 1
ATOM 5426 C CA . GLU B 1 352 ? -26.78432 67.44591 14.81120 1.000 63.24083 336 GLU B CA 1
ATOM 5427 C C . GLU B 1 352 ? -25.34574 67.01737 15.08152 1.000 64.64430 336 GLU B C 1
ATOM 5428 O O . GLU B 1 352 ? -24.94929 65.90028 14.73620 1.000 61.03966 336 GLU B O 1
ATOM 5434 N N . MET B 1 353 ? -24.55724 67.88493 15.71810 1.000 67.65957 337 MET B N 1
ATOM 5435 C CA . MET B 1 353 ? -23.14199 67.62369 15.95403 1.000 64.87125 337 MET B CA 1
ATOM 5436 C C . MET B 1 353 ? -22.87895 66.89435 17.26268 1.000 64.11809 337 MET B C 1
ATOM 5437 O O . MET B 1 353 ? -21.93068 66.10551 17.34541 1.000 62.97258 337 MET B O 1
ATOM 5442 N N . SER B 1 354 ? -23.69127 67.13586 18.28013 1.000 69.87917 338 SER B N 1
ATOM 5443 C CA . SER B 1 354 ? -23.44003 66.63990 19.61998 1.000 61.74907 338 SER B CA 1
ATOM 5444 C C . SER B 1 354 ? -24.46768 65.58917 20.02607 1.000 67.38280 338 SER B C 1
ATOM 5445 O O . SER B 1 354 ? -25.61232 65.61463 19.56395 1.000 69.46183 338 SER B O 1
ATOM 5448 N N . PRO B 1 355 ? -24.09597 64.66052 20.89318 1.000 64.45863 339 PRO B N 1
ATOM 5449 C CA . PRO B 1 355 ? -25.07746 63.76052 21.49867 1.000 59.89645 339 PRO B CA 1
ATOM 5450 C C . PRO B 1 355 ? -25.71888 64.43330 22.70681 1.000 68.52967 339 PRO B C 1
ATOM 5451 O O . PRO B 1 355 ? -25.40207 65.56954 23.05174 1.000 73.82167 339 PRO B O 1
ATOM 5455 N N . VAL B 1 356 ? -26.62612 63.70423 23.35934 1.000 67.58939 340 VAL B N 1
ATOM 5456 C CA . VAL B 1 356 ? -27.05355 64.10083 24.69534 1.000 54.40036 340 VAL B CA 1
ATOM 5457 C C . VAL B 1 356 ? -25.81452 64.19386 25.57208 1.000 59.60146 340 VAL B C 1
ATOM 5458 O O . VAL B 1 356 ? -25.03286 63.23967 25.66496 1.000 71.12556 340 VAL B O 1
ATOM 5462 N N . THR B 1 357 ? -25.61059 65.35480 26.19335 1.000 60.72662 341 THR B N 1
ATOM 5463 C CA . THR B 1 357 ? -24.45479 65.58176 27.05220 1.000 68.92915 341 THR B CA 1
ATOM 5464 C C . THR B 1 357 ? -24.80591 65.68160 28.52630 1.000 62.61905 341 THR B C 1
ATOM 5465 O O . THR B 1 357 ? -23.96802 65.35905 29.36989 1.000 61.68764 341 THR B O 1
ATOM 5469 N N . CYS B 1 358 ? -26.02359 66.10539 28.85329 1.000 63.70466 342 CYS B N 1
ATOM 5470 C CA . CYS B 1 358 ? -26.46935 66.23879 30.23147 1.000 60.38356 342 CYS B CA 1
ATOM 5471 C C . CYS B 1 358 ? -27.82417 65.57331 30.41015 1.000 69.13486 342 CYS B C 1
ATOM 5472 O O . CYS B 1 358 ? -28.63875 65.51745 29.48341 1.000 65.24793 342 CYS B O 1
ATOM 5475 N N . MET B 1 359 ? -28.05927 65.08682 31.62599 1.000 65.78312 343 MET B N 1
ATOM 5476 C CA . MET B 1 359 ? -29.27754 64.37118 31.96769 1.000 64.12521 343 MET B CA 1
ATOM 5477 C C . MET B 1 359 ? -29.79388 64.85789 33.31381 1.000 62.81315 343 MET B C 1
ATOM 5478 O O . MET B 1 359 ? -29.02662 65.00337 34.26912 1.000 65.10724 343 MET B O 1
ATOM 5483 N N . LEU B 1 360 ? -31.09330 65.11484 33.38207 1.000 69.38923 344 LEU B N 1
ATOM 5484 C CA . LEU B 1 360 ? -31.75560 65.53478 34.61451 1.000 68.85027 344 LEU B CA 1
ATOM 5485 C C . LEU B 1 360 ? -32.73670 64.43733 35.01462 1.000 66.58748 344 LEU B C 1
ATOM 5486 O O . LEU B 1 360 ? -33.82651 64.33524 34.44246 1.000 67.60522 344 LEU B O 1
ATOM 5491 N N . LEU B 1 361 ? -32.34516 63.61761 35.99020 1.000 76.24609 345 LEU B N 1
ATOM 5492 C CA . LEU B 1 361 ? -33.22565 62.58197 36.51620 1.000 76.27562 345 LEU B CA 1
ATOM 5493 C C . LEU B 1 361 ? -34.32200 63.19948 37.38442 1.000 92.38086 345 LEU B C 1
ATOM 5494 O O . LEU B 1 361 ? -34.19044 64.31551 37.90026 1.000 98.17966 345 LEU B O 1
ATOM 5499 N N . GLY B 1 362 ? -35.42152 62.45294 37.54044 1.000 87.77510 346 GLY B N 1
ATOM 5500 C CA . GLY B 1 362 ? -36.58271 62.96693 38.25351 1.000 96.48172 346 GLY B CA 1
ATOM 5501 C C . GLY B 1 362 ? -36.30799 63.31687 39.69890 1.000 99.47790 346 GLY B C 1
ATOM 5502 O O . GLY B 1 362 ? -37.00107 64.16862 40.26929 1.000 105.13594 346 GLY B O 1
ATOM 5503 N N . GLU B 1 363 ? -35.30359 62.67779 40.29973 1.000 91.33360 347 GLU B N 1
ATOM 5504 C CA . GLU B 1 363 ? -34.91189 62.98724 41.66871 1.000 90.46451 347 GLU B CA 1
ATOM 5505 C C . GLU B 1 363 ? -34.47904 64.44392 41.81671 1.000 93.96693 347 GLU B C 1
ATOM 5506 O O . GLU B 1 363 ? -34.88216 65.12581 42.76525 1.000 105.14483 347 GLU B O 1
ATOM 5512 N N . ASP B 1 364 ? -33.66747 64.94216 40.88834 1.000 101.82261 348 ASP B N 1
ATOM 5513 C CA . ASP B 1 364 ? -33.07684 66.26697 41.01082 1.000 97.54954 348 ASP B CA 1
ATOM 5514 C C . ASP B 1 364 ? -33.89666 67.36132 40.33879 1.000 100.66514 348 ASP B C 1
ATOM 5515 O O . ASP B 1 364 ? -33.44611 68.50985 40.29800 1.000 98.64541 348 ASP B O 1
ATOM 5520 N N . ALA B 1 365 ? -35.08158 67.04242 39.81343 1.000 104.46805 349 ALA B N 1
ATOM 5521 C CA . ALA B 1 365 ? -35.89835 68.05975 39.16096 1.000 100.84585 349 ALA B CA 1
ATOM 5522 C C . ALA B 1 365 ? -36.43348 69.10320 40.13285 1.000 109.85164 349 ALA B C 1
ATOM 5523 O O . ALA B 1 365 ? -36.95267 70.13136 39.68551 1.000 116.34147 349 ALA B O 1
ATOM 5525 N N . ILE B 1 366 ? -36.32611 68.86877 41.43611 1.000 114.93257 350 ILE B N 1
ATOM 5526 C CA . ILE B 1 366 ? -36.75386 69.82079 42.45134 1.000 115.18369 350 ILE B CA 1
ATOM 5527 C C . ILE B 1 366 ? -35.56064 70.40570 43.19336 1.000 103.82359 350 ILE B C 1
ATOM 5528 O O . ILE B 1 366 ? -35.46540 71.62010 43.37408 1.000 116.94005 350 ILE B O 1
ATOM 5533 N N . ALA B 1 367 ? -34.63979 69.54686 43.63589 1.000 94.34092 351 ALA B N 1
ATOM 5534 C CA . ALA B 1 367 ? -33.45669 70.01983 44.34644 1.000 99.28258 351 ALA B CA 1
ATOM 5535 C C . ALA B 1 367 ? -32.63017 70.95123 43.47009 1.000 101.58901 351 ALA B C 1
ATOM 5536 O O . ALA B 1 367 ? -32.20248 72.02611 43.90759 1.000 97.21646 351 ALA B O 1
ATOM 5538 N N . LYS B 1 368 ? -32.40611 70.55540 42.22125 1.000 97.55725 352 LYS B N 1
ATOM 5539 C CA . LYS B 1 368 ? -31.62023 71.34843 41.29202 1.000 84.94025 352 LYS B CA 1
ATOM 5540 C C . LYS B 1 368 ? -32.50657 71.86859 40.16559 1.000 88.65371 352 LYS B C 1
ATOM 5541 O O . LYS B 1 368 ? -32.18814 71.68626 38.98676 1.000 91.89999 352 LYS B O 1
ATOM 5547 N N . ARG B 1 369 ? -33.61936 72.51289 40.51464 1.000 104.71802 353 ARG B N 1
ATOM 5548 C CA . ARG B 1 369 ? -34.54948 73.00674 39.50535 1.000 106.85142 353 ARG B CA 1
ATOM 5549 C C . ARG B 1 369 ? -33.92864 74.14717 38.70297 1.000 98.98402 353 ARG B C 1
ATOM 5550 O O . ARG B 1 369 ? -33.21502 74.99884 39.24291 1.000 93.12081 353 ARG B O 1
ATOM 5558 N N . GLY B 1 370 ? -34.21627 74.16272 37.40034 1.000 84.63806 354 GLY B N 1
ATOM 5559 C CA . GLY B 1 370 ? -33.59806 75.08501 36.47307 1.000 84.51026 354 GLY B CA 1
ATOM 5560 C C . GLY B 1 370 ? -32.37888 74.53332 35.76952 1.000 77.41308 354 GLY B C 1
ATOM 5561 O O . GLY B 1 370 ? -31.98862 75.05592 34.71964 1.000 76.48013 354 GLY B O 1
ATOM 5562 N N . SER B 1 371 ? -31.78106 73.48558 36.31848 1.000 75.44823 355 SER B N 1
ATOM 5563 C CA . SER B 1 371 ? -30.57847 72.87374 35.79298 1.000 67.33972 355 SER B CA 1
ATOM 5564 C C . SER B 1 371 ? -30.91769 71.98763 34.60109 1.000 68.76311 355 SER B C 1
ATOM 5565 O O . SER B 1 371 ? -32.06467 71.58920 34.39478 1.000 67.92407 355 SER B O 1
ATOM 5568 N N . VAL B 1 372 ? -29.89780 71.68498 33.80655 1.000 62.94487 356 VAL B N 1
ATOM 5569 C CA . VAL B 1 372 ? -30.03904 70.75413 32.69525 1.000 65.94715 356 VAL B CA 1
ATOM 5570 C C . VAL B 1 372 ? -29.47305 69.42467 33.16632 1.000 59.00449 356 VAL B C 1
ATOM 5571 O O . VAL B 1 372 ? -29.39775 68.45109 32.40451 1.000 68.55702 356 VAL B O 1
ATOM 5575 N N . GLY B 1 373 ? -29.11455 69.37732 34.44471 1.000 69.02307 357 GLY B N 1
ATOM 5576 C CA . GLY B 1 373 ? -28.60707 68.18056 35.07551 1.000 64.40795 357 GLY B CA 1
ATOM 5577 C C . GLY B 1 373 ? -27.09709 68.12018 35.04088 1.000 63.10605 357 GLY B C 1
ATOM 5578 O O . GLY B 1 373 ? -26.39495 69.11745 34.84830 1.000 69.12275 357 GLY B O 1
ATOM 5579 N N . ARG B 1 374 ? -26.59755 66.90618 35.22202 1.000 64.73435 358 ARG B N 1
ATOM 5580 C CA . ARG B 1 374 ? -25.16892 66.64345 35.26475 1.000 73.56849 358 ARG B CA 1
ATOM 5581 C C . ARG B 1 374 ? -24.69646 66.06248 33.93744 1.000 59.12600 358 ARG B C 1
ATOM 5582 O O . ARG B 1 374 ? -25.46562 65.44880 33.19260 1.000 60.49519 358 ARG B O 1
ATOM 5590 N N . VAL B 1 375 ? -23.41232 66.27625 33.64299 1.000 60.65980 359 VAL B N 1
ATOM 5591 C CA . VAL B 1 375 ? -22.81730 65.71186 32.43767 1.000 57.86886 359 VAL B CA 1
ATOM 5592 C C . VAL B 1 375 ? -22.80017 64.19527 32.55376 1.000 66.50319 359 VAL B C 1
ATOM 5593 O O . VAL B 1 375 ? -22.31501 63.63906 33.54711 1.000 77.41615 359 VAL B O 1
ATOM 5597 N N . ILE B 1 376 ? -23.32292 63.51858 31.53519 1.000 63.48016 360 ILE B N 1
ATOM 5598 C CA . ILE B 1 376 ? -23.50656 62.06829 31.57097 1.000 61.39020 360 ILE B CA 1
ATOM 5599 C C . ILE B 1 376 ? -22.15214 61.36758 31.63459 1.000 66.47563 360 ILE B C 1
ATOM 5600 O O . ILE B 1 376 ? -21.14833 61.90843 31.14603 1.000 69.01187 360 ILE B O 1
ATOM 5605 N N . PRO B 1 377 ? -22.07534 60.16611 32.21775 1.000 58.96794 361 PRO B N 1
ATOM 5606 C CA . PRO B 1 377 ? -20.76006 59.57931 32.53346 1.000 62.70048 361 PRO B CA 1
ATOM 5607 C C . PRO B 1 377 ? -19.91859 59.19788 31.32387 1.000 64.86217 361 PRO B C 1
ATOM 5608 O O . PRO B 1 377 ? -18.72130 58.93035 31.49979 1.000 71.88642 361 PRO B O 1
ATOM 5612 N N . THR B 1 378 ? -20.47837 59.16176 30.11550 1.000 61.58810 362 THR B N 1
ATOM 5613 C CA . THR B 1 378 ? -19.69791 58.83986 28.92750 1.000 66.55873 362 THR B CA 1
ATOM 5614 C C . THR B 1 378 ? -19.25627 60.08085 28.16019 1.000 70.42250 362 THR B C 1
ATOM 5615 O O . THR B 1 378 ? -18.79339 59.96249 27.02056 1.000 68.96487 362 THR B O 1
ATOM 5619 N N . VAL B 1 379 ? -19.36943 61.26090 28.76969 1.000 68.57393 363 VAL B N 1
ATOM 5620 C CA . VAL B 1 379 ? -19.01919 62.53138 28.13963 1.000 66.45299 363 VAL B CA 1
ATOM 5621 C C . VAL B 1 379 ? -18.11373 63.30769 29.08997 1.000 62.70964 363 VAL B C 1
ATOM 5622 O O . VAL B 1 379 ? -18.38630 63.37664 30.29328 1.000 68.27178 363 VAL B O 1
ATOM 5626 N N . ALA B 1 380 ? -17.03701 63.87959 28.55731 1.000 68.01361 364 ALA B N 1
ATOM 5627 C CA . ALA B 1 380 ? -16.18558 64.79692 29.30381 1.000 65.52932 364 ALA B CA 1
ATOM 5628 C C . ALA B 1 380 ? -16.48903 66.22618 28.87894 1.000 70.04720 364 ALA B C 1
ATOM 5629 O O . ALA B 1 380 ? -16.68804 66.49862 27.69156 1.000 69.79438 364 ALA B O 1
ATOM 5631 N N . ALA B 1 381 ? -16.51996 67.13951 29.84791 1.000 61.00456 365 ALA B N 1
ATOM 5632 C CA . ALA B 1 381 ? -16.85242 68.52549 29.55769 1.000 61.43640 365 ALA B CA 1
ATOM 5633 C C . ALA B 1 381 ? -15.98234 69.46528 30.37929 1.000 61.74842 365 ALA B C 1
ATOM 5634 O O . ALA B 1 381 ? -15.61038 69.16626 31.51649 1.000 68.35370 365 ALA B O 1
ATOM 5636 N N . ARG B 1 382 ? -15.66061 70.60859 29.77956 1.000 66.00008 366 ARG B N 1
ATOM 5637 C CA . ARG B 1 382 ? -14.99581 71.71303 30.45152 1.000 60.15575 366 ARG B CA 1
ATOM 5638 C C . ARG B 1 382 ? -15.82321 72.97670 30.25924 1.000 68.56073 366 ARG B C 1
ATOM 5639 O O . ARG B 1 382 ? -16.58893 73.08822 29.29894 1.000 67.85129 366 ARG B O 1
ATOM 5647 N N . VAL B 1 383 ? -15.66174 73.93016 31.17431 1.000 69.12935 367 VAL B N 1
ATOM 5648 C CA . VAL B 1 383 ? -16.25104 75.26056 31.04751 1.000 67.79146 367 VAL B CA 1
ATOM 5649 C C . VAL B 1 383 ? -15.10539 76.24445 30.85713 1.000 75.59740 367 VAL B C 1
ATOM 5650 O O . VAL B 1 383 ? -14.37885 76.55643 31.80917 1.000 80.64857 367 VAL B O 1
ATOM 5654 N N . VAL B 1 384 ? -14.94791 76.75173 29.63648 1.000 75.27061 368 VAL B N 1
ATOM 5655 C CA . VAL B 1 384 ? -13.74301 77.46906 29.24553 1.000 70.98905 368 VAL B CA 1
ATOM 5656 C C . VAL B 1 384 ? -14.10181 78.89792 28.85381 1.000 75.53291 368 VAL B C 1
ATOM 5657 O O . VAL B 1 384 ? -15.26691 79.23472 28.62677 1.000 72.75770 368 VAL B O 1
ATOM 5661 N N . ASP B 1 385 ? -13.06620 79.73956 28.77107 1.000 72.43639 369 ASP B N 1
ATOM 5662 C CA . ASP B 1 385 ? -13.19374 81.12538 28.36865 1.000 75.45181 369 ASP B CA 1
ATOM 5663 C C . ASP B 1 385 ? -12.74176 81.28688 26.91396 1.000 79.02123 369 ASP B C 1
ATOM 5664 O O . ASP B 1 385 ? -12.58997 80.29237 26.18453 1.000 79.69151 369 ASP B O 1
ATOM 5669 N N . GLN B 1 386 ? -12.51413 82.54045 26.49936 1.000 92.98453 370 GLN B N 1
ATOM 5670 C CA . GLN B 1 386 ? -12.16805 82.81388 25.10715 1.000 91.39805 370 GLN B CA 1
ATOM 5671 C C . GLN B 1 386 ? -10.86893 82.13110 24.69385 1.000 87.57143 370 GLN B C 1
ATOM 5672 O O . GLN B 1 386 ? -10.73337 81.71214 23.53727 1.000 79.76889 370 GLN B O 1
ATOM 5678 N N . ASN B 1 387 ? -9.91528 81.99627 25.61778 1.000 92.55235 371 ASN B N 1
ATOM 5679 C CA . ASN B 1 387 ? -8.61525 81.40180 25.33254 1.000 93.79982 371 ASN B CA 1
ATOM 5680 C C . ASN B 1 387 ? -8.53826 79.93087 25.73309 1.000 87.52652 371 ASN B C 1
ATOM 5681 O O . ASN B 1 387 ? -7.44186 79.42379 25.99219 1.000 93.74423 371 ASN B O 1
ATOM 5686 N N . MET B 1 388 ? -9.68071 79.24230 25.79903 1.000 89.27023 372 MET B N 1
ATOM 5687 C CA . MET B 1 388 ? -9.73540 77.80243 26.08023 1.000 80.42017 372 MET B CA 1
ATOM 5688 C C . MET B 1 388 ? -9.05311 77.44802 27.40045 1.000 82.61950 372 MET B C 1
ATOM 5689 O O . MET B 1 388 ? -8.42757 76.39507 27.53396 1.000 88.86895 372 MET B O 1
ATOM 5694 N N . ASN B 1 389 ? -9.17473 78.33110 28.38505 1.000 85.59224 373 ASN B N 1
ATOM 5695 C CA . ASN B 1 389 ? -8.72238 78.06561 29.74276 1.000 79.58198 373 ASN B CA 1
ATOM 5696 C C . ASN B 1 389 ? -9.93120 77.86617 30.64216 1.000 79.70827 373 ASN B C 1
ATOM 5697 O O . ASN B 1 389 ? -10.91942 78.59881 30.53765 1.000 85.92321 373 ASN B O 1
ATOM 5702 N N . ASP B 1 390 ? -9.84859 76.87457 31.52419 1.000 82.64699 374 ASP B N 1
ATOM 5703 C CA . ASP B 1 390 ? -10.94404 76.60584 32.44432 1.000 72.27126 374 ASP B CA 1
ATOM 5704 C C . ASP B 1 390 ? -11.23526 77.83010 33.30324 1.000 75.40727 374 ASP B C 1
ATOM 5705 O O . ASP B 1 390 ? -10.32148 78.45203 33.85238 1.000 86.33835 374 ASP B O 1
ATOM 5710 N N . VAL B 1 391 ? -12.51254 78.18718 33.39738 1.000 74.42201 375 VAL B N 1
ATOM 5711 C CA . VAL B 1 391 ? -12.95056 79.31474 34.21724 1.000 77.41462 375 VAL B CA 1
ATOM 5712 C C . VAL B 1 391 ? -13.09103 78.81978 35.65239 1.000 78.74476 375 VAL B C 1
ATOM 5713 O O . VAL B 1 391 ? -13.25829 77.60962 35.86483 1.000 84.60956 375 VAL B O 1
ATOM 5717 N N . PRO B 1 392 ? -13.01916 79.69522 36.65856 1.000 75.86800 376 PRO B N 1
ATOM 5718 C CA . PRO B 1 392 ? -13.13919 79.22856 38.04669 1.000 70.32109 376 PRO B CA 1
ATOM 5719 C C . PRO B 1 392 ? -14.46692 78.52522 38.26724 1.000 82.21097 376 PRO B C 1
ATOM 5720 O O . PRO B 1 392 ? -15.48660 78.89594 37.68228 1.000 93.53158 376 PRO B O 1
ATOM 5724 N N . VAL B 1 393 ? -14.44476 77.49615 39.11629 1.000 88.62635 377 VAL B N 1
ATOM 5725 C CA . VAL B 1 393 ? -15.63010 76.66571 39.31280 1.000 83.74700 377 VAL B CA 1
ATOM 5726 C C . VAL B 1 393 ? -16.78796 77.53854 39.77333 1.000 86.34928 377 VAL B C 1
ATOM 5727 O O . VAL B 1 393 ? -16.66478 78.30737 40.73514 1.000 91.82127 377 VAL B O 1
ATOM 5731 N N . GLY B 1 394 ? -17.91739 77.43300 39.07581 1.000 78.01468 378 GLY B N 1
ATOM 5732 C CA . GLY B 1 394 ? -19.09607 78.21421 39.37807 1.000 80.50047 378 GLY B CA 1
ATOM 5733 C C . GLY B 1 394 ? -19.28845 79.43292 38.50366 1.000 87.32784 378 GLY B C 1
ATOM 5734 O O . GLY B 1 394 ? -20.32474 80.09941 38.61434 1.000 83.52664 378 GLY B O 1
ATOM 5735 N N . GLU B 1 395 ? -18.32548 79.74646 37.64947 1.000 84.84077 379 GLU B N 1
ATOM 5736 C CA . GLU B 1 395 ? -18.39507 80.91272 36.78751 1.000 80.23146 379 GLU B CA 1
ATOM 5737 C C . GLU B 1 395 ? -18.93011 80.52919 35.41502 1.000 83.18924 379 GLU B C 1
ATOM 5738 O O . GLU B 1 395 ? -18.97320 79.35598 35.03340 1.000 91.42683 379 GLU B O 1
ATOM 5744 N N . VAL B 1 396 ? -19.33630 81.54683 34.66922 1.000 72.80908 380 VAL B N 1
ATOM 5745 C CA . VAL B 1 396 ? -19.94029 81.35409 33.36053 1.000 74.56272 380 VAL B CA 1
ATOM 5746 C C . VAL B 1 396 ? -18.83669 81.22838 32.32099 1.000 70.40609 380 VAL B C 1
ATOM 5747 O O . VAL B 1 396 ? -17.86994 81.99906 32.32441 1.000 75.67335 380 VAL B O 1
ATOM 5751 N N . GLY B 1 397 ? -18.97079 80.23625 31.44935 1.000 67.53217 381 GLY B N 1
ATOM 5752 C CA . GLY B 1 397 ? -18.08686 80.05996 30.31651 1.000 68.70024 381 GLY B CA 1
ATOM 5753 C C . GLY B 1 397 ? -18.80243 79.20537 29.29682 1.000 73.89959 381 GLY B C 1
ATOM 5754 O O . GLY B 1 397 ? -19.95282 78.80651 29.49024 1.000 74.18160 381 GLY B O 1
ATOM 5755 N N . GLU B 1 398 ? -18.11463 78.92911 28.19403 1.000 71.37728 382 GLU B N 1
ATOM 5756 C CA . GLU B 1 398 ? -18.66247 78.01807 27.19973 1.000 67.10060 382 GLU B CA 1
ATOM 5757 C C . GLU B 1 398 ? -18.32966 76.58542 27.58582 1.000 68.77457 382 GLU B C 1
ATOM 5758 O O . GLU B 1 398 ? -17.18349 76.28278 27.93201 1.000 70.83673 382 GLU B O 1
ATOM 5764 N N . ILE B 1 399 ? -19.32790 75.70481 27.53073 1.000 66.29940 383 ILE B N 1
ATOM 5765 C CA . ILE B 1 399 ? -19.11692 74.29191 27.81725 1.000 70.27662 383 ILE B CA 1
ATOM 5766 C C . ILE B 1 399 ? -18.66241 73.60799 26.53700 1.000 69.24742 383 ILE B C 1
ATOM 5767 O O . ILE B 1 399 ? -19.27269 73.77852 25.47291 1.000 66.09982 383 ILE B O 1
ATOM 5772 N N . VAL B 1 400 ? -17.56357 72.86408 26.63368 1.000 63.74203 384 VAL B N 1
ATOM 5773 C CA . VAL B 1 400 ? -16.94361 72.20348 25.49560 1.000 63.99901 384 VAL B CA 1
ATOM 5774 C C . VAL B 1 400 ? -16.75792 70.73378 25.84501 1.000 66.52896 384 VAL B C 1
ATOM 5775 O O . VAL B 1 400 ? -16.53735 70.37960 27.00700 1.000 70.85905 384 VAL B O 1
ATOM 5779 N N . TYR B 1 401 ? -16.86544 69.87092 24.83651 1.000 65.21857 385 TYR B N 1
ATOM 5780 C CA . TYR B 1 401 ? -16.98872 68.43857 25.06316 1.000 59.93367 385 TYR B CA 1
ATOM 5781 C C . TYR B 1 401 ? -15.89883 67.64181 24.35209 1.000 64.24806 385 TYR B C 1
ATOM 5782 O O . TYR B 1 401 ? -15.37176 68.04965 23.31402 1.000 80.35405 385 TYR B O 1
ATOM 5791 N N . ARG B 1 402 ? -15.57228 66.49417 24.93860 1.000 68.25779 386 ARG B N 1
ATOM 5792 C CA . ARG B 1 402 ? -14.86145 65.40329 24.28343 1.000 62.49747 386 ARG B CA 1
ATOM 5793 C C . ARG B 1 402 ? -15.64977 64.12634 24.53757 1.000 69.74803 386 ARG B C 1
ATOM 5794 O O . ARG B 1 402 ? -16.02524 63.85169 25.68151 1.000 72.82470 386 ARG B O 1
ATOM 5802 N N . ALA B 1 403 ? -15.89084 63.34523 23.48954 1.000 72.54527 387 ALA B N 1
ATOM 5803 C CA . ALA B 1 403 ? -16.64716 62.11038 23.66248 1.000 78.47940 387 ALA B CA 1
ATOM 5804 C C . ALA B 1 403 ? -16.54956 61.24082 22.41618 1.000 83.89323 387 ALA B C 1
ATOM 5805 O O . ALA B 1 403 ? -16.33945 61.75923 21.31296 1.000 89.66743 387 ALA B O 1
ATOM 5807 N N . PRO B 1 404 ? -16.69445 59.91995 22.54292 1.000 79.01027 388 PRO B N 1
ATOM 5808 C CA . PRO B 1 404 ? -16.78799 59.08544 21.33686 1.000 81.16632 388 PRO B CA 1
ATOM 5809 C C . PRO B 1 404 ? -18.03889 59.35764 20.52510 1.000 79.34919 388 PRO B C 1
ATOM 5810 O O . PRO B 1 404 ? -18.04811 59.07447 19.32134 1.000 78.64673 388 PRO B O 1
ATOM 5814 N N . THR B 1 405 ? -19.08631 59.90474 21.14171 1.000 72.31663 389 THR B N 1
ATOM 5815 C CA . THR B 1 405 ? -20.35527 60.16137 20.47824 1.000 66.91651 389 THR B CA 1
ATOM 5816 C C . THR B 1 405 ? -20.45281 61.56315 19.87346 1.000 84.57307 389 THR B C 1
ATOM 5817 O O . THR B 1 405 ? -21.56082 62.01684 19.56228 1.000 77.23095 389 THR B O 1
ATOM 5821 N N . LEU B 1 406 ? -19.33326 62.25519 19.69484 1.000 76.97484 390 LEU B N 1
ATOM 5822 C CA . LEU B 1 406 ? -19.36915 63.49809 18.94586 1.000 67.75291 390 LEU B CA 1
ATOM 5823 C C . LEU B 1 406 ? -19.27604 63.20698 17.45059 1.000 79.29642 390 LEU B C 1
ATOM 5824 O O . LEU B 1 406 ? -18.76414 62.16720 17.02739 1.000 76.66965 390 LEU B O 1
ATOM 5829 N N . MET B 1 407 ? -19.79689 64.13632 16.64908 1.000 73.59631 391 MET B N 1
ATOM 5830 C CA . MET B 1 407 ? -19.73292 63.99502 15.20166 1.000 62.99369 391 MET B CA 1
ATOM 5831 C C . MET B 1 407 ? -18.28885 63.84524 14.74371 1.000 68.19813 391 MET B C 1
ATOM 5832 O O . MET B 1 407 ? -17.35856 64.36571 15.36292 1.000 71.30304 391 MET B O 1
ATOM 5837 N N . SER B 1 408 ? -18.10617 63.11358 13.64541 1.000 71.39174 392 SER B N 1
ATOM 5838 C CA . SER B 1 408 ? -16.77824 62.99520 13.05722 1.000 72.21113 392 SER B CA 1
ATOM 5839 C C . SER B 1 408 ? -16.27580 64.34878 12.57752 1.000 70.77295 392 SER B C 1
ATOM 5840 O O . SER B 1 408 ? -15.17035 64.77402 12.92929 1.000 70.36899 392 SER B O 1
ATOM 5843 N N . CYS B 1 409 ? -17.09082 65.04848 11.79706 1.000 61.74295 393 CYS B N 1
ATOM 5844 C CA . CYS B 1 409 ? -16.67185 66.25633 11.10225 1.000 62.93223 393 CYS B CA 1
ATOM 5845 C C . CYS B 1 409 ? -17.88887 66.86521 10.42139 1.000 59.94406 393 CYS B C 1
ATOM 5846 O O . CYS B 1 409 ? -18.97795 66.29034 10.42892 1.000 72.77479 393 CYS B O 1
ATOM 5849 N N . TYR B 1 410 ? -17.69205 68.03483 9.82556 1.000 70.29856 394 TYR B N 1
ATOM 5850 C CA . TYR B 1 410 ? -18.65960 68.58253 8.88648 1.000 60.05901 394 TYR B CA 1
ATOM 5851 C C . TYR B 1 410 ? -18.26729 68.12587 7.48861 1.000 72.26729 394 TYR B C 1
ATOM 5852 O O . TYR B 1 410 ? -17.11924 68.31474 7.07101 1.000 75.20714 394 TYR B O 1
ATOM 5861 N N . TRP B 1 411 ? -19.21320 67.50999 6.78219 1.000 67.83780 395 TRP B N 1
ATOM 5862 C CA . TRP B 1 411 ? -18.90544 66.84599 5.52282 1.000 60.13907 395 TRP B CA 1
ATOM 5863 C C . TRP B 1 411 ? -18.21016 67.80034 4.55970 1.000 69.11699 395 TRP B C 1
ATOM 5864 O O . TRP B 1 411 ? -18.76733 68.83879 4.19276 1.000 72.49881 395 TRP B O 1
ATOM 5875 N N . ASN B 1 412 ? -16.98256 67.44524 4.16897 1.000 74.89711 396 ASN B N 1
ATOM 5876 C CA . ASN B 1 412 ? -16.23040 68.16387 3.13860 1.000 76.37098 396 ASN B CA 1
ATOM 5877 C C . ASN B 1 412 ? -16.04985 69.63871 3.50138 1.000 79.73060 396 ASN B C 1
ATOM 5878 O O . ASN B 1 412 ? -16.12007 70.52275 2.64713 1.000 90.88804 396 ASN B O 1
ATOM 5883 N N . ASN B 1 413 ? -15.82672 69.91030 4.78359 1.000 77.71829 397 ASN B N 1
ATOM 5884 C CA . ASN B 1 413 ? -15.67683 71.27657 5.28678 1.000 78.48883 397 ASN B CA 1
ATOM 5885 C C . ASN B 1 413 ? -14.63313 71.26638 6.39208 1.000 82.28881 397 ASN B C 1
ATOM 5886 O O . ASN B 1 413 ? -14.95844 71.35113 7.58102 1.000 79.20164 397 ASN B O 1
ATOM 5891 N N . PRO B 1 414 ? -13.35242 71.16800 6.02911 1.000 86.06368 398 PRO B N 1
ATOM 5892 C CA . PRO B 1 414 ? -12.31548 71.09151 7.06782 1.000 82.84368 398 PRO B CA 1
ATOM 5893 C C . PRO B 1 414 ? -12.18680 72.37031 7.86901 1.000 85.24454 398 PRO B C 1
ATOM 5894 O O . PRO B 1 414 ? -11.76623 72.31770 9.03086 1.000 82.09130 398 PRO B O 1
ATOM 5898 N N . GLU B 1 415 ? -12.53533 73.51749 7.28271 1.000 94.83665 399 GLU B N 1
ATOM 5899 C CA . GLU B 1 415 ? -12.43461 74.78515 7.99829 1.000 91.41320 399 GLU B CA 1
ATOM 5900 C C . GLU B 1 415 ? -13.41570 74.83418 9.16513 1.000 83.04936 399 GLU B C 1
ATOM 5901 O O . GLU B 1 415 ? -13.01970 75.04332 10.31788 1.000 82.51853 399 GLU B O 1
ATOM 5907 N N . ALA B 1 416 ? -14.70713 74.64015 8.88288 1.000 79.68474 400 ALA B N 1
ATOM 5908 C CA . ALA B 1 416 ? -15.71277 74.69602 9.94004 1.000 73.84322 400 ALA B CA 1
ATOM 5909 C C . ALA B 1 416 ? -15.48138 73.61007 10.98083 1.000 78.34297 400 ALA B C 1
ATOM 5910 O O . ALA B 1 416 ? -15.68337 73.83685 12.18100 1.000 77.78657 400 ALA B O 1
ATOM 5912 N N . THR B 1 417 ? -15.05022 72.42494 10.53779 1.000 74.30935 401 THR B N 1
ATOM 5913 C CA . THR B 1 417 ? -14.71345 71.35297 11.47122 1.000 64.38121 401 THR B CA 1
ATOM 5914 C C . THR B 1 417 ? -13.56376 71.75869 12.38114 1.000 70.71846 401 THR B C 1
ATOM 5915 O O . THR B 1 417 ? -13.57302 71.45592 13.58036 1.000 79.09023 401 THR B O 1
ATOM 5919 N N . ALA B 1 418 ? -12.55956 72.44086 11.82481 1.000 77.81672 402 ALA B N 1
ATOM 5920 C CA . ALA B 1 418 ? -11.42275 72.87744 12.62710 1.000 66.85017 402 ALA B CA 1
ATOM 5921 C C . ALA B 1 418 ? -11.85072 73.88114 13.68777 1.000 76.25945 402 ALA B C 1
ATOM 5922 O O . ALA B 1 418 ? -11.37326 73.82712 14.82893 1.000 71.57923 402 ALA B O 1
ATOM 5924 N N . GLU B 1 419 ? -12.75309 74.80233 13.33077 1.000 75.96475 403 GLU B N 1
ATOM 5925 C CA . GLU B 1 419 ? -13.25159 75.76719 14.30752 1.000 80.17522 403 GLU B CA 1
ATOM 5926 C C . GLU B 1 419 ? -14.11723 75.08903 15.36025 1.000 78.76957 403 GLU B C 1
ATOM 5927 O O . GLU B 1 419 ? -14.05133 75.44076 16.54403 1.000 77.76823 403 GLU B O 1
ATOM 5933 N N . ALA B 1 420 ? -14.93345 74.11594 14.94334 1.000 75.69869 404 ALA B N 1
ATOM 5934 C CA . ALA B 1 420 ? -15.80750 73.41392 15.87543 1.000 66.15857 404 ALA B CA 1
ATOM 5935 C C . ALA B 1 420 ? -15.00914 72.71475 16.96621 1.000 71.30094 404 ALA B C 1
ATOM 5936 O O . ALA B 1 420 ? -15.43743 72.66790 18.12597 1.000 74.36934 404 ALA B O 1
ATOM 5938 N N . PHE B 1 421 ? -13.84473 72.16662 16.61827 1.000 66.29184 405 PHE B N 1
ATOM 5939 C CA . PHE B 1 421 ? -13.00756 71.44668 17.57206 1.000 75.81885 405 PHE B CA 1
ATOM 5940 C C . PHE B 1 421 ? -11.78670 72.25369 17.98402 1.000 76.16596 405 PHE B C 1
ATOM 5941 O O . PHE B 1 421 ? -10.75616 71.67527 18.34655 1.000 80.26017 405 PHE B O 1
ATOM 5949 N N . ALA B 1 422 ? -11.88915 73.58079 17.92827 1.000 81.11209 406 ALA B N 1
ATOM 5950 C CA . ALA B 1 422 ? -10.76334 74.45215 18.24096 1.000 72.03992 406 ALA B CA 1
ATOM 5951 C C . ALA B 1 422 ? -10.20005 74.14384 19.62113 1.000 72.78082 406 ALA B C 1
ATOM 5952 O O . ALA B 1 422 ? -10.92609 74.14333 20.61967 1.000 79.06493 406 ALA B O 1
ATOM 5954 N N . GLY B 1 423 ? -8.89829 73.87654 19.67200 1.000 75.86594 407 GLY B N 1
ATOM 5955 C CA . GLY B 1 423 ? -8.25259 73.54400 20.92342 1.000 76.46971 407 GLY B CA 1
ATOM 5956 C C . GLY B 1 423 ? -8.46801 72.12536 21.39247 1.000 69.18741 407 GLY B C 1
ATOM 5957 O O . GLY B 1 423 ? -8.14892 71.81786 22.54664 1.000 74.51752 407 GLY B O 1
ATOM 5958 N N . GLY B 1 424 ? -9.00243 71.25296 20.54179 1.000 75.02706 408 GLY B N 1
ATOM 5959 C CA . GLY B 1 424 ? -9.18742 69.86032 20.89749 1.000 70.33309 408 GLY B CA 1
ATOM 5960 C C . GLY B 1 424 ? -10.45497 69.54638 21.65273 1.000 64.45956 408 GLY B C 1
ATOM 5961 O O . GLY B 1 424 ? -10.53714 68.47915 22.27126 1.000 77.46960 408 GLY B O 1
ATOM 5962 N N . TRP B 1 425 ? -11.44430 70.44010 21.62920 1.000 71.43791 409 TRP B N 1
ATOM 5963 C CA . TRP B 1 425 ? -12.70896 70.24597 22.32723 1.000 70.70037 409 TRP B CA 1
ATOM 5964 C C . TRP B 1 425 ? -13.82844 70.81015 21.46751 1.000 73.47357 409 TRP B C 1
ATOM 5965 O O . TRP B 1 425 ? -13.64822 71.83970 20.81273 1.000 81.06304 409 TRP B O 1
ATOM 5976 N N . PHE B 1 426 ? -14.98177 70.14172 21.46905 1.000 64.85254 410 PHE B N 1
ATOM 5977 C CA . PHE B 1 426 ? -16.09695 70.56918 20.62935 1.000 72.11345 410 PHE B CA 1
ATOM 5978 C C . PHE B 1 426 ? -16.82633 71.73665 21.28145 1.000 69.32047 410 PHE B C 1
ATOM 5979 O O . PHE B 1 426 ? -17.29198 71.62632 22.42032 1.000 69.58775 410 PHE B O 1
ATOM 5987 N N . HIS B 1 427 ? -16.95627 72.83993 20.54859 1.000 68.24469 411 HIS B N 1
ATOM 5988 C CA . HIS B 1 427 ? -17.52782 74.07218 21.08455 1.000 69.66277 411 HIS B CA 1
ATOM 5989 C C . HIS B 1 427 ? -19.03566 74.07345 20.86870 1.000 59.93718 411 HIS B C 1
ATOM 5990 O O . HIS B 1 427 ? -19.50845 74.17952 19.73345 1.000 66.50885 411 HIS B O 1
ATOM 5997 N N . SER B 1 428 ? -19.78869 73.97094 21.96616 1.000 67.85581 412 SER B N 1
ATOM 5998 C CA . SER B 1 428 ? -21.24109 73.85872 21.90407 1.000 62.11213 412 SER B CA 1
ATOM 5999 C C . SER B 1 428 ? -21.93187 75.16780 21.56131 1.000 68.10100 412 SER B C 1
ATOM 6000 O O . SER B 1 428 ? -23.07267 75.14362 21.08998 1.000 72.34558 412 SER B O 1
ATOM 6003 N N . GLY B 1 429 ? -21.29128 76.30310 21.81574 1.000 58.13249 413 GLY B N 1
ATOM 6004 C CA . GLY B 1 429 ? -21.96905 77.57416 21.71092 1.000 56.99852 413 GLY B CA 1
ATOM 6005 C C . GLY B 1 429 ? -22.82265 77.94271 22.90350 1.000 64.60418 413 GLY B C 1
ATOM 6006 O O . GLY B 1 429 ? -23.38578 79.04458 22.92279 1.000 71.54554 413 GLY B O 1
ATOM 6007 N N . ASP B 1 430 ? -22.92602 77.06987 23.90106 1.000 73.20887 414 ASP B N 1
ATOM 6008 C CA . ASP B 1 430 ? -23.79592 77.27804 25.04987 1.000 62.67117 414 ASP B CA 1
ATOM 6009 C C . ASP B 1 430 ? -22.98652 77.82722 26.21667 1.000 64.43043 414 ASP B C 1
ATOM 6010 O O . ASP B 1 430 ? -21.99269 77.22117 26.63124 1.000 68.81085 414 ASP B O 1
ATOM 6015 N N . LEU B 1 431 ? -23.39974 78.98580 26.72109 1.000 62.84954 415 LEU B N 1
ATOM 6016 C CA . LEU B 1 431 ? -22.83815 79.53747 27.94348 1.000 62.48334 415 LEU B CA 1
ATOM 6017 C C . LEU B 1 431 ? -23.48302 78.84524 29.13529 1.000 69.77880 415 LEU B C 1
ATOM 6018 O O . LEU B 1 431 ? -24.70836 78.86481 29.28448 1.000 77.33492 415 LEU B O 1
ATOM 6023 N N . VAL B 1 432 ? -22.66913 78.22043 29.97582 1.000 67.22868 416 VAL B N 1
ATOM 6024 C CA . VAL B 1 432 ? -23.16691 77.48794 31.11720 1.000 68.78128 416 VAL B CA 1
ATOM 6025 C C . VAL B 1 432 ? -22.37659 77.87888 32.35688 1.000 74.13601 416 VAL B C 1
ATOM 6026 O O . VAL B 1 432 ? -21.44252 78.67773 32.31898 1.000 79.89943 416 VAL B O 1
ATOM 6030 N N . ARG B 1 433 ? -22.77052 77.27164 33.46355 1.000 78.44147 417 ARG B N 1
ATOM 6031 C CA . ARG B 1 433 ? -22.07754 77.39432 34.72846 1.000 73.33544 417 ARG B CA 1
ATOM 6032 C C . ARG B 1 433 ? -22.27816 76.08825 35.47646 1.000 77.07253 417 ARG B C 1
ATOM 6033 O O . ARG B 1 433 ? -23.40994 75.60816 35.58145 1.000 75.92044 417 ARG B O 1
ATOM 6041 N N . MET B 1 434 ? -21.19327 75.50988 35.97205 1.000 79.73360 418 MET B N 1
ATOM 6042 C CA . MET B 1 434 ? -21.26039 74.28711 36.75598 1.000 76.38900 418 MET B CA 1
ATOM 6043 C C . MET B 1 434 ? -21.04369 74.61687 38.22865 1.000 72.62657 418 MET B C 1
ATOM 6044 O O . MET B 1 434 ? -20.24631 75.49434 38.56728 1.000 81.43794 418 MET B O 1
ATOM 6049 N N . ASP B 1 435 ? -21.76425 73.92761 39.10231 1.000 76.76092 419 ASP B N 1
ATOM 6050 C CA . ASP B 1 435 ? -21.64619 74.16821 40.53089 1.000 81.72547 419 ASP B CA 1
ATOM 6051 C C . ASP B 1 435 ? -20.71677 73.13197 41.17318 1.000 85.49185 419 ASP B C 1
ATOM 6052 O O . ASP B 1 435 ? -20.11297 72.29025 40.49594 1.000 90.90142 419 ASP B O 1
ATOM 6057 N N . SER B 1 436 ? -20.61479 73.18290 42.50447 1.000 98.13323 420 SER B N 1
ATOM 6058 C CA . SER B 1 436 ? -19.74720 72.26681 43.23592 1.000 88.09097 420 SER B CA 1
ATOM 6059 C C . SER B 1 436 ? -20.21983 70.82148 43.16324 1.000 88.76901 420 SER B C 1
ATOM 6060 O O . SER B 1 436 ? -19.42924 69.91418 43.44181 1.000 92.44110 420 SER B O 1
ATOM 6063 N N . ASP B 1 437 ? -21.48043 70.58713 42.79771 1.000 93.87416 421 ASP B N 1
ATOM 6064 C CA . ASP B 1 437 ? -22.04119 69.24622 42.69415 1.000 78.94244 421 ASP B CA 1
ATOM 6065 C C . ASP B 1 437 ? -22.08012 68.72790 41.26366 1.000 85.81794 421 ASP B C 1
ATOM 6066 O O . ASP B 1 437 ? -22.61585 67.63976 41.02685 1.000 93.06168 421 ASP B O 1
ATOM 6071 N N . GLY B 1 438 ? -21.53995 69.47960 40.30614 1.000 82.52986 422 GLY B N 1
ATOM 6072 C CA . GLY B 1 438 ? -21.50396 69.01693 38.93371 1.000 87.00790 422 GLY B CA 1
ATOM 6073 C C . GLY B 1 438 ? -22.76312 69.25929 38.13592 1.000 82.01128 422 GLY B C 1
ATOM 6074 O O . GLY B 1 438 ? -22.92145 68.67477 37.05752 1.000 73.70875 422 GLY B O 1
ATOM 6075 N N . TYR B 1 439 ? -23.66629 70.10341 38.62756 1.000 68.56814 423 TYR B N 1
ATOM 6076 C CA . TYR B 1 439 ? -24.88715 70.42889 37.90658 1.000 73.80232 423 TYR B CA 1
ATOM 6077 C C . TYR B 1 439 ? -24.67309 71.62298 36.98815 1.000 77.82754 423 TYR B C 1
ATOM 6078 O O . TYR B 1 439 ? -24.08652 72.63386 37.38338 1.000 70.16926 423 TYR B O 1
ATOM 6087 N N . VAL B 1 440 ? -25.15492 71.48890 35.75652 1.000 68.97644 424 VAL B N 1
ATOM 6088 C CA . VAL B 1 440 ? -24.95604 72.47264 34.70217 1.000 70.49236 424 VAL B CA 1
ATOM 6089 C C . VAL B 1 440 ? -26.17662 73.38016 34.63701 1.000 74.02743 424 VAL B C 1
ATOM 6090 O O . VAL B 1 440 ? -27.31857 72.90246 34.62513 1.000 66.49366 424 VAL B O 1
ATOM 6094 N N . TRP B 1 441 ? -25.93847 74.68926 34.61914 1.000 80.98889 425 TRP B N 1
ATOM 6095 C CA . TRP B 1 441 ? -26.98101 75.68873 34.41464 1.000 76.23229 425 TRP B CA 1
ATOM 6096 C C . TRP B 1 441 ? -26.66090 76.45203 33.13686 1.000 70.22133 425 TRP B C 1
ATOM 6097 O O . TRP B 1 441 ? -25.57279 77.02046 33.01200 1.000 74.26684 425 TRP B O 1
ATOM 6108 N N . VAL B 1 442 ? -27.59698 76.46176 32.19296 1.000 69.80975 426 VAL B N 1
ATOM 6109 C CA . VAL B 1 442 ? -27.40619 77.14414 30.91585 1.000 73.85244 426 VAL B CA 1
ATOM 6110 C C . VAL B 1 442 ? -27.93902 78.56745 31.03671 1.000 76.89625 426 VAL B C 1
ATOM 6111 O O . VAL B 1 442 ? -29.12355 78.77407 31.32021 1.000 81.69609 426 VAL B O 1
ATOM 6115 N N . VAL B 1 443 ? -27.07040 79.55323 30.82434 1.000 72.78593 427 VAL B N 1
ATOM 6116 C CA . VAL B 1 443 ? -27.44321 80.95796 30.94960 1.000 89.80135 427 VAL B CA 1
ATOM 6117 C C . VAL B 1 443 ? -27.73443 81.51622 29.56684 1.000 87.50349 427 VAL B C 1
ATOM 6118 O O . VAL B 1 443 ? -26.95525 81.31110 28.62672 1.000 99.98688 427 VAL B O 1
ATOM 6122 N N . ASP B 1 444 ? -28.86065 82.21429 29.44386 1.000 109.61262 428 ASP B N 1
ATOM 6123 C CA . ASP B 1 444 ? -29.28984 82.79103 28.17970 1.000 136.20453 428 ASP B CA 1
ATOM 6124 C C . ASP B 1 444 ? -30.52655 83.64744 28.41541 1.000 137.99307 428 ASP B C 1
ATOM 6125 O O . ASP B 1 444 ? -31.34588 83.35408 29.29194 1.000 132.34851 428 ASP B O 1
ATOM 6130 N N . ARG B 1 445 ? -30.64995 84.70018 27.61248 1.000 115.41823 429 ARG B N 1
ATOM 6131 C CA . ARG B 1 445 ? -31.80934 85.57750 27.65671 1.000 113.65774 429 ARG B CA 1
ATOM 6132 C C . ARG B 1 445 ? -33.00481 84.92480 26.96973 1.000 120.35813 429 ARG B C 1
ATOM 6133 O O . ARG B 1 445 ? -32.88991 84.38823 25.86375 1.000 114.26443 429 ARG B O 1
ATOM 6141 N N . LYS B 1 446 ? -34.15862 84.97850 27.63051 1.000 112.21823 430 LYS B N 1
ATOM 6142 C CA . LYS B 1 446 ? -35.36987 84.37564 27.09022 1.000 116.52140 430 LYS B CA 1
ATOM 6143 C C . LYS B 1 446 ? -35.89854 85.18729 25.90235 1.000 125.03099 430 LYS B C 1
ATOM 6144 O O . LYS B 1 446 ? -35.52841 86.34728 25.69062 1.000 119.79958 430 LYS B O 1
ATOM 6150 N N . LYS B 1 447 ? -36.77649 84.56037 25.11846 1.000 120.21348 431 LYS B N 1
ATOM 6151 C CA . LYS B 1 447 ? -37.41218 85.20014 23.97178 1.000 115.87661 431 LYS B CA 1
ATOM 6152 C C . LYS B 1 447 ? -38.86844 85.51316 24.29407 1.000 112.07446 431 LYS B C 1
ATOM 6153 O O . LYS B 1 447 ? -39.61057 84.63407 24.74381 1.000 118.72876 431 LYS B O 1
ATOM 6159 N N . ASP B 1 448 ? -39.27074 86.76449 24.07157 1.000 107.05634 432 ASP B N 1
ATOM 6160 C CA . ASP B 1 448 ? -40.66141 87.17600 24.23258 1.000 118.05739 432 ASP B CA 1
ATOM 6161 C C . ASP B 1 448 ? -41.36457 87.04297 22.88703 1.000 126.48698 432 ASP B C 1
ATOM 6162 O O . ASP B 1 448 ? -40.94483 87.65896 21.90083 1.000 132.01142 432 ASP B O 1
ATOM 6167 N N . MET B 1 449 ? -42.43289 86.24008 22.84830 1.000 122.00130 433 MET B N 1
ATOM 6168 C CA . MET B 1 449 ? -43.11449 85.98096 21.58290 1.000 123.99423 433 MET B CA 1
ATOM 6169 C C . MET B 1 449 ? -43.88797 87.20263 21.09777 1.000 132.47417 433 MET B C 1
ATOM 6170 O O . MET B 1 449 ? -43.92573 87.47692 19.89219 1.000 140.01181 433 MET B O 1
ATOM 6175 N N . ILE B 1 450 ? -44.51140 87.94913 22.01516 1.000 120.26532 434 ILE B N 1
ATOM 6176 C CA . ILE B 1 450 ? -45.26283 89.13422 21.61315 1.000 103.45728 434 ILE B CA 1
ATOM 6177 C C . ILE B 1 450 ? -44.36353 90.19948 20.99953 1.000 107.09054 434 ILE B C 1
ATOM 6178 O O . ILE B 1 450 ? -44.84653 91.06295 20.25558 1.000 120.32474 434 ILE B O 1
ATOM 6183 N N . ILE B 1 451 ? -43.06557 90.16695 21.28395 1.000 104.65266 435 ILE B N 1
ATOM 6184 C CA . ILE B 1 451 ? -42.15926 91.16946 20.74024 1.000 117.95190 435 ILE B CA 1
ATOM 6185 C C . ILE B 1 451 ? -41.37091 90.56273 19.58888 1.000 124.01110 435 ILE B C 1
ATOM 6186 O O . ILE B 1 451 ? -41.37086 91.10229 18.47390 1.000 137.19175 435 ILE B O 1
ATOM 6191 N N . SER B 1 452 ? -40.71438 89.43228 19.85740 1.000 127.97363 436 SER B N 1
ATOM 6192 C CA . SER B 1 452 ? -39.99953 88.63544 18.84771 1.000 124.59566 436 SER B CA 1
ATOM 6193 C C . SER B 1 452 ? -39.19317 89.48213 17.86792 1.000 145.39459 436 SER B C 1
ATOM 6194 O O . SER B 1 452 ? -39.58452 89.65665 16.71719 1.000 148.43959 436 SER B O 1
#

Radius of gyration: 27.5 Å; Cα contacts (8 Å, |Δi|>4): 1762; chains: 2; bounding box: 76×81×76 Å